Protein 8BV0 (pdb70)

Organism: Solanum lycopersicum (NCBI:txid4081)

InterPro domains:
  IPR002182 NB-ARC [PF00931] (162-331)
  IPR027417 P-loop containing nucleoside triphosphate hydrolase [G3DSA:3.40.50.300] (142-313)
  IPR027417 P-loop containing nucleoside triphosphate hydrolase [SSF52540] (149-414)
  IPR032675 Leucine-rich repeat domain superfamily [G3DSA:3.80.10.10] (553-867)
  IPR036388 Winged helix-like DNA-binding domain superfamily [G3DSA:1.10.10.10] (400-491)
  IPR038005 Virus X resistance protein-like, coiled-coil domain [cd14798] (6-122)
  IPR041118 Disease resistance, N-terminal [PF18052] (6-92)
  IPR042197 Apoptotic protease-activating factors, helical domain [G3DSA:1.10.8.430] (314-399)
  IPR044974 Disease resistance protein, plants [PTHR23155] (32-819)
  IPR055414 Disease resistance R13L4/SHOC-2-like, LRR domain [PF23598] (536-865)
  IPR058922 Disease resistance protein, winged helix domain [PF23559] (417-486)

Structure (mmCIF, N/CA/C/O backbone):
data_8BV0
#
_entry.id   8BV0
#
_cell.length_a   128.560
_cell.length_b   128.560
_cell.length_c   170.680
_cell.angle_alpha   90.000
_cell.angle_beta   90.000
_cell.angle_gamma   120.000
#
_symmetry.space_group_name_H-M   'P 61'
#
loop_
_entity.id
_entity.type
_entity.pdbx_description
1 polymer NRC1
2 polymer 'Truncated secreted SPRY domain-containing protein 15 (Fragment)'
3 non-polymer "ADENOSINE-5'-DIPHOSPHATE"
#
loop_
_atom_site.group_PDB
_atom_site.id
_atom_site.type_symbol
_atom_site.label_atom_id
_atom_site.label_alt_id
_atom_site.label_comp_id
_atom_site.label_asym_id
_atom_site.label_entity_id
_atom_site.label_seq_id
_atom_site.pdbx_PDB_ins_code
_atom_site.Cartn_x
_atom_site.Cartn_y
_atom_site.Cartn_z
_atom_site.occupancy
_atom_site.B_iso_or_equiv
_atom_site.auth_seq_id
_atom_site.auth_comp_id
_atom_site.auth_asym_id
_atom_site.auth_atom_id
_atom_site.pdbx_PDB_model_num
ATOM 1 N N . GLU A 1 6 ? -52.413 -20.244 -3.018 1.00 74.77 153 GLU A N 1
ATOM 2 C CA . GLU A 1 6 ? -52.043 -19.174 -3.988 1.00 75.30 153 GLU A CA 1
ATOM 3 C C . GLU A 1 6 ? -50.561 -18.836 -3.828 1.00 74.81 153 GLU A C 1
ATOM 4 O O . GLU A 1 6 ? -50.146 -18.355 -2.771 1.00 72.72 153 GLU A O 1
ATOM 10 N N . GLU A 1 7 ? -49.775 -19.097 -4.888 1.00 77.09 154 GLU A N 1
ATOM 11 C CA . GLU A 1 7 ? -48.363 -18.734 -4.940 1.00 77.28 154 GLU A CA 1
ATOM 12 C C . GLU A 1 7 ? -48.211 -17.213 -4.885 1.00 75.90 154 GLU A C 1
ATOM 13 O O . GLU A 1 7 ? -47.211 -16.702 -4.378 1.00 75.12 154 GLU A O 1
ATOM 19 N N . ASP A 1 8 ? -49.222 -16.505 -5.413 1.00 75.87 155 ASP A N 1
ATOM 20 C CA . ASP A 1 8 ? -49.256 -15.051 -5.425 1.00 74.80 155 ASP A CA 1
ATOM 21 C C . ASP A 1 8 ? -49.107 -14.495 -4.005 1.00 72.09 155 ASP A C 1
ATOM 22 O O . ASP A 1 8 ? -48.521 -13.426 -3.829 1.00 71.46 155 ASP A O 1
ATOM 27 N N . ASP A 1 9 ? -49.614 -15.227 -2.999 1.00 70.80 156 ASP A N 1
ATOM 28 C CA . ASP A 1 9 ? -49.691 -14.734 -1.628 1.00 68.51 156 ASP A CA 1
ATOM 29 C C . ASP A 1 9 ? -48.354 -14.870 -0.890 1.00 68.20 156 ASP A C 1
ATOM 30 O O . ASP A 1 9 ? -48.263 -14.431 0.258 1.00 66.66 156 ASP A O 1
ATOM 35 N N . VAL A 1 10 ? -47.326 -15.462 -1.528 1.00 69.94 157 VAL A N 1
ATOM 36 C CA . VAL A 1 10 ? -46.027 -15.669 -0.894 1.00 70.14 157 VAL A CA 1
ATOM 37 C C . VAL A 1 10 ? -45.232 -14.362 -0.939 1.00 70.14 157 VAL A C 1
ATOM 38 O O . VAL A 1 10 ? -45.027 -13.808 -2.018 1.00 71.42 157 VAL A O 1
ATOM 42 N N . VAL A 1 11 ? -44.757 -13.904 0.233 1.00 69.04 158 VAL A N 1
ATOM 43 C CA . VAL A 1 11 ? -44.217 -12.562 0.407 1.00 68.91 158 VAL A CA 1
ATOM 44 C C . VAL A 1 11 ? -42.779 -12.627 0.923 1.00 70.02 158 VAL A C 1
ATOM 45 O O . VAL A 1 11 ? -42.523 -13.201 1.979 1.00 69.57 158 VAL A O 1
ATOM 49 N N . GLY A 1 12 ? -41.854 -12.024 0.162 1.00 71.75 159 GLY A N 1
ATOM 50 C CA . GLY A 1 12 ? -40.583 -11.547 0.685 1.00 72.90 159 GLY A CA 1
ATOM 51 C C . GLY A 1 12 ? -39.550 -12.644 0.927 1.00 74.45 159 GLY A C 1
ATOM 52 O O . GLY A 1 12 ? -38.534 -12.387 1.564 1.00 75.50 159 GLY A O 1
ATOM 53 N N . PHE A 1 13 ? -39.791 -13.844 0.387 1.00 74.91 160 PHE A N 1
ATOM 54 C CA . PHE A 1 13 ? -38.954 -15.004 0.658 1.00 76.36 160 PHE A CA 1
ATOM 55 C C . PHE A 1 13 ? -38.134 -15.365 -0.582 1.00 79.11 160 PHE A C 1
ATOM 56 O O . PHE A 1 13 ? -37.752 -16.520 -0.761 1.00 80.51 160 PHE A O 1
ATOM 64 N N . ASP A 1 14 ? -37.829 -14.371 -1.421 1.00 80.16 161 ASP A N 1
ATOM 65 C CA . ASP A 1 14 ? -37.299 -14.644 -2.747 1.00 82.82 161 ASP A CA 1
ATOM 66 C C . ASP A 1 14 ? -35.790 -14.865 -2.672 1.00 85.54 161 ASP A C 1
ATOM 67 O O . ASP A 1 14 ? -35.283 -15.819 -3.259 1.00 87.73 161 ASP A O 1
ATOM 72 N N . ASP A 1 15 ? -35.083 -13.990 -1.945 1.00 85.69 162 ASP A N 1
ATOM 73 C CA . ASP A 1 15 ? -33.643 -14.122 -1.774 1.00 88.52 162 ASP A CA 1
ATOM 74 C C . ASP A 1 15 ? -33.343 -15.298 -0.845 1.00 88.56 162 ASP A C 1
ATOM 75 O O . ASP A 1 15 ? -32.285 -15.921 -0.939 1.00 91.27 162 ASP A O 1
ATOM 80 N N . GLU A 1 16 ? -34.281 -15.575 0.070 1.00 85.73 163 GLU A N 1
ATOM 81 C CA . GLU A 1 16 ? -34.223 -16.758 0.912 1.00 85.56 163 GLU A CA 1
ATOM 82 C C . GLU A 1 16 ? -34.207 -18.003 0.027 1.00 87.10 163 GLU A C 1
ATOM 83 O O . GLU 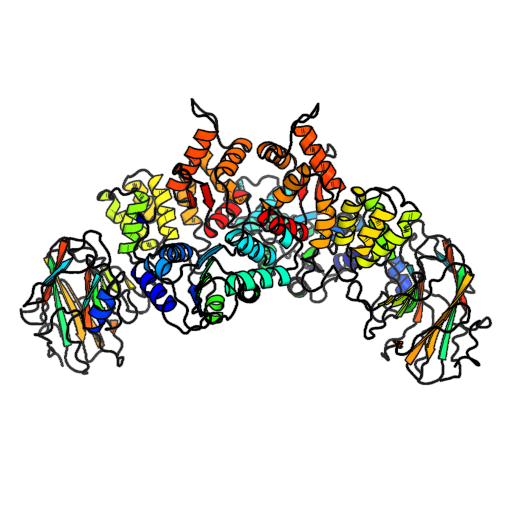A 1 16 ? -33.359 -18.875 0.199 1.00 89.23 163 GLU A O 1
ATOM 89 N N . ALA A 1 17 ? -35.142 -18.060 -0.930 1.00 86.31 164 ALA A N 1
ATOM 90 C CA . ALA A 1 17 ? -35.237 -19.171 -1.863 1.00 88.01 164 ALA A CA 1
ATOM 91 C C . ALA A 1 17 ? -33.956 -19.272 -2.688 1.00 91.71 164 ALA A C 1
ATOM 92 O O . ALA A 1 17 ? -33.443 -20.369 -2.893 1.00 93.89 164 ALA A O 1
ATOM 94 N N . GLN A 1 18 ? -33.454 -18.117 -3.149 1.00 92.58 165 GLN A N 1
ATOM 95 C CA . GLN A 1 18 ? -32.246 -18.034 -3.961 1.00 96.30 165 GLN A CA 1
ATOM 96 C C . GLN A 1 18 ? -31.067 -18.654 -3.211 1.00 98.34 165 GLN A C 1
ATOM 97 O O . GLN A 1 18 ? -30.388 -19.527 -3.746 1.00 101.32 165 GLN A O 1
ATOM 103 N N . THR A 1 19 ? -30.832 -18.195 -1.975 1.00 97.01 166 THR A N 1
ATOM 104 C CA . THR A 1 19 ? -29.654 -18.593 -1.221 1.00 99.28 166 THR A CA 1
ATOM 105 C C . THR A 1 19 ? -29.696 -20.093 -0.932 1.00 99.81 166 THR A C 1
ATOM 106 O O . THR A 1 19 ? -28.647 -20.732 -0.841 1.00 102.86 166 THR A O 1
ATOM 110 N N . VAL A 1 20 ? -30.914 -20.638 -0.794 1.00 97.05 167 VAL A N 1
ATOM 111 C CA . VAL A 1 20 ? -31.124 -22.058 -0.549 1.00 97.42 167 VAL A CA 1
ATOM 112 C C . VAL A 1 20 ? -30.859 -22.843 -1.834 1.00 100.32 167 VAL A C 1
ATOM 113 O O . VAL A 1 20 ? -30.274 -23.924 -1.790 1.00 102.71 167 VAL A O 1
ATOM 117 N N . ILE A 1 21 ? -31.316 -22.304 -2.970 1.00 100.32 168 ILE A N 1
ATOM 118 C CA . ILE A 1 21 ? -31.110 -22.938 -4.262 1.00 103.36 168 ILE A CA 1
ATOM 119 C C . ILE A 1 21 ? -29.611 -22.988 -4.569 1.00 107.44 168 ILE A C 1
ATOM 120 O O . ILE A 1 21 ? -29.137 -23.966 -5.143 1.00 110.56 168 ILE A O 1
ATOM 125 N N . ASP A 1 22 ? -28.873 -21.948 -4.155 1.00 107.65 169 ASP A N 1
ATOM 126 C CA . ASP A 1 22 ? -27.431 -21.878 -4.357 1.00 111.68 169 ASP A CA 1
ATOM 127 C C . ASP A 1 22 ? -26.734 -23.033 -3.636 1.00 113.56 169 ASP A C 1
ATOM 128 O O . ASP A 1 22 ? -25.844 -23.672 -4.200 1.00 117.53 169 ASP A O 1
ATOM 133 N N . ARG A 1 23 ? -27.160 -23.303 -2.396 1.00 110.90 170 ARG A N 1
ATOM 134 C CA . ARG A 1 23 ? -26.560 -24.346 -1.579 1.00 112.51 170 ARG A CA 1
ATOM 135 C C . ARG A 1 23 ? -26.952 -25.735 -2.097 1.00 113.56 170 ARG A C 1
ATOM 136 O O . ARG A 1 23 ? -26.222 -26.703 -1.871 1.00 116.38 170 ARG A O 1
ATOM 144 N N . LEU A 1 24 ? -28.107 -25.830 -2.779 1.00 111.54 171 LEU A N 1
ATOM 145 C CA . LEU A 1 24 ? -28.555 -27.065 -3.414 1.00 112.84 171 LEU A CA 1
ATOM 146 C C . LEU A 1 24 ? -27.697 -27.379 -4.638 1.00 117.42 171 LEU A C 1
ATOM 147 O O . LEU A 1 24 ? -27.382 -28.545 -4.890 1.00 120.24 171 LEU A O 1
ATOM 152 N N . LEU A 1 25 ? -27.357 -26.330 -5.401 1.00 118.29 172 LEU A N 1
ATOM 153 C CA . LEU A 1 25 ? -26.612 -26.469 -6.644 1.00 122.70 172 LEU A CA 1
ATOM 154 C C . LEU A 1 25 ? -25.117 -26.639 -6.353 1.00 126.54 172 LEU A C 1
ATOM 155 O O . LEU A 1 25 ? -24.413 -27.296 -7.119 1.00 130.86 172 LEU A O 1
ATOM 160 N N . GLU A 1 26 ? -24.636 -26.051 -5.247 1.00 125.29 173 GLU A N 1
ATOM 161 C CA . GLU A 1 26 ? -23.257 -26.227 -4.810 1.00 128.95 173 GLU A CA 1
ATOM 162 C C . GLU A 1 26 ? -23.094 -27.606 -4.172 1.00 130.09 173 GLU A C 1
ATOM 163 O O . GLU A 1 26 ? -24.079 -28.257 -3.829 1.00 127.37 173 GLU A O 1
ATOM 169 N N . GLY A 1 27 ? -21.835 -28.040 -4.027 1.00 134.41 174 GLY A N 1
ATOM 170 C CA . GLY A 1 27 ? -21.512 -29.294 -3.363 1.00 136.07 174 GLY A CA 1
ATOM 171 C C . GLY A 1 27 ? -20.996 -30.356 -4.333 1.00 140.76 174 GLY A C 1
ATOM 172 O O . GLY A 1 27 ? -21.033 -30.168 -5.549 1.00 142.43 174 GLY A O 1
ATOM 173 N N . SER A 1 28 ? -20.531 -31.478 -3.766 1.00 143.03 175 SER A N 1
ATOM 174 C CA . SER A 1 28 ? -19.920 -32.559 -4.524 1.00 148.00 175 SER A CA 1
ATOM 175 C C . SER A 1 28 ? -21.001 -33.473 -5.102 1.00 146.91 175 SER A C 1
ATOM 176 O O . SER A 1 28 ? -22.192 -33.175 -5.008 1.00 142.44 175 SER A O 1
ATOM 179 N N . GLY A 1 29 ? -20.567 -34.584 -5.711 1.00 151.36 176 GLY A N 1
ATOM 180 C CA . GLY A 1 29 ? -21.473 -35.590 -6.241 1.00 151.30 176 GLY A CA 1
ATOM 181 C C . GLY A 1 29 ? -22.175 -36.401 -5.150 1.00 148.56 176 GLY A C 1
ATOM 182 O O . GLY A 1 29 ? -23.214 -37.008 -5.408 1.00 147.11 176 GLY A O 1
ATOM 183 N N . ASP A 1 30 ? -21.599 -36.419 -3.938 1.00 148.20 177 ASP A N 1
ATOM 184 C CA . ASP A 1 30 ? -22.166 -37.167 -2.828 1.00 145.99 177 ASP A CA 1
ATOM 185 C C . ASP A 1 30 ? -23.517 -36.586 -2.432 1.00 140.14 177 ASP A C 1
ATOM 186 O O . ASP A 1 30 ? -23.851 -35.456 -2.782 1.00 137.62 177 ASP A O 1
ATOM 191 N N . LEU A 1 31 ? -24.277 -37.386 -1.682 1.00 138.29 178 LEU A N 1
ATOM 192 C CA . LEU A 1 31 ? -25.559 -36.964 -1.151 1.00 133.07 178 LEU A CA 1
ATOM 193 C C . LEU A 1 31 ? -25.332 -35.837 -0.143 1.00 130.17 178 LEU A C 1
ATOM 194 O O . LEU A 1 31 ? -24.590 -36.011 0.821 1.00 131.36 178 LEU A O 1
ATOM 199 N N . GLU A 1 32 ? -25.964 -34.682 -0.392 1.00 126.71 179 GLU A N 1
ATOM 200 C CA . GLU A 1 32 ? -25.823 -33.495 0.441 1.00 124.02 179 GLU A CA 1
ATOM 201 C C . GLU A 1 32 ? -27.193 -33.120 1.013 1.00 119.01 179 GLU A C 1
ATOM 202 O O . GLU A 1 32 ? -28.160 -33.033 0.260 1.00 117.29 179 GLU A O 1
ATOM 208 N N . VAL A 1 33 ? -27.276 -32.884 2.335 1.00 116.96 180 VAL A N 1
ATOM 209 C CA . VAL A 1 33 ? -28.549 -32.640 3.010 1.00 112.62 180 VAL A CA 1
ATOM 210 C C . VAL A 1 33 ? -28.594 -31.207 3.542 1.00 109.90 180 VAL A C 1
ATOM 211 O O . VAL A 1 33 ? -27.682 -30.767 4.242 1.00 111.09 180 VAL A O 1
ATOM 215 N N . ILE A 1 34 ? -29.699 -30.513 3.240 1.00 106.44 181 ILE A N 1
ATOM 216 C CA . ILE A 1 34 ? -29.818 -29.083 3.471 1.00 104.03 181 ILE A CA 1
ATOM 217 C C . ILE A 1 34 ? -30.959 -28.823 4.452 1.00 100.21 181 ILE A C 1
ATOM 218 O O . ILE A 1 34 ? -32.127 -28.864 4.069 1.00 97.92 181 ILE A O 1
ATOM 223 N N . PRO A 1 35 ? -30.645 -28.560 5.743 1.00 99.77 182 PRO A N 1
ATOM 224 C CA . PRO A 1 35 ? -31.660 -28.233 6.749 1.00 96.48 182 PRO A CA 1
ATOM 225 C C . PRO A 1 35 ? -32.034 -26.755 6.900 1.00 93.91 182 PRO A C 1
ATOM 226 O O . PRO A 1 35 ? -31.173 -25.912 7.155 1.00 94.96 182 PRO A O 1
ATOM 230 N N . VAL A 1 36 ? -33.339 -26.468 6.767 1.00 90.80 183 VAL A N 1
ATOM 231 C CA . VAL A 1 36 ? -33.913 -25.161 7.061 1.00 88.15 183 VAL A CA 1
ATOM 232 C C . VAL A 1 36 ? -34.579 -25.222 8.432 1.00 86.39 183 VAL A C 1
ATOM 233 O O . VAL A 1 36 ? -35.452 -26.056 8.655 1.00 85.43 183 VAL A O 1
ATOM 237 N N . VAL A 1 37 ? -34.191 -24.308 9.329 1.00 86.19 184 VAL A N 1
ATOM 238 C CA . VAL A 1 37 ? -34.664 -24.339 10.703 1.00 85.16 184 VAL A CA 1
ATOM 239 C C . VAL A 1 37 ? -35.308 -23.000 11.057 1.00 82.83 184 VAL A C 1
ATOM 240 O O . VAL A 1 37 ? -35.063 -21.984 10.407 1.00 82.59 184 VAL A O 1
ATOM 244 N N . GLY A 1 38 ? -36.142 -23.034 12.101 1.00 81.35 185 GLY A N 1
ATOM 245 C CA . GLY A 1 38 ? -36.881 -21.880 12.588 1.00 79.28 185 GLY A CA 1
ATOM 246 C C . GLY A 1 38 ? -38.047 -22.355 13.450 1.00 77.73 185 GLY A C 1
ATOM 247 O O . GLY A 1 38 ? -38.425 -23.523 13.367 1.00 77.88 185 GLY A O 1
ATOM 248 N N . MET A 1 39 ? -38.611 -21.460 14.271 1.00 76.51 186 MET A N 1
ATOM 249 C CA . MET A 1 39 ? -39.675 -21.857 15.181 1.00 75.43 186 MET A CA 1
ATOM 250 C C . MET A 1 39 ? -40.916 -22.200 14.361 1.00 73.40 186 MET A C 1
ATOM 251 O O . MET A 1 39 ? -41.017 -21.793 13.203 1.00 72.59 186 MET A O 1
ATOM 256 N N . PRO A 1 40 ? -41.890 -22.962 14.917 1.00 72.82 187 PRO A N 1
ATOM 257 C CA . PRO A 1 40 ? -43.141 -23.236 14.212 1.00 71.20 187 PRO A CA 1
ATOM 258 C C . PRO A 1 40 ? -43.797 -21.949 13.709 1.00 69.34 187 PRO A C 1
ATOM 259 O O . PRO A 1 40 ? -43.753 -20.925 14.388 1.00 68.94 187 PRO A O 1
ATOM 263 N N . GLY A 1 41 ? -44.362 -22.006 12.497 1.00 68.51 188 GLY A N 1
ATOM 264 C CA . GLY A 1 41 ? -45.136 -20.910 11.935 1.00 66.89 188 GLY A CA 1
ATOM 265 C C . GLY A 1 41 ? -44.295 -19.875 11.190 1.00 67.01 188 GLY A C 1
ATOM 266 O O . GLY A 1 41 ? -44.839 -18.920 10.642 1.00 65.88 188 GLY A O 1
ATOM 267 N N . LEU A 1 42 ? -42.973 -20.072 11.153 1.00 68.61 189 LEU A N 1
ATOM 268 C CA . LEU A 1 42 ? -42.082 -19.093 10.554 1.00 69.14 189 LEU A CA 1
ATOM 269 C C . LEU A 1 42 ? -42.102 -19.229 9.032 1.00 69.29 189 LEU A C 1
ATOM 270 O O . LEU A 1 42 ? -41.599 -18.356 8.325 1.00 69.59 189 LEU A O 1
ATOM 275 N N . GLY A 1 43 ? -42.700 -20.321 8.539 1.00 69.34 190 GLY A N 1
ATOM 276 C CA . GLY A 1 43 ? -42.983 -20.488 7.123 1.00 69.59 190 GLY A CA 1
ATOM 277 C C . GLY A 1 43 ? -42.023 -21.453 6.435 1.00 71.77 190 GLY A C 1
ATOM 278 O O . GLY A 1 43 ? -41.849 -21.379 5.221 1.00 72.60 190 GLY A O 1
ATOM 279 N N . LYS A 1 44 ? -41.428 -22.367 7.214 1.00 72.91 191 LYS A N 1
ATOM 280 C CA . LYS A 1 44 ? -40.462 -23.325 6.698 1.00 75.28 191 LYS A CA 1
ATOM 281 C C . LYS A 1 44 ? -41.085 -24.138 5.565 1.00 75.88 191 LYS A C 1
ATOM 282 O O . LYS A 1 44 ? -40.486 -24.274 4.501 1.00 77.54 191 LYS A O 1
ATOM 288 N N . THR A 1 45 ? -42.285 -24.682 5.811 1.00 74.84 192 THR A N 1
ATOM 289 C CA . THR A 1 45 ? -42.974 -25.519 4.840 1.00 75.72 192 THR A CA 1
ATOM 290 C C . THR A 1 45 ? -43.341 -24.688 3.609 1.00 75.43 192 THR A C 1
ATOM 291 O O . THR A 1 45 ? -43.364 -25.205 2.491 1.00 77.09 192 THR A O 1
ATOM 295 N N . THR A 1 46 ? -43.629 -23.400 3.833 1.00 73.55 193 THR A N 1
ATOM 296 C CA . THR A 1 46 ? -43.991 -22.486 2.762 1.00 73.24 193 THR A CA 1
ATOM 297 C C . THR A 1 46 ? -42.800 -22.283 1.829 1.00 75.16 193 THR A C 1
ATOM 298 O O . THR A 1 46 ? -42.938 -22.379 0.609 1.00 76.47 193 THR A O 1
ATOM 302 N N . LEU A 1 47 ? -41.630 -22.014 2.419 1.00 75.64 194 LEU A N 1
ATOM 303 C CA . LEU A 1 47 ? -40.411 -21.793 1.655 1.00 77.73 194 LEU A CA 1
ATOM 304 C C . LEU A 1 47 ? -40.024 -23.067 0.901 1.00 80.30 194 LEU A C 1
ATOM 305 O O . LEU A 1 47 ? -39.590 -22.994 -0.247 1.00 82.18 194 LEU A O 1
ATOM 310 N N . ALA A 1 48 ? -40.173 -24.226 1.556 1.00 80.61 195 ALA A N 1
ATOM 311 C CA . ALA A 1 48 ? -39.845 -25.509 0.949 1.00 83.21 195 ALA A CA 1
ATOM 312 C C . ALA A 1 48 ? -40.643 -25.710 -0.340 1.00 84.05 195 ALA A C 1
ATOM 313 O O . ALA A 1 48 ? -40.098 -26.208 -1.324 1.00 86.74 195 ALA A O 1
ATOM 315 N N . THR A 1 49 ? -41.923 -25.303 -0.328 1.00 82.05 196 THR A N 1
ATOM 316 C CA . THR A 1 49 ? -42.802 -25.432 -1.484 1.00 82.94 196 THR A CA 1
ATOM 317 C C . THR A 1 49 ? -42.371 -24.465 -2.589 1.00 83.83 196 THR A C 1
ATOM 318 O O . THR A 1 49 ? -42.434 -24.808 -3.766 1.00 86.15 196 THR A O 1
ATOM 322 N N . LYS A 1 50 ? -41.937 -23.260 -2.196 1.00 82.25 197 LYS A N 1
ATOM 323 C CA . LYS A 1 50 ? -41.486 -22.236 -3.128 1.00 83.06 197 LYS A CA 1
ATOM 324 C C . LYS A 1 50 ? -40.278 -22.742 -3.922 1.00 86.35 197 LYS A C 1
ATOM 325 O O . LYS A 1 50 ? -40.223 -22.564 -5.136 1.00 88.33 197 LYS A O 1
ATOM 331 N N . ILE A 1 51 ? -39.322 -23.375 -3.225 1.00 87.19 198 ILE A N 1
ATOM 332 C CA . ILE A 1 51 ? -38.099 -23.882 -3.836 1.00 90.51 198 ILE A CA 1
ATOM 333 C C . ILE A 1 51 ? -38.409 -25.127 -4.671 1.00 93.02 198 ILE A C 1
ATOM 334 O O . ILE A 1 51 ? -37.820 -25.314 -5.735 1.00 96.07 198 ILE A O 1
ATOM 339 N N . PHE A 1 52 ? -39.338 -25.966 -4.190 1.00 92.00 199 PHE A N 1
ATOM 340 C CA . PHE A 1 52 ? -39.703 -27.209 -4.857 1.00 94.49 199 PHE A CA 1
ATOM 341 C C . PHE A 1 52 ? -40.304 -26.939 -6.237 1.00 96.04 199 PHE A C 1
ATOM 342 O O . PHE A 1 52 ? -40.125 -27.741 -7.151 1.00 99.37 199 PHE A O 1
ATOM 350 N N . LYS A 1 53 ? -41.021 -25.814 -6.374 1.00 93.87 200 LYS A N 1
ATOM 351 C CA . LYS A 1 53 ? -41.729 -25.468 -7.599 1.00 95.19 200 LYS A CA 1
ATOM 352 C C . LYS A 1 53 ? -40.887 -24.542 -8.480 1.00 96.73 200 LYS A C 1
ATOM 353 O O . LYS A 1 53 ? -41.318 -24.175 -9.572 1.00 98.26 200 LYS A O 1
ATOM 359 N N . HIS A 1 54 ? -39.688 -24.173 -8.010 1.00 96.63 201 HIS A N 1
ATOM 360 C CA . HIS A 1 54 ? -38.845 -23.209 -8.701 1.00 98.00 201 HIS A CA 1
ATOM 361 C C . HIS A 1 54 ? -38.350 -23.797 -10.020 1.00 102.42 201 HIS A C 1
ATOM 362 O O . HIS A 1 54 ? -37.800 -24.897 -10.032 1.00 104.70 201 HIS A O 1
ATOM 369 N N . PRO A 1 55 ? -38.506 -23.079 -11.158 1.00 104.02 202 PRO A N 1
ATOM 370 C CA . PRO A 1 55 ? -38.065 -23.578 -12.464 1.00 108.60 202 PRO A CA 1
ATOM 371 C C . PRO A 1 55 ? -36.658 -24.180 -12.527 1.00 111.63 202 PRO A C 1
ATOM 372 O O . PRO A 1 55 ? -36.474 -25.231 -13.137 1.00 115.02 202 PRO A O 1
ATOM 376 N N . LYS A 1 56 ? -35.675 -23.517 -11.901 1.00 110.72 203 LYS A N 1
ATOM 377 C CA . LYS A 1 56 ? -34.276 -23.916 -12.009 1.00 113.93 203 LYS A CA 1
ATOM 378 C C . LYS A 1 56 ? -33.995 -25.181 -11.193 1.00 114.10 203 LYS A C 1
ATOM 379 O O . LYS A 1 56 ? -33.043 -25.903 -11.487 1.00 117.63 203 LYS A O 1
ATOM 385 N N . ILE A 1 57 ? -34.823 -25.451 -10.174 1.00 110.54 204 ILE A N 1
ATOM 386 C CA . ILE A 1 57 ? -34.710 -26.673 -9.388 1.00 110.64 204 ILE A CA 1
ATOM 387 C C . ILE A 1 57 ? -35.368 -27.833 -10.137 1.00 113.04 204 ILE A C 1
ATOM 388 O O . ILE A 1 57 ? -34.910 -28.970 -10.030 1.00 115.38 204 ILE A O 1
ATOM 393 N N . GLU A 1 58 ? -36.438 -27.544 -10.892 1.00 112.73 205 GLU A N 1
ATOM 394 C CA . GLU A 1 58 ? -37.080 -28.541 -11.741 1.00 115.59 205 GLU A CA 1
ATOM 395 C C . GLU A 1 58 ? -36.143 -28.910 -12.890 1.00 120.70 205 GLU A C 1
ATOM 396 O O . GLU A 1 58 ? -36.216 -30.013 -13.425 1.00 124.05 205 GLU A O 1
ATOM 402 N N . TYR A 1 59 ? -35.282 -27.953 -13.262 1.00 121.47 206 TYR A N 1
ATOM 403 C CA . TYR A 1 59 ? -34.308 -28.096 -14.333 1.00 126.36 206 TYR A CA 1
ATOM 404 C C . TYR A 1 59 ? -33.165 -29.012 -13.894 1.00 128.69 206 TYR A C 1
ATOM 405 O O . TYR A 1 59 ? -32.847 -29.968 -14.600 1.00 132.99 206 TYR A O 1
ATOM 414 N N . GLU A 1 60 ? -32.560 -28.721 -12.733 1.00 126.13 207 GLU A N 1
ATOM 415 C CA . GLU A 1 60 ? -31.396 -29.458 -12.254 1.00 128.40 207 GLU A CA 1
ATOM 416 C C . GLU A 1 60 ? -31.809 -30.840 -11.745 1.00 128.63 207 GLU A C 1
ATOM 417 O O . GLU A 1 60 ? -31.220 -31.850 -12.129 1.00 132.67 207 GLU A O 1
ATOM 423 N N . PHE A 1 61 ? -32.813 -30.869 -10.861 1.00 124.45 208 PHE A N 1
ATOM 424 C CA . PHE A 1 61 ? -33.299 -32.101 -10.260 1.00 124.28 208 PHE A CA 1
ATOM 425 C C . PHE A 1 61 ? -34.652 -32.457 -10.872 1.00 124.16 208 PHE A C 1
ATOM 426 O O . PHE A 1 61 ? -35.671 -31.890 -10.489 1.00 120.45 208 PHE A O 1
ATOM 434 N N . PHE A 1 62 ? -34.651 -33.382 -11.839 1.00 128.56 209 PHE A N 1
ATOM 435 C CA . PHE A 1 62 ? -35.887 -33.809 -12.474 1.00 129.27 209 PHE A CA 1
ATOM 436 C C . PHE A 1 62 ? -36.661 -34.728 -11.533 1.00 127.48 209 PHE A C 1
ATOM 437 O O . PHE A 1 62 ? -37.874 -34.593 -11.407 1.00 125.23 209 PHE A O 1
ATOM 445 N N . THR A 1 63 ? -35.950 -35.647 -10.869 1.00 128.69 210 THR A N 1
ATOM 446 C CA . THR A 1 63 ? -36.566 -36.553 -9.912 1.00 127.28 210 THR A CA 1
ATOM 447 C C . THR A 1 63 ? -36.832 -35.803 -8.607 1.00 121.97 210 THR A C 1
ATOM 448 O O . THR A 1 63 ? -35.908 -35.557 -7.835 1.00 120.95 210 THR A O 1
ATOM 452 N N . ARG A 1 64 ? -38.104 -35.451 -8.369 1.00 118.93 211 ARG A N 1
ATOM 453 C CA . ARG A 1 64 ? -38.495 -34.657 -7.212 1.00 114.04 211 ARG A CA 1
ATOM 454 C C . ARG A 1 64 ? -39.646 -35.344 -6.473 1.00 112.46 211 ARG A C 1
ATOM 455 O O . ARG A 1 64 ? -40.531 -35.923 -7.105 1.00 114.20 211 ARG A O 1
ATOM 463 N N . LEU A 1 65 ? -39.616 -35.269 -5.132 1.00 109.44 212 LEU A N 1
ATOM 464 C CA . LEU A 1 65 ? -40.617 -35.902 -4.282 1.00 107.96 212 LEU A CA 1
ATOM 465 C C . LEU A 1 65 ? -40.735 -35.161 -2.949 1.00 103.72 212 LEU A C 1
ATOM 466 O O . LEU A 1 65 ? -39.735 -34.716 -2.387 1.00 102.93 212 LEU A O 1
ATOM 471 N N . TRP A 1 66 ? -41.975 -35.079 -2.443 1.00 101.42 213 TRP A N 1
ATOM 472 C CA . TRP A 1 66 ? -42.303 -34.403 -1.198 1.00 97.62 213 TRP A CA 1
ATOM 473 C C . TRP A 1 66 ? -42.839 -35.415 -0.183 1.00 97.55 213 TRP A C 1
ATOM 474 O O . TRP A 1 66 ? -43.733 -36.192 -0.508 1.00 98.97 213 TRP A O 1
ATOM 485 N N . LEU A 1 67 ? -42.299 -35.381 1.046 1.00 96.12 214 LEU A N 1
ATOM 486 C CA . LEU A 1 67 ? -42.712 -36.277 2.119 1.00 96.09 214 LEU A CA 1
ATOM 487 C C . LEU A 1 67 ? -42.890 -35.494 3.420 1.00 92.76 214 LEU A C 1
ATOM 488 O O . LEU A 1 67 ? -41.971 -34.800 3.850 1.00 91.81 214 LEU A O 1
ATOM 493 N N . TYR A 1 68 ? -44.074 -35.625 4.043 1.00 91.34 215 TYR A N 1
ATOM 494 C CA . TYR A 1 68 ? -44.366 -34.987 5.320 1.00 88.57 215 TYR A CA 1
ATOM 495 C C . TYR A 1 68 ? -44.059 -35.967 6.451 1.00 89.67 215 TYR A C 1
ATOM 496 O O . TYR A 1 68 ? -44.827 -36.895 6.686 1.00 90.74 215 TYR A O 1
ATOM 505 N N . VAL A 1 69 ? -42.937 -35.749 7.147 1.00 89.65 216 VAL A N 1
ATOM 506 C CA . VAL A 1 69 ? -42.508 -36.642 8.213 1.00 91.02 216 VAL A CA 1
ATOM 507 C C . VAL A 1 69 ? -43.004 -36.089 9.552 1.00 88.74 216 VAL A C 1
ATOM 508 O O . VAL A 1 69 ? -42.269 -35.431 10.282 1.00 87.96 216 VAL A O 1
ATOM 512 N N . SER A 1 70 ? -44.279 -36.353 9.855 1.00 87.99 217 SER A N 1
ATOM 513 C CA . SER A 1 70 ? -44.887 -35.974 11.124 1.00 86.30 217 SER A CA 1
ATOM 514 C C . SER A 1 70 ? -44.068 -36.510 12.300 1.00 87.63 217 SER A C 1
ATOM 515 O O . SER A 1 70 ? -43.463 -37.575 12.192 1.00 90.20 217 SER A O 1
ATOM 518 N N . GLN A 1 71 ? -44.094 -35.788 13.434 1.00 86.16 218 GLN A N 1
ATOM 519 C CA . GLN A 1 71 ? -43.539 -36.281 14.691 1.00 87.55 218 GLN A CA 1
ATOM 520 C C . GLN A 1 71 ? -44.014 -37.707 14.989 1.00 89.75 218 GLN A C 1
ATOM 521 O O . GLN A 1 71 ? -43.365 -38.415 15.761 1.00 91.77 218 GLN A O 1
ATOM 527 N N . SER A 1 72 ? -45.143 -38.118 14.385 1.00 89.61 219 SER A N 1
ATOM 528 C CA . SER A 1 72 ? -45.767 -39.407 14.658 1.00 91.74 219 SER A CA 1
ATOM 529 C C . SER A 1 72 ? -45.671 -40.361 13.462 1.00 93.92 219 SER A C 1
ATOM 530 O O . SER A 1 72 ? -46.611 -41.114 13.206 1.00 95.07 219 SER A O 1
ATOM 533 N N . TYR A 1 73 ? -44.524 -40.363 12.761 1.00 94.86 220 TYR A N 1
ATOM 534 C CA . TYR A 1 73 ? -44.359 -41.145 11.539 1.00 97.08 220 TYR A CA 1
ATOM 535 C C . TYR A 1 73 ? -43.432 -42.341 11.795 1.00 100.42 220 TYR A C 1
ATOM 536 O O . TYR A 1 73 ? -42.505 -42.257 12.599 1.00 100.79 220 TYR A O 1
ATOM 545 N N . LYS A 1 74 ? -43.697 -43.454 11.089 1.00 103.12 221 LYS A N 1
ATOM 546 C CA . LYS A 1 74 ? -42.945 -44.698 11.205 1.00 106.72 221 LYS A CA 1
ATOM 547 C C . LYS A 1 74 ? -42.269 -45.009 9.867 1.00 108.85 221 LYS A C 1
ATOM 548 O O . LYS A 1 74 ? -42.822 -44.715 8.811 1.00 108.36 221 LYS A O 1
ATOM 554 N N . THR A 1 75 ? -41.106 -45.671 9.922 1.00 111.61 222 THR A N 1
ATOM 555 C CA . THR A 1 75 ? -40.205 -45.796 8.782 1.00 113.68 222 THR A CA 1
ATOM 556 C C . THR A 1 75 ? -40.769 -46.743 7.715 1.00 116.46 222 THR A C 1
ATOM 557 O O . THR A 1 75 ? -40.560 -46.517 6.522 1.00 117.22 222 THR A O 1
ATOM 561 N N . ARG A 1 76 ? -41.485 -47.797 8.139 1.00 118.27 223 ARG A N 1
ATOM 562 C CA . ARG A 1 76 ? -42.095 -48.741 7.211 1.00 121.28 223 ARG A CA 1
ATOM 563 C C . ARG A 1 76 ? -42.989 -47.996 6.219 1.00 119.51 223 ARG A C 1
ATOM 564 O O . ARG A 1 76 ? -42.957 -48.264 5.019 1.00 121.75 223 ARG A O 1
ATOM 572 N N . GLU A 1 77 ? -43.775 -47.052 6.750 1.00 115.73 224 GLU A N 1
ATOM 573 C CA . GLU A 1 77 ? -44.775 -46.303 6.002 1.00 113.88 224 GLU A CA 1
ATOM 574 C C . GLU A 1 77 ? -44.109 -45.416 4.955 1.00 113.09 224 GLU A C 1
ATOM 575 O O . GLU A 1 77 ? -44.638 -45.224 3.861 1.00 113.67 224 GLU A O 1
ATOM 581 N N . LEU A 1 78 ? -42.969 -44.841 5.345 1.00 111.89 225 LEU A N 1
ATOM 582 C CA . LEU A 1 78 ? -42.209 -43.933 4.504 1.00 111.14 225 LEU A CA 1
ATOM 583 C C . LEU A 1 78 ? -41.759 -44.658 3.238 1.00 115.06 225 LEU A C 1
ATOM 584 O O . LEU A 1 78 ? -41.963 -44.156 2.133 1.00 115.14 225 LEU A O 1
ATOM 589 N N . TYR A 1 79 ? -41.173 -45.850 3.407 1.00 118.56 226 TYR A N 1
ATOM 590 C CA . TYR A 1 79 ? -40.683 -46.631 2.281 1.00 122.80 226 TYR A CA 1
ATOM 591 C C . TYR A 1 79 ? -41.844 -46.998 1.355 1.00 124.27 226 TYR A C 1
ATOM 592 O O . TYR A 1 79 ? -41.715 -46.907 0.135 1.00 126.19 226 TYR A O 1
ATOM 601 N N . LEU A 1 80 ? -42.984 -47.387 1.944 1.00 123.58 227 LEU A N 1
ATOM 602 C CA . LEU A 1 80 ? -44.164 -47.771 1.181 1.00 125.25 227 LEU A CA 1
ATOM 603 C C . LEU A 1 80 ? -44.744 -46.567 0.433 1.00 122.73 227 LEU A C 1
ATOM 604 O O . LEU A 1 80 ? -45.237 -46.720 -0.685 1.00 125.02 227 LEU A O 1
ATOM 609 N N . ASN A 1 81 ? -44.673 -45.373 1.044 1.00 118.32 228 ASN A N 1
ATOM 610 C CA . ASN A 1 81 ? -45.105 -44.142 0.394 1.00 115.83 228 ASN A CA 1
ATOM 611 C C . ASN A 1 81 ? -44.253 -43.868 -0.845 1.00 117.73 228 ASN A C 1
ATOM 612 O O . ASN A 1 81 ? -44.791 -43.531 -1.896 1.00 118.54 228 ASN A O 1
ATOM 617 N N . ILE A 1 82 ? -42.928 -44.018 -0.713 1.00 118.73 229 ILE A N 1
ATOM 618 C CA . ILE A 1 82 ? -42.001 -43.782 -1.811 1.00 120.84 229 ILE A CA 1
ATOM 619 C C . ILE A 1 82 ? -42.298 -44.738 -2.967 1.00 125.55 229 ILE A C 1
ATOM 620 O O . ILE A 1 82 ? -42.422 -44.303 -4.111 1.00 126.69 229 ILE A O 1
ATOM 625 N N . ILE A 1 83 ? -42.392 -46.038 -2.658 1.00 128.54 230 ILE A N 1
ATOM 626 C CA . ILE A 1 83 ? -42.571 -47.074 -3.666 1.00 133.62 230 ILE A CA 1
ATOM 627 C C . ILE A 1 83 ? -43.850 -46.808 -4.459 1.00 133.87 230 ILE A C 1
ATOM 628 O O . ILE A 1 83 ? -43.852 -46.954 -5.679 1.00 137.22 230 ILE A O 1
ATOM 633 N N . SER A 1 84 ? -44.921 -46.403 -3.760 1.00 130.58 231 SER A N 1
ATOM 634 C CA . SER A 1 84 ? -46.206 -46.129 -4.386 1.00 130.76 231 SER A CA 1
ATOM 635 C C . SER A 1 84 ? -46.101 -44.970 -5.379 1.00 129.71 231 SER A C 1
ATOM 636 O O . SER A 1 84 ? -46.802 -44.960 -6.389 1.00 132.01 231 SER A O 1
ATOM 639 N N . LYS A 1 85 ? -45.226 -43.998 -5.081 1.00 126.50 232 LYS A N 1
ATOM 640 C CA . LYS A 1 85 ? -45.082 -42.794 -5.887 1.00 125.10 232 LYS A CA 1
ATOM 641 C C . LYS A 1 85 ? -44.408 -43.122 -7.221 1.00 129.61 232 LYS A C 1
ATOM 642 O O . LYS A 1 85 ? -44.778 -42.573 -8.256 1.00 130.60 232 LYS A O 1
ATOM 648 N N . PHE A 1 86 ? -43.413 -44.017 -7.180 1.00 132.54 233 PHE A N 1
ATOM 649 C CA . PHE A 1 86 ? -42.557 -44.297 -8.326 1.00 136.86 233 PHE A CA 1
ATOM 650 C C . PHE A 1 86 ? -43.156 -45.383 -9.218 1.00 142.14 233 PHE A C 1
ATOM 651 O O . PHE A 1 86 ? -43.124 -45.258 -10.441 1.00 145.30 233 PHE A O 1
ATOM 659 N N . THR A 1 87 ? -43.683 -46.448 -8.599 1.00 143.38 234 THR A N 1
ATOM 660 C CA . THR A 1 87 ? -44.098 -47.642 -9.323 1.00 148.98 234 THR A CA 1
ATOM 661 C C . THR A 1 87 ? -45.624 -47.749 -9.383 1.00 149.00 234 THR A C 1
ATOM 662 O O . THR A 1 87 ? -46.167 -48.204 -10.388 1.00 153.37 234 THR A O 1
ATOM 666 N N . GLY A 1 88 ? -46.307 -47.346 -8.301 1.00 144.49 235 GLY A N 1
ATOM 667 C CA . GLY A 1 88 ? -47.758 -47.424 -8.227 1.00 144.39 235 GLY A CA 1
ATOM 668 C C . GLY A 1 88 ? -48.248 -48.830 -7.890 1.00 148.03 235 GLY A C 1
ATOM 669 O O . GLY A 1 88 ? -49.439 -49.107 -7.996 1.00 149.39 235 GLY A O 1
ATOM 670 N N . ASN A 1 89 ? -47.322 -49.703 -7.470 1.00 149.76 236 ASN A N 1
ATOM 671 C CA . ASN A 1 89 ? -47.628 -51.092 -7.166 1.00 153.63 236 ASN A CA 1
ATOM 672 C C . ASN A 1 89 ? -46.926 -51.463 -5.862 1.00 151.43 236 ASN A C 1
ATOM 673 O O . ASN A 1 89 ? -45.748 -51.811 -5.870 1.00 152.82 236 ASN A O 1
ATOM 678 N N . THR A 1 90 ? -47.670 -51.370 -4.751 1.00 148.23 237 THR A N 1
ATOM 679 C CA . THR A 1 90 ? -47.159 -51.695 -3.428 1.00 146.16 237 THR A CA 1
ATOM 680 C C . THR A 1 90 ? -47.655 -53.072 -2.988 1.00 149.87 237 THR A C 1
ATOM 681 O O . THR A 1 90 ? -47.309 -53.514 -1.892 1.00 148.94 237 THR A O 1
ATOM 685 N N . LYS A 1 91 ? -48.404 -53.749 -3.873 1.00 154.42 238 LYS A N 1
ATOM 686 C CA . LYS A 1 91 ? -48.983 -55.059 -3.610 1.00 158.62 238 LYS A CA 1
ATOM 687 C C . LYS A 1 91 ? -47.968 -55.979 -2.938 1.00 160.28 238 LYS A C 1
ATOM 688 O O . LYS A 1 91 ? -48.203 -56.490 -1.841 1.00 159.64 238 LYS A O 1
ATOM 694 N N . HIS A 1 92 ? -46.837 -56.176 -3.623 1.00 162.68 239 HIS A N 1
ATOM 695 C CA . HIS A 1 92 ? -45.857 -57.177 -3.242 1.00 165.63 239 HIS A CA 1
ATOM 696 C C . HIS A 1 92 ? -45.082 -56.702 -2.013 1.00 161.11 239 HIS A C 1
ATOM 697 O O . HIS A 1 92 ? -44.484 -57.518 -1.315 1.00 162.78 239 HIS A O 1
ATOM 704 N N . CYS A 1 93 ? -45.116 -55.387 -1.750 1.00 155.68 240 CYS A N 1
ATOM 705 C CA . CYS A 1 93 ? -44.334 -54.769 -0.689 1.00 151.45 240 CYS A CA 1
ATOM 706 C C . CYS A 1 93 ? -45.129 -54.645 0.613 1.00 148.12 240 CYS A C 1
ATOM 707 O O . CYS A 1 93 ? -44.568 -54.265 1.638 1.00 145.08 240 CYS A O 1
ATOM 710 N N . ARG A 1 94 ? -46.423 -54.982 0.584 1.00 149.05 241 ARG A N 1
ATOM 711 C CA . ARG A 1 94 ? -47.258 -54.875 1.770 1.00 146.30 241 ARG A CA 1
ATOM 712 C C . ARG A 1 94 ? -46.810 -55.862 2.847 1.00 147.95 241 ARG A C 1
ATOM 713 O O . ARG A 1 94 ? -47.065 -55.621 4.023 1.00 145.09 241 ARG A O 1
ATOM 721 N N . ASP A 1 95 ? -46.153 -56.960 2.444 1.00 152.74 242 ASP A N 1
ATOM 722 C CA . ASP A 1 95 ? -45.627 -57.940 3.384 1.00 154.83 242 ASP A CA 1
ATOM 723 C C . ASP A 1 95 ? -44.098 -57.985 3.355 1.00 155.56 242 ASP A C 1
ATOM 724 O O . ASP A 1 95 ? -43.504 -58.826 4.028 1.00 157.84 242 ASP A O 1
ATOM 729 N N . MET A 1 96 ? -43.458 -57.095 2.583 1.00 153.93 243 MET A N 1
ATOM 730 C CA . MET A 1 96 ? -42.004 -57.028 2.552 1.00 154.58 243 MET A CA 1
ATOM 731 C C . MET A 1 96 ? -41.517 -56.435 3.874 1.00 150.64 243 MET A C 1
ATOM 732 O O . MET A 1 96 ? -42.181 -55.571 4.450 1.00 146.27 243 MET A O 1
ATOM 737 N N . SER A 1 97 ? -40.361 -56.920 4.348 1.00 152.56 244 SER A N 1
ATOM 738 C CA . SER A 1 97 ? -39.752 -56.416 5.568 1.00 149.61 244 SER A CA 1
ATOM 739 C C . SER A 1 97 ? -39.201 -55.013 5.320 1.00 145.72 244 SER A C 1
ATOM 740 O O . SER A 1 97 ? -39.083 -54.586 4.172 1.00 146.02 244 SER A O 1
ATOM 743 N N . GLU A 1 98 ? -38.849 -54.315 6.406 1.00 142.42 245 GLU A N 1
ATOM 744 C CA . GLU A 1 98 ? -38.449 -52.917 6.332 1.00 138.47 245 GLU A CA 1
ATOM 745 C C . GLU A 1 98 ? -37.165 -52.771 5.510 1.00 140.59 245 GLU A C 1
ATOM 746 O O . GLU A 1 98 ? -36.997 -51.766 4.819 1.00 138.55 245 GLU A O 1
ATOM 752 N N . LYS A 1 99 ? -36.272 -53.772 5.583 1.00 144.88 246 LYS A N 1
ATOM 753 C CA . LYS A 1 99 ? -35.031 -53.765 4.819 1.00 147.64 246 LYS A CA 1
ATOM 754 C C . LYS A 1 99 ? -35.321 -54.025 3.340 1.00 150.12 246 LYS A C 1
ATOM 755 O O . LYS A 1 99 ? -34.730 -53.375 2.479 1.00 150.21 246 LYS A O 1
ATOM 761 N N . ASP A 1 100 ? -36.223 -54.981 3.063 1.00 152.44 247 ASP A N 1
ATOM 762 C CA . ASP A 1 100 ? -36.593 -55.346 1.701 1.00 155.41 247 ASP A CA 1
ATOM 763 C C . ASP A 1 100 ? -37.248 -54.155 0.998 1.00 151.79 247 ASP A C 1
ATOM 764 O O . ASP A 1 100 ? -37.038 -53.951 -0.199 1.00 153.57 247 ASP A O 1
ATOM 769 N N . LEU A 1 101 ? -38.045 -53.387 1.761 1.00 146.97 248 LEU A N 1
ATOM 770 C CA . LEU A 1 101 ? -38.660 -52.151 1.295 1.00 143.06 248 LEU A CA 1
ATOM 771 C C . LEU A 1 101 ? -37.585 -51.104 0.999 1.00 141.49 248 LEU A C 1
ATOM 772 O O . LEU A 1 101 ? -37.630 -50.443 -0.037 1.00 141.21 248 LEU A O 1
ATOM 777 N N . ALA A 1 102 ? -36.641 -50.948 1.938 1.00 140.67 249 ALA A N 1
ATOM 778 C CA . ALA A 1 102 ? -35.580 -49.955 1.844 1.00 139.29 249 ALA A CA 1
ATOM 779 C C . ALA A 1 102 ? -34.678 -50.244 0.645 1.00 143.49 249 ALA A C 1
ATOM 780 O O . ALA A 1 102 ? -34.353 -49.338 -0.122 1.00 142.61 249 ALA A O 1
ATOM 782 N N . LEU A 1 103 ? -34.280 -51.514 0.499 1.00 148.27 250 LEU A N 1
ATOM 783 C CA . LEU A 1 103 ? -33.441 -51.935 -0.611 1.00 152.95 250 LEU A CA 1
ATOM 784 C C . LEU A 1 103 ? -34.186 -51.733 -1.931 1.00 153.66 250 LEU A C 1
ATOM 785 O O . LEU A 1 103 ? -33.580 -51.334 -2.922 1.00 155.40 250 LEU A O 1
ATOM 790 N N . LYS A 1 104 ? -35.506 -51.972 -1.918 1.00 152.45 251 LYS A N 1
ATOM 791 C CA . LYS A 1 104 ? -36.353 -51.777 -3.086 1.00 153.13 251 LYS A CA 1
ATOM 792 C C . LYS A 1 104 ? -36.370 -50.303 -3.500 1.00 149.29 251 LYS A C 1
ATOM 793 O O . LYS A 1 104 ? -36.350 -49.996 -4.691 1.00 151.03 251 LYS A O 1
ATOM 799 N N . VAL A 1 105 ? -36.421 -49.396 -2.514 1.00 144.32 252 VAL A N 1
ATOM 800 C CA . VAL A 1 105 ? -36.383 -47.962 -2.770 1.00 140.59 252 VAL A CA 1
ATOM 801 C C . VAL A 1 105 ? -34.995 -47.576 -3.277 1.00 142.49 252 VAL A C 1
ATOM 802 O O . VAL A 1 105 ? -34.876 -46.773 -4.199 1.00 142.30 252 VAL A O 1
ATOM 806 N N . GLN A 1 106 ? -33.955 -48.148 -2.655 1.00 144.52 253 GLN A N 1
ATOM 807 C CA . GLN A 1 106 ? -32.575 -47.855 -3.013 1.00 146.73 253 GLN A CA 1
ATOM 808 C C . GLN A 1 106 ? -32.334 -48.222 -4.478 1.00 151.33 253 GLN A C 1
ATOM 809 O O . GLN A 1 106 ? -31.628 -47.507 -5.186 1.00 152.10 253 GLN A O 1
ATOM 815 N N . GLU A 1 107 ? -32.942 -49.332 -4.920 1.00 154.60 254 GLU A N 1
ATOM 816 C CA . GLU A 1 107 ? -32.893 -49.767 -6.309 1.00 159.31 254 GLU A CA 1
ATOM 817 C C . GLU A 1 107 ? -33.507 -48.701 -7.217 1.00 157.26 254 GLU A C 1
ATOM 818 O O . GLU A 1 107 ? -32.894 -48.317 -8.211 1.00 159.65 254 GLU A O 1
ATOM 824 N N . ILE A 1 108 ? -34.701 -48.209 -6.849 1.00 152.99 255 ILE A N 1
ATOM 825 C CA . ILE A 1 108 ? -35.421 -47.212 -7.632 1.00 150.92 255 ILE A CA 1
ATOM 826 C C . ILE A 1 108 ? -34.587 -45.933 -7.742 1.00 148.67 255 ILE A C 1
ATOM 827 O O . ILE A 1 108 ? -34.606 -45.275 -8.781 1.00 149.44 255 ILE A O 1
ATOM 832 N N . LEU A 1 109 ? -33.857 -45.593 -6.668 1.00 146.19 256 LEU A N 1
ATOM 833 C CA . LEU A 1 109 ? -33.094 -44.354 -6.590 1.00 143.84 256 LEU A CA 1
ATOM 834 C C . LEU A 1 109 ? -31.753 -44.469 -7.318 1.00 148.30 256 LEU A C 1
ATOM 835 O O . LEU A 1 109 ? -31.231 -43.459 -7.789 1.00 147.72 256 LEU A O 1
ATOM 840 N N . GLU A 1 110 ? -31.184 -45.683 -7.376 1.00 152.87 257 GLU A N 1
ATOM 841 C CA . GLU A 1 110 ? -29.947 -45.931 -8.106 1.00 157.83 257 GLU A CA 1
ATOM 842 C C . GLU A 1 110 ? -30.218 -45.895 -9.609 1.00 161.10 257 GLU A C 1
ATOM 843 O O . GLU A 1 110 ? -29.366 -45.458 -10.383 1.00 163.70 257 GLU A O 1
ATOM 849 N N . GLU A 1 111 ? -31.407 -46.370 -10.001 1.00 161.27 258 GLU A N 1
ATOM 850 C CA . GLU A 1 111 ? -31.863 -46.327 -11.381 1.00 164.25 258 GLU A CA 1
ATOM 851 C C . GLU A 1 111 ? -32.394 -44.928 -11.694 1.00 160.16 258 GLU A C 1
ATOM 852 O O . GLU A 1 111 ? -32.200 -44.427 -12.800 1.00 162.38 258 GLU A O 1
ATOM 858 N N . GLY A 1 112 ? -33.051 -44.301 -10.709 1.00 154.43 259 GLY A N 1
ATOM 859 C CA . GLY A 1 112 ? -33.444 -42.904 -10.802 1.00 150.19 259 GLY A CA 1
ATOM 860 C C . GLY A 1 112 ? -32.226 -41.986 -10.862 1.00 150.01 259 GLY A C 1
ATOM 861 O O . GLY A 1 112 ? -31.178 -42.295 -10.298 1.00 151.22 259 GLY A O 1
ATOM 862 N N . GLY A 1 113 ? -32.380 -40.852 -11.553 1.00 148.74 260 GLY A N 1
ATOM 863 C CA . GLY A 1 113 ? -31.270 -39.953 -11.820 1.00 149.29 260 GLY A CA 1
ATOM 864 C C . GLY A 1 113 ? -30.987 -39.020 -10.645 1.00 144.36 260 GLY A C 1
ATOM 865 O O . GLY A 1 113 ? -31.250 -39.365 -9.495 1.00 141.66 260 GLY A O 1
ATOM 866 N N . LYS A 1 114 ? -30.429 -37.844 -10.960 1.00 143.59 261 LYS A N 1
ATOM 867 C CA . LYS A 1 114 ? -30.187 -36.802 -9.974 1.00 139.21 261 LYS A CA 1
ATOM 868 C C . LYS A 1 114 ? -31.529 -36.435 -9.348 1.00 134.11 261 LYS A C 1
ATOM 869 O O . LYS A 1 114 ? -32.455 -36.049 -10.059 1.00 133.28 261 LYS A O 1
ATOM 875 N N . TYR A 1 115 ? -31.623 -36.585 -8.021 1.00 131.06 262 TYR A N 1
ATOM 876 C CA . TYR A 1 115 ? -32.907 -36.553 -7.340 1.00 126.97 262 TYR A CA 1
ATOM 877 C C . TYR A 1 115 ? -32.868 -35.564 -6.173 1.00 122.43 262 TYR A C 1
ATOM 878 O O . TYR A 1 115 ? -31.802 -35.278 -5.628 1.00 122.79 262 TYR A O 1
ATOM 887 N N . LEU A 1 116 ? -34.054 -35.041 -5.823 1.00 118.48 263 LEU A N 1
ATOM 888 C CA . LEU A 1 116 ? -34.231 -34.101 -4.724 1.00 114.12 263 LEU A CA 1
ATOM 889 C C . LEU A 1 116 ? -35.428 -34.538 -3.880 1.00 111.33 263 LEU A C 1
ATOM 890 O O . LEU A 1 116 ? -36.534 -34.665 -4.399 1.00 110.83 263 LEU A O 1
ATOM 895 N N . ILE A 1 117 ? -35.198 -34.748 -2.576 1.00 109.78 264 ILE A N 1
ATOM 896 C CA . ILE A 1 117 ? -36.208 -35.284 -1.675 1.00 107.67 264 ILE A CA 1
ATOM 897 C C . ILE A 1 117 ? -36.532 -34.244 -0.613 1.00 103.50 264 ILE A C 1
ATOM 898 O O . ILE A 1 117 ? -35.637 -33.816 0.108 1.00 103.12 264 ILE A O 1
ATOM 903 N N . VAL A 1 118 ? -37.817 -33.895 -0.486 1.00 100.75 265 VAL A N 1
ATOM 904 C CA . VAL A 1 118 ? -38.258 -32.977 0.548 1.00 96.99 265 VAL A CA 1
ATOM 905 C C . VAL A 1 118 ? -38.824 -33.790 1.710 1.00 96.13 265 VAL A C 1
ATOM 906 O O . VAL A 1 118 ? -39.731 -34.603 1.531 1.00 96.70 265 VAL A O 1
ATOM 910 N N . LEU A 1 119 ? -38.247 -33.564 2.896 1.00 95.12 266 LEU A N 1
ATOM 911 C CA . LEU A 1 119 ? -38.712 -34.151 4.141 1.00 94.19 266 LEU A CA 1
ATOM 912 C C . LEU A 1 119 ? -39.229 -33.023 5.036 1.00 90.70 266 LEU A C 1
ATOM 913 O O . LEU A 1 119 ? -38.446 -32.190 5.497 1.00 90.05 266 LEU A O 1
ATOM 918 N N . ASP A 1 120 ? -40.551 -32.997 5.268 1.00 88.77 267 ASP A N 1
ATOM 919 C CA . ASP A 1 120 ? -41.212 -31.858 5.892 1.00 85.60 267 ASP A CA 1
ATOM 920 C C . ASP A 1 120 ? -41.515 -32.156 7.363 1.00 84.70 267 ASP A C 1
ATOM 921 O O . ASP A 1 120 ? -42.239 -33.105 7.664 1.00 85.27 267 ASP A O 1
ATOM 926 N N . ASP A 1 121 ? -40.949 -31.328 8.259 1.00 83.58 268 ASP A N 1
ATOM 927 C CA . ASP A 1 121 ? -41.157 -31.392 9.703 1.00 82.82 268 ASP A CA 1
ATOM 928 C C . ASP A 1 121 ? -40.385 -32.565 10.310 1.00 85.37 268 ASP A C 1
ATOM 929 O O . ASP A 1 121 ? -40.936 -33.339 11.089 1.00 85.69 268 ASP A O 1
ATOM 934 N N . VAL A 1 122 ? -39.093 -32.667 9.978 1.00 87.39 269 VAL A N 1
ATOM 935 C CA . VAL A 1 122 ? -38.238 -33.701 10.539 1.00 90.11 269 VAL A CA 1
ATOM 936 C C . VAL A 1 122 ? -38.135 -33.466 12.042 1.00 89.65 269 VAL A C 1
ATOM 937 O O . VAL A 1 122 ? -37.868 -32.349 12.477 1.00 88.38 269 VAL A O 1
ATOM 941 N N . TRP A 1 123 ? -38.355 -34.531 12.819 1.00 90.94 270 TRP A N 1
ATOM 942 C CA . TRP A 1 123 ? -38.539 -34.412 14.255 1.00 90.56 270 TRP A CA 1
ATOM 943 C C . TRP A 1 123 ? -37.299 -34.870 15.028 1.00 93.40 270 TRP A C 1
ATOM 944 O O . TRP A 1 123 ? -37.110 -34.427 16.161 1.00 93.38 270 TRP A O 1
ATOM 955 N N . SER A 1 124 ? -36.465 -35.744 14.436 1.00 96.11 271 SER A N 1
ATOM 956 C CA . SER A 1 124 ? -35.314 -36.297 15.142 1.00 99.24 271 SER A CA 1
ATOM 957 C C . SER A 1 124 ? -34.221 -36.755 14.175 1.00 101.92 271 SER A C 1
ATOM 958 O O . SER A 1 124 ? -34.484 -37.053 13.012 1.00 101.85 271 SER A O 1
ATOM 961 N N . THR A 1 125 ? -32.989 -36.822 14.698 1.00 104.65 272 THR A N 1
ATOM 962 C CA . THR A 1 125 ? -31.843 -37.356 13.979 1.00 107.92 272 THR A CA 1
ATOM 963 C C . THR A 1 125 ? -31.983 -38.868 13.831 1.00 110.26 272 THR A C 1
ATOM 964 O O . THR A 1 125 ? -31.541 -39.440 12.836 1.00 112.28 272 THR A O 1
ATOM 968 N N . ASP A 1 126 ? -32.569 -39.497 14.860 1.00 110.28 273 ASP A N 1
ATOM 969 C CA . ASP A 1 126 ? -32.924 -40.907 14.836 1.00 112.23 273 ASP A CA 1
ATOM 970 C C . ASP A 1 126 ? -33.739 -41.211 13.580 1.00 111.13 273 ASP A C 1
ATOM 971 O O . ASP A 1 126 ? -33.397 -42.119 12.820 1.00 113.75 273 ASP A O 1
ATOM 976 N N . ALA A 1 127 ? -34.817 -40.438 13.384 1.00 107.53 274 ALA A N 1
ATOM 977 C CA . ALA A 1 127 ? -35.687 -40.584 12.227 1.00 106.41 274 ALA A CA 1
ATOM 978 C C . ALA A 1 127 ? -34.885 -40.395 10.940 1.00 107.77 274 ALA A C 1
ATOM 979 O O . ALA A 1 127 ? -35.019 -41.186 10.014 1.00 109.53 274 ALA A O 1
ATOM 981 N N . TRP A 1 128 ? -34.056 -39.347 10.896 1.00 107.23 275 TRP A N 1
ATOM 982 C CA . TRP A 1 128 ? -33.197 -39.069 9.752 1.00 108.76 275 TRP A CA 1
ATOM 983 C C . TRP A 1 128 ? -32.286 -40.259 9.441 1.00 113.12 275 TRP A C 1
ATOM 984 O O . TRP A 1 128 ? -32.219 -40.695 8.293 1.00 114.76 275 TRP A O 1
ATOM 995 N N . ASP A 1 129 ? -31.581 -40.769 10.459 1.00 115.26 276 ASP A N 1
ATOM 996 C CA . ASP A 1 129 ? -30.610 -41.839 10.268 1.00 119.69 276 ASP A CA 1
ATOM 997 C C . ASP A 1 129 ? -31.317 -43.129 9.837 1.00 121.11 276 ASP A C 1
ATOM 998 O O . ASP A 1 129 ? -30.759 -43.923 9.078 1.00 124.51 276 ASP A O 1
ATOM 1003 N N . ARG A 1 130 ? -32.552 -43.334 10.317 1.00 118.78 277 ARG A N 1
ATOM 1004 C CA . ARG A 1 130 ? -33.362 -44.481 9.922 1.00 120.02 277 ARG A CA 1
ATOM 1005 C C . ARG A 1 130 ? -33.824 -44.343 8.468 1.00 119.69 277 ARG A C 1
ATOM 1006 O O . ARG A 1 130 ? -33.833 -45.323 7.724 1.00 122.60 277 ARG A O 1
ATOM 1014 N N . ILE A 1 131 ? -34.232 -43.123 8.086 1.00 116.34 278 ILE A N 1
ATOM 1015 C CA . ILE A 1 131 ? -34.760 -42.831 6.758 1.00 115.75 278 ILE A CA 1
ATOM 1016 C C . ILE A 1 131 ? -33.638 -42.937 5.724 1.00 118.93 278 ILE A C 1
ATOM 1017 O O . ILE A 1 131 ? -33.880 -43.363 4.594 1.00 120.65 278 ILE A O 1
ATOM 1022 N N . LYS A 1 132 ? -32.414 -42.568 6.129 1.00 120.05 279 LYS A N 1
ATOM 1023 C CA . LYS A 1 132 ? -31.287 -42.444 5.215 1.00 122.92 279 LYS A CA 1
ATOM 1024 C C . LYS A 1 132 ? -30.931 -43.794 4.584 1.00 127.46 279 LYS A C 1
ATOM 1025 O O . LYS A 1 132 ? -30.284 -43.825 3.541 1.00 130.09 279 LYS A O 1
ATOM 1031 N N . ILE A 1 133 ? -31.371 -44.900 5.204 1.00 128.59 280 ILE A N 1
ATOM 1032 C CA . ILE A 1 133 ? -31.057 -46.248 4.744 1.00 133.13 280 ILE A CA 1
ATOM 1033 C C . ILE A 1 133 ? -31.569 -46.461 3.315 1.00 134.34 280 ILE A C 1
ATOM 1034 O O . ILE A 1 133 ? -31.013 -47.280 2.582 1.00 138.61 280 ILE A O 1
ATOM 1039 N N . ALA A 1 134 ? -32.613 -45.717 2.919 1.00 130.88 281 ALA A N 1
ATOM 1040 C CA . ALA A 1 134 ? -33.252 -45.894 1.620 1.00 131.98 281 ALA A CA 1
ATOM 1041 C C . ALA A 1 134 ? -32.494 -45.180 0.497 1.00 133.19 281 ALA A C 1
ATOM 1042 O O . ALA A 1 134 ? -32.734 -45.468 -0.675 1.00 135.44 281 ALA A O 1
ATOM 1044 N N . PHE A 1 135 ? -31.589 -44.253 0.843 1.00 132.03 282 PHE A N 1
ATOM 1045 C CA . PHE A 1 135 ? -30.958 -43.394 -0.150 1.00 132.70 282 PHE A CA 1
ATOM 1046 C C . PHE A 1 135 ? -29.571 -43.925 -0.505 1.00 137.54 282 PHE A C 1
ATOM 1047 O O . PHE A 1 135 ? -28.704 -44.029 0.361 1.00 138.40 282 PHE A O 1
ATOM 1055 N N . PRO A 1 136 ? -29.306 -44.256 -1.790 1.00 141.14 283 PRO A N 1
ATOM 1056 C CA . PRO A 1 136 ? -27.970 -44.682 -2.210 1.00 146.03 283 PRO A CA 1
ATOM 1057 C C . PRO A 1 136 ? -27.003 -43.505 -2.326 1.00 145.60 283 PRO A C 1
ATOM 1058 O O . PRO A 1 136 ? -27.394 -42.418 -2.745 1.00 142.74 283 PRO A O 1
ATOM 1062 N N . LYS A 1 137 ? -25.741 -43.726 -1.939 1.00 148.68 284 LYS A N 1
ATOM 1063 C CA . LYS A 1 137 ? -24.682 -42.760 -2.194 1.00 149.62 284 LYS A CA 1
ATOM 1064 C C . LYS A 1 137 ? -24.089 -43.090 -3.558 1.00 154.50 284 LYS A C 1
ATOM 1065 O O . LYS A 1 137 ? -22.916 -43.442 -3.670 1.00 158.91 284 LYS A O 1
ATOM 1071 N N . ASN A 1 138 ? -24.939 -42.967 -4.585 1.00 153.86 285 ASN A N 1
ATOM 1072 C CA . ASN A 1 138 ? -24.590 -43.322 -5.949 1.00 158.51 285 ASN A CA 1
ATOM 1073 C C . ASN A 1 138 ? -23.906 -42.131 -6.615 1.00 158.90 285 ASN A C 1
ATOM 1074 O O . ASN A 1 138 ? -23.621 -42.170 -7.810 1.00 162.49 285 ASN A O 1
ATOM 1079 N N . ASP A 1 139 ? -23.679 -41.064 -5.836 1.00 155.35 286 ASP A N 1
ATOM 1080 C CA . ASP A 1 139 ? -22.676 -40.064 -6.160 1.00 156.65 286 ASP A CA 1
ATOM 1081 C C . ASP A 1 139 ? -23.123 -39.293 -7.402 1.00 156.29 286 ASP A C 1
ATOM 1082 O O . ASP A 1 139 ? -22.292 -38.846 -8.189 1.00 159.53 286 ASP A O 1
ATOM 1087 N N . LYS A 1 140 ? -24.445 -39.122 -7.553 1.00 152.51 287 LYS A N 1
ATOM 1088 C CA . LYS A 1 140 ? -25.026 -38.535 -8.751 1.00 152.39 287 LYS A CA 1
ATOM 1089 C C . LYS A 1 140 ? -25.342 -37.057 -8.526 1.00 147.84 287 LYS A C 1
ATOM 1090 O O . LYS A 1 140 ? -26.011 -36.440 -9.352 1.00 146.74 287 LYS A O 1
ATOM 1096 N N . GLY A 1 141 ? -24.853 -36.490 -7.416 1.00 145.51 288 GLY A N 1
ATOM 1097 C CA . GLY A 1 141 ? -25.117 -35.102 -7.073 1.00 141.33 288 GLY A CA 1
ATOM 1098 C C . GLY A 1 141 ? -26.493 -34.932 -6.436 1.00 136.00 288 GLY A C 1
ATOM 1099 O O . GLY A 1 141 ? -27.145 -33.906 -6.623 1.00 132.80 288 GLY A O 1
ATOM 1100 N N . ASN A 1 142 ? -26.903 -35.940 -5.655 1.00 135.33 289 ASN A N 1
ATOM 1101 C CA . ASN A 1 142 ? -28.237 -36.002 -5.079 1.00 131.01 289 ASN A CA 1
ATOM 1102 C C . ASN A 1 142 ? -28.311 -35.072 -3.866 1.00 126.79 289 ASN A C 1
ATOM 1103 O O . ASN A 1 142 ? -27.307 -34.864 -3.189 1.00 127.73 289 ASN A O 1
ATOM 1108 N N . ARG A 1 143 ? -29.510 -34.525 -3.603 1.00 122.47 290 ARG A N 1
ATOM 1109 C CA . ARG A 1 143 ? -29.736 -33.564 -2.529 1.00 118.40 290 ARG A CA 1
ATOM 1110 C C . ARG A 1 143 ? -31.018 -33.911 -1.767 1.00 114.94 290 ARG A C 1
ATOM 1111 O O . ARG A 1 143 ? -31.947 -34.476 -2.341 1.00 114.93 290 ARG A O 1
ATOM 1119 N N . VAL A 1 144 ? -31.064 -33.550 -0.474 1.00 112.29 291 VAL A N 1
ATOM 1120 C CA . VAL A 1 144 ? -32.235 -33.767 0.369 1.00 109.04 291 VAL A CA 1
ATOM 1121 C C . VAL A 1 144 ? -32.534 -32.480 1.138 1.00 105.27 291 VAL A C 1
ATOM 1122 O O . VAL A 1 144 ? -31.706 -32.015 1.917 1.00 105.37 291 VAL A O 1
ATOM 1126 N N . LEU A 1 145 ? -33.733 -31.924 0.917 1.00 102.25 292 LEU A N 1
ATOM 1127 C CA . LEU A 1 145 ? -34.168 -30.692 1.558 1.00 98.73 292 LEU A CA 1
ATOM 1128 C C . LEU A 1 145 ? -34.978 -31.034 2.807 1.00 96.38 292 LEU A C 1
ATOM 1129 O O . LEU A 1 145 ? -35.912 -31.830 2.740 1.00 96.04 292 LEU A O 1
ATOM 1134 N N . LEU A 1 146 ? -34.617 -30.411 3.936 1.00 95.06 293 LEU A N 1
ATOM 1135 C CA . LEU A 1 146 ? -35.138 -30.784 5.244 1.00 93.56 293 LEU A CA 1
ATOM 1136 C C . LEU A 1 146 ? -35.650 -29.538 5.970 1.00 90.38 293 LEU A C 1
ATOM 1137 O O . LEU A 1 146 ? -34.948 -28.533 6.050 1.00 90.33 293 LEU A O 1
ATOM 1142 N N . THR A 1 147 ? -36.888 -29.612 6.483 1.00 88.00 294 THR A N 1
ATOM 1143 C CA . THR A 1 147 ? -37.454 -28.577 7.336 1.00 85.23 294 THR A CA 1
ATOM 1144 C C . THR A 1 147 ? -37.624 -29.137 8.747 1.00 85.07 294 THR A C 1
ATOM 1145 O O . THR A 1 147 ? -38.104 -30.259 8.915 1.00 85.73 294 THR A O 1
ATOM 1149 N N . THR A 1 148 ? -37.224 -28.351 9.757 1.00 84.49 295 THR A N 1
ATOM 1150 C CA . THR A 1 148 ? -37.294 -28.795 11.141 1.00 84.70 295 THR A CA 1
ATOM 1151 C C . THR A 1 148 ? -37.410 -27.602 12.084 1.00 83.14 295 THR A C 1
ATOM 1152 O O . THR A 1 148 ? -37.079 -26.475 11.725 1.00 82.53 295 THR A O 1
ATOM 1156 N N . ARG A 1 149 ? -37.862 -27.893 13.309 1.00 82.84 296 ARG A N 1
ATOM 1157 C CA . ARG A 1 149 ? -38.064 -26.892 14.344 1.00 81.73 296 ARG A CA 1
ATOM 1158 C C . ARG A 1 149 ? -36.996 -27.032 15.425 1.00 84.16 296 ARG A C 1
ATOM 1159 O O . ARG A 1 149 ? -36.976 -26.260 16.381 1.00 83.99 296 ARG A O 1
ATOM 1167 N N . ASP A 1 150 ? -36.116 -28.026 15.265 1.00 86.72 297 ASP A N 1
ATOM 1168 C CA . ASP A 1 150 ? -35.075 -28.300 16.238 1.00 89.51 297 ASP A CA 1
ATOM 1169 C C . ASP A 1 150 ? -33.726 -27.963 15.612 1.00 91.68 297 ASP A C 1
ATOM 1170 O O . ASP A 1 150 ? -33.333 -28.551 14.604 1.00 92.69 297 ASP A O 1
ATOM 1175 N N . HIS A 1 151 ? -33.018 -27.022 16.247 1.00 92.73 298 HIS A N 1
ATOM 1176 C CA . HIS A 1 151 ? -31.749 -26.526 15.743 1.00 94.99 298 HIS A CA 1
ATOM 1177 C C . HIS A 1 151 ? -30.698 -27.628 15.826 1.00 98.59 298 HIS A C 1
ATOM 1178 O O . HIS A 1 151 ? -29.774 -27.652 15.016 1.00 100.56 298 HIS A O 1
ATOM 1185 N N . ARG A 1 152 ? -30.860 -28.539 16.798 1.00 99.63 299 ARG A N 1
ATOM 1186 C CA . ARG A 1 152 ? -29.970 -29.680 16.946 1.00 103.13 299 ARG A CA 1
ATOM 1187 C C . ARG A 1 152 ? -30.088 -30.613 15.743 1.00 103.13 299 ARG A C 1
ATOM 1188 O O . ARG A 1 152 ? -29.083 -31.150 15.276 1.00 106.13 299 ARG A O 1
ATOM 1196 N N . VAL A 1 153 ? -31.324 -30.824 15.269 1.00 100.09 300 VAL A N 1
ATOM 1197 C CA . VAL A 1 153 ? -31.566 -31.719 14.150 1.00 100.21 300 VAL A CA 1
ATOM 1198 C C . VAL A 1 153 ? -30.820 -31.183 12.932 1.00 101.05 300 VAL A C 1
ATOM 1199 O O . VAL A 1 153 ? -30.096 -31.925 12.268 1.00 103.69 300 VAL A O 1
ATOM 1203 N N . ALA A 1 154 ? -30.997 -29.880 12.679 1.00 99.02 301 ALA A N 1
ATOM 1204 C CA . ALA A 1 154 ? -30.360 -29.198 11.565 1.00 99.68 301 ALA A CA 1
ATOM 1205 C C . ALA A 1 154 ? -28.841 -29.360 11.634 1.00 103.76 301 ALA A C 1
ATOM 1206 O O . ALA A 1 154 ? -28.226 -29.863 10.694 1.00 105.95 301 ALA A O 1
ATOM 1208 N N . ARG A 1 155 ? -28.256 -28.960 12.771 1.00 105.09 302 ARG A N 1
ATOM 1209 C CA . ARG A 1 155 ? -26.809 -28.901 12.934 1.00 109.15 302 ARG A CA 1
ATOM 1210 C C . ARG A 1 155 ? -26.183 -30.295 12.839 1.00 112.44 302 ARG A C 1
ATOM 1211 O O . ARG A 1 155 ? -25.000 -30.406 12.518 1.00 116.06 302 ARG A O 1
ATOM 1219 N N . TYR A 1 156 ? -26.973 -31.350 13.098 1.00 111.42 303 TYR A N 1
ATOM 1220 C CA . TYR A 1 156 ? -26.513 -32.722 12.923 1.00 114.42 303 TYR A CA 1
ATOM 1221 C C . TYR A 1 156 ? -26.364 -33.050 11.440 1.00 115.13 303 TYR A C 1
ATOM 1222 O O . TYR A 1 156 ? -25.439 -33.763 11.056 1.00 118.82 303 TYR A O 1
ATOM 1231 N N . CYS A 1 157 ? -27.296 -32.548 10.620 1.00 111.86 304 CYS A N 1
ATOM 1232 C CA . CYS A 1 157 ? -27.259 -32.770 9.183 1.00 112.50 304 CYS A CA 1
ATOM 1233 C C . CYS A 1 157 ? -26.213 -31.869 8.529 1.00 114.39 304 CYS A C 1
ATOM 1234 O O . CYS A 1 157 ? -25.458 -32.329 7.676 1.00 117.48 304 CYS A O 1
ATOM 1237 N N . ASN A 1 158 ? -26.176 -30.592 8.931 1.00 112.76 305 ASN A N 1
ATOM 1238 C CA . ASN A 1 158 ? -25.232 -29.635 8.372 1.00 114.54 305 ASN A CA 1
ATOM 1239 C C . ASN A 1 158 ? -24.838 -28.622 9.445 1.00 114.46 305 ASN A C 1
ATOM 1240 O O . ASN A 1 158 ? -25.705 -28.050 10.100 1.00 111.20 305 ASN A O 1
ATOM 1245 N N . ARG A 1 159 ? -23.527 -28.378 9.585 1.00 118.34 306 ARG A N 1
ATOM 1246 C CA . ARG A 1 159 ? -23.006 -27.491 10.615 1.00 119.21 306 ARG A CA 1
ATOM 1247 C C . ARG A 1 159 ? -23.451 -26.051 10.364 1.00 116.50 306 ARG A C 1
ATOM 1248 O O . ARG A 1 159 ? -23.516 -25.264 11.302 1.00 115.82 306 ARG A O 1
ATOM 1256 N N . SER A 1 160 ? -23.745 -25.718 9.102 1.00 115.25 307 SER A N 1
ATOM 1257 C CA . SER A 1 160 ? -24.185 -24.383 8.732 1.00 112.82 307 SER A CA 1
ATOM 1258 C C . SER A 1 160 ? -25.616 -24.429 8.201 1.00 108.45 307 SER A C 1
ATOM 1259 O O . SER A 1 160 ? -25.837 -24.259 7.001 1.00 107.91 307 SER A O 1
ATOM 1262 N N . PRO A 1 161 ? -26.633 -24.640 9.070 1.00 105.48 308 PRO A N 1
ATOM 1263 C CA . PRO A 1 161 ? -28.027 -24.696 8.626 1.00 101.60 308 PRO A CA 1
ATOM 1264 C C . PRO A 1 161 ? -28.567 -23.312 8.281 1.00 99.11 308 PRO A C 1
ATOM 1265 O O . PRO A 1 161 ? -27.993 -22.304 8.686 1.00 99.98 308 PRO A O 1
ATOM 1269 N N . HIS A 1 162 ? -29.674 -23.279 7.531 1.00 96.30 309 HIS A N 1
ATOM 1270 C CA . HIS A 1 162 ? -30.282 -22.025 7.116 1.00 93.96 309 HIS A CA 1
ATOM 1271 C C . HIS A 1 162 ? -31.330 -21.599 8.139 1.00 90.85 309 HIS A C 1
ATOM 1272 O O . HIS A 1 162 ? -32.338 -22.280 8.318 1.00 88.88 309 HIS A O 1
ATOM 1279 N N . ASP A 1 163 ? -31.071 -20.462 8.795 1.00 90.76 310 ASP A N 1
ATOM 1280 C CA . ASP A 1 163 ? -32.032 -19.846 9.693 1.00 88.09 310 ASP A CA 1
ATOM 1281 C C . ASP A 1 163 ? -33.005 -18.997 8.879 1.00 85.43 310 ASP A C 1
ATOM 1282 O O . ASP A 1 163 ? -32.607 -18.003 8.275 1.00 85.99 310 ASP A O 1
ATOM 1287 N N . LEU A 1 164 ? -34.278 -19.407 8.878 1.00 82.79 311 LEU A N 1
ATOM 1288 C CA . LEU A 1 164 ? -35.331 -18.695 8.168 1.00 80.33 311 LEU A CA 1
ATOM 1289 C C . LEU A 1 164 ? -35.609 -17.356 8.852 1.00 79.16 311 LEU A C 1
ATOM 1290 O O . LEU A 1 164 ? -35.787 -17.301 10.065 1.00 78.80 311 LEU A O 1
ATOM 1295 N N . LYS A 1 165 ? -35.652 -16.282 8.054 1.00 78.79 312 LYS A N 1
ATOM 1296 C CA . LYS A 1 165 ? -35.787 -14.927 8.568 1.00 78.17 312 LYS A CA 1
ATOM 1297 C C . LYS A 1 165 ? -37.231 -14.639 8.968 1.00 75.28 312 LYS A C 1
ATOM 1298 O O . LYS A 1 165 ? -38.153 -15.368 8.610 1.00 73.76 312 LYS A O 1
ATOM 1304 N N . PHE A 1 166 ? -37.404 -13.539 9.703 1.00 74.88 313 PHE A N 1
ATOM 1305 C CA . PHE A 1 166 ? -38.715 -12.967 9.948 1.00 72.49 313 PHE A CA 1
ATOM 1306 C C . PHE A 1 166 ? -39.048 -12.020 8.803 1.00 71.81 313 PHE A C 1
ATOM 1307 O O . PHE A 1 166 ? -38.244 -11.851 7.893 1.00 73.24 313 PHE A O 1
ATOM 1315 N N . LEU A 1 167 ? -40.243 -11.427 8.847 1.00 69.84 314 LEU A N 1
ATOM 1316 C CA . LEU A 1 167 ? -40.632 -10.408 7.885 1.00 69.32 314 LEU A CA 1
ATOM 1317 C C . LEU A 1 167 ? -40.384 -9.019 8.463 1.00 69.91 314 LEU A C 1
ATOM 1318 O O . LEU A 1 167 ? -40.478 -8.813 9.667 1.00 69.93 314 LEU A O 1
ATOM 1323 N N . THR A 1 168 ? -40.075 -8.068 7.576 1.00 70.63 315 THR A N 1
ATOM 1324 C CA . THR A 1 168 ? -39.978 -6.667 7.944 1.00 71.25 315 THR A CA 1
ATOM 1325 C C . THR A 1 168 ? -41.381 -6.133 8.207 1.00 69.22 315 THR A C 1
ATOM 1326 O O . THR A 1 168 ? -42.357 -6.705 7.732 1.00 67.56 315 THR A O 1
ATOM 1330 N N . ASP A 1 169 ? -41.460 -5.020 8.941 1.00 69.69 316 ASP A N 1
ATOM 1331 C CA . ASP A 1 169 ? -42.719 -4.332 9.181 1.00 68.23 316 ASP A CA 1
ATOM 1332 C C . ASP A 1 169 ? -43.520 -4.263 7.883 1.00 67.03 316 ASP A C 1
ATOM 1333 O O . ASP A 1 169 ? -44.701 -4.606 7.847 1.00 65.39 316 ASP A O 1
ATOM 1338 N N . GLU A 1 170 ? -42.841 -3.820 6.818 1.00 68.19 317 GLU A N 1
ATOM 1339 C CA . GLU A 1 170 ? -43.466 -3.571 5.530 1.00 67.66 317 GLU A CA 1
ATOM 1340 C C . GLU A 1 170 ? -43.982 -4.883 4.944 1.00 66.57 317 GLU A C 1
ATOM 1341 O O . GLU A 1 170 ? -45.130 -4.956 4.512 1.00 65.38 317 GLU A O 1
ATOM 1347 N N . GLU A 1 171 ? -43.124 -5.911 4.943 1.00 67.28 318 GLU A N 1
ATOM 1348 C CA . GLU A 1 171 ? -43.484 -7.226 4.434 1.00 66.66 318 GLU A CA 1
ATOM 1349 C C . GLU A 1 171 ? -44.662 -7.787 5.228 1.00 64.87 318 GLU A C 1
ATOM 1350 O O . GLU A 1 171 ? -45.548 -8.427 4.661 1.00 64.09 318 GLU A O 1
ATOM 1356 N N . SER A 1 172 ? -44.644 -7.542 6.545 1.00 64.57 319 SER A N 1
ATOM 1357 C CA . SER A 1 172 ? -45.714 -7.960 7.436 1.00 63.19 319 SER A CA 1
ATOM 1358 C C . SER A 1 172 ? -47.043 -7.368 6.973 1.00 62.14 319 SER A C 1
ATOM 1359 O O . SER A 1 172 ? -48.040 -8.084 6.881 1.00 61.23 319 SER A O 1
ATOM 1362 N N . TRP A 1 173 ? -47.039 -6.064 6.668 1.00 62.53 320 TRP A N 1
ATOM 1363 C CA . TRP A 1 173 ? -48.248 -5.360 6.269 1.00 61.85 320 TRP A CA 1
ATOM 1364 C C . TRP A 1 173 ? -48.797 -5.920 4.958 1.00 61.71 320 TRP A C 1
ATOM 1365 O O . TRP A 1 173 ? -50.003 -6.121 4.823 1.00 61.01 320 TRP A O 1
ATOM 1376 N N . ILE A 1 174 ? -47.902 -6.161 3.996 1.00 62.72 321 ILE A N 1
ATOM 1377 C CA . ILE A 1 174 ? -48.295 -6.546 2.651 1.00 63.15 321 ILE A CA 1
ATOM 1378 C C . ILE A 1 174 ? -48.955 -7.922 2.672 1.00 62.59 321 ILE A C 1
ATOM 1379 O O . ILE A 1 174 ? -49.939 -8.147 1.967 1.00 62.60 321 ILE A O 1
ATOM 1384 N N . LEU A 1 175 ? -48.396 -8.836 3.472 1.00 62.38 322 LEU A N 1
ATOM 1385 C CA . LEU A 1 175 ? -48.983 -10.154 3.625 1.00 62.00 322 LEU A CA 1
ATOM 1386 C C . LEU A 1 175 ? -50.359 -10.039 4.279 1.00 60.91 322 LEU A C 1
ATOM 1387 O O . LEU A 1 175 ? -51.294 -10.711 3.851 1.00 60.94 322 LEU A O 1
ATOM 1392 N N . LEU A 1 176 ? -50.466 -9.201 5.321 1.00 60.27 323 LEU A N 1
ATOM 1393 C CA . LEU A 1 176 ? -51.711 -9.036 6.060 1.00 59.50 323 LEU A CA 1
ATOM 1394 C C . LEU A 1 176 ? -52.791 -8.469 5.143 1.00 59.63 323 LEU A C 1
ATOM 1395 O O . LEU A 1 176 ? -53.918 -8.958 5.144 1.00 59.52 323 LEU A O 1
ATOM 1400 N N . GLU A 1 177 ? -52.437 -7.434 4.374 1.00 60.14 324 GLU A N 1
ATOM 1401 C CA . GLU A 1 177 ? -53.369 -6.798 3.458 1.00 60.57 324 GLU A CA 1
ATOM 1402 C C . GLU A 1 177 ? -53.853 -7.809 2.420 1.00 61.26 324 GLU A C 1
ATOM 1403 O O . GLU A 1 177 ? -55.049 -7.900 2.150 1.00 61.52 324 GLU A O 1
ATOM 1409 N N . LYS A 1 178 ? -52.917 -8.577 1.852 1.00 61.84 325 LYS A N 1
ATOM 1410 C CA . LYS A 1 178 ? -53.234 -9.490 0.767 1.00 62.95 325 LYS A CA 1
ATOM 1411 C C . LYS A 1 178 ? -54.132 -10.628 1.254 1.00 62.72 325 LYS A C 1
ATOM 1412 O O . LYS A 1 178 ? -54.982 -11.098 0.504 1.00 63.73 325 LYS A O 1
ATOM 1418 N N . ARG A 1 179 ? -53.947 -11.066 2.506 1.00 61.67 326 ARG A N 1
ATOM 1419 C CA . ARG A 1 179 ? -54.722 -12.162 3.073 1.00 61.59 326 ARG A CA 1
ATOM 1420 C C . ARG A 1 179 ? -56.058 -11.666 3.622 1.00 61.23 326 ARG A C 1
ATOM 1421 O O . ARG A 1 179 ? -57.068 -12.358 3.502 1.00 61.89 326 ARG A O 1
ATOM 1429 N N . ALA A 1 180 ? -56.049 -10.479 4.241 1.00 60.45 327 ALA A N 1
ATOM 1430 C CA . ALA A 1 180 ? -57.229 -9.939 4.902 1.00 60.26 327 ALA A CA 1
ATOM 1431 C C . ALA A 1 180 ? -58.242 -9.416 3.884 1.00 61.24 327 ALA A C 1
ATOM 1432 O O . ALA A 1 180 ? -59.433 -9.375 4.184 1.00 61.65 327 ALA A O 1
ATOM 1434 N N . PHE A 1 181 ? -57.768 -9.012 2.693 1.00 61.90 328 PHE A N 1
ATOM 1435 C CA . PHE A 1 181 ? -58.626 -8.393 1.691 1.00 63.09 328 PHE A CA 1
ATOM 1436 C C . PHE A 1 181 ? -58.660 -9.192 0.383 1.00 64.62 328 PHE A C 1
ATOM 1437 O O . PHE A 1 181 ? -59.228 -8.720 -0.601 1.00 65.99 328 PHE A O 1
ATOM 1445 N N . HIS A 1 182 ? -58.073 -10.401 0.377 1.00 64.67 329 HIS A N 1
ATOM 1446 C CA . HIS A 1 182 ? -58.145 -11.326 -0.749 1.00 66.42 329 HIS A CA 1
ATOM 1447 C C . HIS A 1 182 ? -57.902 -10.596 -2.073 1.00 67.78 329 HIS A C 1
ATOM 1448 O O . HIS A 1 182 ? -58.802 -10.493 -2.906 1.00 69.47 329 HIS A O 1
ATOM 1455 N N . LYS A 1 183 ? -56.673 -10.080 -2.232 1.00 67.26 330 LYS A N 1
ATOM 1456 C CA . LYS A 1 183 ? -56.181 -9.478 -3.464 1.00 68.69 330 LYS A CA 1
ATOM 1457 C C . LYS A 1 183 ? -56.672 -8.040 -3.620 1.00 68.71 330 LYS A C 1
ATOM 1458 O O . LYS A 1 183 ? -56.125 -7.298 -4.434 1.00 69.65 330 LYS A O 1
ATOM 1464 N N . ALA A 1 184 ? -57.698 -7.652 -2.854 1.00 67.93 331 ALA A N 1
ATOM 1465 C CA . ALA A 1 184 ? -58.151 -6.272 -2.819 1.00 67.90 331 ALA A CA 1
ATOM 1466 C C . ALA A 1 184 ? -57.237 -5.468 -1.897 1.00 66.25 331 ALA A C 1
ATOM 1467 O O . ALA A 1 184 ? -56.489 -6.042 -1.108 1.00 65.04 331 ALA A O 1
ATOM 1469 N N . LYS A 1 185 ? -57.300 -4.136 -2.019 1.00 66.50 332 LYS A N 1
ATOM 1470 C CA . LYS A 1 185 ? -56.438 -3.245 -1.258 1.00 65.47 332 LYS A CA 1
ATOM 1471 C C . LYS A 1 185 ? -57.158 -2.804 0.017 1.00 64.41 332 LYS A C 1
ATOM 1472 O O . LYS A 1 185 ? -58.386 -2.776 0.059 1.00 64.82 332 LYS A O 1
ATOM 1478 N N . CYS A 1 186 ? -56.379 -2.463 1.053 1.00 63.35 333 CYS A N 1
ATOM 1479 C CA . CYS A 1 186 ? -56.922 -2.055 2.342 1.00 62.59 333 CYS A CA 1
ATOM 1480 C C . CYS A 1 186 ? -57.479 -0.634 2.249 1.00 63.39 333 CYS A C 1
ATOM 1481 O O . CYS A 1 186 ? -56.917 0.215 1.559 1.00 64.17 333 CYS A O 1
ATOM 1484 N N . LEU A 1 187 ? -58.587 -0.390 2.957 1.00 63.40 334 LEU A N 1
ATOM 1485 C CA . LEU A 1 187 ? -59.180 0.935 3.021 1.00 64.30 334 LEU A CA 1
ATOM 1486 C C . LEU A 1 187 ? -58.315 1.828 3.911 1.00 64.07 334 LEU A C 1
ATOM 1487 O O . LEU A 1 187 ? -57.885 1.410 4.986 1.00 63.23 334 LEU A O 1
ATOM 1492 N N . PRO A 1 188 ? -58.020 3.077 3.475 1.00 65.10 335 PRO A N 1
ATOM 1493 C CA . PRO A 1 188 ? -57.126 3.987 4.200 1.00 65.35 335 PRO A CA 1
ATOM 1494 C C . PRO A 1 188 ? -57.374 4.192 5.695 1.00 65.14 335 PRO A C 1
ATOM 1495 O O . PRO A 1 188 ? -56.436 4.441 6.446 1.00 65.18 335 PRO A O 1
ATOM 1499 N N . GLU A 1 189 ? -58.635 4.085 6.125 1.00 65.24 336 GLU A N 1
ATOM 1500 C CA . GLU A 1 189 ? -59.021 4.411 7.489 1.00 65.53 336 GLU A CA 1
ATOM 1501 C C . GLU A 1 189 ? -58.532 3.321 8.443 1.00 64.42 336 GLU A C 1
ATOM 1502 O O . GLU A 1 189 ? -58.390 3.563 9.639 1.00 64.78 336 GLU A O 1
ATOM 1508 N N . LEU A 1 190 ? -58.292 2.120 7.898 1.00 63.33 337 LEU A N 1
ATOM 1509 C CA . LEU A 1 190 ? -57.843 0.975 8.672 1.00 62.37 337 LEU A CA 1
ATOM 1510 C C . LEU A 1 190 ? -56.328 0.810 8.551 1.00 62.06 337 LEU A C 1
ATOM 1511 O O . LEU A 1 190 ? -55.755 -0.065 9.200 1.00 61.49 337 LEU A O 1
ATOM 1516 N N . GLU A 1 191 ? -55.692 1.656 7.729 1.00 62.68 338 GLU A N 1
ATOM 1517 C CA . GLU A 1 191 ? -54.293 1.502 7.357 1.00 62.72 338 GLU A CA 1
ATOM 1518 C C . GLU A 1 191 ? -53.397 1.630 8.589 1.00 63.09 338 GLU A C 1
ATOM 1519 O O . GLU A 1 191 ? -52.464 0.846 8.756 1.00 62.80 338 GLU A O 1
ATOM 1525 N N . THR A 1 192 ? -53.684 2.621 9.446 1.00 64.03 339 THR A N 1
ATOM 1526 C CA . THR A 1 192 ? -52.830 2.917 10.586 1.00 64.97 339 THR A CA 1
ATOM 1527 C C . THR A 1 192 ? -52.953 1.810 11.629 1.00 64.30 339 THR A C 1
ATOM 1528 O O . THR A 1 192 ? -51.943 1.338 12.141 1.00 64.58 339 THR A O 1
ATOM 1532 N N . ASN A 1 193 ? -54.190 1.408 11.938 1.00 63.69 340 ASN A N 1
ATOM 1533 C CA . ASN A 1 193 ? -54.441 0.331 12.883 1.00 63.20 340 ASN A CA 1
ATOM 1534 C C . ASN A 1 193 ? -53.881 -0.976 12.329 1.00 62.04 340 ASN A C 1
ATOM 1535 O O . ASN A 1 193 ? -53.275 -1.750 13.061 1.00 62.05 340 ASN A O 1
ATOM 1540 N N . GLY A 1 194 ? -54.097 -1.206 11.030 1.00 61.31 341 GLY A N 1
ATOM 1541 C CA . GLY A 1 194 ? -53.652 -2.416 10.358 1.00 60.48 341 GLY A CA 1
ATOM 1542 C C . GLY A 1 194 ? -52.134 -2.568 10.383 1.00 60.89 341 GLY A C 1
ATOM 1543 O O . GLY A 1 194 ? -51.627 -3.661 10.630 1.00 60.58 341 GLY A O 1
ATOM 1544 N N . LYS A 1 195 ? -51.426 -1.463 10.120 1.00 61.83 342 LYS A N 1
ATOM 1545 C CA . LYS A 1 195 ? -49.971 -1.449 10.146 1.00 62.69 342 LYS A CA 1
ATOM 1546 C C . LYS A 1 195 ? -49.466 -1.663 11.571 1.00 63.39 342 LYS A C 1
ATOM 1547 O O . LYS A 1 195 ? -48.454 -2.331 11.770 1.00 63.81 342 LYS A O 1
ATOM 1553 N N . SER A 1 196 ? -50.159 -1.070 12.551 1.00 63.82 343 SER A N 1
ATOM 1554 C CA . SER A 1 196 ? -49.835 -1.275 13.953 1.00 64.77 343 SER A CA 1
ATOM 1555 C C . SER A 1 196 ? -49.986 -2.754 14.292 1.00 63.81 343 SER A C 1
ATOM 1556 O O . SER A 1 196 ? -49.107 -3.344 14.916 1.00 64.53 343 SER A O 1
ATOM 1559 N N . ILE A 1 197 ? -51.104 -3.335 13.845 1.00 62.44 344 ILE A N 1
ATOM 1560 C CA . ILE A 1 197 ? -51.408 -4.744 14.044 1.00 61.62 344 ILE A CA 1
ATOM 1561 C C . ILE A 1 197 ? -50.307 -5.607 13.425 1.00 61.46 344 ILE A C 1
ATOM 1562 O O . ILE A 1 197 ? -49.777 -6.499 14.087 1.00 61.81 344 ILE A O 1
ATOM 1567 N N . ALA A 1 198 ? -49.963 -5.328 12.160 1.00 61.20 345 ALA A N 1
ATOM 1568 C CA . ALA A 1 198 ? -48.965 -6.099 11.430 1.00 61.29 345 ALA A CA 1
ATOM 1569 C C . ALA A 1 198 ? -47.629 -6.097 12.172 1.00 62.65 345 ALA A C 1
ATOM 1570 O O . ALA A 1 198 ? -46.952 -7.121 12.251 1.00 62.91 345 ALA A O 1
ATOM 1572 N N . ARG A 1 199 ? -47.270 -4.927 12.709 1.00 63.77 346 ARG A N 1
ATOM 1573 C CA . ARG A 1 199 ? -46.010 -4.714 13.401 1.00 65.57 346 ARG A CA 1
ATOM 1574 C C . ARG A 1 199 ? -45.910 -5.616 14.628 1.00 66.01 346 ARG A C 1
ATOM 1575 O O . ARG A 1 199 ? -44.874 -6.232 14.861 1.00 67.08 346 ARG A O 1
ATOM 1583 N N . LYS A 1 200 ? -47.003 -5.696 15.396 1.00 65.40 347 LYS A N 1
ATOM 1584 C CA . LYS A 1 200 ? -47.021 -6.435 16.649 1.00 66.09 347 LYS A CA 1
ATOM 1585 C C . LYS A 1 200 ? -46.914 -7.941 16.392 1.00 65.31 347 LYS A C 1
ATOM 1586 O O . LYS A 1 200 ? -46.710 -8.704 17.334 1.00 66.10 347 LYS A O 1
ATOM 1592 N N . CYS A 1 201 ? -47.035 -8.364 15.124 1.00 64.04 348 CYS A N 1
ATOM 1593 C CA . CYS A 1 201 ? -46.767 -9.741 14.734 1.00 63.68 348 CYS A CA 1
ATOM 1594 C C . CYS A 1 201 ? -45.268 -10.023 14.716 1.00 65.18 348 CYS A C 1
ATOM 1595 O O . CYS A 1 201 ? -44.864 -11.181 14.773 1.00 65.48 348 CYS A O 1
ATOM 1598 N N . LYS A 1 202 ? -44.463 -8.965 14.550 1.00 66.28 349 LYS A N 1
ATOM 1599 C CA . LYS A 1 202 ? -43.013 -9.032 14.662 1.00 68.23 349 LYS A CA 1
ATOM 1600 C C . LYS A 1 202 ? -42.404 -9.765 13.468 1.00 68.14 349 LYS A C 1
ATOM 1601 O O . LYS A 1 202 ? -41.217 -10.090 13.491 1.00 69.86 349 LYS A O 1
ATOM 1607 N N . GLY A 1 203 ? -43.219 -10.021 12.436 1.00 66.46 350 GLY A N 1
ATOM 1608 C CA . GLY A 1 203 ? -42.753 -10.661 11.218 1.00 66.56 350 GLY A CA 1
ATOM 1609 C C . GLY A 1 203 ? -42.843 -12.185 11.267 1.00 66.37 350 GLY A C 1
ATOM 1610 O O . GLY A 1 203 ? -42.005 -12.867 10.678 1.00 67.41 350 GLY A O 1
ATOM 1611 N N . LEU A 1 204 ? -43.871 -12.704 11.953 1.00 65.27 351 LEU A N 1
ATOM 1612 C CA . LEU A 1 204 ? -44.152 -14.132 11.990 1.00 65.09 351 LEU A CA 1
ATOM 1613 C C . LEU A 1 204 ? -45.293 -14.439 11.024 1.00 63.72 351 LEU A C 1
ATOM 1614 O O . LEU A 1 204 ? -46.442 -14.097 11.302 1.00 62.59 351 LEU A O 1
ATOM 1619 N N . PRO A 1 205 ? -45.017 -15.103 9.875 1.00 64.09 352 PRO A N 1
ATOM 1620 C CA . PRO A 1 205 ? -46.044 -15.366 8.864 1.00 63.26 352 PRO A CA 1
ATOM 1621 C C . PRO A 1 205 ? -47.361 -15.910 9.412 1.00 62.33 352 PRO A C 1
ATOM 1622 O O . PRO A 1 205 ? -48.434 -15.439 9.041 1.00 61.46 352 PRO A O 1
ATOM 1626 N N . LEU A 1 206 ? -47.265 -16.903 10.301 1.00 62.76 353 LEU A N 1
ATOM 1627 C CA . LEU A 1 206 ? -48.435 -17.617 10.779 1.00 62.30 353 LEU A CA 1
ATOM 1628 C C . LEU A 1 206 ? -49.312 -16.686 11.611 1.00 61.40 353 LEU A C 1
ATOM 1629 O O . LEU A 1 206 ? -50.525 -16.665 11.430 1.00 60.81 353 LEU A O 1
ATOM 1634 N N . ALA A 1 207 ? -48.693 -15.909 12.506 1.00 61.61 354 ALA A N 1
ATOM 1635 C CA . ALA A 1 207 ? -49.424 -14.961 13.331 1.00 61.11 354 ALA A CA 1
ATOM 1636 C C . ALA A 1 207 ? -50.190 -13.984 12.444 1.00 60.22 354 ALA A C 1
ATOM 1637 O O . ALA A 1 207 ? -51.351 -13.679 12.705 1.00 59.72 354 ALA A O 1
ATOM 1639 N N . ILE A 1 208 ? -49.525 -13.516 11.384 1.00 60.26 355 ILE A N 1
ATOM 1640 C CA . ILE A 1 208 ? -50.095 -12.536 10.474 1.00 59.70 355 ILE A CA 1
ATOM 1641 C C . ILE A 1 208 ? -51.283 -13.147 9.735 1.00 59.32 355 ILE A C 1
ATOM 1642 O O . ILE A 1 208 ? -52.305 -12.491 9.559 1.00 58.90 355 ILE A O 1
ATOM 1647 N N . VAL A 1 209 ? -51.141 -14.402 9.298 1.00 59.76 356 VAL A N 1
ATOM 1648 C CA . VAL A 1 209 ? -52.165 -15.045 8.492 1.00 59.89 356 VAL A CA 1
ATOM 1649 C C . VAL A 1 209 ? -53.379 -15.370 9.363 1.00 59.68 356 VAL A C 1
ATOM 1650 O O . VAL A 1 209 ? -54.506 -15.289 8.882 1.00 59.73 356 VAL A O 1
ATOM 1654 N N . VAL A 1 210 ? -53.149 -15.723 10.637 1.00 59.72 357 VAL A N 1
ATOM 1655 C CA . VAL A 1 210 ? -54.224 -16.067 11.561 1.00 59.82 357 VAL A CA 1
ATOM 1656 C C . VAL A 1 210 ? -55.103 -14.845 11.800 1.00 59.37 357 VAL A C 1
ATOM 1657 O O . VAL A 1 210 ? -56.329 -14.947 11.801 1.00 59.59 357 VAL A O 1
ATOM 1661 N N . ILE A 1 211 ? -54.452 -13.704 12.035 1.00 59.01 358 ILE A N 1
ATOM 1662 C CA . ILE A 1 211 ? -55.150 -12.494 12.426 1.00 58.82 358 ILE A CA 1
ATOM 1663 C C . ILE A 1 211 ? -55.897 -11.929 11.218 1.00 58.62 358 ILE A C 1
ATOM 1664 O O . ILE A 1 211 ? -56.910 -11.257 11.386 1.00 58.73 358 ILE A O 1
ATOM 1669 N N . ALA A 1 212 ? -55.404 -12.218 10.005 1.00 58.61 359 ALA A N 1
ATOM 1670 C CA . ALA A 1 212 ? -56.121 -11.885 8.782 1.00 58.80 359 ALA A CA 1
ATOM 1671 C C . ALA A 1 212 ? -57.489 -12.563 8.792 1.00 59.35 359 ALA A C 1
ATOM 1672 O O . ALA A 1 212 ? -58.486 -11.946 8.435 1.00 59.67 359 ALA A O 1
ATOM 1674 N N . GLY A 1 213 ? -57.517 -13.833 9.219 1.00 59.70 360 GLY A N 1
ATOM 1675 C CA . GLY A 1 213 ? -58.744 -14.606 9.324 1.00 60.55 360 GLY A CA 1
ATOM 1676 C C . GLY A 1 213 ? -59.736 -14.002 10.317 1.00 60.67 360 GLY A C 1
ATOM 1677 O O . GLY A 1 213 ? -60.943 -14.046 10.091 1.00 61.54 360 GLY A O 1
ATOM 1678 N N . ALA A 1 214 ? -59.216 -13.447 11.418 1.00 60.12 361 ALA A N 1
ATOM 1679 C CA . ALA A 1 214 ? -60.040 -12.783 12.415 1.00 60.47 361 ALA A CA 1
ATOM 1680 C C . ALA A 1 214 ? -60.639 -11.497 11.848 1.00 60.48 361 ALA A C 1
ATOM 1681 O O . ALA A 1 214 ? -61.804 -11.203 12.096 1.00 61.29 361 ALA A O 1
ATOM 1683 N N . LEU A 1 215 ? -59.832 -10.738 11.094 1.00 59.81 362 LEU A N 1
ATOM 1684 C CA . LEU A 1 215 ? -60.224 -9.427 10.596 1.00 59.90 362 LEU A CA 1
ATOM 1685 C C . LEU A 1 215 ? -61.230 -9.565 9.456 1.00 60.65 362 LEU A C 1
ATOM 1686 O O . LEU A 1 215 ? -62.140 -8.748 9.342 1.00 61.30 362 LEU A O 1
ATOM 1691 N N . ILE A 1 216 ? -61.046 -10.587 8.610 1.00 60.83 363 ILE A N 1
ATOM 1692 C CA . ILE A 1 216 ? -62.020 -10.938 7.586 1.00 62.02 363 ILE A CA 1
ATOM 1693 C C . ILE A 1 216 ? -63.398 -11.035 8.237 1.00 63.09 363 ILE A C 1
ATOM 1694 O O . ILE A 1 216 ? -64.360 -10.452 7.742 1.00 64.13 363 ILE A O 1
ATOM 1699 N N . GLY A 1 217 ? -63.467 -11.766 9.357 1.00 63.06 364 GLY A N 1
ATOM 1700 C CA . GLY A 1 217 ? -64.712 -12.020 10.064 1.00 64.34 364 GLY A CA 1
ATOM 1701 C C . GLY A 1 217 ? -65.238 -10.795 10.809 1.00 64.52 364 GLY A C 1
ATOM 1702 O O . GLY A 1 217 ? -66.436 -10.710 11.076 1.00 65.97 364 GLY A O 1
ATOM 1703 N N . LYS A 1 218 ? -64.334 -9.872 11.166 1.00 63.34 365 LYS A N 1
ATOM 1704 C CA . LYS A 1 218 ? -64.718 -8.631 11.820 1.00 63.68 365 LYS A CA 1
ATOM 1705 C C . LYS A 1 218 ? -65.118 -7.608 10.762 1.00 64.05 365 LYS A C 1
ATOM 1706 O O . LYS A 1 218 ? -64.596 -7.611 9.649 1.00 63.54 365 LYS A O 1
ATOM 1712 N N . SER A 1 219 ? -66.066 -6.741 11.132 1.00 65.20 366 SER A N 1
ATOM 1713 C CA . SER A 1 219 ? -66.517 -5.678 10.252 1.00 65.86 366 SER A CA 1
ATOM 1714 C C . SER A 1 219 ? -65.340 -4.761 9.947 1.00 64.63 366 SER A C 1
ATOM 1715 O O . SER A 1 219 ? -64.497 -4.513 10.808 1.00 63.83 366 SER A O 1
ATOM 1718 N N . LYS A 1 220 ? -65.315 -4.247 8.717 1.00 64.83 367 LYS A N 1
ATOM 1719 C CA . LYS A 1 220 ? -64.250 -3.362 8.286 1.00 64.01 367 LYS A CA 1
ATOM 1720 C C . LYS A 1 220 ? -64.555 -1.959 8.805 1.00 64.74 367 LYS A C 1
ATOM 1721 O O . LYS A 1 220 ? -64.780 -1.039 8.021 1.00 65.46 367 LYS A O 1
ATOM 1727 N N . THR A 1 221 ? -64.570 -1.819 10.139 1.00 64.81 368 THR A N 1
ATOM 1728 C CA . THR A 1 221 ? -64.817 -0.547 10.797 1.00 65.77 368 THR A CA 1
ATOM 1729 C C . THR A 1 221 ? -63.616 -0.197 11.669 1.00 65.10 368 THR A C 1
ATOM 1730 O O . THR A 1 221 ? -62.962 -1.083 12.213 1.00 64.21 368 THR A O 1
ATOM 1734 N N . ILE A 1 222 ? -63.366 1.108 11.813 1.00 65.82 369 ILE A N 1
ATOM 1735 C CA . ILE A 1 222 ? -62.183 1.610 12.491 1.00 65.63 369 ILE A CA 1
ATOM 1736 C C . ILE A 1 222 ? -62.185 1.124 13.935 1.00 66.00 369 ILE A C 1
ATOM 1737 O O . ILE A 1 222 ? -61.147 0.728 14.457 1.00 65.43 369 ILE A O 1
ATOM 1742 N N . LYS A 1 223 ? -63.368 1.137 14.558 1.00 67.21 370 LYS A N 1
ATOM 1743 C CA . LYS A 1 223 ? -63.493 0.840 15.975 1.00 68.09 370 LYS A CA 1
ATOM 1744 C C . LYS A 1 223 ? -63.156 -0.624 16.249 1.00 66.96 370 LYS A C 1
ATOM 1745 O O . LYS A 1 223 ? -62.523 -0.923 17.258 1.00 67.19 370 LYS A O 1
ATOM 1751 N N . GLU A 1 224 ? -63.582 -1.534 15.362 1.00 66.04 371 GLU A N 1
ATOM 1752 C CA . GLU A 1 224 ? -63.361 -2.959 15.575 1.00 65.22 371 GLU A CA 1
ATOM 1753 C C . GLU A 1 224 ? -61.886 -3.307 15.391 1.00 63.87 371 GLU A C 1
ATOM 1754 O O . GLU A 1 224 ? -61.367 -4.185 16.078 1.00 63.62 371 GLU A O 1
ATOM 1760 N N . TRP A 1 225 ? -61.226 -2.619 14.457 1.00 63.25 372 TRP A N 1
ATOM 1761 C CA . TRP A 1 225 ? -59.833 -2.890 14.156 1.00 62.25 372 TRP A CA 1
ATOM 1762 C C . TRP A 1 225 ? -58.920 -2.368 15.264 1.00 62.93 372 TRP A C 1
ATOM 1763 O O . TRP A 1 225 ? -57.911 -2.997 15.572 1.00 62.55 372 TRP A O 1
ATOM 1774 N N . GLU A 1 226 ? -59.278 -1.232 15.872 1.00 64.24 373 GLU A N 1
ATOM 1775 C CA . GLU A 1 226 ? -58.471 -0.662 16.941 1.00 65.39 373 GLU A CA 1
ATOM 1776 C C . GLU A 1 226 ? -58.666 -1.466 18.229 1.00 66.11 373 GLU A C 1
ATOM 1777 O O . GLU A 1 226 ? -57.714 -1.659 18.981 1.00 66.66 373 GLU A O 1
ATOM 1783 N N . GLN A 1 227 ? -59.896 -1.944 18.472 1.00 66.37 374 GLN A N 1
ATOM 1784 C CA . GLN A 1 227 ? -60.158 -2.896 19.543 1.00 67.02 374 GLN A CA 1
ATOM 1785 C C . GLN A 1 227 ? -59.138 -4.027 19.474 1.00 65.92 374 GLN A C 1
ATOM 1786 O O . GLN A 1 227 ? -58.531 -4.399 20.476 1.00 66.76 374 GLN A O 1
ATOM 1792 N N . VAL A 1 228 ? -58.982 -4.566 18.263 1.00 64.29 375 VAL A N 1
ATOM 1793 C CA . VAL A 1 228 ? -58.051 -5.646 17.988 1.00 63.29 375 VAL A CA 1
ATOM 1794 C C . VAL A 1 228 ? -56.629 -5.167 18.268 1.00 63.62 375 VAL A C 1
ATOM 1795 O O . VAL A 1 228 ? -55.903 -5.799 19.030 1.00 64.12 375 VAL A O 1
ATOM 1799 N N . ASP A 1 229 ? -56.252 -4.044 17.646 1.00 63.59 376 ASP A N 1
ATOM 1800 C CA . ASP A 1 229 ? -54.905 -3.505 17.744 1.00 64.14 376 ASP A CA 1
ATOM 1801 C C . ASP A 1 229 ? -54.542 -3.294 19.212 1.00 65.98 376 ASP A C 1
ATOM 1802 O O . ASP A 1 229 ? -53.415 -3.569 19.619 1.00 66.62 376 ASP A O 1
ATOM 1807 N N . GLN A 1 230 ? -55.514 -2.815 19.996 1.00 67.09 377 GLN A N 1
ATOM 1808 C CA . GLN A 1 230 ? -55.315 -2.541 21.410 1.00 69.25 377 GLN A CA 1
ATOM 1809 C C . GLN A 1 230 ? -55.172 -3.846 22.193 1.00 69.47 377 GLN A C 1
ATOM 1810 O O . GLN A 1 230 ? -54.333 -3.933 23.088 1.00 71.01 377 GLN A O 1
ATOM 1816 N N . SER A 1 231 ? -55.996 -4.849 21.855 1.00 68.20 378 SER A N 1
ATOM 1817 C CA . SER A 1 231 ? -56.026 -6.110 22.584 1.00 68.54 378 SER A CA 1
ATOM 1818 C C . SER A 1 231 ? -54.781 -6.944 22.278 1.00 67.85 378 SER A C 1
ATOM 1819 O O . SER A 1 231 ? -54.295 -7.671 23.143 1.00 68.92 378 SER A O 1
ATOM 1822 N N . VAL A 1 232 ? -54.268 -6.830 21.047 1.00 66.32 379 VAL A N 1
ATOM 1823 C CA . VAL A 1 232 ? -52.980 -7.409 20.706 1.00 66.01 379 VAL A CA 1
ATOM 1824 C C . VAL A 1 232 ? -51.892 -6.580 21.380 1.00 67.80 379 VAL A C 1
ATOM 1825 O O . VAL A 1 232 ? -51.418 -5.601 20.815 1.00 67.83 379 VAL A O 1
ATOM 1829 N N . GLY A 1 233 ? -51.529 -6.962 22.608 1.00 69.59 380 GLY A N 1
ATOM 1830 C CA . GLY A 1 233 ? -50.369 -6.395 23.276 1.00 71.71 380 GLY A CA 1
ATOM 1831 C C . GLY A 1 233 ? -49.088 -6.673 22.491 1.00 71.30 380 GLY A C 1
ATOM 1832 O O . GLY A 1 233 ? -49.025 -7.632 21.724 1.00 69.69 380 GLY A O 1
ATOM 1833 N N . GLU A 1 234 ? -48.070 -5.833 22.715 1.00 73.10 381 GLU A N 1
ATOM 1834 C CA . GLU A 1 234 ? -46.864 -5.814 21.899 1.00 73.08 381 GLU A CA 1
ATOM 1835 C C . GLU A 1 234 ? -46.127 -7.154 21.953 1.00 73.17 381 GLU A C 1
ATOM 1836 O O . GLU A 1 234 ? -45.510 -7.554 20.966 1.00 72.24 381 GLU A O 1
ATOM 1842 N N . HIS A 1 235 ? -46.183 -7.840 23.103 1.00 74.53 382 HIS A N 1
ATOM 1843 C CA . HIS A 1 235 ? -45.357 -9.018 23.319 1.00 75.28 382 HIS A CA 1
ATOM 1844 C C . HIS A 1 235 ? -46.226 -10.258 23.554 1.00 74.11 382 HIS A C 1
ATOM 1845 O O . HIS A 1 235 ? -45.907 -11.088 24.404 1.00 75.60 382 HIS A O 1
ATOM 1852 N N . PHE A 1 236 ? -47.285 -10.411 22.744 1.00 71.65 383 PHE A N 1
ATOM 1853 C CA . PHE A 1 236 ? -48.223 -11.524 22.865 1.00 70.65 383 PHE A CA 1
ATOM 1854 C C . PHE A 1 236 ? -47.588 -12.832 22.388 1.00 70.29 383 PHE A C 1
ATOM 1855 O O . PHE A 1 236 ? -47.942 -13.905 22.876 1.00 70.57 383 PHE A O 1
ATOM 1863 N N . ILE A 1 237 ? -46.666 -12.739 21.422 1.00 69.87 384 ILE A N 1
ATOM 1864 C CA . ILE A 1 237 ? -45.924 -13.894 20.945 1.00 69.93 384 ILE A CA 1
ATOM 1865 C C . ILE A 1 237 ? -44.694 -14.064 21.833 1.00 72.50 384 ILE A C 1
ATOM 1866 O O . ILE A 1 237 ? -43.620 -13.543 21.532 1.00 73.52 384 ILE A O 1
ATOM 1871 N N . ASN A 1 238 ? -44.872 -14.804 22.932 1.00 73.81 385 ASN A N 1
ATOM 1872 C CA . ASN A 1 238 ? -43.853 -14.917 23.962 1.00 76.69 385 ASN A CA 1
ATOM 1873 C C . ASN A 1 238 ? -42.875 -16.017 23.553 1.00 77.37 385 ASN A C 1
ATOM 1874 O O . ASN A 1 238 ? -43.281 -17.066 23.056 1.00 76.13 385 ASN A O 1
ATOM 1879 N N . ARG A 1 239 ? -41.577 -15.774 23.768 1.00 79.66 386 ARG A N 1
ATOM 1880 C CA . ARG A 1 239 ? -40.539 -16.688 23.310 1.00 80.63 386 ARG A CA 1
ATOM 1881 C C . ARG A 1 239 ? -40.602 -18.007 24.090 1.00 81.86 386 ARG A C 1
ATOM 1882 O O . ARG A 1 239 ? -40.123 -19.023 23.588 1.00 82.05 386 ARG A O 1
ATOM 1890 N N . ASP A 1 240 ? -41.197 -17.986 25.300 1.00 82.89 387 ASP A N 1
ATOM 1891 C CA . ASP A 1 240 ? -41.366 -19.165 26.146 1.00 84.27 387 ASP A CA 1
ATOM 1892 C C . ASP A 1 240 ? -42.388 -20.127 25.540 1.00 81.89 387 ASP A C 1
ATOM 1893 O O . ASP A 1 240 ? -42.114 -21.318 25.396 1.00 82.44 387 ASP A O 1
ATOM 1898 N N . GLN A 1 241 ? -43.589 -19.608 25.258 1.00 79.63 388 GLN A N 1
ATOM 1899 C CA . GLN A 1 241 ? -44.567 -20.312 24.446 1.00 77.33 388 GLN A CA 1
ATOM 1900 C C . GLN A 1 241 ? -45.003 -19.385 23.314 1.00 74.86 388 GLN A C 1
ATOM 1901 O O . GLN A 1 241 ? -45.896 -18.555 23.501 1.00 73.92 388 GLN A O 1
ATOM 1907 N N . PRO A 1 242 ? -44.348 -19.455 22.128 1.00 74.04 389 PRO A N 1
ATOM 1908 C CA . PRO A 1 242 ? -44.983 -19.054 20.871 1.00 71.65 389 PRO A CA 1
ATOM 1909 C C . PRO A 1 242 ? -46.161 -19.988 20.582 1.00 70.47 389 PRO A C 1
ATOM 1910 O O . PRO A 1 242 ? -47.115 -19.596 19.909 1.00 68.74 389 PRO A O 1
ATOM 1914 N N . ASN A 1 243 ? -46.074 -21.219 21.125 1.00 71.74 390 ASN A N 1
ATOM 1915 C CA . ASN A 1 243 ? -47.170 -22.180 21.168 1.00 71.35 390 ASN A CA 1
ATOM 1916 C C . ASN A 1 243 ? -48.351 -21.622 21.970 1.00 71.02 390 ASN A C 1
ATOM 1917 O O . ASN A 1 243 ? -49.449 -22.171 21.909 1.00 70.57 390 ASN A O 1
ATOM 1922 N N . SER A 1 244 ? -48.104 -20.550 22.739 1.00 71.59 391 SER A N 1
ATOM 1923 C CA . SER A 1 244 ? -49.148 -19.765 23.381 1.00 71.36 391 SER A CA 1
ATOM 1924 C C . SER A 1 244 ? -49.411 -18.485 22.579 1.00 69.66 391 SER A C 1
ATOM 1925 O O . SER A 1 244 ? -49.403 -17.381 23.128 1.00 70.10 391 SER A O 1
ATOM 1928 N N . CYS A 1 245 ? -49.638 -18.654 21.266 1.00 67.99 392 CYS A N 1
ATOM 1929 C CA . CYS A 1 245 ? -50.320 -17.661 20.449 1.00 66.36 392 CYS A CA 1
ATOM 1930 C C . CYS A 1 245 ? -51.823 -17.922 20.514 1.00 65.86 392 CYS A C 1
ATOM 1931 O O . CYS A 1 245 ? -52.579 -17.464 19.657 1.00 64.61 392 CYS A O 1
ATOM 1934 N N . ASP A 1 246 ? -52.236 -18.647 21.563 1.00 67.14 393 ASP A N 1
ATOM 1935 C CA . ASP A 1 246 ? -53.608 -19.086 21.743 1.00 67.21 393 ASP A CA 1
ATOM 1936 C C . ASP A 1 246 ? -54.533 -17.875 21.770 1.00 66.65 393 ASP A C 1
ATOM 1937 O O . ASP A 1 246 ? -55.673 -17.967 21.323 1.00 66.19 393 ASP A O 1
ATOM 1942 N N . LYS A 1 247 ? -54.031 -16.755 22.305 1.00 66.99 394 LYS A N 1
ATOM 1943 C CA . LYS A 1 247 ? -54.812 -15.539 22.442 1.00 66.80 394 LYS A CA 1
ATOM 1944 C C . LYS A 1 247 ? -55.045 -14.916 21.065 1.00 65.03 394 LYS A C 1
ATOM 1945 O O . LYS A 1 247 ? -56.096 -14.324 20.829 1.00 64.69 394 LYS A O 1
ATOM 1951 N N . LEU A 1 248 ? -54.069 -15.065 20.160 1.00 64.16 395 LEU A N 1
ATOM 1952 C CA . LEU A 1 248 ? -54.208 -14.594 18.790 1.00 62.74 395 LEU A CA 1
ATOM 1953 C C . LEU A 1 248 ? -55.234 -15.454 18.058 1.00 62.28 395 LEU A C 1
ATOM 1954 O O . LEU A 1 248 ? -56.048 -14.949 17.286 1.00 61.63 395 LEU A O 1
ATOM 1959 N N . VAL A 1 249 ? -55.168 -16.763 18.314 1.00 62.90 396 VAL A N 1
ATOM 1960 C CA . VAL A 1 249 ? -56.103 -17.721 17.749 1.00 62.98 396 VAL A CA 1
ATOM 1961 C C . VAL A 1 249 ? -57.499 -17.460 18.315 1.00 63.58 396 VAL A C 1
ATOM 1962 O O . VAL A 1 249 ? -58.469 -17.433 17.562 1.00 63.41 396 VAL A O 1
ATOM 1966 N N . ARG A 1 250 ? -57.582 -17.273 19.641 1.00 64.60 397 ARG A N 1
ATOM 1967 C CA . ARG A 1 250 ? -58.842 -17.093 20.354 1.00 65.63 397 ARG A CA 1
ATOM 1968 C C . ARG A 1 250 ? -59.611 -15.913 19.762 1.00 65.00 397 ARG A C 1
ATOM 1969 O O . ARG A 1 250 ? -60.834 -15.953 19.662 1.00 65.62 397 ARG A O 1
ATOM 1977 N N . MET A 1 251 ? -58.870 -14.870 19.375 1.00 64.01 398 MET A N 1
ATOM 1978 C CA . MET A 1 251 ? -59.447 -13.664 18.809 1.00 63.50 398 MET A CA 1
ATOM 1979 C C . MET A 1 251 ? -60.133 -13.981 17.479 1.00 62.91 398 MET A C 1
ATOM 1980 O O . MET A 1 251 ? -61.220 -13.476 17.208 1.00 63.28 398 MET A O 1
ATOM 1985 N N . SER A 1 252 ? -59.499 -14.830 16.660 1.00 62.29 399 SER A N 1
ATOM 1986 C CA . SER A 1 252 ? -60.083 -15.287 15.408 1.00 62.16 399 SER A CA 1
ATOM 1987 C C . SER A 1 252 ? -61.236 -16.251 15.685 1.00 63.46 399 SER A C 1
ATOM 1988 O O . SER A 1 252 ? -62.250 -16.231 14.991 1.00 64.01 399 SER A O 1
ATOM 1991 N N . TYR A 1 253 ? -61.050 -17.089 16.712 1.00 64.22 400 TYR A N 1
ATOM 1992 C CA . TYR A 1 253 ? -61.979 -18.146 17.086 1.00 65.72 400 TYR A CA 1
ATOM 1993 C C . TYR A 1 253 ? -63.309 -17.565 17.560 1.00 66.84 400 TYR A C 1
ATOM 1994 O O . TYR A 1 253 ? -64.372 -18.024 17.148 1.00 67.99 400 TYR A O 1
ATOM 2003 N N . ASP A 1 254 ? -63.238 -16.550 18.427 1.00 66.79 401 ASP A N 1
ATOM 2004 C CA . ASP A 1 254 ? -64.421 -15.980 19.049 1.00 68.16 401 ASP A CA 1
ATOM 2005 C C . ASP A 1 254 ? -65.321 -15.325 18.001 1.00 68.15 401 ASP A C 1
ATOM 2006 O O . ASP A 1 254 ? -66.505 -15.122 18.261 1.00 69.67 401 ASP A O 1
ATOM 2011 N N . VAL A 1 255 ? -64.764 -15.016 16.819 1.00 66.70 402 VAL A N 1
ATOM 2012 C CA . VAL A 1 255 ? -65.509 -14.377 15.743 1.00 66.80 402 VAL A CA 1
ATOM 2013 C C . VAL A 1 255 ? -66.314 -15.415 14.959 1.00 68.00 402 VAL A C 1
ATOM 2014 O O . VAL A 1 255 ? -67.268 -15.062 14.270 1.00 68.95 402 VAL A O 1
ATOM 2018 N N . LEU A 1 256 ? -65.929 -16.692 15.063 1.00 68.23 403 LEU A N 1
ATOM 2019 C CA . LEU A 1 256 ? -66.586 -17.760 14.322 1.00 69.63 403 LEU A CA 1
ATOM 2020 C C . LEU A 1 256 ? -67.971 -18.030 14.908 1.00 71.94 403 LEU A C 1
ATOM 2021 O O . LEU A 1 256 ? -68.126 -18.099 16.124 1.00 72.55 403 LEU A O 1
ATOM 2026 N N . PRO A 1 257 ? -69.022 -18.178 14.065 1.00 73.61 404 PRO A N 1
ATOM 2027 C CA . PRO A 1 257 ? -70.284 -18.793 14.479 1.00 76.33 404 PRO A CA 1
ATOM 2028 C C . PRO A 1 257 ? -70.101 -20.099 15.250 1.00 77.23 404 PRO A C 1
ATOM 2029 O O . PRO A 1 257 ? -69.108 -20.799 15.067 1.00 76.12 404 PRO A O 1
ATOM 2033 N N . TYR A 1 258 ? -71.091 -20.432 16.082 1.00 79.53 405 TYR A N 1
ATOM 2034 C CA . TYR A 1 258 ? -71.000 -21.576 16.976 1.00 80.70 405 TYR A CA 1
ATOM 2035 C C . TYR A 1 258 ? -70.876 -22.871 16.174 1.00 81.62 405 TYR A C 1
ATOM 2036 O O . TYR A 1 258 ? -70.168 -23.788 16.585 1.00 81.42 405 TYR A O 1
ATOM 2045 N N . ASP A 1 259 ? -71.542 -22.917 15.012 1.00 82.83 406 ASP A N 1
ATOM 2046 C CA . ASP A 1 259 ? -71.521 -24.069 14.118 1.00 84.18 406 ASP A CA 1
ATOM 2047 C C . ASP A 1 259 ? -70.090 -24.381 13.671 1.00 81.82 406 ASP A C 1
ATOM 2048 O O . ASP A 1 259 ? -69.713 -25.551 13.597 1.00 82.66 406 ASP A O 1
ATOM 2053 N N . TRP A 1 260 ? -69.301 -23.337 13.371 1.00 79.13 407 TRP A N 1
ATOM 2054 C CA . TRP A 1 260 ? -67.952 -23.504 12.843 1.00 77.10 407 TRP A CA 1
ATOM 2055 C C . TRP A 1 260 ? -66.959 -23.781 13.972 1.00 75.77 407 TRP A C 1
ATOM 2056 O O . TRP A 1 260 ? -65.935 -24.421 13.743 1.00 75.04 407 TRP A O 1
ATOM 2067 N N . LYS A 1 261 ? -67.240 -23.260 15.175 1.00 75.66 408 LYS A N 1
ATOM 2068 C CA . LYS A 1 261 ? -66.406 -23.512 16.342 1.00 74.94 408 LYS A CA 1
ATOM 2069 C C . LYS A 1 261 ? -66.273 -25.020 16.551 1.00 76.52 408 LYS A C 1
ATOM 2070 O O . LYS A 1 261 ? -65.162 -25.537 16.655 1.00 75.66 408 LYS A O 1
ATOM 2076 N N . ALA A 1 262 ? -67.418 -25.713 16.587 1.00 79.09 409 ALA A N 1
ATOM 2077 C CA . ALA A 1 262 ? -67.464 -27.154 16.784 1.00 81.10 409 ALA A CA 1
ATOM 2078 C C . ALA A 1 262 ? -66.646 -27.875 15.713 1.00 80.69 409 ALA A C 1
ATOM 2079 O O . ALA A 1 262 ? -65.803 -28.711 16.035 1.00 80.71 409 ALA A O 1
ATOM 2081 N N . CYS A 1 263 ? -66.910 -27.542 14.441 1.00 80.59 410 CYS A N 1
ATOM 2082 C CA . CYS A 1 263 ? -66.219 -28.137 13.304 1.00 80.55 410 CYS A CA 1
ATOM 2083 C C . CYS A 1 263 ? -64.708 -27.944 13.426 1.00 78.11 410 CYS A C 1
ATOM 2084 O O . CYS A 1 263 ? -63.936 -28.851 13.120 1.00 78.53 410 CYS A O 1
ATOM 2087 N N . PHE A 1 264 ? -64.301 -26.746 13.862 1.00 75.85 411 PHE A N 1
ATOM 2088 C CA . PHE A 1 264 ? -62.894 -26.397 13.977 1.00 73.72 411 PHE A CA 1
ATOM 2089 C C . PHE A 1 264 ? -62.246 -27.185 15.113 1.00 74.12 411 PHE A C 1
ATOM 2090 O O . PHE A 1 264 ? -61.155 -27.722 14.948 1.00 73.78 411 PHE A O 1
ATOM 2098 N N . LEU A 1 265 ? -62.917 -27.249 16.270 1.00 75.08 412 LEU A N 1
ATOM 2099 C CA . LEU A 1 265 ? -62.373 -27.966 17.414 1.00 75.78 412 LEU A CA 1
ATOM 2100 C C . LEU A 1 265 ? -62.347 -29.467 17.129 1.00 77.78 412 LEU A C 1
ATOM 2101 O O . LEU A 1 265 ? -61.542 -30.187 17.717 1.00 78.22 412 LEU A O 1
ATOM 2106 N N . TYR A 1 266 ? -63.204 -29.924 16.205 1.00 79.21 413 TYR A N 1
ATOM 2107 C CA . TYR A 1 266 ? -63.251 -31.325 15.811 1.00 81.46 413 TYR A CA 1
ATOM 2108 C C . TYR A 1 266 ? -61.880 -31.796 15.326 1.00 80.71 413 TYR A C 1
ATOM 2109 O O . TYR A 1 266 ? -61.579 -32.985 15.394 1.00 82.44 413 TYR A O 1
ATOM 2118 N N . PHE A 1 267 ? -61.056 -30.863 14.832 1.00 78.36 414 PHE A N 1
ATOM 2119 C CA . PHE A 1 267 ? -59.705 -31.178 14.393 1.00 77.70 414 PHE A CA 1
ATOM 2120 C C . PHE A 1 267 ? -58.863 -31.702 15.559 1.00 77.94 414 PHE A C 1
ATOM 2121 O O . PHE A 1 267 ? -57.908 -32.440 15.335 1.00 78.53 414 PHE A O 1
ATOM 2129 N N . GLY A 1 268 ? -59.232 -31.342 16.796 1.00 77.82 415 GLY A N 1
ATOM 2130 C CA . GLY A 1 268 ? -58.591 -31.880 17.987 1.00 78.58 415 GLY A CA 1
ATOM 2131 C C . GLY A 1 268 ? -58.765 -33.393 18.147 1.00 81.23 415 GLY A C 1
ATOM 2132 O O . GLY A 1 268 ? -57.973 -34.024 18.844 1.00 82.06 415 GLY A O 1
ATOM 2133 N N . THR A 1 269 ? -59.786 -33.970 17.492 1.00 82.79 416 THR A N 1
ATOM 2134 C CA . THR A 1 269 ? -60.124 -35.380 17.644 1.00 85.68 416 THR A CA 1
ATOM 2135 C C . THR A 1 269 ? -59.230 -36.275 16.784 1.00 86.50 416 THR A C 1
ATOM 2136 O O . THR A 1 269 ? -59.286 -37.495 16.913 1.00 89.00 416 THR A O 1
ATOM 2140 N N . PHE A 1 270 ? -58.454 -35.669 15.877 1.00 84.69 417 PHE A N 1
ATOM 2141 C CA . PHE A 1 270 ? -57.504 -36.399 15.053 1.00 85.49 417 PHE A CA 1
ATOM 2142 C C . PHE A 1 270 ? -56.109 -36.281 15.659 1.00 84.51 417 PHE A C 1
ATOM 2143 O O . PHE A 1 270 ? -55.895 -35.493 16.577 1.00 83.01 417 PHE A O 1
ATOM 2151 N N . PRO A 1 271 ? -55.114 -37.051 15.163 1.00 85.61 418 PRO A N 1
ATOM 2152 C CA . PRO A 1 271 ? -53.733 -36.905 15.613 1.00 84.95 418 PRO A CA 1
ATOM 2153 C C . PRO A 1 271 ? -53.127 -35.609 15.085 1.00 82.38 418 PRO A C 1
ATOM 2154 O O . PRO A 1 271 ? -53.567 -35.078 14.068 1.00 81.50 418 PRO A O 1
ATOM 2158 N N . ARG A 1 272 ? -52.105 -35.125 15.794 1.00 81.50 419 ARG A N 1
ATOM 2159 C CA . ARG A 1 272 ? -51.409 -33.898 15.452 1.00 79.37 419 ARG A CA 1
ATOM 2160 C C . ARG A 1 272 ? -50.781 -34.010 14.062 1.00 79.58 419 ARG A C 1
ATOM 2161 O O . ARG A 1 272 ? -50.105 -34.991 13.761 1.00 81.45 419 ARG A O 1
ATOM 2169 N N . GLY A 1 273 ? -51.016 -32.987 13.228 1.00 77.88 420 GLY A N 1
ATOM 2170 C CA . GLY A 1 273 ? -50.386 -32.866 11.921 1.00 78.01 420 GLY A CA 1
ATOM 2171 C C . GLY A 1 273 ? -50.915 -33.878 10.904 1.00 80.00 420 GLY A C 1
ATOM 2172 O O . GLY A 1 273 ? -50.254 -34.142 9.901 1.00 81.00 420 GLY A O 1
ATOM 2173 N N . TYR A 1 274 ? -52.117 -34.417 11.144 1.00 80.84 421 TYR A N 1
ATOM 2174 C CA . TYR A 1 274 ? -52.618 -35.517 10.336 1.00 83.31 421 TYR A CA 1
ATOM 2175 C C . TYR A 1 274 ? -53.204 -35.004 9.025 1.00 83.17 421 TYR A C 1
ATOM 2176 O O . TYR A 1 274 ? -53.932 -34.017 9.010 1.00 81.46 421 TYR A O 1
ATOM 2185 N N . LEU A 1 275 ? -52.885 -35.707 7.931 1.00 85.29 422 LEU A N 1
ATOM 2186 C CA . LEU A 1 275 ? -53.333 -35.333 6.597 1.00 85.78 422 LEU A CA 1
ATOM 2187 C C . LEU A 1 275 ? -54.756 -35.850 6.400 1.00 87.50 422 LEU A C 1
ATOM 2188 O O . LEU A 1 275 ? -54.966 -37.059 6.298 1.00 90.27 422 LEU A O 1
ATOM 2193 N N . ILE A 1 276 ? -55.726 -34.930 6.354 1.00 86.10 423 ILE A N 1
ATOM 2194 C CA . ILE A 1 276 ? -57.134 -35.296 6.361 1.00 87.67 423 ILE A CA 1
ATOM 2195 C C . ILE A 1 276 ? -57.703 -35.145 4.950 1.00 89.30 423 ILE A C 1
ATOM 2196 O O . ILE A 1 276 ? -57.658 -34.053 4.395 1.00 87.67 423 ILE A O 1
ATOM 2201 N N . PRO A 1 277 ? -58.232 -36.222 4.314 1.00 92.83 424 PRO A N 1
ATOM 2202 C CA . PRO A 1 277 ? -59.048 -36.089 3.102 1.00 94.89 424 PRO A CA 1
ATOM 2203 C C . PRO A 1 277 ? -60.373 -35.369 3.355 1.00 94.27 424 PRO A C 1
ATOM 2204 O O . PRO A 1 277 ? -61.170 -35.797 4.185 1.00 94.99 424 PRO A O 1
ATOM 2208 N N . ALA A 1 278 ? -60.607 -34.290 2.597 1.00 93.27 425 ALA A N 1
ATOM 2209 C CA . ALA A 1 278 ? -61.667 -33.333 2.880 1.00 92.06 425 ALA A CA 1
ATOM 2210 C C . ALA A 1 278 ? -63.043 -33.985 2.772 1.00 95.36 425 ALA A C 1
ATOM 2211 O O . ALA A 1 278 ? -63.917 -33.711 3.591 1.00 94.84 425 ALA A O 1
ATOM 2213 N N . ARG A 1 279 ? -63.225 -34.840 1.757 1.00 99.03 426 ARG A N 1
ATOM 2214 C CA . ARG A 1 279 ? -64.508 -35.472 1.495 1.00 102.80 426 ARG A CA 1
ATOM 2215 C C . ARG A 1 279 ? -64.857 -36.420 2.641 1.00 103.72 426 ARG A C 1
ATOM 2216 O O . ARG A 1 279 ? -66.031 -36.643 2.931 1.00 105.76 426 ARG A O 1
ATOM 2224 N N . LYS A 1 280 ? -63.821 -36.986 3.272 1.00 102.51 427 LYS A N 1
ATOM 2225 C CA . LYS A 1 280 ? -63.990 -37.857 4.421 1.00 103.20 427 LYS A CA 1
ATOM 2226 C C . LYS A 1 280 ? -64.472 -37.022 5.605 1.00 100.41 427 LYS A C 1
ATOM 2227 O O . LYS A 1 280 ? -65.385 -37.426 6.321 1.00 101.94 427 LYS A O 1
ATOM 2233 N N . LEU A 1 281 ? -63.864 -35.840 5.775 1.00 96.61 428 LEU A N 1
ATOM 2234 C CA . LEU A 1 281 ? -64.176 -34.940 6.873 1.00 93.88 428 LEU A CA 1
ATOM 2235 C C . LEU A 1 281 ? -65.613 -34.437 6.755 1.00 95.12 428 LEU A C 1
ATOM 2236 O O . LEU A 1 281 ? -66.323 -34.369 7.757 1.00 95.14 428 LEU A O 1
ATOM 2241 N N . ILE A 1 282 ? -66.022 -34.080 5.530 1.00 96.41 429 ILE A N 1
ATOM 2242 C CA . ILE A 1 282 ? -67.380 -33.637 5.251 1.00 98.16 429 ILE A CA 1
ATOM 2243 C C . ILE A 1 282 ? -68.373 -34.629 5.859 1.00 101.43 429 ILE A C 1
ATOM 2244 O O . ILE A 1 282 ? -69.259 -34.234 6.616 1.00 101.44 429 ILE A O 1
ATOM 2249 N N . ARG A 1 283 ? -68.203 -35.916 5.527 1.00 104.40 430 ARG A N 1
ATOM 2250 C CA . ARG A 1 283 ? -69.146 -36.959 5.904 1.00 108.25 430 ARG A CA 1
ATOM 2251 C C . ARG A 1 283 ? -69.177 -37.123 7.423 1.00 106.93 430 ARG A C 1
ATOM 2252 O O . ARG A 1 283 ? -70.224 -37.426 7.991 1.00 109.23 430 ARG A O 1
ATOM 2260 N N . LEU A 1 284 ? -68.025 -36.918 8.074 1.00 103.50 431 LEU A N 1
ATOM 2261 C CA . LEU A 1 284 ? -67.912 -37.098 9.512 1.00 102.39 431 LEU A CA 1
ATOM 2262 C C . LEU A 1 284 ? -68.538 -35.918 10.251 1.00 100.34 431 LEU A C 1
ATOM 2263 O O . LEU A 1 284 ? -69.214 -36.117 11.256 1.00 101.40 431 LEU A O 1
ATOM 2268 N N . TRP A 1 285 ? -68.308 -34.697 9.752 1.00 97.64 432 TRP A N 1
ATOM 2269 C CA . TRP A 1 285 ? -68.931 -33.505 10.312 1.00 95.95 432 TRP A CA 1
ATOM 2270 C C . TRP A 1 285 ? -70.451 -33.632 10.292 1.00 99.27 432 TRP A C 1
ATOM 2271 O O . TRP A 1 285 ? -71.122 -33.186 11.224 1.00 99.18 432 TRP A O 1
ATOM 2282 N N . ILE A 1 286 ? -70.969 -34.216 9.204 1.00 102.44 433 ILE A N 1
ATOM 2283 C CA . ILE A 1 286 ? -72.391 -34.476 9.053 1.00 106.33 433 ILE A CA 1
ATOM 2284 C C . ILE A 1 286 ? -72.833 -35.452 10.142 1.00 108.61 433 ILE A C 1
ATOM 2285 O O . ILE A 1 286 ? -73.890 -35.273 10.743 1.00 110.33 433 ILE A O 1
ATOM 2290 N N . ALA A 1 287 ? -72.007 -36.474 10.389 1.00 108.79 434 ALA A N 1
ATOM 2291 C CA . ALA A 1 287 ? -72.313 -37.510 11.363 1.00 111.19 434 ALA A CA 1
ATOM 2292 C C . ALA A 1 287 ? -72.400 -36.928 12.774 1.00 109.19 434 ALA A C 1
ATOM 2293 O O . ALA A 1 287 ? -73.285 -37.300 13.541 1.00 111.76 434 ALA A O 1
ATOM 2295 N N . GLU A 1 288 ? -71.482 -36.015 13.109 1.00 104.91 435 GLU A N 1
ATOM 2296 C CA . GLU A 1 288 ? -71.391 -35.475 14.457 1.00 103.05 435 GLU A CA 1
ATOM 2297 C C . GLU A 1 288 ? -72.496 -34.450 14.700 1.00 103.30 435 GLU A C 1
ATOM 2298 O O . GLU A 1 288 ? -72.765 -34.091 15.844 1.00 102.98 435 GLU A O 1
ATOM 2304 N N . GLY A 1 289 ? -73.119 -33.979 13.613 1.00 104.12 436 GLY A N 1
ATOM 2305 C CA . GLY A 1 289 ? -74.306 -33.147 13.702 1.00 105.27 436 GLY A CA 1
ATOM 2306 C C . GLY A 1 289 ? -73.964 -31.670 13.868 1.00 101.53 436 GLY A C 1
ATOM 2307 O O . GLY A 1 289 ? -74.764 -30.904 14.398 1.00 101.93 436 GLY A O 1
ATOM 2308 N N . PHE A 1 290 ? -72.774 -31.275 13.403 1.00 98.15 437 PHE A N 1
ATOM 2309 C CA . PHE A 1 290 ? -72.383 -29.875 13.412 1.00 94.78 437 PHE A CA 1
ATOM 2310 C C . PHE A 1 290 ? -73.067 -29.144 12.260 1.00 95.47 437 PHE A C 1
ATOM 2311 O O . PHE A 1 290 ? -73.385 -27.963 12.386 1.00 94.19 437 PHE A O 1
ATOM 2319 N N . ILE A 1 291 ? -73.276 -29.859 11.145 1.00 97.75 438 ILE A N 1
ATOM 2320 C CA . ILE A 1 291 ? -73.902 -29.294 9.959 1.00 98.97 438 ILE A CA 1
ATOM 2321 C C . ILE A 1 291 ? -75.419 -29.367 10.126 1.00 102.79 438 ILE A C 1
ATOM 2322 O O . ILE A 1 291 ? -76.040 -30.393 9.854 1.00 106.51 438 ILE A O 1
ATOM 2327 N N . GLN A 1 292 ? -76.004 -28.258 10.583 1.00 102.06 439 GLN A N 1
ATOM 2328 C CA . GLN A 1 292 ? -77.440 -28.159 10.775 1.00 105.66 439 GLN A CA 1
ATOM 2329 C C . GLN A 1 292 ? -78.099 -27.912 9.418 1.00 108.05 439 GLN A C 1
ATOM 2330 O O . GLN A 1 292 ? -77.839 -26.889 8.781 1.00 106.06 439 GLN A O 1
ATOM 2336 N N . TYR A 1 293 ? -78.926 -28.871 8.972 1.00 112.56 440 TYR A N 1
ATOM 2337 C CA . TYR A 1 293 ? -79.750 -28.693 7.783 1.00 115.83 440 TYR A CA 1
ATOM 2338 C C . TYR A 1 293 ? -80.759 -27.579 8.053 1.00 116.71 440 TYR A C 1
ATOM 2339 O O . TYR A 1 293 ? -81.872 -27.847 8.500 1.00 120.38 440 TYR A O 1
ATOM 2348 N N . ARG A 1 294 ? -80.349 -26.330 7.801 1.00 113.47 441 ARG A N 1
ATOM 2349 C CA . ARG A 1 294 ? -81.239 -25.193 7.967 1.00 114.25 441 ARG A CA 1
ATOM 2350 C C . ARG A 1 294 ? -81.432 -24.529 6.610 1.00 115.15 441 ARG A C 1
ATOM 2351 O O . ARG A 1 294 ? -80.467 -24.062 6.005 1.00 111.99 441 ARG A O 1
ATOM 2359 N N . GLY A 1 295 ? -82.692 -24.519 6.157 1.00 119.80 442 GLY A N 1
ATOM 2360 C CA . GLY A 1 295 ? -83.069 -23.910 4.896 1.00 121.60 442 GLY A CA 1
ATOM 2361 C C . GLY A 1 295 ? -82.873 -24.864 3.723 1.00 124.07 442 GLY A C 1
ATOM 2362 O O . GLY A 1 295 ? -83.056 -26.071 3.865 1.00 126.62 442 GLY A O 1
ATOM 2363 N N . ASP A 1 296 ? -82.462 -24.289 2.588 1.00 123.35 443 ASP A N 1
ATOM 2364 C CA . ASP A 1 296 ? -82.366 -24.983 1.315 1.00 126.25 443 ASP A CA 1
ATOM 2365 C C . ASP A 1 296 ? -81.148 -25.907 1.329 1.00 123.79 443 ASP A C 1
ATOM 2366 O O . ASP A 1 296 ? -81.138 -26.952 0.675 1.00 126.84 443 ASP A O 1
ATOM 2371 N N . LEU A 1 297 ? -80.117 -25.492 2.074 1.00 118.51 444 LEU A N 1
ATOM 2372 C CA . LEU A 1 297 ? -78.804 -26.101 1.971 1.00 115.68 444 LEU A CA 1
ATOM 2373 C C . LEU A 1 297 ? -78.888 -27.575 2.358 1.00 118.04 444 LEU A C 1
ATOM 2374 O O . LEU A 1 297 ? -79.358 -27.928 3.442 1.00 118.51 444 LEU A O 1
ATOM 2379 N N . SER A 1 298 ? -78.463 -28.429 1.420 1.00 119.92 445 SER A N 1
ATOM 2380 C CA . SER A 1 298 ? -78.186 -29.824 1.714 1.00 121.41 445 SER A CA 1
ATOM 2381 C C . SER A 1 298 ? -76.965 -29.890 2.628 1.00 116.47 445 SER A C 1
ATOM 2382 O O . SER A 1 298 ? -76.121 -28.997 2.597 1.00 112.36 445 SER A O 1
ATOM 2385 N N . PRO A 1 299 ? -76.824 -30.947 3.460 1.00 116.97 446 PRO A N 1
ATOM 2386 C CA . PRO A 1 299 ? -75.753 -30.992 4.458 1.00 112.65 446 PRO A CA 1
ATOM 2387 C C . PRO A 1 299 ? -74.349 -31.049 3.854 1.00 109.89 446 PRO A C 1
ATOM 2388 O O . PRO A 1 299 ? -73.401 -30.562 4.465 1.00 105.68 446 PRO A O 1
ATOM 2392 N N . GLU A 1 300 ? -74.229 -31.615 2.645 1.00 112.57 447 GLU A N 1
ATOM 2393 C CA . GLU A 1 300 ? -72.942 -31.763 1.980 1.00 110.71 447 GLU A CA 1
ATOM 2394 C C . GLU A 1 300 ? -72.449 -30.405 1.491 1.00 107.49 447 GLU A C 1
ATOM 2395 O O . GLU A 1 300 ? -71.271 -30.080 1.638 1.00 103.87 447 GLU A O 1
ATOM 2401 N N . CYS A 1 301 ? -73.363 -29.631 0.893 1.00 109.15 448 CYS A N 1
ATOM 2402 C CA . CYS A 1 301 ? -73.051 -28.291 0.426 1.00 106.57 448 CYS A CA 1
ATOM 2403 C C . CYS A 1 301 ? -72.729 -27.389 1.614 1.00 102.17 448 CYS A C 1
ATOM 2404 O O . CYS A 1 301 ? -71.788 -26.606 1.552 1.00 98.70 448 CYS A O 1
ATOM 2407 N N . LYS A 1 302 ? -73.508 -27.525 2.694 1.00 102.65 449 LYS A N 1
ATOM 2408 C CA . LYS A 1 302 ? -73.328 -26.718 3.890 1.00 99.14 449 LYS A CA 1
ATOM 2409 C C . LYS A 1 302 ? -71.995 -27.063 4.556 1.00 95.79 449 LYS A C 1
ATOM 2410 O O . LYS A 1 302 ? -71.325 -26.178 5.086 1.00 92.23 449 LYS A O 1
ATOM 2416 N N . ALA A 1 303 ? -71.604 -28.344 4.501 1.00 97.23 450 ALA A N 1
ATOM 2417 C CA . ALA A 1 303 ? -70.346 -28.800 5.076 1.00 94.65 450 ALA A CA 1
ATOM 2418 C C . ALA A 1 303 ? -69.158 -28.243 4.294 1.00 92.21 450 ALA A C 1
ATOM 2419 O O . ALA A 1 303 ? -68.153 -27.857 4.894 1.00 88.94 450 ALA A O 1
ATOM 2421 N N . GLU A 1 304 ? -69.276 -28.216 2.959 1.00 94.15 451 GLU A N 1
ATOM 2422 C CA . GLU A 1 304 ? -68.200 -27.738 2.103 1.00 92.47 451 GLU A CA 1
ATOM 2423 C C . GLU A 1 304 ? -68.079 -26.219 2.225 1.00 89.49 451 GLU A C 1
ATOM 2424 O O . GLU A 1 304 ? -66.974 -25.689 2.140 1.00 86.81 451 GLU A O 1
ATOM 2430 N N . GLU A 1 305 ? -69.214 -25.530 2.426 1.00 90.23 452 GLU A N 1
ATOM 2431 C CA . GLU A 1 305 ? -69.233 -24.091 2.649 1.00 87.75 452 GLU A CA 1
ATOM 2432 C C . GLU A 1 305 ? -68.479 -23.755 3.934 1.00 84.25 452 GLU A C 1
ATOM 2433 O O . GLU A 1 305 ? -67.651 -22.846 3.942 1.00 81.53 452 GLU A O 1
ATOM 2439 N N . TYR A 1 306 ? -68.788 -24.488 5.014 1.00 84.65 453 TYR A N 1
ATOM 2440 C CA . TYR A 1 306 ? -68.102 -24.330 6.287 1.00 81.94 453 TYR A CA 1
ATOM 2441 C C . TYR A 1 306 ? -66.602 -24.549 6.099 1.00 79.92 453 TYR A C 1
ATOM 2442 O O . TYR A 1 306 ? -65.798 -23.802 6.655 1.00 77.18 453 TYR A O 1
ATOM 2451 N N . LEU A 1 307 ? -66.248 -25.580 5.314 1.00 81.61 454 LEU A N 1
ATOM 2452 C CA . LEU A 1 307 ? -64.860 -25.924 5.037 1.00 80.34 454 LEU A CA 1
ATOM 2453 C C . LEU A 1 307 ? -64.184 -24.781 4.283 1.00 78.54 454 LEU A C 1
ATOM 2454 O O . LEU A 1 307 ? -63.109 -24.328 4.682 1.00 76.12 454 LEU A O 1
ATOM 2459 N N . ASN A 1 308 ? -64.825 -24.334 3.193 1.00 80.05 455 ASN A N 1
ATOM 2460 C CA . ASN A 1 308 ? -64.306 -23.247 2.378 1.00 78.84 455 ASN A CA 1
ATOM 2461 C C . ASN A 1 308 ? -64.151 -21.993 3.237 1.00 75.97 455 ASN A C 1
ATOM 2462 O O . ASN A 1 308 ? -63.193 -21.244 3.061 1.00 74.07 455 ASN A O 1
ATOM 2467 N N . GLU A 1 309 ? -65.089 -21.780 4.171 1.00 75.95 456 GLU A N 1
ATOM 2468 C CA . GLU A 1 309 ? -65.074 -20.601 5.023 1.00 73.72 456 GLU A CA 1
ATOM 2469 C C . GLU A 1 309 ? -63.946 -20.696 6.050 1.00 71.46 456 GLU A C 1
ATOM 2470 O O . GLU A 1 309 ? -63.283 -19.697 6.334 1.00 69.43 456 GLU A O 1
ATOM 2476 N N . LEU A 1 310 ? -63.726 -21.890 6.613 1.00 72.07 457 LEU A N 1
ATOM 2477 C CA . LEU A 1 310 ? -62.643 -22.065 7.567 1.00 70.35 457 LEU A CA 1
ATOM 2478 C C . LEU A 1 310 ? -61.297 -21.915 6.858 1.00 69.29 457 LEU A C 1
ATOM 2479 O O . LEU A 1 310 ? -60.318 -21.521 7.487 1.00 67.59 457 LEU A O 1
ATOM 2484 N N . VAL A 1 311 ? -61.268 -22.194 5.547 1.00 70.61 458 VAL A N 1
ATOM 2485 C CA . VAL A 1 311 ? -60.098 -21.941 4.718 1.00 70.01 458 VAL A CA 1
ATOM 2486 C C . VAL A 1 311 ? -59.973 -20.441 4.433 1.00 68.55 458 VAL A C 1
ATOM 2487 O O . VAL A 1 311 ? -58.858 -19.926 4.381 1.00 67.25 458 VAL A O 1
ATOM 2491 N N . ASN A 1 312 ? -61.108 -19.747 4.250 1.00 69.00 459 ASN A N 1
ATOM 2492 C CA . ASN A 1 312 ? -61.127 -18.297 4.084 1.00 67.80 459 ASN A CA 1
ATOM 2493 C C . ASN A 1 312 ? -60.570 -17.606 5.330 1.00 65.67 459 ASN A C 1
ATOM 2494 O O . ASN A 1 312 ? -59.867 -16.596 5.220 1.00 64.44 459 ASN A O 1
ATOM 2499 N N . ARG A 1 313 ? -60.903 -18.160 6.506 1.00 65.56 460 ARG A N 1
ATOM 2500 C CA . ARG A 1 313 ? -60.403 -17.653 7.775 1.00 64.02 460 ARG A CA 1
ATOM 2501 C C . ARG A 1 313 ? -58.969 -18.131 8.005 1.00 63.28 460 ARG A C 1
ATOM 2502 O O . ARG A 1 313 ? -58.369 -17.796 9.024 1.00 62.29 460 ARG A O 1
ATOM 2510 N N . ASN A 1 314 ? -58.457 -18.961 7.083 1.00 64.12 461 ASN A N 1
ATOM 2511 C CA . ASN A 1 314 ? -57.054 -19.353 7.016 1.00 63.78 461 ASN A CA 1
ATOM 2512 C C . ASN A 1 314 ? -56.742 -20.404 8.088 1.00 64.00 461 ASN A C 1
ATOM 2513 O O . ASN A 1 314 ? -55.726 -21.096 7.995 1.00 64.34 461 ASN A O 1
ATOM 2518 N N . LEU A 1 315 ? -57.676 -20.632 9.027 1.00 64.22 462 LEU A N 1
ATOM 2519 C CA . LEU A 1 315 ? -57.443 -21.442 10.216 1.00 64.47 462 LEU A CA 1
ATOM 2520 C C . LEU A 1 315 ? -57.176 -22.896 9.828 1.00 65.92 462 LEU A C 1
ATOM 2521 O O . LEU A 1 315 ? -56.525 -23.636 10.561 1.00 66.21 462 LEU A O 1
ATOM 2526 N N . VAL A 1 316 ? -57.702 -23.288 8.665 1.00 67.09 463 VAL A N 1
ATOM 2527 C CA . VAL A 1 316 ? -57.384 -24.563 8.054 1.00 68.74 463 VAL A CA 1
ATOM 2528 C C . VAL A 1 316 ? -56.541 -24.292 6.812 1.00 68.80 463 VAL A C 1
ATOM 2529 O O . VAL A 1 316 ? -56.823 -23.371 6.049 1.00 68.39 463 VAL A O 1
ATOM 2533 N N . MET A 1 317 ? -55.506 -25.115 6.628 1.00 69.55 464 MET A N 1
ATOM 2534 C CA . MET A 1 317 ? -54.562 -24.957 5.535 1.00 69.93 464 MET A CA 1
ATOM 2535 C C . MET A 1 317 ? -54.905 -25.969 4.444 1.00 72.36 464 MET A C 1
ATOM 2536 O O . MET A 1 317 ? -55.140 -27.140 4.742 1.00 73.81 464 MET A O 1
ATOM 2541 N N . VAL A 1 318 ? -54.933 -25.506 3.186 1.00 73.06 465 VAL A N 1
ATOM 2542 C CA . VAL A 1 318 ? -55.198 -26.366 2.041 1.00 75.74 465 VAL A CA 1
ATOM 2543 C C . VAL A 1 318 ? -53.903 -27.081 1.659 1.00 76.88 465 VAL A C 1
ATOM 2544 O O . VAL A 1 318 ? -52.906 -26.424 1.360 1.00 76.11 465 VAL A O 1
ATOM 2548 N N . MET A 1 319 ? -53.937 -28.424 1.660 1.00 78.99 466 MET A N 1
ATOM 2549 C CA . MET A 1 319 ? -52.754 -29.231 1.396 1.00 80.42 466 MET A CA 1
ATOM 2550 C C . MET A 1 319 ? -52.724 -29.658 -0.073 1.00 83.28 466 MET A C 1
ATOM 2551 O O . MET A 1 319 ? -51.662 -29.639 -0.697 1.00 84.10 466 MET A O 1
ATOM 2556 N N . GLN A 1 320 ? -53.887 -30.063 -0.604 1.00 85.14 467 GLN A N 1
ATOM 2557 C CA . GLN A 1 320 ? -54.031 -30.415 -2.010 1.00 88.24 467 GLN A CA 1
ATOM 2558 C C . GLN A 1 320 ? -55.397 -29.960 -2.521 1.00 88.94 467 GLN A C 1
ATOM 2559 O O . GLN A 1 320 ? -56.363 -29.911 -1.761 1.00 88.01 467 GLN A O 1
ATOM 2565 N N . ARG A 1 321 ? -55.455 -29.647 -3.823 1.00 90.91 468 ARG A N 1
ATOM 2566 C CA . ARG A 1 321 ? -56.709 -29.385 -4.509 1.00 92.60 468 ARG A CA 1
ATOM 2567 C C . ARG A 1 321 ? -56.950 -30.475 -5.550 1.00 97.12 468 ARG A C 1
ATOM 2568 O O . ARG A 1 321 ? -56.006 -31.037 -6.104 1.00 98.84 468 ARG A O 1
ATOM 2576 N N . THR A 1 322 ? -58.233 -30.762 -5.802 1.00 99.31 469 THR A N 1
ATOM 2577 C CA . THR A 1 322 ? -58.627 -31.685 -6.852 1.00 104.07 469 THR A CA 1
ATOM 2578 C C . THR A 1 322 ? -58.520 -30.985 -8.201 1.00 105.86 469 THR A C 1
ATOM 2579 O O . THR A 1 322 ? -58.235 -29.791 -8.272 1.00 103.33 469 THR A O 1
ATOM 2583 N N . VAL A 1 323 ? -58.777 -31.749 -9.266 1.00 110.56 470 VAL A N 1
ATOM 2584 C CA . VAL A 1 323 ? -58.928 -31.195 -10.600 1.00 113.22 470 VAL A CA 1
ATOM 2585 C C . VAL A 1 323 ? -60.163 -30.291 -10.650 1.00 112.77 470 VAL A C 1
ATOM 2586 O O . VAL A 1 323 ? -60.255 -29.428 -11.521 1.00 113.59 470 VAL A O 1
ATOM 2590 N N . ASP A 1 324 ? -61.099 -30.483 -9.704 1.00 111.66 471 ASP A N 1
ATOM 2591 C CA . ASP A 1 324 ? -62.285 -29.645 -9.582 1.00 111.12 471 ASP A CA 1
ATOM 2592 C C . ASP A 1 324 ? -61.925 -28.261 -9.041 1.00 106.39 471 ASP A C 1
ATOM 2593 O O . ASP A 1 324 ? -62.739 -27.342 -9.112 1.00 105.90 471 ASP A O 1
ATOM 2598 N N . GLY A 1 325 ? -60.725 -28.125 -8.464 1.00 103.14 472 GLY A N 1
ATOM 2599 C CA . GLY A 1 325 ? -60.348 -26.914 -7.756 1.00 98.68 472 GLY A CA 1
ATOM 2600 C C . GLY A 1 325 ? -60.917 -26.893 -6.338 1.00 95.91 472 GLY A C 1
ATOM 2601 O O . GLY A 1 325 ? -60.762 -25.900 -5.634 1.00 92.44 472 GLY A O 1
ATOM 2602 N N . GLN A 1 326 ? -61.572 -27.992 -5.938 1.00 97.77 473 GLN A N 1
ATOM 2603 C CA . GLN A 1 326 ? -62.048 -28.178 -4.576 1.00 95.69 473 GLN A CA 1
ATOM 2604 C C . GLN A 1 326 ? -60.898 -28.691 -3.711 1.00 93.45 473 GLN A C 1
ATOM 2605 O O . GLN A 1 326 ? -59.861 -29.096 -4.231 1.00 94.17 473 GLN A O 1
ATOM 2611 N N . ILE A 1 327 ? -61.110 -28.684 -2.390 1.00 91.08 474 ILE A N 1
ATOM 2612 C CA . ILE A 1 327 ? -60.097 -29.080 -1.424 1.00 88.93 474 ILE A CA 1
ATOM 2613 C C . ILE A 1 327 ? -60.013 -30.606 -1.390 1.00 91.65 474 ILE A C 1
ATOM 2614 O O . ILE A 1 327 ? -61.005 -31.261 -1.085 1.00 93.47 474 ILE A O 1
ATOM 2619 N N . LYS A 1 328 ? -58.828 -31.158 -1.701 1.00 92.15 475 LYS A N 1
ATOM 2620 C CA . LYS A 1 328 ? -58.619 -32.601 -1.740 1.00 94.95 475 LYS A CA 1
ATOM 2621 C C . LYS A 1 328 ? -58.233 -33.105 -0.351 1.00 93.15 475 LYS A C 1
ATOM 2622 O O . LYS A 1 328 ? -58.835 -34.048 0.161 1.00 94.80 475 LYS A O 1
ATOM 2628 N N . THR A 1 329 ? -57.200 -32.486 0.231 1.00 90.10 476 THR A N 1
ATOM 2629 C CA . THR A 1 329 ? -56.729 -32.834 1.562 1.00 88.39 476 THR A CA 1
ATOM 2630 C C . THR A 1 329 ? -56.391 -31.548 2.312 1.00 84.62 476 THR A C 1
ATOM 2631 O O . THR A 1 329 ? -56.028 -30.547 1.696 1.00 83.43 476 THR A O 1
ATOM 2635 N N . CYS A 1 330 ? -56.511 -31.590 3.644 1.00 83.04 477 CYS A N 1
ATOM 2636 C CA . CYS A 1 330 ? -56.336 -30.404 4.465 1.00 79.86 477 CYS A CA 1
ATOM 2637 C C . CYS A 1 330 ? -55.545 -30.734 5.727 1.00 78.74 477 CYS A C 1
ATOM 2638 O O . CYS A 1 330 ? -55.373 -31.902 6.086 1.00 80.39 477 CYS A O 1
ATOM 2641 N N . ARG A 1 331 ? -55.075 -29.664 6.380 1.00 76.18 478 ARG A N 1
ATOM 2642 C CA . ARG A 1 331 ? -54.276 -29.755 7.588 1.00 75.13 478 ARG A CA 1
ATOM 2643 C C . ARG A 1 331 ? -54.442 -28.466 8.387 1.00 72.68 478 ARG A C 1
ATOM 2644 O O . ARG A 1 331 ? -54.592 -27.382 7.825 1.00 71.50 478 ARG A O 1
ATOM 2652 N N . VAL A 1 332 ? -54.434 -28.612 9.713 1.00 72.20 479 VAL A N 1
ATOM 2653 C CA . VAL A 1 332 ? -54.376 -27.489 10.631 1.00 70.26 479 VAL A CA 1
ATOM 2654 C C . VAL A 1 332 ? -52.965 -27.468 11.209 1.00 69.91 479 VAL A C 1
ATOM 2655 O O . VAL A 1 332 ? -52.426 -28.521 11.543 1.00 71.25 479 VAL A O 1
ATOM 2659 N N . HIS A 1 333 ? -52.364 -26.277 11.307 1.00 68.39 480 HIS A N 1
ATOM 2660 C CA . HIS A 1 333 ? -50.977 -26.184 11.727 1.00 68.40 480 HIS A CA 1
ATOM 2661 C C . HIS A 1 333 ? -50.832 -26.689 13.158 1.00 68.97 480 HIS A C 1
ATOM 2662 O O . HIS A 1 333 ? -51.763 -26.601 13.954 1.00 68.74 480 HIS A O 1
ATOM 2669 N N . ASP A 1 334 ? -49.638 -27.204 13.473 1.00 69.96 481 ASP A N 1
ATOM 2670 C CA . ASP A 1 334 ? -49.389 -27.864 14.745 1.00 71.03 481 ASP A CA 1
ATOM 2671 C C . ASP A 1 334 ? -49.595 -26.898 15.910 1.00 70.14 481 ASP A C 1
ATOM 2672 O O . ASP A 1 334 ? -49.914 -27.329 17.013 1.00 70.95 481 ASP A O 1
ATOM 2677 N N . MET A 1 335 ? -49.404 -25.598 15.673 1.00 68.75 482 MET A N 1
ATOM 2678 C CA . MET A 1 335 ? -49.634 -24.591 16.698 1.00 68.10 482 MET A CA 1
ATOM 2679 C C . MET A 1 335 ? -51.133 -24.360 16.878 1.00 67.42 482 MET A C 1
ATOM 2680 O O . MET A 1 335 ? -51.585 -24.049 17.977 1.00 67.63 482 MET A O 1
ATOM 2685 N N . LEU A 1 336 ? -51.890 -24.495 15.785 1.00 66.89 483 LEU A N 1
ATOM 2686 C CA . LEU A 1 336 ? -53.340 -24.404 15.831 1.00 66.66 483 LEU A CA 1
ATOM 2687 C C . LEU A 1 336 ? -53.920 -25.637 16.526 1.00 68.19 483 LEU A C 1
ATOM 2688 O O . LEU A 1 336 ? -54.965 -25.550 17.166 1.00 68.47 483 LEU A O 1
ATOM 2693 N N . TYR A 1 337 ? -53.238 -26.782 16.398 1.00 69.40 484 TYR A N 1
ATOM 2694 C CA . TYR A 1 337 ? -53.661 -28.010 17.056 1.00 71.12 484 TYR A CA 1
ATOM 2695 C C . TYR A 1 337 ? -53.579 -27.860 18.575 1.00 71.68 484 TYR A C 1
ATOM 2696 O O . TYR A 1 337 ? -54.436 -28.379 19.286 1.00 72.78 484 TYR A O 1
ATOM 2705 N N . GLU A 1 338 ? -52.538 -27.169 19.063 1.00 71.25 485 GLU A N 1
ATOM 2706 C CA . GLU A 1 338 ? -52.393 -26.863 20.482 1.00 72.00 485 GLU A CA 1
ATOM 2707 C C . GLU A 1 338 ? -53.673 -26.216 21.000 1.00 71.65 485 GLU A C 1
ATOM 2708 O O . GLU A 1 338 ? -54.210 -26.641 22.016 1.00 73.03 485 GLU A O 1
ATOM 2714 N N . PHE A 1 339 ? -54.148 -25.191 20.284 1.00 70.03 486 PHE A N 1
ATOM 2715 C CA . PHE A 1 339 ? -55.362 -24.477 20.648 1.00 69.76 486 PHE A CA 1
ATOM 2716 C C . PHE A 1 339 ? -56.570 -25.407 20.578 1.00 70.84 486 PHE A C 1
ATOM 2717 O O . PHE A 1 339 ? -57.354 -25.461 21.516 1.00 71.96 486 PHE A O 1
ATOM 2725 N N . CYS A 1 340 ? -56.727 -26.126 19.464 1.00 70.80 487 CYS A N 1
ATOM 2726 C CA . CYS A 1 340 ? -57.853 -27.033 19.291 1.00 72.16 487 CYS A CA 1
ATOM 2727 C C . CYS A 1 340 ? -57.875 -28.092 20.393 1.00 74.17 487 CYS A C 1
ATOM 2728 O O . CYS A 1 340 ? -58.941 -28.448 20.883 1.00 75.54 487 CYS A O 1
ATOM 2731 N N . TRP A 1 341 ? -56.692 -28.584 20.781 1.00 74.59 488 TRP A N 1
ATOM 2732 C CA . TRP A 1 341 ? -56.584 -29.598 21.819 1.00 76.68 488 TRP A CA 1
ATOM 2733 C C . TRP A 1 341 ? -56.913 -29.003 23.190 1.00 77.34 488 TRP A C 1
ATOM 2734 O O . TRP A 1 341 ? -57.680 -29.594 23.941 1.00 79.16 488 TRP A O 1
ATOM 2745 N N . GLN A 1 342 ? -56.345 -27.830 23.507 1.00 76.14 489 GLN A N 1
ATOM 2746 C CA . GLN A 1 342 ? -56.510 -27.207 24.814 1.00 77.05 489 GLN A CA 1
ATOM 2747 C C . GLN A 1 342 ? -57.953 -26.760 25.041 1.00 77.35 489 GLN A C 1
ATOM 2748 O O . GLN A 1 342 ? -58.514 -27.016 26.100 1.00 79.25 489 GLN A O 1
ATOM 2754 N N . GLU A 1 343 ? -58.523 -26.075 24.043 1.00 75.68 490 GLU A N 1
ATOM 2755 C CA . GLU A 1 343 ? -59.845 -25.464 24.112 1.00 75.87 490 GLU A CA 1
ATOM 2756 C C . GLU A 1 343 ? -60.931 -26.541 24.084 1.00 77.67 490 GLU A C 1
ATOM 2757 O O . GLU A 1 343 ? -61.974 -26.399 24.723 1.00 79.09 490 GLU A O 1
ATOM 2763 N N . ALA A 1 344 ? -60.686 -27.616 23.322 1.00 77.87 491 ALA A N 1
ATOM 2764 C CA . ALA A 1 344 ? -61.668 -28.675 23.145 1.00 79.76 491 ALA A CA 1
ATOM 2765 C C . ALA A 1 344 ? -61.723 -29.597 24.369 1.00 82.25 491 ALA A C 1
ATOM 2766 O O . ALA A 1 344 ? -62.643 -30.405 24.471 1.00 84.30 491 ALA A O 1
ATOM 2768 N N . THR A 1 345 ? -60.742 -29.494 25.283 1.00 82.37 492 THR A N 1
ATOM 2769 C CA . THR A 1 345 ? -60.779 -30.196 26.564 1.00 84.92 492 THR A CA 1
ATOM 2770 C C . THR A 1 345 ? -61.520 -29.354 27.609 1.00 85.90 492 THR A C 1
ATOM 2771 O O . THR A 1 345 ? -61.926 -29.877 28.649 1.00 88.44 492 THR A O 1
ATOM 2775 N N . THR A 1 346 ? -61.676 -28.049 27.327 1.00 84.09 493 THR A N 1
ATOM 2776 C CA . THR A 1 346 ? -62.383 -27.111 28.192 1.00 84.97 493 THR A CA 1
ATOM 2777 C C . THR A 1 346 ? -63.870 -27.051 27.825 1.00 85.75 493 THR A C 1
ATOM 2778 O O . THR A 1 346 ? -64.706 -26.893 28.717 1.00 87.86 493 THR A O 1
ATOM 2782 N N . GLU A 1 347 ? -64.185 -27.168 26.519 1.00 84.35 494 GLU A N 1
ATOM 2783 C CA . GLU A 1 347 ? -65.553 -27.112 26.013 1.00 85.22 494 GLU A CA 1
ATOM 2784 C C . GLU A 1 347 ? -66.193 -28.514 25.984 1.00 87.68 494 GLU A C 1
ATOM 2785 O O . GLU A 1 347 ? -67.423 -28.586 26.213 1.00 89.78 494 GLU A O 1
ATOM 2792 N N . GLU B 2 19 ? -13.107 15.101 17.987 1.00 173.13 18 GLU B N 1
ATOM 2793 C CA . GLU B 2 19 ? -14.439 14.477 17.760 1.00 166.18 18 GLU B CA 1
ATOM 2794 C C . GLU B 2 19 ? -15.372 15.454 17.045 1.00 164.73 18 GLU B C 1
ATOM 2795 O O . GLU B 2 19 ? -16.348 15.013 16.441 1.00 159.65 18 GLU B O 1
ATOM 2801 N N . SER B 2 20 ? -15.063 16.758 17.106 1.00 169.51 19 SER B N 1
ATOM 2802 C CA . SER B 2 20 ? -15.958 17.780 16.596 1.00 168.87 19 SER B CA 1
ATOM 2803 C C . SER B 2 20 ? -15.607 18.157 15.159 1.00 170.17 19 SER B C 1
ATOM 2804 O O . SER B 2 20 ? -16.373 18.878 14.525 1.00 169.22 19 SER B O 1
ATOM 2807 N N . THR B 2 21 ? -14.470 17.664 14.643 1.00 172.47 20 THR B N 1
ATOM 2808 C CA . THR B 2 21 ? -14.047 17.990 13.289 1.00 174.04 20 THR B CA 1
ATOM 2809 C C . THR B 2 21 ? -14.582 16.925 12.335 1.00 168.37 20 THR B C 1
ATOM 2810 O O . THR B 2 21 ? -14.323 15.744 12.533 1.00 166.27 20 THR B O 1
ATOM 2814 N N . PRO B 2 22 ? -15.340 17.290 11.274 1.00 166.00 21 PRO B N 1
ATOM 2815 C CA . PRO B 2 22 ? -15.887 16.295 10.344 1.00 160.86 21 PRO B CA 1
ATOM 2816 C C . PRO B 2 22 ? -14.841 15.612 9.456 1.00 162.29 21 PRO B C 1
ATOM 2817 O O . PRO B 2 22 ? -13.962 16.274 8.909 1.00 166.87 21 PRO B O 1
ATOM 2821 N N . VAL B 2 23 ? -14.955 14.278 9.332 1.00 158.58 22 VAL B N 1
ATOM 2822 C CA . VAL B 2 23 ? -14.084 13.454 8.502 1.00 159.47 22 VAL B CA 1
ATOM 2823 C C . VAL B 2 23 ? -14.848 13.070 7.232 1.00 155.37 22 VAL B C 1
ATOM 2824 O O . VAL B 2 23 ? -15.478 12.013 7.178 1.00 151.01 22 VAL B O 1
ATOM 2828 N N . LEU B 2 24 ? -14.759 13.928 6.203 1.00 157.13 23 LEU B N 1
ATOM 2829 C CA . LEU B 2 24 ? -15.596 13.834 5.011 1.00 153.62 23 LEU B CA 1
ATOM 2830 C C . LEU B 2 24 ? -15.058 12.779 4.037 1.00 152.96 23 LEU B C 1
ATOM 2831 O O . LEU B 2 24 ? -13.856 12.731 3.778 1.00 157.01 23 LEU B O 1
ATOM 2836 N N . THR B 2 25 ? -15.967 11.951 3.490 1.00 148.16 24 THR B N 1
ATOM 2837 C CA . THR B 2 25 ? -15.686 11.108 2.332 1.00 147.34 24 THR B CA 1
ATOM 2838 C C . THR B 2 25 ? -16.392 11.693 1.103 1.00 145.86 24 THR B C 1
ATOM 2839 O O . THR B 2 25 ? -17.371 11.132 0.608 1.00 141.77 24 THR B O 1
ATOM 2843 N N . LEU B 2 26 ? -15.851 12.821 0.613 1.00 149.62 25 LEU B N 1
ATOM 2844 C CA . LEU B 2 26 ? -16.442 13.649 -0.433 1.00 149.20 25 LEU B CA 1
ATOM 2845 C C . LEU B 2 26 ? -16.633 12.881 -1.742 1.00 146.96 25 LEU B C 1
ATOM 2846 O O . LEU B 2 26 ? -17.621 13.107 -2.442 1.00 144.34 25 LEU B O 1
ATOM 2851 N N . GLN B 2 27 ? -15.679 11.998 -2.071 1.00 148.36 26 GLN B N 1
ATOM 2852 C CA . GLN B 2 27 ? -15.677 11.284 -3.338 1.00 147.12 26 GLN B CA 1
ATOM 2853 C C . GLN B 2 27 ? -16.405 9.944 -3.200 1.00 142.78 26 GLN B C 1
ATOM 2854 O O . GLN B 2 27 ? -16.288 9.093 -4.077 1.00 142.04 26 GLN B O 1
ATOM 2860 N N . ASN B 2 28 ? -17.157 9.769 -2.103 1.00 140.19 27 ASN B N 1
ATOM 2861 C CA . ASN B 2 28 ? -17.930 8.559 -1.883 1.00 136.25 27 ASN B CA 1
ATOM 2862 C C . ASN B 2 28 ? -19.202 8.636 -2.727 1.00 132.78 27 ASN B C 1
ATOM 2863 O O . ASN B 2 28 ? -19.803 9.704 -2.845 1.00 132.56 27 ASN B O 1
ATOM 2868 N N . ARG B 2 29 ? -19.602 7.498 -3.308 1.00 130.43 28 ARG B N 1
ATOM 2869 C CA . ARG B 2 29 ? -20.776 7.430 -4.166 1.00 127.44 28 ARG B CA 1
ATOM 2870 C C . ARG B 2 29 ? -21.442 6.068 -3.984 1.00 124.45 28 ARG B C 1
ATOM 2871 O O . ARG B 2 29 ? -20.789 5.110 -3.566 1.00 125.23 28 ARG B O 1
ATOM 2879 N N . TRP B 2 30 ? -22.736 5.989 -4.328 1.00 121.41 29 TRP B N 1
ATOM 2880 C CA . TRP B 2 30 ? -23.450 4.721 -4.355 1.00 118.89 29 TRP B CA 1
ATOM 2881 C C . TRP B 2 30 ? -22.820 3.824 -5.417 1.00 120.13 29 TRP B C 1
ATOM 2882 O O . TRP B 2 30 ? -22.503 4.275 -6.513 1.00 121.48 29 TRP B O 1
ATOM 2893 N N . ALA B 2 31 ? -22.639 2.546 -5.073 1.00 119.89 30 ALA B N 1
ATOM 2894 C CA . ALA B 2 31 ? -21.916 1.621 -5.926 1.00 121.67 30 ALA B CA 1
ATOM 2895 C C . ALA B 2 31 ? -22.127 0.195 -5.429 1.00 120.87 30 ALA B C 1
ATOM 2896 O O . ALA B 2 31 ? -21.968 -0.083 -4.242 1.00 120.76 30 ALA B O 1
ATOM 2898 N N . TYR B 2 32 ? -22.474 -0.699 -6.361 1.00 120.58 31 TYR B N 1
ATOM 2899 C CA . TYR B 2 32 ? -22.395 -2.132 -6.130 1.00 121.04 31 TYR B CA 1
ATOM 2900 C C . TYR B 2 32 ? -20.951 -2.567 -6.357 1.00 124.76 31 TYR B C 1
ATOM 2901 O O . TYR B 2 32 ? -20.323 -2.133 -7.322 1.00 126.63 31 TYR B O 1
ATOM 2910 N N . SER B 2 33 ? -20.424 -3.403 -5.455 1.00 126.06 32 SER B N 1
ATOM 2911 C CA . SER B 2 33 ? -19.064 -3.902 -5.581 1.00 130.01 32 SER B CA 1
ATOM 2912 C C . SER B 2 33 ? -19.008 -4.996 -6.645 1.00 131.46 32 SER B C 1
ATOM 2913 O O . SER B 2 33 ? -20.042 -5.528 -7.059 1.00 129.39 32 SER B O 1
ATOM 2916 N N . ALA B 2 34 ? -17.778 -5.319 -7.067 1.00 135.38 33 ALA B N 1
ATOM 2917 C CA . ALA B 2 34 ? -17.529 -6.359 -8.052 1.00 137.60 33 ALA B CA 1
ATOM 2918 C C . ALA B 2 34 ? -18.183 -7.667 -7.611 1.00 136.95 33 ALA B C 1
ATOM 2919 O O . ALA B 2 34 ? -18.767 -8.369 -8.435 1.00 136.73 33 ALA B O 1
ATOM 2921 N N . ARG B 2 35 ? -18.083 -7.976 -6.309 1.00 136.86 34 ARG B N 1
ATOM 2922 C CA . ARG B 2 35 ? -18.662 -9.191 -5.755 1.00 136.50 34 ARG B CA 1
ATOM 2923 C C . ARG B 2 35 ? -20.185 -9.077 -5.690 1.00 132.22 34 ARG B C 1
ATOM 2924 O O . ARG B 2 35 ? -20.876 -10.069 -5.912 1.00 132.04 34 ARG B O 1
ATOM 2932 N N . ASP B 2 36 ? -20.702 -7.881 -5.360 1.00 129.18 35 ASP B N 1
ATOM 2933 C CA . ASP B 2 36 ? -22.140 -7.647 -5.313 1.00 125.39 35 ASP B CA 1
ATOM 2934 C C . ASP B 2 36 ? -22.741 -7.835 -6.704 1.00 125.11 35 ASP B C 1
ATOM 2935 O O . ASP B 2 36 ? -23.805 -8.436 -6.847 1.00 123.66 35 ASP B O 1
ATOM 2940 N N . GLU B 2 37 ? -22.044 -7.317 -7.720 1.00 126.74 36 GLU B N 1
ATOM 2941 C CA . GLU B 2 37 ? -22.487 -7.440 -9.097 1.00 126.83 36 GLU B CA 1
ATOM 2942 C C . GLU B 2 37 ? -22.366 -8.886 -9.568 1.00 129.35 36 GLU B C 1
ATOM 2943 O O . GLU B 2 37 ? -23.212 -9.348 -10.329 1.00 128.80 36 GLU B O 1
ATOM 2949 N N . LYS B 2 38 ? -21.325 -9.594 -9.104 1.00 132.44 37 LYS B N 1
ATOM 2950 C CA . LYS B 2 38 ? -21.111 -10.996 -9.442 1.00 135.47 37 LYS B CA 1
ATOM 2951 C C . LYS B 2 38 ? -22.340 -11.821 -9.059 1.00 133.79 37 LYS B C 1
ATOM 2952 O O . LYS B 2 38 ? -22.858 -12.559 -9.893 1.00 134.75 37 LYS B O 1
ATOM 2958 N N . LEU B 2 39 ? -22.802 -11.676 -7.806 1.00 131.51 38 LEU B N 1
ATOM 2959 C CA . LEU B 2 39 ? -23.924 -12.443 -7.276 1.00 130.11 38 LEU B CA 1
ATOM 2960 C C . LEU B 2 39 ? -25.256 -11.870 -7.773 1.00 126.82 38 LEU B C 1
ATOM 2961 O O . LEU B 2 39 ? -26.255 -12.597 -7.854 1.00 126.42 38 LEU B O 1
ATOM 2966 N N . ALA B 2 40 ? -25.271 -10.565 -8.100 1.00 124.81 39 ALA B N 1
ATOM 2967 C CA . ALA B 2 40 ? -26.461 -9.892 -8.605 1.00 122.01 39 ALA B CA 1
ATOM 2968 C C . ALA B 2 40 ? -26.766 -10.335 -10.036 1.00 123.44 39 ALA B C 1
ATOM 2969 O O . ALA B 2 40 ? -27.932 -10.359 -10.439 1.00 122.02 39 ALA B O 1
ATOM 2971 N N . TRP B 2 41 ? -25.711 -10.647 -10.807 1.00 126.46 40 TRP B N 1
ATOM 2972 C CA . TRP B 2 41 ? -25.868 -11.149 -12.164 1.00 128.33 40 TRP B CA 1
ATOM 2973 C C . TRP B 2 41 ? -25.800 -12.682 -12.190 1.00 131.41 40 TRP B C 1
ATOM 2974 O O . TRP B 2 41 ? -26.122 -13.286 -13.213 1.00 133.16 40 TRP B O 1
ATOM 2985 N N . ASP B 2 42 ? -25.433 -13.310 -11.059 1.00 132.24 41 ASP B N 1
ATOM 2986 C CA . ASP B 2 42 ? -25.595 -14.749 -10.871 1.00 134.93 41 ASP B CA 1
ATOM 2987 C C . ASP B 2 42 ? -27.083 -15.101 -10.831 1.00 133.19 41 ASP B C 1
ATOM 2988 O O . ASP B 2 42 ? -27.467 -16.196 -11.237 1.00 135.68 41 ASP B O 1
ATOM 2993 N N . SER B 2 43 ? -27.908 -14.175 -10.321 1.00 129.30 42 SER B N 1
ATOM 2994 C CA . SER B 2 43 ? -29.355 -14.262 -10.445 1.00 127.59 42 SER B CA 1
ATOM 2995 C C . SER B 2 43 ? -29.796 -13.582 -11.743 1.00 126.93 42 SER B C 1
ATOM 2996 O O . SER B 2 43 ? -29.580 -12.386 -11.929 1.00 124.92 42 SER B O 1
ATOM 2999 N N . ALA B 2 44 ? -30.452 -14.350 -12.626 1.00 128.83 43 ALA B N 1
ATOM 3000 C CA . ALA B 2 44 ? -30.746 -13.914 -13.985 1.00 129.09 43 ALA B CA 1
ATOM 3001 C C . ALA B 2 44 ? -31.856 -12.860 -14.026 1.00 125.76 43 ALA B C 1
ATOM 3002 O O . ALA B 2 44 ? -32.192 -12.379 -15.105 1.00 125.75 43 ALA B O 1
ATOM 3004 N N . ALA B 2 45 ? -32.410 -12.496 -12.859 1.00 123.18 44 ALA B N 1
ATOM 3005 C CA . ALA B 2 45 ? -33.439 -11.474 -12.735 1.00 120.24 44 ALA B CA 1
ATOM 3006 C C . ALA B 2 45 ? -32.842 -10.070 -12.863 1.00 118.36 44 ALA B C 1
ATOM 3007 O O . ALA B 2 45 ? -32.028 -9.643 -12.043 1.00 117.50 44 ALA B O 1
ATOM 3009 N N . ARG B 2 46 ? -33.297 -9.346 -13.896 1.00 117.98 45 ARG B N 1
ATOM 3010 C CA . ARG B 2 46 ? -32.966 -7.943 -14.097 1.00 116.36 45 ARG B CA 1
ATOM 3011 C C . ARG B 2 46 ? -33.946 -7.051 -13.331 1.00 113.67 45 ARG B C 1
ATOM 3012 O O . ARG B 2 46 ? -33.557 -5.989 -12.852 1.00 112.21 45 ARG B O 1
ATOM 3020 N N . ASP B 2 47 ? -35.197 -7.516 -13.177 1.00 113.38 46 ASP B N 1
ATOM 3021 C CA . ASP B 2 47 ? -36.306 -6.740 -12.637 1.00 111.36 46 ASP B CA 1
ATOM 3022 C C . ASP B 2 47 ? -36.119 -6.346 -11.169 1.00 109.44 46 ASP B C 1
ATOM 3023 O O . ASP B 2 47 ? -37.024 -5.753 -10.591 1.00 107.91 46 ASP B O 1
ATOM 3028 N N . GLU B 2 48 ? -34.966 -6.661 -10.569 1.00 109.76 47 GLU B N 1
ATOM 3029 C CA . GLU B 2 48 ? -34.808 -6.507 -9.132 1.00 108.30 47 GLU B CA 1
ATOM 3030 C C . GLU B 2 48 ? -33.747 -5.454 -8.831 1.00 107.72 47 GLU B C 1
ATOM 3031 O O . GLU B 2 48 ? -33.247 -5.388 -7.711 1.00 107.11 47 GLU B O 1
ATOM 3037 N N . LYS B 2 49 ? -33.453 -4.594 -9.808 1.00 108.08 48 LYS B N 1
ATOM 3038 C CA . LYS B 2 49 ? -32.325 -3.685 -9.692 1.00 108.27 48 LYS B CA 1
ATOM 3039 C C . LYS B 2 49 ? -32.825 -2.254 -9.524 1.00 106.86 48 LYS B C 1
ATOM 3040 O O . LYS B 2 49 ? -33.950 -1.930 -9.899 1.00 106.13 48 LYS B O 1
ATOM 3046 N N . LEU B 2 50 ? -31.961 -1.426 -8.926 1.00 106.86 49 LEU B N 1
ATOM 3047 C CA . LEU B 2 50 ? -32.151 0.012 -8.821 1.00 106.27 49 LEU B CA 1
ATOM 3048 C C . LEU B 2 50 ? -31.343 0.678 -9.931 1.00 107.84 49 LEU B C 1
ATOM 3049 O O . LEU B 2 50 ? -30.313 0.144 -10.341 1.00 109.34 49 LEU B O 1
ATOM 3054 N N . GLU B 2 51 ? -31.796 1.847 -10.401 1.00 107.75 50 GLU B N 1
ATOM 3055 C CA . GLU B 2 51 ? -31.066 2.580 -11.425 1.00 109.35 50 GLU B CA 1
ATOM 3056 C C . GLU B 2 51 ? -30.241 3.679 -10.755 1.00 110.11 50 GLU B C 1
ATOM 3057 O O . GLU B 2 51 ? -30.736 4.374 -9.869 1.00 109.24 50 GLU B O 1
ATOM 3063 N N . LEU B 2 52 ? -28.981 3.816 -11.197 1.00 112.03 51 LEU B N 1
ATOM 3064 C CA . LEU B 2 52 ? -28.038 4.793 -10.667 1.00 113.45 51 LEU B CA 1
ATOM 3065 C C . LEU B 2 52 ? -27.830 5.908 -11.692 1.00 115.03 51 LEU B C 1
ATOM 3066 O O . LEU B 2 52 ? -27.577 5.628 -12.863 1.00 115.96 51 LEU B O 1
ATOM 3071 N N . THR B 2 53 ? -27.926 7.166 -11.234 1.00 115.58 52 THR B N 1
ATOM 3072 C CA . THR B 2 53 ? -27.701 8.329 -12.082 1.00 117.46 52 THR B CA 1
ATOM 3073 C C . THR B 2 53 ? -26.205 8.641 -12.131 1.00 120.16 52 THR B C 1
ATOM 3074 O O . THR B 2 53 ? -25.724 9.470 -11.362 1.00 121.52 52 THR B O 1
ATOM 3078 N N . GLU B 2 54 ? -25.484 7.973 -13.042 1.00 121.23 53 GLU B N 1
ATOM 3079 C CA . GLU B 2 54 ? -24.044 8.137 -13.195 1.00 124.12 53 GLU B CA 1
ATOM 3080 C C . GLU B 2 54 ? -23.777 9.266 -14.193 1.00 126.31 53 GLU B C 1
ATOM 3081 O O . GLU B 2 54 ? -24.622 9.545 -15.042 1.00 125.48 53 GLU B O 1
ATOM 3087 N N . PRO B 2 55 ? -22.607 9.953 -14.156 1.00 129.44 54 PRO B N 1
ATOM 3088 C CA . PRO B 2 55 ? -21.474 9.575 -13.308 1.00 131.07 54 PRO B CA 1
ATOM 3089 C C . PRO B 2 55 ? -21.497 10.110 -11.877 1.00 131.06 54 PRO B C 1
ATOM 3090 O O . PRO B 2 55 ? -20.564 9.858 -11.118 1.00 132.67 54 PRO B O 1
ATOM 3094 N N . ALA B 2 56 ? -22.557 10.849 -11.519 1.00 129.54 55 ALA B N 1
ATOM 3095 C CA . ALA B 2 56 ? -22.726 11.356 -10.166 1.00 129.41 55 ALA B CA 1
ATOM 3096 C C . ALA B 2 56 ? -22.847 10.190 -9.185 1.00 127.18 55 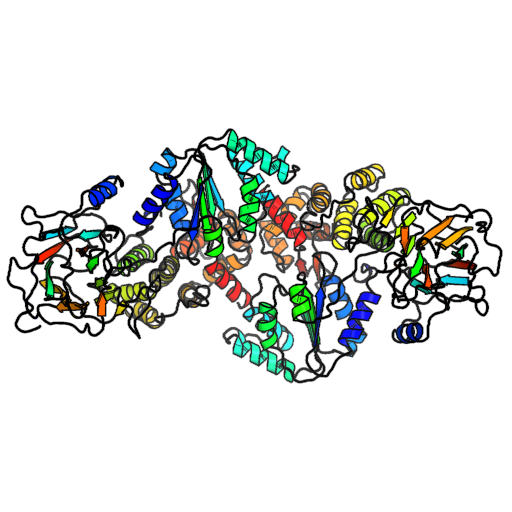ALA B C 1
ATOM 3097 O O . ALA B 2 56 ? -22.116 10.123 -8.199 1.00 128.41 55 ALA B O 1
ATOM 3099 N N . GLY B 2 57 ? -23.781 9.276 -9.472 1.00 124.17 56 GLY B N 1
ATOM 3100 C CA . GLY B 2 57 ? -24.012 8.102 -8.647 1.00 122.07 56 GLY B CA 1
ATOM 3101 C C . GLY B 2 57 ? -24.461 8.472 -7.236 1.00 121.06 56 GLY B C 1
ATOM 3102 O O . GLY B 2 57 ? -24.237 7.709 -6.303 1.00 120.37 56 GLY B O 1
ATOM 3103 N N . LEU B 2 58 ? -25.080 9.653 -7.093 1.00 121.23 57 LEU B N 1
ATOM 3104 C CA . LEU B 2 58 ? -25.611 10.111 -5.818 1.00 120.45 57 LEU B CA 1
ATOM 3105 C C . LEU B 2 58 ? -27.134 9.970 -5.809 1.00 117.55 57 LEU B C 1
ATOM 3106 O O . LEU B 2 58 ? -27.734 9.906 -4.740 1.00 116.14 57 LEU B O 1
ATOM 3111 N N . ILE B 2 59 ? -27.742 9.909 -7.004 1.00 116.88 58 ILE B N 1
ATOM 3112 C CA . ILE B 2 59 ? -29.173 9.685 -7.152 1.00 114.53 58 ILE B CA 1
ATOM 3113 C C . ILE B 2 59 ? -29.413 8.198 -7.417 1.00 112.54 58 ILE B C 1
ATOM 3114 O O . ILE B 2 59 ? -28.755 7.604 -8.273 1.00 113.23 58 ILE B O 1
ATOM 3119 N N . VAL B 2 60 ? -30.366 7.612 -6.678 1.00 110.35 59 VAL B N 1
ATOM 3120 C CA . VAL B 2 60 ? -30.788 6.235 -6.893 1.00 108.68 59 VAL B CA 1
ATOM 3121 C C . VAL B 2 60 ? -32.308 6.208 -7.026 1.00 107.08 59 VAL B C 1
ATOM 3122 O O . VAL B 2 60 ? -33.009 6.927 -6.313 1.00 106.67 59 VAL B O 1
ATOM 3126 N N . GLN B 2 61 ? -32.792 5.354 -7.937 1.00 106.52 60 GLN B N 1
ATOM 3127 C CA . GLN B 2 61 ? -34.209 5.232 -8.232 1.00 105.47 60 GLN B CA 1
ATOM 3128 C C . GLN B 2 61 ? -34.593 3.754 -8.225 1.00 104.42 60 GLN B C 1
ATOM 3129 O O . GLN B 2 61 ? -33.889 2.931 -8.808 1.00 105.01 60 GLN B O 1
ATOM 3135 N N . PHE B 2 62 ? -35.709 3.435 -7.556 1.00 103.16 61 PHE B N 1
ATOM 3136 C CA . PHE B 2 62 ? -36.277 2.096 -7.582 1.00 102.49 61 PHE B CA 1
ATOM 3137 C C . PHE B 2 62 ? -37.155 1.952 -8.825 1.00 103.06 61 PHE B C 1
ATOM 3138 O O . PHE B 2 62 ? -38.223 2.564 -8.904 1.00 102.98 61 PHE B O 1
ATOM 3146 N N . ILE B 2 63 ? -36.708 1.109 -9.770 1.00 103.90 62 ILE B N 1
ATOM 3147 C CA . ILE B 2 63 ? -37.337 0.987 -11.080 1.00 104.83 62 ILE B CA 1
ATOM 3148 C C . ILE B 2 63 ? -38.033 -0.370 -11.234 1.00 105.00 62 ILE B C 1
ATOM 3149 O O . ILE B 2 63 ? -38.560 -0.669 -12.304 1.00 106.04 62 ILE B O 1
ATOM 3154 N N . GLY B 2 64 ? -38.059 -1.178 -10.166 1.00 104.24 63 GLY B N 1
ATOM 3155 C CA . GLY B 2 64 ? -38.748 -2.459 -10.181 1.00 104.69 63 GLY B CA 1
ATOM 3156 C C . GLY B 2 64 ? -40.268 -2.301 -10.237 1.00 104.68 63 GLY B C 1
ATOM 3157 O O . GLY B 2 64 ? -40.807 -1.307 -9.750 1.00 103.88 63 GLY B O 1
ATOM 3158 N N . GLU B 2 65 ? -40.937 -3.307 -10.821 1.00 105.95 64 GLU B N 1
ATOM 3159 C CA . GLU B 2 65 ? -42.387 -3.317 -10.974 1.00 106.55 64 GLU B CA 1
ATOM 3160 C C . GLU B 2 65 ? -43.055 -3.628 -9.633 1.00 105.62 64 GLU B C 1
ATOM 3161 O O . GLU B 2 65 ? -43.989 -2.933 -9.229 1.00 105.25 64 GLU B O 1
ATOM 3167 N N . ASN B 2 66 ? -42.584 -4.698 -8.974 1.00 105.52 65 ASN B N 1
ATOM 3168 C CA . ASN B 2 66 ? -43.119 -5.147 -7.697 1.00 104.79 65 ASN B CA 1
ATOM 3169 C C . ASN B 2 66 ? -42.221 -4.652 -6.565 1.00 102.95 65 ASN B C 1
ATOM 3170 O O . ASN B 2 66 ? -40.997 -4.682 -6.677 1.00 102.82 65 ASN B O 1
ATOM 3175 N N . SER B 2 67 ? -42.853 -4.225 -5.467 1.00 101.82 66 SER B N 1
ATOM 3176 C CA . SER B 2 67 ? -42.165 -3.545 -4.383 1.00 100.23 66 SER B CA 1
ATOM 3177 C C . SER B 2 67 ? -41.565 -4.565 -3.420 1.00 99.91 66 SER B C 1
ATOM 3178 O O . SER B 2 67 ? -42.288 -5.394 -2.874 1.00 100.16 66 SER B O 1
ATOM 3181 N N . LYS B 2 68 ? -40.241 -4.498 -3.230 1.00 99.63 67 LYS B N 1
ATOM 3182 C CA . LYS B 2 68 ? -39.554 -5.310 -2.237 1.00 99.46 67 LYS B CA 1
ATOM 3183 C C . LYS B 2 68 ? -38.305 -4.579 -1.750 1.00 98.87 67 LYS B C 1
ATOM 3184 O O . LYS B 2 68 ? -37.790 -3.706 -2.444 1.00 99.05 67 LYS B O 1
ATOM 3190 N N . HIS B 2 69 ? -37.821 -4.967 -0.562 1.00 98.45 68 HIS B N 1
ATOM 3191 C CA . HIS B 2 69 ? -36.640 -4.365 0.042 1.00 98.25 68 HIS B CA 1
ATOM 3192 C C . HIS B 2 69 ? -35.424 -4.562 -0.863 1.00 99.71 68 HIS B C 1
ATOM 3193 O O . HIS B 2 69 ? -35.047 -5.693 -1.158 1.00 100.96 68 HIS B O 1
ATOM 3200 N N . ARG B 2 70 ? -34.824 -3.442 -1.290 1.00 99.83 69 ARG B N 1
ATOM 3201 C CA . ARG B 2 70 ? -33.622 -3.446 -2.110 1.00 101.36 69 ARG B CA 1
ATOM 3202 C C . ARG B 2 70 ? -32.646 -2.405 -1.576 1.00 101.59 69 ARG B C 1
ATOM 3203 O O . ARG B 2 70 ? -33.009 -1.248 -1.392 1.00 100.85 69 ARG B O 1
ATOM 3211 N N . SER B 2 71 ? -31.400 -2.833 -1.352 1.00 103.02 70 SER B N 1
ATOM 3212 C CA . SER B 2 71 ? -30.402 -1.993 -0.715 1.00 103.72 70 SER B CA 1
ATOM 3213 C C . SER B 2 71 ? -29.290 -1.658 -1.703 1.00 105.71 70 SER B C 1
ATOM 3214 O O . SER B 2 71 ? -29.037 -2.416 -2.637 1.00 106.77 70 SER B O 1
ATOM 3217 N N . VAL B 2 72 ? -28.654 -0.500 -1.484 1.00 106.43 71 VAL B N 1
ATOM 3218 C CA . VAL B 2 72 ? -27.450 -0.107 -2.199 1.00 108.71 71 VAL B CA 1
ATOM 3219 C C . VAL B 2 72 ? -26.487 0.523 -1.193 1.00 110.06 71 VAL B C 1
ATOM 3220 O O . VAL B 2 72 ? -26.921 1.187 -0.251 1.00 109.04 71 VAL B O 1
ATOM 3224 N N . ARG B 2 73 ? -25.181 0.296 -1.402 1.00 112.64 72 ARG B N 1
ATOM 3225 C CA . ARG B 2 73 ? -24.140 0.759 -0.493 1.00 114.58 72 ARG B CA 1
ATOM 3226 C C . ARG B 2 73 ? -23.214 1.742 -1.201 1.00 117.07 72 ARG B C 1
ATOM 3227 O O . ARG B 2 73 ? -23.192 1.808 -2.428 1.00 117.50 72 ARG B O 1
ATOM 3235 N N . ALA B 2 74 ? -22.435 2.481 -0.402 1.00 118.94 73 ALA B N 1
ATOM 3236 C CA . ALA B 2 74 ? -21.463 3.427 -0.920 1.00 121.89 73 ALA B CA 1
ATOM 3237 C C . ALA B 2 74 ? -20.150 2.710 -1.222 1.00 125.00 73 ALA B C 1
ATOM 3238 O O . ALA B 2 74 ? -19.887 1.624 -0.707 1.00 125.22 73 ALA B O 1
ATOM 3240 N N . LYS B 2 75 ? -19.324 3.354 -2.050 1.00 127.71 74 LYS B N 1
ATOM 3241 C CA . LYS B 2 75 ? -18.079 2.774 -2.522 1.00 131.08 74 LYS B CA 1
ATOM 3242 C C . LYS B 2 75 ? -17.058 2.685 -1.387 1.00 133.90 74 LYS B C 1
ATOM 3243 O O . LYS B 2 75 ? -16.404 1.656 -1.236 1.00 135.55 74 LYS B O 1
ATOM 3249 N N . LEU B 2 76 ? -16.932 3.763 -0.597 1.00 134.74 75 LEU B N 1
ATOM 3250 C CA . LEU B 2 76 ? -15.951 3.840 0.480 1.00 137.82 75 LEU B CA 1
ATOM 3251 C C . LEU B 2 76 ? -16.613 3.580 1.832 1.00 135.49 75 LEU B C 1
ATOM 3252 O O . LEU B 2 76 ? -17.745 4.002 2.062 1.00 132.23 75 LEU B O 1
ATOM 3257 N N . PRO B 2 77 ? -15.919 2.897 2.774 1.00 137.34 76 PRO B N 1
ATOM 3258 C CA . PRO B 2 77 ? -16.426 2.724 4.135 1.00 135.61 76 PRO B CA 1
ATOM 3259 C C . PRO B 2 77 ? -16.189 3.954 5.008 1.00 137.25 76 PRO B C 1
ATOM 3260 O O . PRO B 2 77 ? -15.605 4.941 4.561 1.00 139.95 76 PRO B O 1
ATOM 3264 N N . ILE B 2 78 ? -16.656 3.872 6.260 1.00 135.78 77 ILE B N 1
ATOM 3265 C CA . ILE B 2 78 ? -16.463 4.934 7.234 1.00 137.47 77 ILE B CA 1
ATOM 3266 C C . ILE B 2 78 ? -14.991 4.958 7.639 1.00 142.60 77 ILE B C 1
ATOM 3267 O O . ILE B 2 78 ? -14.327 3.924 7.612 1.00 144.05 77 ILE B O 1
ATOM 3272 N N . PRO B 2 79 ? -14.430 6.139 7.991 1.00 145.90 78 PRO B N 1
ATOM 3273 C CA . PRO B 2 79 ? -13.123 6.217 8.646 1.00 151.00 78 PRO B CA 1
ATOM 3274 C C . PRO B 2 79 ? -13.097 5.473 9.980 1.00 150.71 78 PRO B C 1
ATOM 3275 O O . PRO B 2 79 ? -14.073 5.498 10.729 1.00 147.34 78 PRO B O 1
ATOM 3279 N N . LYS B 2 80 ? -11.958 4.828 10.267 1.00 154.57 79 LYS B N 1
ATOM 3280 C CA . LYS B 2 80 ? -11.820 3.954 11.422 1.00 154.72 79 LYS B CA 1
ATOM 3281 C C . LYS B 2 80 ? -11.031 4.648 12.536 1.00 159.04 79 LYS B C 1
ATOM 3282 O O . LYS B 2 80 ? -10.517 3.980 13.431 1.00 160.94 79 LYS B O 1
ATOM 3288 N N . GLY B 2 81 ? -10.940 5.984 12.491 1.00 160.88 80 GLY B N 1
ATOM 3289 C CA . GLY B 2 81 ? -10.197 6.732 13.494 1.00 165.44 80 GLY B CA 1
ATOM 3290 C C . GLY B 2 81 ? -10.982 6.885 14.796 1.00 163.06 80 GLY B C 1
ATOM 3291 O O . GLY B 2 81 ? -12.161 6.532 14.860 1.00 157.79 80 GLY B O 1
ATOM 3292 N N . ASN B 2 82 ? -10.307 7.422 15.823 1.00 167.30 81 ASN B N 1
ATOM 3293 C CA . ASN B 2 82 ? -10.935 7.825 17.076 1.00 166.04 81 ASN B CA 1
ATOM 3294 C C . ASN B 2 82 ? -11.082 9.346 17.110 1.00 168.00 81 ASN B C 1
ATOM 3295 O O . ASN B 2 82 ? -11.084 9.944 18.186 1.00 169.86 81 ASN B O 1
ATOM 3300 N N . SER B 2 83 ? -11.222 9.963 15.930 1.00 167.74 82 SER B N 1
ATOM 3301 C CA . SER B 2 83 ? -11.167 11.409 15.811 1.00 170.71 82 SER B CA 1
ATOM 3302 C C . SER B 2 83 ? -12.125 11.883 14.722 1.00 167.05 82 SER B C 1
ATOM 3303 O O . SER B 2 83 ? -12.149 11.337 13.621 1.00 165.14 82 SER B O 1
ATOM 3306 N N . GLY B 2 84 ? -12.905 12.913 15.060 1.00 166.41 83 GLY B N 1
ATOM 3307 C CA . GLY B 2 84 ? -13.824 13.543 14.130 1.00 163.71 83 GLY B CA 1
ATOM 3308 C C . GLY B 2 84 ? -15.131 12.771 13.969 1.00 157.02 83 GLY B C 1
ATOM 3309 O O . GLY B 2 84 ? -15.413 11.855 14.736 1.00 154.48 83 GLY B O 1
ATOM 3310 N N . ILE B 2 85 ? -15.909 13.161 12.949 1.00 154.54 84 ILE B N 1
ATOM 3311 C CA . ILE B 2 85 ? -17.268 12.679 12.731 1.00 148.73 84 ILE B CA 1
ATOM 3312 C C . ILE B 2 85 ? -17.379 12.165 11.294 1.00 146.59 84 ILE B C 1
ATOM 3313 O O . ILE B 2 85 ? -16.988 12.871 10.370 1.00 148.95 84 ILE B O 1
ATOM 3318 N N . PHE B 2 86 ? -17.921 10.954 11.097 1.00 142.36 85 PHE B N 1
ATOM 3319 C CA . PHE B 2 86 ? -18.417 10.550 9.786 1.00 139.55 85 PHE B CA 1
ATOM 3320 C C . PHE B 2 86 ? -19.899 10.912 9.692 1.00 135.72 85 PHE B C 1
ATOM 3321 O O . PHE B 2 86 ? -20.647 10.684 10.639 1.00 133.46 85 PHE B O 1
ATOM 3329 N N . TYR B 2 87 ? -20.310 11.469 8.543 1.00 135.23 86 TYR B N 1
ATOM 3330 C CA . TYR B 2 87 ? -21.654 12.005 8.375 1.00 132.53 86 TYR B CA 1
ATOM 3331 C C . TYR B 2 87 ? -21.996 12.107 6.887 1.00 131.46 86 TYR B C 1
ATOM 3332 O O . TYR B 2 87 ? -21.161 12.515 6.082 1.00 134.29 86 TYR B O 1
ATOM 3341 N N . TYR B 2 88 ? -23.232 11.723 6.539 1.00 127.56 87 TYR B N 1
ATOM 3342 C CA . TYR B 2 88 ? -23.779 11.930 5.206 1.00 126.44 87 TYR B CA 1
ATOM 3343 C C . TYR B 2 88 ? -25.265 12.266 5.337 1.00 123.79 87 TYR B C 1
ATOM 3344 O O . TYR B 2 88 ? -25.877 11.963 6.361 1.00 122.04 87 TYR B O 1
ATOM 3353 N N . GLU B 2 89 ? -25.834 12.904 4.305 1.00 123.77 88 GLU B N 1
ATOM 3354 C CA . GLU B 2 89 ? -27.246 13.258 4.301 1.00 121.73 88 GLU B CA 1
ATOM 3355 C C . GLU B 2 89 ? -27.912 12.704 3.043 1.00 119.37 88 GLU B C 1
ATOM 3356 O O . GLU B 2 89 ? -27.254 12.501 2.024 1.00 120.16 88 GLU B O 1
ATOM 3362 N N . VAL B 2 90 ? -29.223 12.443 3.141 1.00 116.68 89 VAL B N 1
ATOM 3363 C CA . VAL B 2 90 ? -29.999 11.889 2.040 1.00 114.53 89 VAL B CA 1
ATOM 3364 C C . VAL B 2 90 ? -31.278 12.709 1.884 1.00 114.33 89 VAL B C 1
ATOM 3365 O O . VAL B 2 90 ? -32.046 12.847 2.835 1.00 113.55 89 VAL B O 1
ATOM 3369 N N . THR B 2 91 ? -31.493 13.248 0.677 1.00 115.25 90 THR B N 1
ATOM 3370 C CA . THR B 2 91 ? -32.731 13.935 0.346 1.00 115.27 90 THR B CA 1
ATOM 3371 C C . THR B 2 91 ? -33.673 12.950 -0.335 1.00 112.47 90 THR B C 1
ATOM 3372 O O . THR B 2 91 ? -33.255 12.201 -1.216 1.00 111.68 90 THR B O 1
ATOM 3376 N N . ILE B 2 92 ? -34.944 12.979 0.077 1.00 111.35 91 ILE B N 1
ATOM 3377 C CA . ILE B 2 92 ? -35.910 11.984 -0.350 1.00 108.91 91 ILE B CA 1
ATOM 3378 C C . ILE B 2 92 ? -36.864 12.618 -1.357 1.00 109.81 91 ILE B C 1
ATOM 3379 O O . ILE B 2 92 ? -37.423 13.683 -1.105 1.00 111.53 91 ILE B O 1
ATOM 3384 N N . SER B 2 93 ? -37.019 11.931 -2.493 1.00 108.89 92 SER B N 1
ATOM 3385 C CA . SER B 2 93 ? -37.953 12.274 -3.550 1.00 109.53 92 SER B CA 1
ATOM 3386 C C . SER B 2 93 ? -38.871 11.076 -3.787 1.00 107.40 92 SER B C 1
ATOM 3387 O O . SER B 2 93 ? -38.577 9.971 -3.329 1.00 105.59 92 SER B O 1
ATOM 3390 N N . GLY B 2 94 ? -39.940 11.279 -4.560 1.00 107.96 93 GLY B N 1
ATOM 3391 C CA . GLY B 2 94 ? -40.838 10.185 -4.883 1.00 106.50 93 GLY B CA 1
ATOM 3392 C C . GLY B 2 94 ? -41.903 9.998 -3.812 1.00 105.79 93 GLY B C 1
ATOM 3393 O O . GLY B 2 94 ? -42.393 10.971 -3.248 1.00 107.06 93 GLY B O 1
ATOM 3394 N N . ASP B 2 95 ? -42.249 8.738 -3.545 1.00 104.03 94 ASP B N 1
ATOM 3395 C CA . ASP B 2 95 ? -43.267 8.407 -2.560 1.00 103.36 94 ASP B CA 1
ATOM 3396 C C . ASP B 2 95 ? -42.696 8.641 -1.164 1.00 102.73 94 ASP B C 1
ATOM 3397 O O . ASP B 2 95 ? -43.382 9.168 -0.289 1.00 103.20 94 ASP B O 1
ATOM 3402 N N . GLY B 2 96 ? -41.433 8.231 -0.982 1.00 101.92 95 GLY B N 1
ATOM 3403 C CA . GLY B 2 96 ? -40.672 8.531 0.219 1.00 101.74 95 GLY B CA 1
ATOM 3404 C C . GLY B 2 96 ? -40.999 7.585 1.373 1.00 100.06 95 GLY B C 1
ATOM 3405 O O . GLY B 2 96 ? -40.626 7.847 2.514 1.00 99.95 95 GLY B O 1
ATOM 3406 N N . ASP B 2 97 ? -41.670 6.470 1.061 1.00 98.98 96 ASP B N 1
ATOM 3407 C CA . ASP B 2 97 ? -42.238 5.596 2.072 1.00 97.71 96 ASP B CA 1
ATOM 3408 C C . ASP B 2 97 ? -41.546 4.236 1.979 1.00 96.58 96 ASP B C 1
ATOM 3409 O O . ASP B 2 97 ? -41.115 3.837 0.896 1.00 96.84 96 ASP B O 1
ATOM 3414 N N . ALA B 2 98 ? -41.442 3.551 3.127 1.00 95.56 97 ALA B N 1
ATOM 3415 C CA . ALA B 2 98 ? -40.778 2.258 3.228 1.00 94.82 97 ALA B CA 1
ATOM 3416 C C . ALA B 2 98 ? -39.306 2.381 2.830 1.00 95.33 97 ALA B C 1
ATOM 3417 O O . ALA B 2 98 ? -38.825 1.660 1.959 1.00 95.58 97 ALA B O 1
ATOM 3419 N N . ILE B 2 99 ? -38.597 3.297 3.501 1.00 95.77 98 ILE B N 1
ATOM 3420 C CA . ILE B 2 99 ? -37.190 3.561 3.240 1.00 96.70 98 ILE B CA 1
ATOM 3421 C C . ILE B 2 99 ? -36.418 3.390 4.546 1.00 96.60 98 ILE B C 1
ATOM 3422 O O . ILE B 2 99 ? -36.936 3.714 5.612 1.00 96.16 98 ILE B O 1
ATOM 3427 N N . TYR B 2 100 ? -35.180 2.883 4.447 1.00 97.26 99 TYR B N 1
ATOM 3428 C CA . TYR B 2 100 ? -34.327 2.683 5.609 1.00 97.57 99 TYR B CA 1
ATOM 3429 C C . TYR B 2 100 ? -32.906 3.155 5.299 1.00 99.44 99 TYR B C 1
ATOM 3430 O O . TYR B 2 100 ? -32.307 2.708 4.324 1.00 100.13 99 TYR B O 1
ATOM 3439 N N . ILE B 2 101 ? -32.379 4.051 6.150 1.00 100.53 100 ILE B N 1
ATOM 3440 C CA . ILE B 2 101 ? -31.082 4.684 5.953 1.00 102.79 100 ILE B CA 1
ATOM 3441 C C . ILE B 2 101 ? -30.181 4.324 7.132 1.00 103.66 100 ILE B C 1
ATOM 3442 O O . ILE B 2 101 ? -30.634 4.337 8.275 1.00 102.88 100 ILE B O 1
ATOM 3447 N N . GLY B 2 102 ? -28.903 4.023 6.857 1.00 105.50 101 GLY B N 1
ATOM 3448 C CA . GLY B 2 102 ? -27.966 3.697 7.923 1.00 106.82 101 GLY B CA 1
ATOM 3449 C C . GLY B 2 102 ? -26.606 3.198 7.431 1.00 109.09 101 GLY B C 1
ATOM 3450 O O . GLY B 2 102 ? -26.119 3.625 6.384 1.00 110.44 101 GLY B O 1
ATOM 3451 N N . LEU B 2 103 ? -26.003 2.295 8.224 1.00 109.72 102 LEU B N 1
ATOM 3452 C CA . LEU B 2 103 ? -24.651 1.795 8.008 1.00 112.41 102 LEU B CA 1
ATOM 3453 C C . LEU B 2 103 ? -24.675 0.265 7.961 1.00 111.76 102 LEU B C 1
ATOM 3454 O O . LEU B 2 103 ? -25.107 -0.370 8.921 1.00 110.57 102 LEU B O 1
ATOM 3459 N N . ALA B 2 104 ? -24.176 -0.314 6.858 1.00 112.85 103 ALA B N 1
ATOM 3460 C CA . ALA B 2 104 ? -24.254 -1.749 6.617 1.00 112.60 103 ALA B CA 1
ATOM 3461 C C . ALA B 2 104 ? -22.864 -2.342 6.401 1.00 115.99 103 ALA B C 1
ATOM 3462 O O . ALA B 2 104 ? -21.962 -1.664 5.913 1.00 118.27 103 ALA B O 1
ATOM 3464 N N . THR B 2 105 ? -22.711 -3.627 6.749 1.00 116.60 104 THR B N 1
ATOM 3465 C CA . THR B 2 105 ? -21.511 -4.382 6.422 1.00 120.01 104 THR B CA 1
ATOM 3466 C C . THR B 2 105 ? -21.525 -4.693 4.926 1.00 120.38 104 THR B C 1
ATOM 3467 O O . THR B 2 105 ? -22.567 -4.593 4.279 1.00 117.83 104 THR B O 1
ATOM 3471 N N . GLU B 2 106 ? -20.365 -5.080 4.384 1.00 123.81 105 GLU B N 1
ATOM 3472 C CA . GLU B 2 106 ? -20.250 -5.378 2.964 1.00 124.64 105 GLU B CA 1
ATOM 3473 C C . GLU B 2 106 ? -20.937 -6.709 2.653 1.00 123.86 105 GLU B C 1
ATOM 3474 O O . GLU B 2 106 ? -21.309 -6.960 1.508 1.00 123.48 105 GLU B O 1
ATOM 3480 N N . GLN B 2 107 ? -21.122 -7.549 3.681 1.00 123.80 106 GLN B N 1
ATOM 3481 C CA . GLN B 2 107 ? -21.741 -8.856 3.515 1.00 123.60 106 GLN B CA 1
ATOM 3482 C C . GLN B 2 107 ? -23.264 -8.737 3.439 1.00 119.74 106 GLN B C 1
ATOM 3483 O O . GLN B 2 107 ? -23.928 -9.707 3.075 1.00 119.50 106 GLN B O 1
ATOM 3489 N N . MET B 2 108 ? -23.815 -7.560 3.784 1.00 117.13 107 MET B N 1
ATOM 3490 C CA . MET B 2 108 ? -25.258 -7.382 3.885 1.00 113.74 107 MET B CA 1
ATOM 3491 C C . MET B 2 108 ? -25.914 -7.697 2.541 1.00 113.23 107 MET B C 1
ATOM 3492 O O . MET B 2 108 ? -25.511 -7.156 1.512 1.00 113.97 107 MET B O 1
ATOM 3497 N N . PRO B 2 109 ? -26.940 -8.583 2.511 1.00 112.18 108 PRO B N 1
ATOM 3498 C CA . PRO B 2 109 ? -27.732 -8.812 1.302 1.00 111.62 108 PRO B CA 1
ATOM 3499 C C . PRO B 2 109 ? -28.448 -7.548 0.833 1.00 109.28 108 PRO B C 1
ATOM 3500 O O . PRO B 2 109 ? -28.929 -6.758 1.645 1.00 107.35 108 PRO B O 1
ATOM 3504 N N . LEU B 2 110 ? -28.530 -7.388 -0.490 1.00 109.71 109 LEU B N 1
ATOM 3505 C CA . LEU B 2 110 ? -29.102 -6.198 -1.093 1.00 108.06 109 LEU B CA 1
ATOM 3506 C C . LEU B 2 110 ? -30.567 -6.441 -1.448 1.00 106.40 109 LEU B C 1
ATOM 3507 O O . LEU B 2 110 ? -31.187 -5.575 -2.056 1.00 105.27 109 LEU B O 1
ATOM 3512 N N . ARG B 2 111 ? -31.107 -7.606 -1.049 1.00 106.59 110 ARG B N 1
ATOM 3513 C CA . ARG B 2 111 ? -32.476 -7.997 -1.356 1.00 105.61 110 ARG B CA 1
ATOM 3514 C C . ARG B 2 111 ? -33.171 -8.526 -0.099 1.00 104.64 110 ARG B C 1
ATOM 3515 O O . ARG B 2 111 ? -32.531 -9.144 0.747 1.00 105.50 110 ARG B O 1
ATOM 3523 N N . ASP B 2 112 ? -34.482 -8.259 0.011 1.00 103.05 111 ASP B N 1
ATOM 3524 C CA . ASP B 2 112 ? -35.353 -8.833 1.030 1.00 102.31 111 ASP B CA 1
ATOM 3525 C C . ASP B 2 112 ? -34.836 -8.543 2.441 1.00 101.47 111 ASP B C 1
ATOM 3526 O O . ASP B 2 112 ? -35.085 -9.317 3.363 1.00 101.58 111 ASP B O 1
ATOM 3531 N N . THR B 2 113 ? -34.138 -7.414 2.608 1.00 100.84 112 THR B N 1
ATOM 3532 C CA . THR B 2 113 ? -33.706 -6.956 3.920 1.00 100.13 112 THR B CA 1
ATOM 3533 C C . THR B 2 113 ? -33.407 -5.463 3.837 1.00 99.38 112 THR B C 1
ATOM 3534 O O . THR B 2 113 ? -33.130 -4.942 2.757 1.00 99.89 112 THR B O 1
ATOM 3538 N N . HIS B 2 114 ? -33.479 -4.786 4.987 1.00 98.39 113 HIS B N 1
ATOM 3539 C CA . HIS B 2 114 ? -33.163 -3.370 5.061 1.00 98.13 113 HIS B CA 1
ATOM 3540 C C . HIS B 2 114 ? -32.060 -3.165 6.095 1.00 99.00 113 HIS B C 1
ATOM 3541 O O . HIS B 2 114 ? -31.843 -4.010 6.961 1.00 99.25 113 HIS B O 1
ATOM 3548 N N . VAL B 2 115 ? -31.348 -2.043 5.960 1.00 99.79 114 VAL B N 1
ATOM 3549 C CA . VAL B 2 115 ? -30.270 -1.691 6.868 1.00 101.08 114 VAL B CA 1
ATOM 3550 C C . VAL B 2 115 ? -30.861 -1.484 8.262 1.00 99.88 114 VAL B C 1
ATOM 3551 O O . VAL B 2 115 ? -31.954 -0.935 8.400 1.00 98.36 114 VAL B O 1
ATOM 3555 N N . GLY B 2 116 ? -30.129 -1.941 9.287 1.00 100.79 115 GLY B N 1
ATOM 3556 C CA . GLY B 2 116 ? -30.619 -1.941 10.657 1.00 99.81 115 GLY B CA 1
ATOM 3557 C C . GLY B 2 116 ? -31.297 -3.262 11.018 1.00 98.81 115 GLY B C 1
ATOM 3558 O O . GLY B 2 116 ? -31.045 -3.810 12.092 1.00 99.12 115 GLY B O 1
ATOM 3559 N N . TYR B 2 117 ? -32.176 -3.739 10.121 1.00 97.86 116 TYR B N 1
ATOM 3560 C CA . TYR B 2 117 ? -32.789 -5.055 10.229 1.00 97.48 116 TYR B CA 1
ATOM 3561 C C . TYR B 2 117 ? -31.703 -6.124 10.142 1.00 99.49 116 TYR B C 1
ATOM 3562 O O . TYR B 2 117 ? -31.689 -7.065 10.935 1.00 99.90 116 TYR B O 1
ATOM 3571 N N . ASN B 2 118 ? -30.801 -5.957 9.165 1.00 100.97 117 ASN B N 1
ATOM 3572 C CA . ASN B 2 118 ? -29.711 -6.891 8.942 1.00 103.35 117 ASN B CA 1
ATOM 3573 C C . ASN B 2 118 ? -28.741 -6.823 10.123 1.00 104.65 117 ASN B C 1
ATOM 3574 O O . ASN B 2 118 ? -28.508 -5.753 10.680 1.00 104.31 117 ASN B O 1
ATOM 3579 N N . GLU B 2 119 ? -28.174 -7.977 10.494 1.00 106.48 118 GLU B N 1
ATOM 3580 C CA . GLU B 2 119 ? -27.395 -8.099 11.717 1.00 107.83 118 GLU B CA 1
ATOM 3581 C C . GLU B 2 119 ? -26.046 -7.406 11.540 1.00 110.11 118 GLU B C 1
ATOM 3582 O O . GLU B 2 119 ? -25.439 -7.471 10.470 1.00 111.66 118 GLU B O 1
ATOM 3588 N N . GLY B 2 120 ? -25.591 -6.734 12.605 1.00 110.53 119 GLY B N 1
ATOM 3589 C CA . GLY B 2 120 ? -24.337 -5.999 12.578 1.00 113.02 119 GLY B CA 1
ATOM 3590 C C . GLY B 2 120 ? -24.477 -4.635 11.903 1.00 112.14 119 GLY B C 1
ATOM 3591 O O . GLY B 2 120 ? -23.492 -3.912 11.765 1.00 114.33 119 GLY B O 1
ATOM 3592 N N . THR B 2 121 ? -25.708 -4.294 11.494 1.00 109.24 120 THR B N 1
ATOM 3593 C CA . THR B 2 121 ? -25.993 -3.037 10.822 1.00 108.40 120 THR B CA 1
ATOM 3594 C C . THR B 2 121 ? -26.909 -2.198 11.712 1.00 106.38 120 THR B C 1
ATOM 3595 O O . THR B 2 121 ? -27.580 -2.731 12.595 1.00 105.00 120 THR B O 1
ATOM 3599 N N . TYR B 2 122 ? -26.916 -0.881 11.471 1.00 106.51 121 TYR B N 1
ATOM 3600 C CA . TYR B 2 122 ? -27.750 0.056 12.210 1.00 105.10 121 TYR B CA 1
ATOM 3601 C C . TYR B 2 122 ? -28.484 0.941 11.206 1.00 104.07 121 TYR B C 1
ATOM 3602 O O . TYR B 2 122 ? -27.900 1.325 10.193 1.00 105.36 121 TYR B O 1
ATOM 3611 N N . GLY B 2 123 ? -29.754 1.266 11.486 1.00 101.98 122 GLY B N 1
ATOM 3612 C CA . GLY B 2 123 ? -30.581 1.933 10.493 1.00 101.06 122 GLY B CA 1
ATOM 3613 C C . GLY B 2 123 ? -31.704 2.773 11.092 1.00 99.90 122 GLY B C 1
ATOM 3614 O O . GLY B 2 123 ? -32.142 2.534 12.217 1.00 99.08 122 GLY B O 1
ATOM 3615 N N . TYR B 2 124 ? -32.144 3.751 10.288 1.00 100.09 123 TYR B N 1
ATOM 3616 C CA . TYR B 2 124 ? -33.267 4.628 10.581 1.00 99.44 123 TYR B CA 1
ATOM 3617 C C . TYR B 2 124 ? -34.329 4.418 9.503 1.00 98.13 123 TYR B C 1
ATOM 3618 O O . TYR B 2 124 ? -34.074 4.690 8.330 1.00 98.80 123 TYR B O 1
ATOM 3627 N N . GLY B 2 125 ? -35.515 3.937 9.907 1.00 96.51 124 GLY B N 1
ATOM 3628 C CA . GLY B 2 125 ? -36.590 3.616 8.978 1.00 95.51 124 GLY B CA 1
ATOM 3629 C C . GLY B 2 125 ? -37.614 4.745 8.835 1.00 95.83 124 GLY B C 1
ATOM 3630 O O . GLY B 2 125 ? -37.898 5.455 9.797 1.00 96.21 124 GLY B O 1
ATOM 3631 N N . SER B 2 126 ? -38.195 4.871 7.633 1.00 95.87 125 SER B N 1
ATOM 3632 C CA . SER B 2 126 ? -39.242 5.846 7.361 1.00 96.46 125 SER B CA 1
ATOM 3633 C C . SER B 2 126 ? -40.444 5.609 8.274 1.00 95.63 125 SER B C 1
ATOM 3634 O O . SER B 2 126 ? -41.236 6.521 8.505 1.00 96.47 125 SER B O 1
ATOM 3637 N N . SER B 2 127 ? -40.574 4.367 8.764 1.00 94.27 126 SER B N 1
ATOM 3638 C CA . SER B 2 127 ? -41.617 3.980 9.700 1.00 93.52 126 SER B CA 1
ATOM 3639 C C . SER B 2 127 ? -41.406 4.627 11.069 1.00 93.84 126 SER B C 1
ATOM 3640 O O . SER B 2 127 ? -42.333 4.666 11.873 1.00 93.62 126 SER B O 1
ATOM 3643 N N . GLY B 2 128 ? -40.181 5.097 11.345 1.00 94.56 127 GLY B N 1
ATOM 3644 C CA . GLY B 2 128 ? -39.878 5.845 12.556 1.00 95.36 127 GLY B CA 1
ATOM 3645 C C . GLY B 2 128 ? -39.225 4.971 13.624 1.00 94.57 127 GLY B C 1
ATOM 3646 O O . GLY B 2 128 ? -39.621 5.010 14.788 1.00 94.37 127 GLY B O 1
ATOM 3647 N N . LYS B 2 129 ? -38.205 4.207 13.217 1.00 94.38 128 LYS B N 1
ATOM 3648 C CA . LYS B 2 129 ? -37.565 3.239 14.093 1.00 93.87 128 LYS B CA 1
ATOM 3649 C C . LYS B 2 129 ? -36.053 3.281 13.905 1.00 95.14 128 LYS B C 1
ATOM 3650 O O . LYS B 2 129 ? -35.574 3.362 12.776 1.00 95.70 128 LYS B O 1
ATOM 3656 N N . PHE B 2 130 ? -35.322 3.216 15.026 1.00 95.78 129 PHE B N 1
ATOM 3657 C CA . PHE B 2 130 ? -33.885 2.995 15.004 1.00 97.20 129 PHE B CA 1
ATOM 3658 C C . PHE B 2 130 ? -33.620 1.520 15.287 1.00 96.45 129 PHE B C 1
ATOM 3659 O O . PHE B 2 130 ? -34.156 0.962 16.245 1.00 95.49 129 PHE B O 1
ATOM 3667 N N . TRP B 2 131 ? -32.786 0.907 14.438 1.00 97.18 130 TRP B N 1
ATOM 3668 C CA . TRP B 2 131 ? -32.587 -0.532 14.436 1.00 96.85 130 TRP B CA 1
ATOM 3669 C C . TRP B 2 131 ? -31.133 -0.858 14.763 1.00 98.88 130 TRP B C 1
ATOM 3670 O O . TRP B 2 131 ? -30.234 -0.087 14.429 1.00 100.58 130 TRP B O 1
ATOM 3681 N N . GLY B 2 132 ? -30.927 -2.014 15.410 1.00 98.97 131 GLY B N 1
ATOM 3682 C CA . GLY B 2 132 ? -29.598 -2.537 15.686 1.00 101.18 131 GLY B CA 1
ATOM 3683 C C . GLY B 2 132 ? -29.005 -1.997 16.990 1.00 102.39 131 GLY B C 1
ATOM 3684 O O . GLY B 2 132 ? -27.838 -2.250 17.282 1.00 104.66 131 GLY B O 1
ATOM 3685 N N . HIS B 2 133 ? -29.819 -1.273 17.774 1.00 101.13 132 HIS B N 1
ATOM 3686 C CA . HIS B 2 133 ? -29.362 -0.623 18.993 1.00 102.35 132 HIS B CA 1
ATOM 3687 C C . HIS B 2 133 ? -29.981 -1.306 20.213 1.00 101.17 132 HIS B C 1
ATOM 3688 O O . HIS B 2 133 ? -31.087 -0.958 20.627 1.00 99.44 132 HIS B O 1
ATOM 3695 N N . GLU B 2 134 ? -29.249 -2.272 20.785 1.00 102.39 133 GLU B N 1
ATOM 3696 C CA . GLU B 2 134 ? -29.689 -3.003 21.967 1.00 101.66 133 GLU B CA 1
ATOM 3697 C C . GLU B 2 134 ? -29.472 -2.128 23.203 1.00 102.54 133 GLU B C 1
ATOM 3698 O O . GLU B 2 134 ? -28.383 -2.116 23.774 1.00 104.91 133 GLU B O 1
ATOM 3704 N N . VAL B 2 135 ? -30.521 -1.394 23.597 1.00 100.93 134 VAL B N 1
ATOM 3705 C CA . VAL B 2 135 ? -30.487 -0.554 24.786 1.00 101.73 134 VAL B CA 1
ATOM 3706 C C . VAL B 2 135 ? -31.649 -0.953 25.696 1.00 99.76 134 VAL B C 1
ATOM 3707 O O . VAL B 2 135 ? -32.677 -1.434 25.224 1.00 97.71 134 VAL B O 1
ATOM 3711 N N . GLY B 2 136 ? -31.462 -0.753 27.007 1.00 100.65 135 GLY B N 1
ATOM 3712 C CA . GLY B 2 136 ? -32.434 -1.164 28.008 1.00 99.14 135 GLY B CA 1
ATOM 3713 C C . GLY B 2 136 ? -33.805 -0.535 27.770 1.00 97.27 135 GLY B C 1
ATOM 3714 O O . GLY B 2 136 ? -33.940 0.687 27.769 1.00 97.93 135 GLY B O 1
ATOM 3715 N N . GLY B 2 137 ? -34.814 -1.389 27.559 1.00 95.32 136 GLY B N 1
ATOM 3716 C CA . GLY B 2 137 ? -36.181 -0.943 27.341 1.00 93.78 136 GLY B CA 1
ATOM 3717 C C . GLY B 2 137 ? -36.581 -0.946 25.866 1.00 92.95 136 GLY B C 1
ATOM 3718 O O . GLY B 2 137 ? -37.702 -0.568 25.531 1.00 91.96 136 GLY B O 1
ATOM 3719 N N . CYS B 2 138 ? -35.667 -1.383 24.989 1.00 93.58 137 CYS B N 1
ATOM 3720 C CA . CYS B 2 138 ? -35.947 -1.475 23.565 1.00 92.95 137 CYS B CA 1
ATOM 3721 C C . CYS B 2 138 ? -36.951 -2.594 23.304 1.00 91.54 137 CYS B C 1
ATOM 3722 O O . CYS B 2 138 ? -37.137 -3.478 24.140 1.00 91.31 137 CYS B O 1
ATOM 3725 N N . SER B 2 139 ? -37.582 -2.547 22.125 1.00 90.86 138 SER B N 1
ATOM 3726 C CA . SER B 2 139 ? -38.454 -3.620 21.683 1.00 90.02 138 SER B CA 1
ATOM 3727 C C . SER B 2 139 ? -37.654 -4.625 20.856 1.00 90.71 138 SER B C 1
ATOM 3728 O O . SER B 2 139 ? -36.746 -4.243 20.115 1.00 91.49 138 SER B O 1
ATOM 3731 N N . HIS B 2 140 ? -38.002 -5.911 21.012 1.00 90.71 139 HIS B N 1
ATOM 3732 C CA . HIS B 2 140 ? -37.357 -6.998 20.291 1.00 91.73 139 HIS B CA 1
ATOM 3733 C C . HIS B 2 140 ? -38.319 -7.485 19.209 1.00 91.36 139 HIS B C 1
ATOM 3734 O O . HIS B 2 140 ? -39.501 -7.696 19.482 1.00 90.67 139 HIS B O 1
ATOM 3741 N N . TRP B 2 141 ? -37.798 -7.652 17.982 1.00 92.05 140 TRP B N 1
ATOM 3742 C CA . TRP B 2 141 ? -38.618 -7.876 16.802 1.00 91.87 140 TRP B CA 1
ATOM 3743 C C . TRP B 2 141 ? -38.636 -9.371 16.486 1.00 93.14 140 TRP B C 1
ATOM 3744 O O . TRP B 2 141 ? -39.254 -10.156 17.201 1.00 93.32 140 TRP B O 1
ATOM 3755 N N . GLY B 2 142 ? -37.879 -9.780 15.465 1.00 94.33 141 GLY B N 1
ATOM 3756 C CA . GLY B 2 142 ? -38.068 -11.070 14.830 1.00 95.83 141 GLY B CA 1
ATOM 3757 C C . GLY B 2 142 ? -37.093 -12.076 15.421 1.00 97.60 141 GLY B C 1
ATOM 3758 O O . GLY B 2 142 ? -37.489 -12.971 16.161 1.00 98.27 141 GLY B O 1
ATOM 3759 N N . ASN B 2 143 ? -35.808 -11.850 15.136 1.00 98.54 142 ASN B N 1
ATOM 3760 C CA . ASN B 2 143 ? -34.727 -12.516 15.839 1.00 100.34 142 ASN B CA 1
ATOM 3761 C C . ASN B 2 143 ? -34.498 -11.792 17.164 1.00 99.30 142 ASN B C 1
ATOM 3762 O O . ASN B 2 143 ? -33.362 -11.668 17.617 1.00 100.47 142 ASN B O 1
ATOM 3767 N N . GLU B 2 144 ? -35.600 -11.333 17.780 1.00 97.38 143 GLU B N 1
ATOM 3768 C CA . GLU B 2 144 ? -35.558 -10.413 18.907 1.00 96.20 143 GLU B CA 1
ATOM 3769 C C . GLU B 2 144 ? -34.645 -9.236 18.568 1.00 96.19 143 GLU B C 1
ATOM 3770 O O . GLU B 2 144 ? -33.948 -8.711 19.438 1.00 96.54 143 GLU B O 1
ATOM 3776 N N . ARG B 2 145 ? -34.642 -8.846 17.288 1.00 96.07 144 ARG B N 1
ATOM 3777 C CA . ARG B 2 145 ? -33.760 -7.797 16.812 1.00 96.42 144 ARG B CA 1
ATOM 3778 C C . ARG B 2 145 ? -34.153 -6.505 17.523 1.00 95.10 144 ARG B C 1
ATOM 3779 O O . ARG B 2 145 ? -35.324 -6.119 17.517 1.00 93.58 144 ARG B O 1
ATOM 3787 N N . PRO B 2 146 ? -33.199 -5.821 18.194 1.00 96.00 145 PRO B N 1
ATOM 3788 C CA . PRO B 2 146 ? -33.525 -4.637 18.988 1.00 95.22 145 PRO B CA 1
ATOM 3789 C C . PRO B 2 146 ? -33.885 -3.438 18.117 1.00 94.64 145 PRO B C 1
ATOM 3790 O O . PRO B 2 146 ? -33.123 -3.061 17.225 1.00 95.64 145 PRO B O 1
ATOM 3794 N N . TYR B 2 147 ? -35.064 -2.861 18.377 1.00 93.23 146 TYR B N 1
ATOM 3795 C CA . TYR B 2 147 ? -35.434 -1.606 17.754 1.00 93.02 146 TYR B CA 1
ATOM 3796 C C . TYR B 2 147 ? -35.980 -0.656 18.808 1.00 92.77 146 TYR B C 1
ATOM 3797 O O . TYR B 2 147 ? -36.459 -1.070 19.863 1.00 92.18 146 TYR B O 1
ATOM 3806 N N . ILE B 2 148 ? -35.888 0.630 18.479 1.00 93.47 147 ILE B N 1
ATOM 3807 C CA . ILE B 2 148 ? -36.426 1.682 19.315 1.00 93.68 147 ILE B CA 1
ATOM 3808 C C . ILE B 2 148 ? -37.456 2.429 18.479 1.00 93.29 147 ILE B C 1
ATOM 3809 O O . ILE B 2 148 ? -37.115 3.031 17.465 1.00 94.03 147 ILE B O 1
ATOM 3814 N N . ASP B 2 149 ? -38.718 2.336 18.905 1.00 92.30 148 ASP B N 1
ATOM 3815 C CA . ASP B 2 149 ? -39.844 2.816 18.126 1.00 92.04 148 ASP B CA 1
ATOM 3816 C C . ASP B 2 149 ? -40.204 4.223 18.592 1.00 93.26 148 ASP B C 1
ATOM 3817 O O . ASP B 2 149 ? -39.742 4.672 19.639 1.00 94.09 148 ASP B O 1
ATOM 3822 N N . GLY B 2 150 ? -41.028 4.906 17.791 1.00 93.67 149 GLY B N 1
ATOM 3823 C CA . GLY B 2 150 ? -41.569 6.206 18.149 1.00 95.17 149 GLY B CA 1
ATOM 3824 C C . GLY B 2 150 ? -40.707 7.356 17.636 1.00 97.08 149 GLY B C 1
ATOM 3825 O O . GLY B 2 150 ? -40.956 8.509 17.980 1.00 98.87 149 GLY B O 1
ATOM 3826 N N . GLN B 2 151 ? -39.709 7.034 16.803 1.00 96.97 150 GLN B N 1
ATOM 3827 C CA . GLN B 2 151 ? -38.815 8.038 16.249 1.00 98.93 150 GLN B CA 1
ATOM 3828 C C . GLN B 2 151 ? -39.538 8.780 15.128 1.00 99.67 150 GLN B C 1
ATOM 3829 O O . GLN B 2 151 ? -40.538 8.288 14.610 1.00 98.44 150 GLN B O 1
ATOM 3835 N N . PRO B 2 152 ? -39.067 9.982 14.721 1.00 101.98 151 PRO B N 1
ATOM 3836 C CA . PRO B 2 152 ? -39.727 10.737 13.656 1.00 103.01 151 PRO B CA 1
ATOM 3837 C C . PRO B 2 152 ? -39.775 9.934 12.360 1.00 101.47 151 PRO B C 1
ATOM 3838 O O . PRO B 2 152 ? -38.765 9.383 11.929 1.00 100.98 151 PRO B O 1
ATOM 3842 N N . LYS B 2 153 ? -40.967 9.849 11.763 1.00 100.97 152 LYS B N 1
ATOM 3843 C CA . LYS B 2 153 ? -41.107 9.298 10.427 1.00 100.11 152 LYS B CA 1
ATOM 3844 C C . LYS B 2 153 ? -40.531 10.302 9.440 1.00 102.04 152 LYS B C 1
ATOM 3845 O O . LYS B 2 153 ? -40.375 11.477 9.762 1.00 104.23 152 LYS B O 1
ATOM 3851 N N . PHE B 2 154 ? -40.225 9.825 8.234 1.00 101.44 153 PHE B N 1
ATOM 3852 C CA . PHE B 2 154 ? -39.820 10.724 7.170 1.00 103.25 153 PHE B CA 1
ATOM 3853 C C . PHE B 2 154 ? -40.513 10.299 5.880 1.00 102.59 153 PHE B C 1
ATOM 3854 O O . PHE B 2 154 ? -40.824 9.123 5.692 1.00 100.71 153 PHE B O 1
ATOM 3862 N N . ASP B 2 155 ? -40.780 11.296 5.029 1.00 104.47 154 ASP B N 1
ATOM 3863 C CA . ASP B 2 155 ? -41.418 11.090 3.740 1.00 104.38 154 ASP B CA 1
ATOM 3864 C C . ASP B 2 155 ? -40.724 11.995 2.721 1.00 106.33 154 ASP B C 1
ATOM 3865 O O . ASP B 2 155 ? -39.587 12.420 2.934 1.00 107.26 154 ASP B O 1
ATOM 3870 N N . ARG B 2 156 ? -41.422 12.289 1.619 1.00 107.18 155 ARG B N 1
ATOM 3871 C CA . ARG B 2 156 ? -40.863 13.044 0.512 1.00 108.98 155 ARG B CA 1
ATOM 3872 C C . ARG B 2 156 ? -40.405 14.422 0.990 1.00 111.71 155 ARG B C 1
ATOM 3873 O O . ARG B 2 156 ? -41.043 15.027 1.849 1.00 112.80 155 ARG B O 1
ATOM 3881 N N . ASN B 2 157 ? -39.277 14.884 0.431 1.00 113.05 156 ASN B N 1
ATOM 3882 C CA . ASN B 2 157 ? -38.791 16.251 0.568 1.00 116.31 156 ASN B CA 1
ATOM 3883 C C . ASN B 2 157 ? -37.952 16.417 1.837 1.00 116.79 156 ASN B C 1
ATOM 3884 O O . ASN B 2 157 ? -37.384 17.484 2.059 1.00 119.75 156 ASN B O 1
ATOM 3889 N N . ASN B 2 158 ? -37.857 15.371 2.664 1.00 114.19 157 ASN B N 1
ATOM 3890 C CA . ASN B 2 158 ? -37.128 15.473 3.916 1.00 114.66 157 ASN B CA 1
ATOM 3891 C C . ASN B 2 158 ? -35.645 15.228 3.655 1.00 115.09 157 ASN B C 1
ATOM 3892 O O . ASN B 2 158 ? -35.283 14.535 2.706 1.00 113.88 157 ASN B O 1
ATOM 3897 N N . ILE B 2 159 ? -34.806 15.819 4.515 1.00 117.15 158 ILE B N 1
ATOM 3898 C CA . ILE B 2 159 ? -33.358 15.720 4.429 1.00 118.33 158 ILE B CA 1
ATOM 3899 C C . ILE B 2 159 ? -32.851 15.021 5.688 1.00 117.25 158 ILE B C 1
ATOM 3900 O O . ILE B 2 159 ? -32.824 15.623 6.758 1.00 118.80 158 ILE B O 1
ATOM 3905 N N . ILE B 2 160 ? -32.434 13.758 5.541 1.00 114.88 159 ILE B N 1
ATOM 3906 C CA . ILE B 2 160 ? -32.104 12.911 6.676 1.00 113.52 159 ILE B CA 1
ATOM 3907 C C . ILE B 2 160 ? -30.593 12.707 6.729 1.00 115.18 159 ILE B C 1
ATOM 3908 O O . ILE B 2 160 ? -29.985 12.335 5.731 1.00 115.30 159 ILE B O 1
ATOM 3913 N N . GLY B 2 161 ? -30.008 12.931 7.912 1.00 116.64 160 GLY B N 1
ATOM 3914 C CA . GLY B 2 161 ? -28.600 12.659 8.146 1.00 118.45 160 GLY B CA 1
ATOM 3915 C C . GLY B 2 161 ? -28.391 11.358 8.920 1.00 116.35 160 GLY B C 1
ATOM 3916 O O . GLY B 2 161 ? -29.200 11.005 9.777 1.00 114.38 160 GLY B O 1
ATOM 3917 N N . CYS B 2 162 ? -27.305 10.649 8.585 1.00 117.02 161 CYS B N 1
ATOM 3918 C CA . CYS B 2 162 ? -26.821 9.519 9.362 1.00 116.15 161 CYS B CA 1
ATOM 3919 C C . CYS B 2 162 ? -25.302 9.610 9.489 1.00 119.53 161 CYS B C 1
ATOM 3920 O O . CYS B 2 162 ? -24.617 9.934 8.520 1.00 121.44 161 CYS B O 1
ATOM 3923 N N . GLY B 2 163 ? -24.783 9.302 10.684 1.00 120.43 162 GLY B N 1
ATOM 3924 C CA . GLY B 2 163 ? -23.359 9.433 10.946 1.00 124.13 162 GLY B CA 1
ATOM 3925 C C . GLY B 2 163 ? -22.938 8.770 12.256 1.00 124.47 162 GLY B C 1
ATOM 3926 O O . GLY B 2 163 ? -23.769 8.204 12.964 1.00 121.69 162 GLY B O 1
ATOM 3927 N N . VAL B 2 164 ? -21.632 8.853 12.552 1.00 128.17 163 VAL B N 1
ATOM 3928 C CA . VAL B 2 164 ? -21.049 8.292 13.763 1.00 129.33 163 VAL B CA 1
ATOM 3929 C C . VAL B 2 164 ? -19.974 9.247 14.282 1.00 134.25 163 VAL B C 1
ATOM 3930 O O . VAL B 2 164 ? -19.056 9.599 13.543 1.00 137.34 163 VAL B O 1
ATOM 3934 N N . ASN B 2 165 ? -20.091 9.650 15.555 1.00 135.17 164 ASN B N 1
ATOM 3935 C CA . ASN B 2 165 ? -19.003 10.317 16.252 1.00 140.12 164 ASN B CA 1
ATOM 3936 C C . ASN B 2 165 ? -17.923 9.272 16.527 1.00 141.83 164 ASN B C 1
ATOM 3937 O O . ASN B 2 165 ? -18.108 8.399 17.368 1.00 140.17 164 ASN B O 1
ATOM 3942 N N . LEU B 2 166 ? -16.795 9.371 15.811 1.00 145.42 165 LEU B N 1
ATOM 3943 C CA . LEU B 2 166 ? -15.806 8.302 15.765 1.00 147.06 165 LEU B CA 1
ATOM 3944 C C . LEU B 2 166 ? -15.098 8.136 17.113 1.00 150.11 165 LEU B C 1
ATOM 3945 O O . LEU B 2 166 ? -14.538 7.074 17.375 1.00 150.70 165 LEU B O 1
ATOM 3950 N N . LYS B 2 167 ? -15.132 9.172 17.967 1.00 152.26 166 LYS B N 1
ATOM 3951 C CA . LYS B 2 167 ? -14.432 9.155 19.244 1.00 155.70 166 LYS B CA 1
ATOM 3952 C C . LYS B 2 167 ? -15.284 8.499 20.333 1.00 152.07 166 LYS B C 1
ATOM 3953 O O . LYS B 2 167 ? -14.775 7.666 21.080 1.00 153.10 166 LYS B O 1
ATOM 3959 N N . THR B 2 168 ? -16.561 8.898 20.442 1.00 148.20 167 THR B N 1
ATOM 3960 C CA . THR B 2 168 ? -17.466 8.358 21.453 1.00 144.75 167 THR B CA 1
ATOM 3961 C C . THR B 2 168 ? -18.180 7.107 20.932 1.00 139.92 167 THR B C 1
ATOM 3962 O O . THR B 2 168 ? -18.768 6.361 21.718 1.00 137.32 167 THR B O 1
ATOM 3966 N N . ARG B 2 169 ? -18.141 6.913 19.603 1.00 138.96 168 ARG B N 1
ATOM 3967 C CA . ARG B 2 169 ? -18.727 5.772 18.908 1.00 135.05 168 ARG B CA 1
ATOM 3968 C C . ARG B 2 169 ? -20.254 5.868 18.891 1.00 130.36 168 ARG B C 1
ATOM 3969 O O . ARG B 2 169 ? -20.922 4.906 18.519 1.00 126.97 168 ARG B O 1
ATOM 3977 N N . GLN B 2 170 ? -20.795 7.047 19.232 1.00 130.57 169 GLN B N 1
ATOM 3978 C CA . GLN B 2 170 ? -22.232 7.254 19.300 1.00 126.76 169 GLN B CA 1
ATOM 3979 C C . GLN B 2 170 ? -22.758 7.590 17.908 1.00 125.18 169 GLN B C 1
ATOM 3980 O O . GLN B 2 170 ? -22.191 8.428 17.214 1.00 127.77 169 GLN B O 1
ATOM 3986 N N . ILE B 2 171 ? -23.854 6.930 17.515 1.00 121.14 170 ILE B N 1
ATOM 3987 C CA . ILE B 2 171 ? -24.449 7.130 16.204 1.00 119.45 170 ILE B CA 1
ATOM 3988 C C . ILE B 2 171 ? -25.201 8.461 16.211 1.00 119.70 170 ILE B C 1
ATOM 3989 O O . ILE B 2 171 ? -25.657 8.909 17.260 1.00 119.79 170 ILE B O 1
ATOM 3994 N N . ILE B 2 172 ? -25.307 9.088 15.031 1.00 120.09 171 ILE B N 1
ATOM 3995 C CA . ILE B 2 172 ? -25.900 10.411 14.884 1.00 121.07 171 ILE B CA 1
ATOM 3996 C C . ILE B 2 172 ? -26.944 10.359 13.769 1.00 118.35 171 ILE B C 1
ATOM 3997 O O . ILE B 2 172 ? -26.639 9.937 12.655 1.00 117.91 171 ILE B O 1
ATOM 4002 N N . TYR B 2 173 ? -28.174 10.789 14.084 1.00 116.79 172 TYR B N 1
ATOM 4003 C CA . TYR B 2 173 ? -29.229 10.947 13.095 1.00 114.88 172 TYR B CA 1
ATOM 4004 C C . TYR B 2 173 ? -29.764 12.377 13.161 1.00 116.87 172 TYR B C 1
ATOM 4005 O O . TYR B 2 173 ? -29.903 12.932 14.248 1.00 118.17 172 TYR B O 1
ATOM 4014 N N . THR B 2 174 ? -30.053 12.963 11.990 1.00 117.36 173 THR B N 1
ATOM 4015 C CA . THR B 2 174 ? -30.633 14.295 11.903 1.00 119.47 173 THR B CA 1
ATOM 4016 C C . THR B 2 174 ? -31.812 14.276 10.931 1.00 117.45 173 THR B C 1
ATOM 4017 O O . THR B 2 174 ? -31.767 13.580 9.920 1.00 115.73 173 THR B O 1
ATOM 4021 N N . HIS B 2 175 ? -32.854 15.056 11.245 1.00 118.02 174 HIS B N 1
ATOM 4022 C CA . HIS B 2 175 ? -34.046 15.158 10.416 1.00 116.71 174 HIS B CA 1
ATOM 4023 C C . HIS B 2 175 ? -34.200 16.609 9.964 1.00 120.21 174 HIS B C 1
ATOM 4024 O O . HIS B 2 175 ? -34.425 17.491 10.788 1.00 122.56 174 HIS B O 1
ATOM 4031 N N . ASN B 2 176 ? -34.043 16.843 8.653 1.00 120.79 175 ASN B N 1
ATOM 4032 C CA . ASN B 2 176 ? -34.122 18.173 8.064 1.00 124.31 175 ASN B CA 1
ATOM 4033 C C . ASN B 2 176 ? -33.220 19.145 8.828 1.00 128.31 175 ASN B C 1
ATOM 4034 O O . ASN B 2 176 ? -33.569 20.312 9.000 1.00 131.57 175 ASN B O 1
ATOM 4039 N N . GLY B 2 177 ? -32.059 18.653 9.286 1.00 128.39 176 GLY B N 1
ATOM 4040 C CA . GLY B 2 177 ? -31.058 19.484 9.939 1.00 132.49 176 GLY B CA 1
ATOM 4041 C C . GLY B 2 177 ? -31.181 19.536 11.464 1.00 132.97 176 GLY B C 1
ATOM 4042 O O . GLY B 2 177 ? -30.388 20.218 12.113 1.00 136.62 176 GLY B O 1
ATOM 4043 N N . ARG B 2 178 ? -32.168 18.827 12.035 1.00 129.56 177 ARG B N 1
ATOM 4044 C CA . ARG B 2 178 ? -32.361 18.790 13.478 1.00 129.69 177 ARG B CA 1
ATOM 4045 C C . ARG B 2 178 ? -31.823 17.475 14.038 1.00 126.74 177 ARG B C 1
ATOM 4046 O O . ARG B 2 178 ? -32.295 16.408 13.650 1.00 122.93 177 ARG B O 1
ATOM 4054 N N . PRO B 2 179 ? -30.840 17.505 14.973 1.00 128.70 178 PRO B N 1
ATOM 4055 C CA . PRO B 2 179 ? -30.285 16.279 15.549 1.00 126.37 178 PRO B CA 1
ATOM 4056 C C . PRO B 2 179 ? -31.281 15.568 16.464 1.00 123.20 178 PRO B C 1
ATOM 4057 O O . PRO B 2 179 ? -32.049 16.213 17.177 1.00 124.09 178 PRO B O 1
ATOM 4061 N N . LEU B 2 180 ? -31.250 14.231 16.427 1.00 119.79 179 LEU B N 1
ATOM 4062 C CA . LEU B 2 180 ? -32.219 13.410 17.133 1.00 116.58 179 LEU B CA 1
ATOM 4063 C C . LEU B 2 180 ? -31.551 12.740 18.331 1.00 116.49 179 LEU B C 1
ATOM 4064 O O . LEU B 2 180 ? -30.325 12.663 18.406 1.00 118.38 179 LEU B O 1
ATOM 4069 N N . GLU B 2 181 ? -32.391 12.263 19.259 1.00 114.49 180 GLU B N 1
ATOM 4070 C CA . GLU B 2 181 ? -31.957 11.595 20.477 1.00 114.18 180 GLU B CA 1
ATOM 4071 C C . GLU B 2 181 ? -31.242 10.291 20.123 1.00 112.45 180 GLU B C 1
ATOM 4072 O O . GLU B 2 181 ? -31.876 9.357 19.634 1.00 109.45 180 GLU B O 1
ATOM 4078 N N . THR B 2 182 ? -29.924 10.239 20.373 1.00 114.74 181 THR B N 1
ATOM 4079 C CA . THR B 2 182 ? -29.126 9.051 20.099 1.00 113.86 181 THR B CA 1
ATOM 4080 C C . THR B 2 182 ? -28.155 8.753 21.244 1.00 115.77 181 THR B C 1
ATOM 4081 O O . THR B 2 182 ? -27.152 8.068 21.036 1.00 116.62 181 THR B O 1
ATOM 4085 N N . THR B 2 183 ? -28.449 9.252 22.456 1.00 116.68 182 THR B N 1
ATOM 4086 C CA . THR B 2 183 ? -27.607 9.014 23.621 1.00 118.64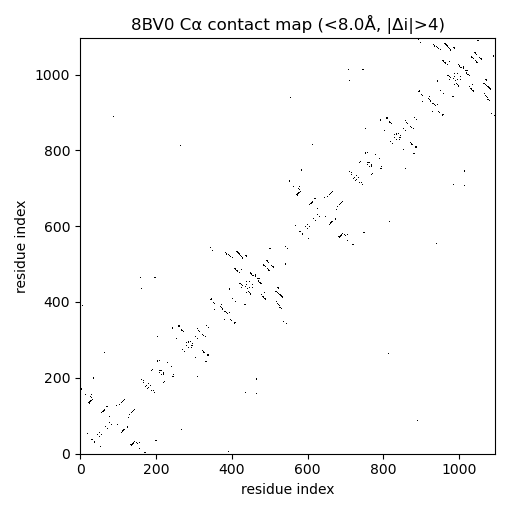 182 THR B CA 1
ATOM 4087 C C . THR B 2 183 ? -27.582 7.516 23.933 1.00 116.19 182 THR B C 1
ATOM 4088 O O . THR B 2 183 ? -28.626 6.909 24.167 1.00 113.09 182 THR B O 1
ATOM 4092 N N . GLY B 2 184 ? -26.381 6.922 23.911 1.00 117.94 183 GLY B N 1
ATOM 4093 C CA . GLY B 2 184 ? -26.197 5.519 24.255 1.00 116.46 183 GLY B CA 1
ATOM 4094 C C . GLY B 2 184 ? -26.330 4.580 23.055 1.00 114.31 183 GLY B C 1
ATOM 4095 O O . GLY B 2 184 ? -26.211 3.365 23.211 1.00 113.26 183 GLY B O 1
ATOM 4096 N N . LEU B 2 185 ? -26.573 5.144 21.864 1.00 113.92 184 LEU B N 1
ATOM 4097 C CA . LEU B 2 185 ? -26.670 4.367 20.637 1.00 112.24 184 LEU B CA 1
ATOM 4098 C C . LEU B 2 185 ? -25.285 4.260 20.000 1.00 115.11 184 LEU B C 1
ATOM 4099 O O . LEU B 2 185 ? -24.911 5.105 19.189 1.00 116.70 184 LEU B O 1
ATOM 4104 N N . LEU B 2 186 ? -24.531 3.212 20.367 1.00 116.02 185 LEU B N 1
ATOM 4105 C CA . LEU B 2 186 ? -23.149 3.058 19.931 1.00 119.30 185 LEU B CA 1
ATOM 4106 C C . LEU B 2 186 ? -23.046 2.078 18.763 1.00 118.29 185 LEU B C 1
ATOM 4107 O O . LEU B 2 186 ? -23.779 1.096 18.689 1.00 115.64 185 LEU B O 1
ATOM 4112 N N . VAL B 2 187 ? -22.109 2.371 17.855 1.00 120.78 186 VAL B N 1
ATOM 4113 C CA . VAL B 2 187 ? -21.694 1.446 16.813 1.00 120.94 186 VAL B CA 1
ATOM 4114 C C . VAL B 2 187 ? -20.545 0.597 17.357 1.00 123.94 186 VAL B C 1
ATOM 4115 O O . VAL B 2 187 ? -19.6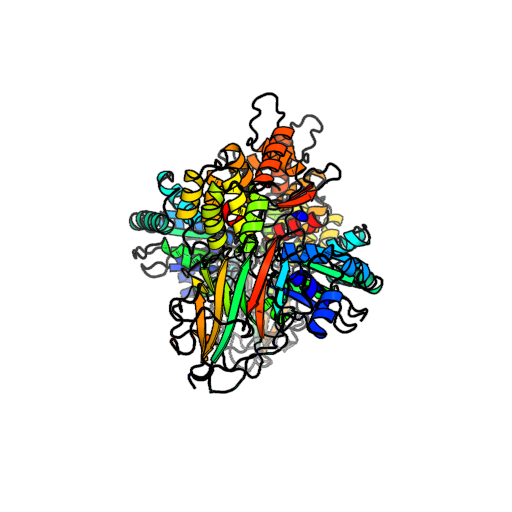64 1.124 18.034 1.00 127.17 186 VAL B O 1
ATOM 4119 N N . ALA B 2 188 ? -20.554 -0.713 17.066 1.00 123.25 187 ALA B N 1
ATOM 4120 C CA . ALA B 2 188 ? -19.528 -1.613 17.583 1.00 126.27 187 ALA B CA 1
ATOM 4121 C C . ALA B 2 188 ? -18.198 -1.347 16.878 1.00 130.38 187 ALA B C 1
ATOM 4122 O O . ALA B 2 188 ? -18.184 -1.089 15.678 1.00 130.14 187 ALA B O 1
ATOM 4124 N N . GLU B 2 189 ? -17.092 -1.417 17.632 1.00 134.32 188 GLU B N 1
ATOM 4125 C CA . GLU B 2 189 ? -15.762 -1.170 17.097 1.00 138.87 188 GLU B CA 1
ATOM 4126 C C . GLU B 2 189 ? -15.158 -2.487 16.609 1.00 140.66 188 GLU B C 1
ATOM 4127 O O . GLU B 2 189 ? -14.227 -3.007 17.225 1.00 144.33 188 GLU B O 1
ATOM 4133 N N . SER B 2 190 ? -15.694 -3.023 15.502 1.00 138.37 189 SER B N 1
ATOM 4134 C CA . SER B 2 190 ? -15.202 -4.271 14.935 1.00 140.15 189 SER B CA 1
ATOM 4135 C C . SER B 2 190 ? -14.174 -3.981 13.845 1.00 143.62 189 SER B C 1
ATOM 4136 O O . SER B 2 190 ? -14.116 -2.873 13.314 1.00 143.57 189 SER B O 1
ATOM 4139 N N . ALA B 2 191 ? -13.391 -5.009 13.499 1.00 146.80 190 ALA B N 1
ATOM 4140 C CA . ALA B 2 191 ? -12.394 -4.905 12.446 1.00 150.42 190 ALA B CA 1
ATOM 4141 C C . ALA B 2 191 ? -13.073 -4.722 11.089 1.00 147.47 190 ALA B C 1
ATOM 4142 O O . ALA B 2 191 ? -12.466 -4.181 10.168 1.00 149.50 190 ALA B O 1
ATOM 4144 N N . ALA B 2 192 ? -14.331 -5.173 10.974 1.00 142.93 191 ALA B N 1
ATOM 4145 C CA . ALA B 2 192 ? -15.081 -5.082 9.731 1.00 140.07 191 ALA B CA 1
ATOM 4146 C C . ALA B 2 192 ? -15.408 -3.625 9.405 1.00 138.39 191 ALA B C 1
ATOM 4147 O O . ALA B 2 192 ? -15.682 -2.829 10.302 1.00 137.38 191 ALA B O 1
ATOM 4149 N N . GLU B 2 193 ? -15.386 -3.296 8.107 1.00 138.31 192 GLU B N 1
ATOM 4150 C CA . GLU B 2 193 ? -15.689 -1.954 7.639 1.00 137.06 192 GLU B CA 1
ATOM 4151 C C . GLU B 2 193 ? -17.195 -1.814 7.441 1.00 132.04 192 GLU B C 1
ATOM 4152 O O . GLU B 2 193 ? -17.824 -2.689 6.850 1.00 130.13 192 GLU B O 1
ATOM 4158 N N . LEU B 2 194 ? -17.754 -0.703 7.941 1.00 130.34 193 LEU B N 1
ATOM 4159 C CA . LEU B 2 194 ? -19.143 -0.338 7.699 1.00 126.12 193 LEU B CA 1
ATOM 4160 C C . LEU B 2 194 ? -19.201 0.668 6.549 1.00 126.18 193 LEU B C 1
ATOM 4161 O O . LEU B 2 194 ? -18.354 1.556 6.465 1.00 129.05 193 LEU B O 1
ATOM 4166 N N . TYR B 2 195 ? -20.218 0.524 5.684 1.00 123.23 194 TYR B N 1
ATOM 4167 C CA . TYR B 2 195 ? -20.408 1.385 4.523 1.00 123.03 194 TYR B CA 1
ATOM 4168 C C . TYR B 2 195 ? -21.772 2.072 4.607 1.00 119.68 194 TYR B C 1
ATOM 4169 O O . TYR B 2 195 ? -22.750 1.455 5.030 1.00 116.92 194 TYR B O 1
ATOM 4178 N N . PRO B 2 196 ? -21.895 3.364 4.214 1.00 120.10 195 PRO B N 1
ATOM 4179 C CA . PRO B 2 196 ? -23.206 4.005 4.082 1.00 117.32 195 PRO B CA 1
ATOM 4180 C C . PRO B 2 196 ? -24.138 3.177 3.198 1.00 114.71 195 PRO B C 1
ATOM 4181 O O . PRO B 2 196 ? -23.714 2.664 2.162 1.00 115.54 195 PRO B O 1
ATOM 4185 N N . CYS B 2 197 ? -25.401 3.047 3.625 1.00 111.84 196 CYS B N 1
ATOM 4186 C CA . CYS B 2 197 ? -26.342 2.149 2.975 1.00 109.59 196 CYS B CA 1
ATOM 4187 C C . CYS B 2 197 ? -27.762 2.698 3.097 1.00 107.18 196 CYS B C 1
ATOM 4188 O O . CYS B 2 197 ? -28.123 3.261 4.131 1.00 106.67 196 CYS B O 1
ATOM 4191 N N . VAL B 2 198 ? -28.551 2.537 2.025 1.00 106.01 197 VAL B N 1
ATOM 4192 C CA . VAL B 2 198 ? -29.961 2.895 2.031 1.00 104.00 197 VAL B CA 1
ATOM 4193 C C . VAL B 2 198 ? -30.756 1.749 1.404 1.00 102.57 197 VAL B C 1
ATOM 4194 O O . VAL B 2 198 ? -30.297 1.117 0.452 1.00 103.36 197 VAL B O 1
ATOM 4198 N N . SER B 2 199 ? -31.949 1.496 1.962 1.00 100.76 198 SER B N 1
ATOM 4199 C CA . SER B 2 199 ? -32.823 0.422 1.516 1.00 99.67 198 SER B CA 1
ATOM 4200 C C . SER B 2 199 ? -34.173 1.000 1.099 1.00 98.62 198 SER B C 1
ATOM 4201 O O . SER B 2 199 ? -34.876 1.583 1.922 1.00 97.83 198 SER B O 1
ATOM 4204 N N . LEU B 2 200 ? -34.513 0.829 -0.187 1.00 98.89 199 LEU B N 1
ATOM 4205 C CA . LEU B 2 200 ? -35.780 1.278 -0.746 1.00 98.33 199 LEU B CA 1
ATOM 4206 C C . LEU B 2 200 ? -36.709 0.080 -0.915 1.00 97.69 199 LEU B C 1
ATOM 4207 O O . LEU B 2 200 ? -36.251 -1.060 -0.950 1.00 97.99 199 LEU B O 1
ATOM 4212 N N . PHE B 2 201 ? -38.012 0.352 -1.051 1.00 97.20 200 PHE B N 1
ATOM 4213 C CA . PHE B 2 201 ? -39.006 -0.706 -1.138 1.00 96.94 200 PHE B CA 1
ATOM 4214 C C . PHE B 2 201 ? -39.990 -0.445 -2.277 1.00 97.53 200 PHE B C 1
ATOM 4215 O O . PHE B 2 201 ? -40.167 -1.297 -3.144 1.00 98.23 200 PHE B O 1
ATOM 4223 N N . THR B 2 202 ? -40.654 0.715 -2.246 1.00 97.52 201 THR B N 1
ATOM 4224 C CA . THR B 2 202 ? -41.739 1.010 -3.168 1.00 98.30 201 THR B CA 1
ATOM 4225 C C . THR B 2 202 ? -41.182 1.520 -4.496 1.00 99.27 201 THR B C 1
ATOM 4226 O O . THR B 2 202 ? -40.179 2.229 -4.521 1.00 99.41 201 THR B O 1
ATOM 4230 N N . SER B 2 203 ? -41.855 1.148 -5.593 1.00 100.17 202 SER B N 1
ATOM 4231 C CA . SER B 2 203 ? -41.530 1.650 -6.918 1.00 101.24 202 SER B CA 1
ATOM 4232 C C . SER B 2 203 ? -41.783 3.154 -6.962 1.00 101.72 202 SER B C 1
ATOM 4233 O O . SER B 2 203 ? -42.771 3.628 -6.409 1.00 101.78 202 SER B O 1
ATOM 4236 N N . GLY B 2 204 ? -40.870 3.893 -7.598 1.00 102.36 203 GLY B N 1
ATOM 4237 C CA . GLY B 2 204 ? -40.998 5.335 -7.725 1.00 103.29 203 GLY B CA 1
ATOM 4238 C C . GLY B 2 204 ? -40.230 6.099 -6.648 1.00 103.00 203 GLY B C 1
ATOM 4239 O O . GLY B 2 204 ? -40.111 7.317 -6.740 1.00 104.14 203 GLY B O 1
ATOM 4240 N N . ASN B 2 205 ? -39.715 5.386 -5.635 1.00 101.78 204 ASN B N 1
ATOM 4241 C CA . ASN B 2 205 ? -38.882 5.992 -4.608 1.00 101.70 204 ASN B CA 1
ATOM 4242 C C . ASN B 2 205 ? -37.565 6.466 -5.219 1.00 102.81 204 ASN B C 1
ATOM 4243 O O . ASN B 2 205 ? -36.896 5.718 -5.931 1.00 102.87 204 ASN B O 1
ATOM 4248 N N . GLU B 2 206 ? -37.209 7.720 -4.910 1.00 104.00 205 GLU B N 1
ATOM 4249 C CA . GLU B 2 206 ? -35.987 8.355 -5.378 1.00 105.52 205 GLU B CA 1
ATOM 4250 C C . GLU B 2 206 ? -35.254 8.956 -4.177 1.00 106.10 205 GLU B C 1
ATOM 4251 O O . GLU B 2 206 ? -35.888 9.452 -3.245 1.00 105.95 205 GLU B O 1
ATOM 4257 N N . ILE B 2 207 ? -33.915 8.907 -4.208 1.00 107.05 206 ILE B N 1
ATOM 4258 C CA . ILE B 2 207 ? -33.091 9.534 -3.186 1.00 108.21 206 ILE B CA 1
ATOM 4259 C C . ILE B 2 207 ? -31.896 10.213 -3.849 1.00 110.63 206 ILE B C 1
ATOM 4260 O O . ILE B 2 207 ? -31.457 9.790 -4.918 1.00 110.91 206 ILE B O 1
ATOM 4265 N N . GLU B 2 208 ? -31.374 11.253 -3.185 1.00 112.61 207 GLU B N 1
ATOM 4266 C CA . GLU B 2 208 ? -30.104 11.848 -3.561 1.00 115.30 207 GLU B CA 1
ATOM 4267 C C . GLU B 2 208 ? -29.219 11.952 -2.319 1.00 116.43 207 GLU B C 1
ATOM 4268 O O . GLU B 2 208 ? -29.641 12.492 -1.301 1.00 116.58 207 GLU B O 1
ATOM 4274 N N . ALA B 2 209 ? -27.983 11.444 -2.433 1.00 117.51 208 ALA B N 1
ATOM 4275 C CA . ALA B 2 209 ? -27.054 11.378 -1.317 1.00 118.79 208 ALA B CA 1
ATOM 4276 C C . ALA B 2 209 ? -26.119 12.585 -1.317 1.00 122.63 208 ALA B C 1
ATOM 4277 O O . ALA B 2 209 ? -25.669 13.031 -2.372 1.00 124.44 208 ALA B O 1
ATOM 4279 N N . ASN B 2 210 ? -25.829 13.086 -0.108 1.00 124.05 209 ASN B N 1
ATOM 4280 C CA . ASN B 2 210 ? -24.878 14.166 0.099 1.00 128.16 209 ASN B CA 1
ATOM 4281 C C . ASN B 2 210 ? -23.750 13.658 0.995 1.00 129.56 209 ASN B C 1
ATOM 4282 O O . ASN B 2 210 ? -23.971 13.375 2.171 1.00 128.55 209 ASN B O 1
ATOM 4287 N N . PHE B 2 211 ? -22.545 13.558 0.420 1.00 132.13 210 PHE B N 1
ATOM 4288 C CA . PHE B 2 211 ? -21.363 13.129 1.152 1.00 134.24 210 PHE B CA 1
ATOM 4289 C C . PHE B 2 211 ? -20.450 14.328 1.419 1.00 139.15 210 PHE B C 1
ATOM 4290 O O . PHE B 2 211 ? -19.272 14.156 1.737 1.00 142.08 210 PHE B O 1
ATOM 4298 N N . GLY B 2 212 ? -21.000 15.544 1.283 1.00 140.41 211 GLY B N 1
ATOM 4299 C CA . GLY B 2 212 ? -20.250 16.773 1.498 1.00 145.41 211 GLY B CA 1
ATOM 4300 C C . GLY B 2 212 ? -20.085 17.603 0.224 1.00 147.75 211 GLY B C 1
ATOM 4301 O O . GLY B 2 212 ? -19.555 18.711 0.277 1.00 152.18 211 GLY B O 1
ATOM 4302 N N . THR B 2 213 ? -20.528 17.056 -0.917 1.00 145.00 212 THR B N 1
ATOM 4303 C CA . THR B 2 213 ? -20.423 17.736 -2.199 1.00 146.86 212 THR B CA 1
ATOM 4304 C C . THR B 2 213 ? -21.345 18.955 -2.218 1.00 147.74 212 THR B C 1
ATOM 4305 O O . THR B 2 213 ? -21.050 19.935 -2.899 1.00 151.16 212 THR B O 1
ATOM 4309 N N . LYS B 2 214 ? -22.465 18.879 -1.480 1.00 144.89 213 LYS B N 1
ATOM 4310 C CA . LYS B 2 214 ? -23.326 20.026 -1.208 1.00 146.18 213 LYS B CA 1
ATOM 4311 C C . LYS B 2 214 ? -23.334 20.297 0.298 1.00 147.19 213 LYS B C 1
ATOM 4312 O O . LYS B 2 214 ? -22.967 19.423 1.081 1.00 145.61 213 LYS B O 1
ATOM 4318 N N . PRO B 2 215 ? -23.746 21.500 0.767 1.00 150.06 214 PRO B N 1
ATOM 4319 C CA . PRO B 2 215 ? -23.736 21.810 2.200 1.00 151.41 214 PRO B CA 1
ATOM 4320 C C . PRO B 2 215 ? -24.733 20.957 2.982 1.00 146.67 214 PRO B C 1
ATOM 4321 O O . PRO B 2 215 ? -25.851 20.741 2.518 1.00 143.56 214 PRO B O 1
ATOM 4325 N N . PHE B 2 216 ? -24.316 20.469 4.160 1.00 146.37 215 PHE B N 1
ATOM 4326 C CA . PHE B 2 216 ? -25.205 19.724 5.040 1.00 142.38 215 PHE B CA 1
ATOM 4327 C C . PHE B 2 216 ? -26.207 20.682 5.681 1.00 143.45 215 PHE B C 1
ATOM 4328 O O . PHE B 2 216 ? -25.867 21.829 5.967 1.00 147.97 215 PHE B O 1
ATOM 4336 N N . LYS B 2 217 ? -27.439 20.198 5.898 1.00 139.60 216 LYS B N 1
ATOM 4337 C CA . LYS B 2 217 ? -28.484 20.985 6.536 1.00 140.38 216 LYS B CA 1
ATOM 4338 C C . LYS B 2 217 ? -28.256 20.995 8.049 1.00 141.28 216 LYS B C 1
ATOM 4339 O O . LYS B 2 217 ? -28.520 22.005 8.702 1.00 144.42 216 LYS B O 1
ATOM 4345 N N . PHE B 2 218 ? -27.771 19.870 8.597 1.00 138.76 217 PHE B N 1
ATOM 4346 C CA . PHE B 2 218 ? -27.277 19.821 9.967 1.00 140.05 217 PHE B CA 1
ATOM 4347 C C . PHE B 2 218 ? -25.918 20.512 10.031 1.00 145.07 217 PHE B C 1
ATOM 4348 O O . PHE B 2 218 ? -24.996 20.121 9.316 1.00 145.54 217 PHE B O 1
ATOM 4356 N N . ASN B 2 219 ? -25.802 21.538 10.882 1.00 149.12 218 ASN B N 1
ATOM 4357 C CA . ASN B 2 219 ? -24.554 22.270 11.010 1.00 154.53 218 ASN B CA 1
ATOM 4358 C C . ASN B 2 219 ? -23.660 21.510 11.987 1.00 154.57 218 ASN B C 1
ATOM 4359 O O . ASN B 2 219 ? -23.862 21.582 13.196 1.00 155.01 218 ASN B O 1
ATOM 4364 N N . ILE B 2 220 ? -22.682 20.777 11.435 1.00 154.27 219 ILE B N 1
ATOM 4365 C CA . ILE B 2 220 ? -21.785 19.932 12.211 1.00 154.33 219 ILE B CA 1
ATOM 4366 C C . ILE B 2 220 ? -20.929 20.807 13.128 1.00 160.13 219 ILE B C 1
ATOM 4367 O O . ILE B 2 220 ? -20.620 20.408 14.251 1.00 160.41 219 ILE B O 1
ATOM 4372 N N . ALA B 2 221 ? -20.547 21.992 12.630 1.00 164.97 220 ALA B N 1
ATOM 4373 C CA . ALA B 2 221 ? -19.706 22.927 13.364 1.00 171.30 220 ALA B CA 1
ATOM 4374 C C . ALA B 2 221 ? -20.461 23.510 14.557 1.00 172.09 220 ALA B C 1
ATOM 4375 O O . ALA B 2 221 ? -19.847 23.862 15.565 1.00 176.03 220 ALA B O 1
ATOM 4377 N N . GLU B 2 222 ? -21.790 23.616 14.421 1.00 168.61 221 GLU B N 1
ATOM 4378 C CA . GLU B 2 222 ? -22.646 24.204 15.440 1.00 169.28 221 GLU B CA 1
ATOM 4379 C C . GLU B 2 222 ? -23.565 23.128 16.021 1.00 163.19 221 GLU B C 1
ATOM 4380 O O . GLU B 2 222 ? -24.656 23.429 16.504 1.00 161.95 221 GLU B O 1
ATOM 4386 N N . GLY B 2 223 ? -23.098 21.873 15.980 1.00 159.77 222 GLY B N 1
ATOM 4387 C CA . GLY B 2 223 ? -23.827 20.741 16.533 1.00 154.32 222 GLY B CA 1
ATOM 4388 C C . GLY B 2 223 ? -22.930 19.817 17.353 1.00 154.11 222 GLY B C 1
ATOM 4389 O O . GLY B 2 223 ? -23.350 19.324 18.398 1.00 152.12 222 GLY B O 1
ATOM 4390 N N . ILE B 2 224 ? -21.705 19.579 16.859 1.00 156.35 223 ILE B N 1
ATOM 4391 C CA . ILE B 2 224 ? -20.715 18.756 17.537 1.00 157.06 223 ILE B CA 1
ATOM 4392 C C . ILE B 2 224 ? -19.422 19.574 17.681 1.00 163.73 223 ILE B C 1
ATOM 4393 O O . ILE B 2 224 ? -18.916 20.028 16.633 1.00 166.02 223 ILE B O 1
ATOM 4399 N N . GLU C 1 6 ? -63.971 -55.489 34.527 1.00 85.38 153 GLU C N 1
ATOM 4400 C CA . GLU C 1 6 ? -64.192 -56.365 35.710 1.00 86.72 153 GLU C CA 1
ATOM 4401 C C . GLU C 1 6 ? -62.997 -56.262 36.661 1.00 85.34 153 GLU C C 1
ATOM 4402 O O . GLU C 1 6 ? -61.885 -56.660 36.315 1.00 83.08 153 GLU C O 1
ATOM 4408 N N . GLU C 1 7 ? -63.256 -55.738 37.870 1.00 87.09 154 GLU C N 1
ATOM 4409 C CA . GLU C 1 7 ? -62.277 -55.706 38.948 1.00 86.55 154 GLU C CA 1
ATOM 4410 C C . GLU C 1 7 ? -61.916 -57.133 39.370 1.00 86.38 154 GLU C C 1
ATOM 4411 O O . GLU C 1 7 ? -60.801 -57.372 39.832 1.00 85.08 154 GLU C O 1
ATOM 4417 N N . ASP C 1 8 ? -62.865 -58.068 39.205 1.00 87.94 155 ASP C N 1
ATOM 4418 C CA . ASP C 1 8 ? -62.659 -59.479 39.505 1.00 88.17 155 ASP C CA 1
ATOM 4419 C C . ASP C 1 8 ? -61.437 -60.028 38.765 1.00 85.38 155 ASP C C 1
ATOM 4420 O O . ASP C 1 8 ? -60.756 -60.911 39.280 1.00 85.18 155 ASP C O 1
ATOM 4425 N N . ASP C 1 9 ? -61.164 -59.500 37.562 1.00 83.56 156 ASP C N 1
ATOM 4426 C CA . ASP C 1 9 ? -60.144 -60.050 36.679 1.00 81.45 156 ASP C CA 1
ATOM 4427 C C . ASP C 1 9 ? -58.738 -59.577 37.067 1.00 79.63 156 ASP C C 1
ATOM 4428 O O . ASP C 1 9 ? -57.773 -60.018 36.450 1.00 78.13 156 ASP C O 1
ATOM 4433 N N . VAL C 1 10 ? -58.610 -58.704 38.082 1.00 80.07 157 VAL C N 1
ATOM 4434 C CA . VAL C 1 10 ? -57.316 -58.190 38.524 1.00 78.71 157 VAL C CA 1
ATOM 4435 C C . VAL C 1 10 ? -56.631 -59.240 39.405 1.00 79.10 157 VAL C C 1
ATOM 4436 O O . VAL C 1 10 ? -57.204 -59.676 40.401 1.00 81.05 157 VAL C O 1
ATOM 4440 N N . VAL C 1 11 ? -55.385 -59.605 39.055 1.00 77.52 158 VAL C N 1
ATOM 4441 C CA . VAL C 1 11 ? -54.711 -60.781 39.599 1.00 77.93 158 VAL C CA 1
ATOM 4442 C C . VAL C 1 11 ? -53.396 -60.389 40.275 1.00 77.30 158 VAL C C 1
ATOM 4443 O O . VAL C 1 11 ? -52.534 -59.774 39.653 1.00 75.71 158 VAL C O 1
ATOM 4447 N N . GLY C 1 12 ? -53.262 -60.766 41.554 1.00 78.83 159 GLY C N 1
ATOM 4448 C CA . GLY C 1 12 ? -51.970 -60.926 42.205 1.00 78.74 159 GLY C CA 1
ATOM 4449 C C . GLY C 1 12 ? -51.303 -59.609 42.602 1.00 78.24 159 GLY C C 1
ATOM 4450 O O . GLY C 1 12 ? -50.125 -59.612 42.951 1.00 78.00 159 GLY C O 1
ATOM 4451 N N . PHE C 1 13 ? -52.057 -58.501 42.579 1.00 78.40 160 PHE C N 1
ATOM 4452 C CA . PHE C 1 13 ? -51.497 -57.174 42.805 1.00 78.05 160 PHE C CA 1
ATOM 4453 C C . PHE C 1 13 ? -51.926 -56.634 44.169 1.00 80.43 160 PHE C C 1
ATOM 4454 O O . PHE C 1 13 ? -51.957 -55.424 44.382 1.00 80.84 160 PHE C O 1
ATOM 4462 N N . ASP C 1 14 ? -52.217 -57.537 45.109 1.00 82.30 161 ASP C N 1
ATOM 4463 C CA . ASP C 1 14 ? -52.887 -57.158 46.341 1.00 85.13 161 ASP C CA 1
ATOM 4464 C C . ASP C 1 14 ? -51.860 -56.631 47.342 1.00 86.17 161 ASP C C 1
ATOM 4465 O O . ASP C 1 14 ? -52.081 -55.588 47.952 1.00 87.76 161 ASP C O 1
ATOM 4470 N N . ASP C 1 15 ? -50.739 -57.352 47.491 1.00 85.55 162 ASP C N 1
ATOM 4471 C CA . ASP C 1 15 ? -49.658 -56.957 48.384 1.00 86.62 162 ASP C CA 1
ATOM 4472 C C . ASP C 1 15 ? -48.953 -55.726 47.810 1.00 85.05 162 ASP C C 1
ATOM 4473 O O . ASP C 1 15 ? -48.417 -54.900 48.550 1.00 86.40 162 ASP C O 1
ATOM 4478 N N . GLU C 1 16 ? -48.926 -55.645 46.473 1.00 82.42 163 GLU C N 1
ATOM 4479 C CA . GLU C 1 16 ? -48.422 -54.477 45.772 1.00 80.98 163 GLU C CA 1
ATOM 4480 C C . GLU C 1 16 ? -49.233 -53.252 46.188 1.00 82.50 163 GLU C C 1
ATOM 4481 O O . GLU C 1 16 ? -48.661 -52.228 46.549 1.00 83.20 163 GLU C O 1
ATOM 4487 N N . ALA C 1 17 ? -50.564 -53.379 46.143 1.00 83.31 164 ALA C N 1
ATOM 4488 C CA . ALA C 1 17 ? -51.461 -52.300 46.526 1.00 85.22 164 ALA C CA 1
ATOM 4489 C C . ALA C 1 17 ? -51.245 -51.932 47.994 1.00 88.32 164 ALA C C 1
ATOM 4490 O O . ALA C 1 17 ? -51.198 -50.751 48.336 1.00 89.72 164 ALA C O 1
ATOM 4492 N N . GLN C 1 18 ? -51.103 -52.960 48.842 1.00 89.63 165 GLN C N 1
ATOM 4493 C CA . GLN C 1 18 ? -50.904 -52.786 50.274 1.00 92.94 165 GLN C CA 1
ATOM 4494 C C . GLN C 1 18 ? -49.652 -51.948 50.532 1.00 92.94 165 GLN C C 1
ATOM 4495 O O . GLN C 1 18 ? -49.711 -50.945 51.242 1.00 95.42 165 GLN C O 1
ATOM 4501 N N . THR C 1 19 ? -48.524 -52.369 49.949 1.00 90.48 166 THR C N 1
ATOM 4502 C CA . THR C 1 19 ? -47.239 -51.748 50.231 1.00 90.69 166 THR C CA 1
ATOM 4503 C C . THR C 1 19 ? -47.239 -50.293 49.763 1.00 90.40 166 THR C C 1
ATOM 4504 O O . THR C 1 19 ? -46.554 -49.459 50.352 1.00 92.03 166 THR C O 1
ATOM 4508 N N . VAL C 1 20 ? -48.010 -50.005 48.703 1.00 88.55 167 VAL C N 1
ATOM 4509 C CA . VAL C 1 20 ? -48.139 -48.658 48.164 1.00 88.36 167 VAL C CA 1
ATOM 4510 C C . VAL C 1 20 ? -49.015 -47.816 49.090 1.00 91.85 167 VAL C C 1
ATOM 4511 O O . VAL C 1 20 ? -48.723 -46.640 49.309 1.00 93.27 167 VAL C O 1
ATOM 4515 N N . ILE C 1 21 ? -50.093 -48.417 49.611 1.00 93.50 168 ILE C N 1
ATOM 4516 C CA . ILE C 1 21 ? -50.985 -47.735 50.538 1.00 97.36 168 ILE C CA 1
ATOM 4517 C C . ILE C 1 21 ? -50.216 -47.375 51.811 1.00 100.42 168 ILE C C 1
ATOM 4518 O O . ILE C 1 21 ? -50.439 -46.313 52.386 1.00 103.44 168 ILE C O 1
ATOM 4523 N N . ASP C 1 22 ? -49.295 -48.253 52.230 1.00 99.89 169 ASP C N 1
ATOM 4524 C CA . ASP C 1 22 ? -48.484 -48.031 53.419 1.00 102.84 169 ASP C CA 1
ATOM 4525 C C . ASP C 1 22 ? -47.613 -46.785 53.245 1.00 102.93 169 ASP C C 1
ATOM 4526 O O . ASP C 1 22 ? -47.489 -45.977 54.161 1.00 106.49 169 ASP C O 1
ATOM 4531 N N . ARG C 1 23 ? -47.023 -46.624 52.054 1.00 99.28 170 ARG C N 1
ATOM 4532 C CA . ARG C 1 23 ? -46.147 -45.498 51.764 1.00 99.16 170 ARG C CA 1
ATOM 4533 C C . ARG C 1 23 ? -46.953 -44.204 51.606 1.00 100.78 170 ARG C C 1
ATOM 4534 O O . ARG C 1 23 ? -46.419 -43.114 51.813 1.00 102.44 170 ARG C O 1
ATOM 4542 N N . LEU C 1 24 ? -48.234 -44.329 51.232 1.00 100.54 171 LEU C N 1
ATOM 4543 C CA . LEU C 1 24 ? -49.145 -43.194 51.151 1.00 102.60 171 LEU C CA 1
ATOM 4544 C C . LEU C 1 24 ? -49.515 -42.711 52.553 1.00 107.72 171 LEU C C 1
ATOM 4545 O O . LEU C 1 24 ? -49.646 -41.509 52.773 1.00 110.37 171 LEU C O 1
ATOM 4550 N N . LEU C 1 25 ? -49.713 -43.659 53.480 1.00 109.38 172 LEU C N 1
ATOM 4551 C CA . LEU C 1 25 ? -50.132 -43.359 54.842 1.00 114.61 172 LEU C CA 1
ATOM 4552 C C . LEU C 1 25 ? -48.934 -42.898 55.679 1.00 116.83 172 LEU C C 1
ATOM 4553 O O . LEU C 1 25 ? -49.102 -42.105 56.604 1.00 121.45 172 LEU C O 1
ATOM 4558 N N . GLU C 1 26 ? -47.728 -43.393 55.357 1.00 113.89 173 GLU C N 1
ATOM 4559 C CA . GLU C 1 26 ? -46.501 -42.953 56.009 1.00 115.72 173 GLU C CA 1
ATOM 4560 C C . GLU C 1 26 ? -46.105 -41.576 55.478 1.00 115.78 173 GLU C C 1
ATOM 4561 O O . GLU C 1 26 ? -46.605 -41.140 54.443 1.00 113.47 173 GLU C O 1
ATOM 4567 N N . GLY C 1 27 ? -45.211 -40.898 56.211 1.00 118.74 174 GLY C N 1
ATOM 4568 C CA . GLY C 1 27 ? -44.681 -39.607 55.801 1.00 119.23 174 GLY C CA 1
ATOM 4569 C C . GLY C 1 27 ? -45.195 -38.459 56.667 1.00 124.68 174 GLY C C 1
ATOM 4570 O O . GLY C 1 27 ? -46.078 -38.644 57.502 1.00 128.01 174 GLY C O 1
ATOM 4571 N N . SER C 1 28 ? -44.630 -37.268 56.432 1.00 125.80 175 SER C N 1
ATOM 4572 C CA . SER C 1 28 ? -44.921 -36.082 57.222 1.00 131.31 175 SER C CA 1
ATOM 4573 C C . SER C 1 28 ? -46.192 -35.403 56.712 1.00 131.96 175 SER C C 1
ATOM 4574 O O . SER C 1 28 ? -46.885 -35.938 55.849 1.00 128.31 175 SER C O 1
ATOM 4577 N N . GLY C 1 29 ? -46.492 -34.220 57.265 1.00 136.99 176 GLY C N 1
ATOM 4578 C CA . GLY C 1 29 ? -47.619 -33.409 56.830 1.00 138.43 176 GLY C CA 1
ATOM 4579 C C . GLY C 1 29 ? -47.399 -32.767 55.460 1.00 134.75 176 GLY C C 1
ATOM 4580 O O . GLY C 1 29 ? -48.361 -32.382 54.799 1.00 134.38 176 GLY C O 1
ATOM 4581 N N . ASP C 1 30 ? -46.133 -32.646 55.040 1.00 132.35 177 ASP C N 1
ATOM 4582 C CA . ASP C 1 30 ? -45.800 -32.044 53.759 1.00 129.13 177 ASP C CA 1
ATOM 4583 C C . ASP C 1 30 ? -46.332 -32.899 52.612 1.00 123.76 177 ASP C C 1
ATOM 4584 O O . ASP C 1 30 ? -46.660 -34.071 52.792 1.00 121.91 177 ASP C O 1
ATOM 4589 N N . LEU C 1 31 ? -46.399 -32.280 51.429 1.00 121.56 178 LEU C N 1
ATOM 4590 C CA . LEU C 1 31 ? -46.809 -32.957 50.211 1.00 116.68 178 LEU C CA 1
ATOM 4591 C C . LEU C 1 31 ? -45.772 -34.025 49.868 1.00 112.51 178 LEU C C 1
ATOM 4592 O O . LEU C 1 31 ? -44.592 -33.714 49.710 1.00 111.98 178 LEU C O 1
ATOM 4597 N N . GLU C 1 32 ? -46.229 -35.281 49.771 1.00 109.92 179 GLU C N 1
ATOM 4598 C CA . GLU C 1 32 ? -45.371 -36.420 49.479 1.00 106.29 179 GLU C CA 1
ATOM 4599 C C . GLU C 1 32 ? -45.827 -37.057 48.165 1.00 101.95 179 GLU C C 1
ATOM 4600 O O . GLU C 1 32 ? -47.013 -37.335 48.003 1.00 101.83 179 GLU C O 1
ATOM 4606 N N . VAL C 1 33 ? -44.885 -37.295 47.236 1.00 98.72 180 VAL C N 1
ATOM 4607 C CA . VAL C 1 33 ? -45.208 -37.803 45.906 1.00 94.95 180 VAL C CA 1
ATOM 4608 C C . VAL C 1 33 ? -44.649 -39.215 45.742 1.00 92.07 180 VAL C C 1
ATOM 4609 O O . VAL C 1 33 ? -43.467 -39.455 45.988 1.00 91.83 180 VAL C O 1
ATOM 4613 N N . ILE C 1 34 ? -45.511 -40.121 45.263 1.00 90.08 181 ILE C N 1
ATOM 4614 C CA . ILE C 1 34 ? -45.207 -41.540 45.209 1.00 87.88 181 ILE C CA 1
ATOM 4615 C C . ILE C 1 34 ? -45.213 -41.993 43.751 1.00 84.50 181 ILE C C 1
ATOM 4616 O O . ILE C 1 34 ? -46.276 -42.184 43.168 1.00 83.65 181 ILE C O 1
ATOM 4621 N N . PRO C 1 35 ? -44.027 -42.158 43.119 1.00 82.83 182 PRO C N 1
ATOM 4622 C CA . PRO C 1 35 ? -43.930 -42.688 41.756 1.00 80.00 182 PRO C CA 1
ATOM 4623 C C . PRO C 1 35 ? -43.851 -44.214 41.618 1.00 78.25 182 PRO C C 1
ATOM 4624 O O . PRO C 1 35 ? -42.967 -44.857 42.189 1.00 78.44 182 PRO C O 1
ATOM 4628 N N . VAL C 1 36 ? -44.792 -44.775 40.840 1.00 76.79 183 VAL C N 1
ATOM 4629 C CA . VAL C 1 36 ? -44.801 -46.183 40.468 1.00 75.16 183 VAL C CA 1
ATOM 4630 C C . VAL C 1 36 ? -44.277 -46.304 39.038 1.00 73.30 183 VAL C C 1
ATOM 4631 O O . VAL C 1 36 ? -44.815 -45.673 38.126 1.00 72.83 183 VAL C O 1
ATOM 4635 N N . VAL C 1 37 ? -43.244 -47.133 38.847 1.00 72.57 184 VAL C N 1
ATOM 4636 C CA . VAL C 1 37 ? -42.564 -47.206 37.564 1.00 71.39 184 VAL C CA 1
ATOM 4637 C C . VAL C 1 37 ? -42.546 -48.650 37.071 1.00 70.36 184 VAL C C 1
ATOM 4638 O O . VAL C 1 37 ? -42.685 -49.588 37.852 1.00 70.64 184 VAL C O 1
ATOM 4642 N N . GLY C 1 38 ? -42.361 -48.789 35.754 1.00 69.48 185 GLY C N 1
ATOM 4643 C CA . GLY C 1 38 ? -42.329 -50.066 35.067 1.00 68.82 185 GLY C CA 1
ATOM 4644 C C . GLY C 1 38 ? -42.583 -49.852 33.579 1.00 68.24 185 GLY C C 1
ATOM 4645 O O . GLY C 1 38 ? -43.064 -48.794 33.187 1.00 68.22 185 GLY C O 1
ATOM 4646 N N . MET C 1 39 ? -42.258 -50.851 32.755 1.00 68.07 186 MET C N 1
ATOM 4647 C CA . MET C 1 39 ? -42.395 -50.706 31.315 1.00 67.94 186 MET C CA 1
ATOM 4648 C C . MET C 1 39 ? -43.879 -50.620 30.961 1.00 67.51 186 MET C C 1
ATOM 4649 O O . MET C 1 39 ? -44.729 -51.013 31.759 1.00 67.37 186 MET C O 1
ATOM 4654 N N . PRO C 1 40 ? -44.249 -50.087 29.772 1.00 67.58 187 PRO C N 1
ATOM 4655 C CA . PRO C 1 40 ? -45.650 -50.077 29.348 1.00 67.47 187 PRO C CA 1
ATOM 4656 C C . PRO C 1 40 ? -46.260 -51.478 29.399 1.00 67.42 187 PRO C C 1
ATOM 4657 O O . PRO C 1 40 ? -45.582 -52.457 29.095 1.00 67.64 187 PRO C O 1
ATOM 4661 N N . GLY C 1 41 ? -47.530 -51.559 29.827 1.00 67.42 188 GLY C N 1
ATOM 4662 C CA . GLY C 1 41 ? -48.286 -52.808 29.841 1.00 67.62 188 GLY C CA 1
ATOM 4663 C C . GLY C 1 41 ? -48.075 -53.646 31.107 1.00 67.62 188 GLY C C 1
ATOM 4664 O O . GLY C 1 41 ? -48.680 -54.712 31.257 1.00 67.97 188 GLY C O 1
ATOM 4665 N N . LEU C 1 42 ? -47.233 -53.159 32.027 1.00 67.47 189 LEU C N 1
ATOM 4666 C CA . LEU C 1 42 ? -46.918 -53.905 33.234 1.00 67.74 189 LEU C CA 1
ATOM 4667 C C . LEU C 1 42 ? -48.056 -53.762 34.244 1.00 68.22 189 LEU C C 1
ATOM 4668 O O . LEU C 1 42 ? -48.097 -54.493 35.229 1.00 68.74 189 LEU C O 1
ATOM 4673 N N . GLY C 1 43 ? -48.967 -52.814 33.987 1.00 68.34 190 GLY C N 1
ATOM 4674 C CA . GLY C 1 43 ? -50.207 -52.693 34.736 1.00 69.20 190 GLY C CA 1
ATOM 4675 C C . GLY C 1 43 ? -50.199 -51.531 35.728 1.00 69.94 190 GLY C C 1
ATOM 4676 O O . GLY C 1 43 ? -50.954 -51.548 36.698 1.00 71.10 190 GLY C O 1
ATOM 4677 N N . LYS C 1 44 ? -49.365 -50.518 35.466 1.00 69.58 191 LYS C N 1
ATOM 4678 C CA . LYS C 1 44 ? -49.234 -49.368 36.349 1.00 70.53 191 LYS C CA 1
ATOM 4679 C C . LYS C 1 44 ? -50.589 -48.692 36.553 1.00 71.77 191 LYS C C 1
ATOM 4680 O O . LYS C 1 44 ? -50.981 -48.414 37.685 1.00 73.26 191 LYS C O 1
ATOM 4686 N N . THR C 1 45 ? -51.293 -48.426 35.445 1.00 71.49 192 THR C N 1
ATOM 4687 C CA . THR C 1 45 ? -52.585 -47.756 35.485 1.00 72.89 192 THR C CA 1
ATOM 4688 C C . THR C 1 45 ? -53.602 -48.632 36.210 1.00 73.93 192 THR C C 1
ATOM 4689 O O . THR C 1 45 ? -54.501 -48.119 36.875 1.00 75.78 192 THR C O 1
ATOM 4693 N N . THR C 1 46 ? -53.449 -49.954 36.060 1.00 73.02 193 THR C N 1
ATOM 4694 C CA . THR C 1 46 ? -54.339 -50.917 36.685 1.00 74.05 193 THR C CA 1
ATOM 4695 C C . THR C 1 46 ? -54.189 -50.840 38.202 1.00 75.44 193 THR C C 1
ATOM 4696 O O . THR C 1 46 ? -55.182 -50.769 38.922 1.00 77.38 193 THR C O 1
ATOM 4700 N N . LEU C 1 47 ? -52.936 -50.844 38.671 1.00 74.75 194 LEU C N 1
ATOM 4701 C CA . LEU C 1 47 ? -52.643 -50.786 40.093 1.00 76.23 194 LEU C CA 1
ATOM 4702 C C . LEU C 1 47 ? -53.120 -49.460 40.680 1.00 78.15 194 LEU C C 1
ATOM 4703 O O . LEU C 1 47 ? -53.666 -49.436 41.783 1.00 80.37 194 LEU C O 1
ATOM 4708 N N . ALA C 1 48 ? -52.906 -48.365 39.939 1.00 77.59 195 ALA C N 1
ATOM 4709 C CA . ALA C 1 48 ? -53.318 -47.040 40.377 1.00 79.59 195 ALA C CA 1
ATOM 4710 C C . ALA C 1 48 ? -54.823 -47.015 40.659 1.00 81.73 195 ALA C C 1
ATOM 4711 O O . ALA C 1 48 ? -55.253 -46.405 41.638 1.00 84.37 195 ALA C O 1
ATOM 4713 N N . THR C 1 49 ? -55.608 -47.691 39.804 1.00 80.92 196 THR C N 1
ATOM 4714 C CA . THR C 1 49 ? -57.060 -47.747 39.939 1.00 83.02 196 THR C CA 1
ATOM 4715 C C . THR C 1 49 ? -57.450 -48.586 41.156 1.00 84.80 196 THR C C 1
ATOM 4716 O O . THR C 1 49 ? -58.411 -48.259 41.852 1.00 87.69 196 THR C O 1
ATOM 4720 N N . LYS C 1 50 ? -56.699 -49.668 41.395 1.00 83.35 197 LYS C N 1
ATOM 4721 C CA . LYS C 1 50 ? -56.943 -50.569 42.511 1.00 84.96 197 LYS C CA 1
ATOM 4722 C C . LYS C 1 50 ? -56.798 -49.816 43.834 1.00 87.61 197 LYS C C 1
ATOM 4723 O O . LYS C 1 50 ? -57.633 -49.967 44.727 1.00 90.49 197 LYS C O 1
ATOM 4729 N N . ILE C 1 51 ? -55.742 -48.995 43.940 1.00 86.93 198 ILE C N 1
ATOM 4730 C CA . ILE C 1 51 ? -55.449 -48.233 45.147 1.00 89.53 198 ILE C CA 1
ATOM 4731 C C . ILE C 1 51 ? -56.448 -47.080 45.292 1.00 92.33 198 ILE C C 1
ATOM 4732 O O . ILE C 1 51 ? -56.866 -46.769 46.407 1.00 95.75 198 ILE C O 1
ATOM 4737 N N . PHE C 1 52 ? -56.831 -46.459 44.166 1.00 91.20 199 PHE C N 1
ATOM 4738 C CA . PHE C 1 52 ? -57.743 -45.321 44.157 1.00 93.85 199 PHE C CA 1
ATOM 4739 C C . PHE C 1 52 ? -59.117 -45.705 44.710 1.00 96.93 199 PHE C C 1
ATOM 4740 O O . PHE C 1 52 ? -59.776 -44.875 45.334 1.00 100.52 199 PHE C O 1
ATOM 4748 N N . LYS C 1 53 ? -59.536 -46.957 44.472 1.00 95.80 200 LYS C N 1
ATOM 4749 C CA . LYS C 1 53 ? -60.856 -47.436 44.859 1.00 98.60 200 LYS C CA 1
ATOM 4750 C C . LYS C 1 53 ? -60.817 -48.142 46.216 1.00 100.86 200 LYS C C 1
ATOM 4751 O O . LYS C 1 53 ? -61.858 -48.568 46.714 1.00 103.70 200 LYS C O 1
ATOM 4757 N N . HIS C 1 54 ? -59.623 -48.252 46.814 1.00 99.88 201 HIS C N 1
ATOM 4758 C CA . HIS C 1 54 ? -59.440 -49.007 48.043 1.00 101.80 201 HIS C CA 1
ATOM 4759 C C . HIS C 1 54 ? -60.154 -48.313 49.202 1.00 106.83 201 HIS C C 1
ATOM 4760 O O . HIS C 1 54 ? -59.942 -47.124 49.429 1.00 108.34 201 HIS C O 1
ATOM 4767 N N . PRO C 1 55 ? -60.999 -49.031 49.980 1.00 109.89 202 PRO C N 1
ATOM 4768 C CA . PRO C 1 55 ? -61.731 -48.432 51.100 1.00 115.26 202 PRO C CA 1
ATOM 4769 C C . PRO C 1 55 ? -60.918 -47.557 52.059 1.00 117.42 202 PRO C C 1
ATOM 4770 O O . PRO C 1 55 ? -61.378 -46.483 52.443 1.00 120.97 202 PRO C O 1
ATOM 4774 N N . LYS C 1 56 ? -59.716 -48.017 52.444 1.00 115.61 203 LYS C N 1
ATOM 4775 C CA . LYS C 1 56 ? -58.914 -47.340 53.458 1.00 118.03 203 LYS C CA 1
ATOM 4776 C C . LYS C 1 56 ? -58.291 -46.054 52.901 1.00 116.72 203 LYS C C 1
ATOM 4777 O O . LYS C 1 56 ? -57.963 -45.149 53.668 1.00 119.81 203 LYS C O 1
ATOM 4783 N N . ILE C 1 57 ? -58.132 -45.972 51.571 1.00 112.46 204 ILE C N 1
ATOM 4784 C CA . ILE C 1 57 ? -57.641 -44.766 50.918 1.00 111.25 204 ILE C CA 1
ATOM 4785 C C . ILE C 1 57 ? -58.778 -43.752 50.779 1.00 114.42 204 ILE C C 1
ATOM 4786 O O . ILE C 1 57 ? -58.538 -42.549 50.856 1.00 116.05 204 ILE C O 1
ATOM 4791 N N . GLU C 1 58 ? -60.010 -44.242 50.574 1.00 115.52 205 GLU C N 1
ATOM 4792 C CA . GLU C 1 58 ? -61.189 -43.387 50.536 1.00 119.19 205 GLU C CA 1
ATOM 4793 C C . GLU C 1 58 ? -61.448 -42.815 51.930 1.00 125.00 205 GLU C C 1
ATOM 4794 O O . GLU C 1 58 ? -62.030 -41.741 52.068 1.00 128.63 205 GLU C O 1
ATOM 4800 N N . TYR C 1 59 ? -61.020 -43.569 52.951 1.00 126.11 206 TYR C N 1
ATOM 4801 C CA . TYR C 1 59 ? -61.167 -43.209 54.353 1.00 131.78 206 TYR C CA 1
ATOM 4802 C C . TYR C 1 59 ? -60.198 -42.085 54.723 1.00 132.87 206 TYR C C 1
ATOM 4803 O O . TYR C 1 59 ? -60.621 -41.073 55.279 1.00 137.68 206 TYR C O 1
ATOM 4812 N N . GLU C 1 60 ? -58.906 -42.268 54.412 1.00 128.73 207 GLU C N 1
ATOM 4813 C CA . GLU C 1 60 ? -57.865 -41.327 54.808 1.00 129.70 207 GLU C CA 1
ATOM 4814 C C . GLU C 1 60 ? -57.943 -40.064 53.948 1.00 129.23 207 GLU C C 1
ATOM 4815 O O . GLU C 1 60 ? -57.958 -38.951 54.473 1.00 133.30 207 GLU C O 1
ATOM 4821 N N . PHE C 1 61 ? -57.972 -40.256 52.624 1.00 124.49 208 PHE C N 1
ATOM 4822 C CA . PHE C 1 61 ? -58.014 -39.161 51.670 1.00 123.58 208 PHE C CA 1
ATOM 4823 C C . PHE C 1 61 ? -59.411 -39.079 51.063 1.00 124.63 208 PHE C C 1
ATOM 4824 O O . PHE C 1 61 ? -59.744 -39.845 50.162 1.00 121.09 208 PHE C O 1
ATOM 4832 N N . PHE C 1 62 ? -60.228 -38.156 51.577 1.00 129.88 209 PHE C N 1
ATOM 4833 C CA . PHE C 1 62 ? -61.584 -37.975 51.088 1.00 131.75 209 PHE C CA 1
ATOM 4834 C C . PHE C 1 62 ? -61.543 -37.256 49.741 1.00 128.95 209 PHE C C 1
ATOM 4835 O O . PHE C 1 62 ? -62.248 -37.647 48.815 1.00 126.98 209 PHE C O 1
ATOM 4843 N N . THR C 1 63 ? -60.700 -36.221 49.638 1.00 128.97 210 THR C N 1
ATOM 4844 C CA . THR C 1 63 ? -60.538 -35.476 48.399 1.00 126.57 210 THR C CA 1
ATOM 4845 C C . THR C 1 63 ? -59.670 -36.289 47.441 1.00 120.20 210 THR C C 1
ATOM 4846 O O . THR C 1 63 ? -58.454 -36.355 47.612 1.00 118.08 210 THR C O 1
ATOM 4850 N N . ARG C 1 64 ? -60.306 -36.899 46.431 1.00 117.52 211 ARG C N 1
ATOM 4851 C CA . ARG C 1 64 ? -59.619 -37.768 45.484 1.00 111.95 211 ARG C CA 1
ATOM 4852 C C . ARG C 1 64 ? -59.948 -37.345 44.052 1.00 110.00 211 ARG C C 1
ATOM 4853 O O . ARG C 1 64 ? -61.082 -36.960 43.765 1.00 112.44 211 ARG C O 1
ATOM 4861 N N . LEU C 1 65 ? -58.943 -37.425 43.164 1.00 105.89 212 LEU C N 1
ATOM 4862 C CA . LEU C 1 65 ? -59.086 -37.021 41.771 1.00 103.99 212 LEU C CA 1
ATOM 4863 C C . LEU C 1 65 ? -58.094 -37.789 40.894 1.00 99.08 212 LEU C C 1
ATOM 4864 O O . LEU C 1 65 ? -56.951 -38.030 41.290 1.00 97.48 212 LEU C O 1
ATOM 4869 N N . TRP C 1 66 ? -58.559 -38.143 39.687 1.00 97.10 213 TRP C N 1
ATOM 4870 C CA . TRP C 1 66 ? -57.787 -38.897 38.713 1.00 92.93 213 TRP C CA 1
ATOM 4871 C C . TRP C 1 66 ? -57.540 -38.031 37.476 1.00 92.11 213 TRP C C 1
ATOM 4872 O O . TRP C 1 66 ? -58.481 -37.448 36.937 1.00 93.88 213 TRP C O 1
ATOM 4883 N N . LEU C 1 67 ? -56.276 -37.967 37.029 1.00 89.66 214 LEU C N 1
ATOM 4884 C CA . LEU C 1 67 ? -55.894 -37.202 35.849 1.00 88.87 214 LEU C CA 1
ATOM 4885 C C . LEU C 1 67 ? -54.977 -38.040 34.958 1.00 85.29 214 LEU C C 1
ATOM 4886 O O . LEU C 1 67 ? -53.948 -38.524 35.422 1.00 83.80 214 LEU C O 1
ATOM 4891 N N . TYR C 1 68 ? -55.356 -38.190 33.678 1.00 84.30 215 TYR C N 1
ATOM 4892 C CA . TYR C 1 68 ? -54.537 -38.872 32.686 1.00 81.50 215 TYR C CA 1
ATOM 4893 C C . TYR C 1 68 ? -53.667 -37.843 31.966 1.00 81.50 215 TYR C C 1
ATOM 4894 O O . TYR C 1 68 ? -54.160 -37.090 31.125 1.00 82.64 215 TYR C O 1
ATOM 4903 N N . VAL C 1 69 ? -52.372 -37.821 32.304 1.00 80.45 216 VAL C N 1
ATOM 4904 C CA . VAL C 1 69 ? -51.444 -36.864 31.724 1.00 80.67 216 VAL C CA 1
ATOM 4905 C C . VAL C 1 69 ? -50.759 -37.522 30.527 1.00 78.56 216 VAL C C 1
ATOM 4906 O O . VAL C 1 69 ? -49.648 -38.038 30.626 1.00 77.15 216 VAL C O 1
ATOM 4910 N N . SER C 1 70 ? -51.463 -37.503 29.388 1.00 78.72 217 SER C N 1
ATOM 4911 C CA . SER C 1 70 ? -50.951 -38.027 28.134 1.00 77.39 217 SER C CA 1
ATOM 4912 C C . SER C 1 70 ? -49.620 -37.361 27.794 1.00 77.39 217 SER C C 1
ATOM 4913 O O . SER C 1 70 ? -49.412 -36.197 28.124 1.00 78.90 217 SER C O 1
ATOM 4916 N N . GLN C 1 71 ? -48.745 -38.096 27.094 1.00 76.03 218 GLN C N 1
ATOM 4917 C CA . GLN C 1 71 ? -47.515 -37.536 26.547 1.00 76.32 218 GLN C CA 1
ATOM 4918 C C . GLN C 1 71 ? -47.806 -36.250 25.769 1.00 78.20 218 GLN C C 1
ATOM 4919 O O . GLN C 1 71 ? -46.896 -35.446 25.573 1.00 79.06 218 GLN C O 1
ATOM 4925 N N . SER C 1 72 ? -49.067 -36.059 25.338 1.00 79.06 219 SER C N 1
ATOM 4926 C CA . SER C 1 72 ? -49.465 -34.930 24.505 1.00 81.06 219 SER C CA 1
ATOM 4927 C C . SER C 1 72 ? -50.376 -33.953 25.255 1.00 82.91 219 SER C C 1
ATOM 4928 O O . SER C 1 72 ? -51.303 -33.401 24.661 1.00 84.54 219 SER C O 1
ATOM 4931 N N . TYR C 1 73 ? -50.090 -33.706 26.542 1.00 83.03 220 TYR C N 1
ATOM 4932 C CA . TYR C 1 73 ? -50.952 -32.884 27.382 1.00 85.10 220 TYR C CA 1
ATOM 4933 C C . TYR C 1 73 ? -50.281 -31.537 27.663 1.00 87.10 220 TYR C C 1
ATOM 4934 O O . TYR C 1 73 ? -49.058 -31.455 27.777 1.00 86.45 220 TYR C O 1
ATOM 4943 N N . LYS C 1 74 ? -51.105 -30.480 27.757 1.00 89.81 221 LYS C N 1
ATOM 4944 C CA . LYS C 1 74 ? -50.639 -29.126 28.033 1.00 92.30 221 LYS C CA 1
ATOM 4945 C C . LYS C 1 74 ? -51.274 -28.629 29.332 1.00 94.49 221 LYS C C 1
ATOM 4946 O O . LYS C 1 74 ? -52.400 -28.995 29.671 1.00 94.97 221 LYS C O 1
ATOM 4952 N N . THR C 1 75 ? -50.541 -27.758 30.036 1.00 96.20 222 THR C N 1
ATOM 4953 C CA . THR C 1 75 ? -50.784 -27.468 31.443 1.00 98.10 222 THR C CA 1
ATOM 4954 C C . THR C 1 75 ? -52.046 -26.621 31.636 1.00 101.61 222 THR C C 1
ATOM 4955 O O . THR C 1 75 ? -52.735 -26.777 32.644 1.00 102.96 222 THR C O 1
ATOM 4959 N N . ARG C 1 76 ? -52.357 -25.734 30.680 1.00 103.39 223 ARG C N 1
ATOM 4960 C CA . ARG C 1 76 ? -53.554 -24.907 30.765 1.00 107.04 223 ARG C CA 1
ATOM 4961 C C . ARG C 1 76 ? -54.790 -25.796 30.918 1.00 106.48 223 ARG C C 1
ATOM 4962 O O . ARG C 1 76 ? -55.664 -25.510 31.740 1.00 109.27 223 ARG C O 1
ATOM 4970 N N . GLU C 1 77 ? -54.833 -26.875 30.123 1.00 103.16 224 GLU C N 1
ATOM 4971 C CA . GLU C 1 77 ? -55.959 -27.798 30.077 1.00 102.46 224 GLU C CA 1
ATOM 4972 C C . GLU C 1 77 ? -56.138 -28.527 31.405 1.00 102.06 224 GLU C C 1
ATOM 4973 O O . GLU C 1 77 ? -57.265 -28.796 31.822 1.00 103.56 224 GLU C O 1
ATOM 4979 N N . LEU C 1 78 ? -55.004 -28.879 32.022 1.00 100.17 225 LEU C N 1
ATOM 4980 C CA . LEU C 1 78 ? -54.975 -29.604 33.281 1.00 99.72 225 LEU C CA 1
ATOM 4981 C C . LEU C 1 78 ? -55.677 -28.785 34.364 1.00 103.92 225 LEU C C 1
ATOM 4982 O O . LEU C 1 78 ? -56.550 -29.303 35.057 1.00 104.92 225 LEU C O 1
ATOM 4987 N N . TYR C 1 79 ? -55.306 -27.502 34.482 1.00 106.70 226 TYR C N 1
ATOM 4988 C CA . TYR C 1 79 ? -55.881 -26.624 35.491 1.00 111.24 226 TYR C CA 1
ATOM 4989 C C . TYR C 1 79 ? -57.386 -26.478 35.260 1.00 113.80 226 TYR C C 1
ATOM 4990 O O . TYR C 1 79 ? -58.164 -26.527 36.211 1.00 116.52 226 TYR C O 1
ATOM 4999 N N . LEU C 1 80 ? -57.788 -26.329 33.991 1.00 113.15 227 LEU C N 1
ATOM 5000 C CA . LEU C 1 80 ? -59.191 -26.163 33.636 1.00 115.71 227 LEU C CA 1
ATOM 5001 C C . LEU C 1 80 ? -59.976 -27.450 33.911 1.00 114.16 227 LEU C C 1
ATOM 5002 O O . LEU C 1 80 ? -61.136 -27.380 34.319 1.00 117.26 227 LEU C O 1
ATOM 5007 N N . ASN C 1 81 ? -59.338 -28.615 33.710 1.00 109.71 228 ASN C N 1
ATOM 5008 C CA . ASN C 1 81 ? -59.943 -29.900 34.040 1.00 108.14 228 ASN C CA 1
ATOM 5009 C C . ASN C 1 81 ? -60.215 -29.987 35.541 1.00 110.51 228 ASN C C 1
ATOM 5010 O O . ASN C 1 81 ? -61.294 -30.412 35.938 1.00 112.28 228 ASN C O 1
ATOM 5015 N N . ILE C 1 82 ? -59.237 -29.587 36.365 1.00 110.83 229 ILE C N 1
ATOM 5016 C CA . ILE C 1 82 ? -59.362 -29.627 37.818 1.00 113.36 229 ILE C CA 1
ATOM 5017 C C . ILE C 1 82 ? -60.520 -28.740 38.271 1.00 118.79 229 ILE C C 1
ATOM 5018 O O . ILE C 1 82 ? -61.371 -29.181 39.042 1.00 120.93 229 ILE C O 1
ATOM 5023 N N . ILE C 1 83 ? -60.529 -27.488 37.795 1.00 121.29 230 ILE C N 1
ATOM 5024 C CA . ILE C 1 83 ? -61.506 -26.496 38.221 1.00 126.97 230 ILE C CA 1
ATOM 5025 C C . ILE C 1 83 ? -62.917 -26.999 37.905 1.00 128.21 230 ILE C C 1
ATOM 5026 O O . ILE C 1 83 ? -63.820 -26.851 38.726 1.00 132.44 230 ILE C O 1
ATOM 5031 N N . SER C 1 84 ? -63.090 -27.607 36.723 1.00 124.78 231 SER C N 1
ATOM 5032 C CA . SER C 1 84 ? -64.381 -28.123 36.288 1.00 125.75 231 SER C CA 1
ATOM 5033 C C . SER C 1 84 ? -64.875 -29.236 37.216 1.00 125.65 231 SER C C 1
ATOM 5034 O O . SER C 1 84 ? -66.080 -29.378 37.418 1.00 128.77 231 SER C O 1
ATOM 5037 N N . LYS C 1 85 ? -63.938 -30.022 37.766 1.00 122.29 232 LYS C N 1
ATOM 5038 C CA . LYS C 1 85 ? -64.260 -31.175 38.596 1.00 121.73 232 LYS C CA 1
ATOM 5039 C C . LYS C 1 85 ? -64.808 -30.716 39.948 1.00 126.96 232 LYS C C 1
ATOM 5040 O O . LYS C 1 85 ? -65.742 -31.323 40.471 1.00 128.97 232 LYS C O 1
ATOM 5046 N N . PHE C 1 86 ? -64.211 -29.650 40.505 1.00 129.42 233 PHE C N 1
ATOM 5047 C CA . PHE C 1 86 ? -64.508 -29.189 41.855 1.00 134.49 233 PHE C CA 1
ATOM 5048 C C . PHE C 1 86 ? -65.723 -28.259 41.875 1.00 140.39 233 PHE C C 1
ATOM 5049 O O . PHE C 1 86 ? -66.576 -28.375 42.755 1.00 144.62 233 PHE C O 1
ATOM 5057 N N . THR C 1 87 ? -65.773 -27.318 40.921 1.00 140.98 234 THR C N 1
ATOM 5058 C CA . THR C 1 87 ? -66.730 -26.222 40.958 1.00 147.02 234 THR C CA 1
ATOM 5059 C C . THR C 1 87 ? -67.812 -26.398 39.890 1.00 147.14 234 THR C C 1
ATOM 5060 O O . THR C 1 87 ? -68.969 -26.062 40.132 1.00 152.22 234 THR C O 1
ATOM 5064 N N . GLY C 1 88 ? -67.431 -26.900 38.707 1.00 141.95 235 GLY C N 1
ATOM 5065 C CA . GLY C 1 88 ? -68.353 -27.067 37.593 1.00 141.87 235 GLY C CA 1
ATOM 5066 C C . GLY C 1 88 ? -68.632 -25.756 36.855 1.00 145.14 235 GLY C C 1
ATOM 5067 O O . GLY C 1 88 ? -69.557 -25.685 36.049 1.00 146.63 235 GLY C O 1
ATOM 5068 N N . ASN C 1 89 ? -67.813 -24.731 37.128 1.00 146.39 236 ASN C N 1
ATOM 5069 C CA . ASN C 1 89 ? -67.956 -23.415 36.524 1.00 149.79 236 ASN C CA 1
ATOM 5070 C C . ASN C 1 89 ? -66.571 -22.927 36.103 1.00 146.58 236 ASN C C 1
ATOM 5071 O O . ASN C 1 89 ? -65.827 -22.390 36.922 1.00 147.83 236 ASN C O 1
ATOM 5076 N N . THR C 1 90 ? -66.238 -23.133 34.821 1.00 142.72 237 THR C N 1
ATOM 5077 C CA . THR C 1 90 ? -64.953 -22.736 34.261 1.00 139.64 237 THR C CA 1
ATOM 5078 C C . THR C 1 90 ? -65.102 -21.446 33.450 1.00 142.89 237 THR C C 1
ATOM 5079 O O . THR C 1 90 ? -64.131 -20.962 32.864 1.00 141.12 237 THR C O 1
ATOM 5083 N N . LYS C 1 91 ? -66.331 -20.908 33.418 1.00 147.92 238 LYS C N 1
ATOM 5084 C CA . LYS C 1 91 ? -66.683 -19.702 32.684 1.00 151.84 238 LYS C CA 1
ATOM 5085 C C . LYS C 1 91 ? -65.615 -18.625 32.821 1.00 152.87 238 LYS C C 1
ATOM 5086 O O . LYS C 1 91 ? -65.080 -18.150 31.825 1.00 151.63 238 LYS C O 1
ATOM 5092 N N . HIS C 1 92 ? -65.330 -18.249 34.069 1.00 155.47 239 HIS C N 1
ATOM 5093 C CA . HIS C 1 92 ? -64.497 -17.095 34.367 1.00 157.96 239 HIS C CA 1
ATOM 5094 C C . HIS C 1 92 ? -63.034 -17.422 34.064 1.00 152.49 239 HIS C C 1
ATOM 5095 O O . HIS C 1 92 ? -62.226 -16.516 33.861 1.00 153.49 239 HIS C O 1
ATOM 5102 N N . CYS C 1 93 ? -62.716 -18.724 34.012 1.00 146.99 240 CYS C N 1
ATOM 5103 C CA . CYS C 1 93 ? -61.352 -19.208 33.871 1.00 141.89 240 CYS C CA 1
ATOM 5104 C C . CYS C 1 93 ? -60.988 -19.490 32.413 1.00 137.98 240 CYS C C 1
ATOM 5105 O O . CYS C 1 93 ? -59.830 -19.787 32.119 1.00 134.14 240 CYS C O 1
ATOM 5108 N N . ARG C 1 94 ? -61.960 -19.366 31.500 1.00 139.35 241 ARG C N 1
ATOM 5109 C CA . ARG C 1 94 ? -61.727 -19.623 30.087 1.00 136.29 241 ARG C CA 1
ATOM 5110 C C . ARG C 1 94 ? -60.729 -18.614 29.512 1.00 136.87 241 ARG C C 1
ATOM 5111 O O . ARG C 1 94 ? -60.047 -18.914 28.532 1.00 133.53 241 ARG C O 1
ATOM 5119 N N . ASP C 1 95 ? -60.662 -17.413 30.109 1.00 141.47 242 ASP C N 1
ATOM 5120 C CA . ASP C 1 95 ? -59.751 -16.368 29.663 1.00 142.74 242 ASP C CA 1
ATOM 5121 C C . ASP C 1 95 ? -58.698 -16.060 30.728 1.00 142.94 242 ASP C C 1
ATOM 5122 O O . ASP C 1 95 ? -57.896 -15.146 30.542 1.00 144.47 242 ASP C O 1
ATOM 5127 N N . MET C 1 96 ? -58.699 -16.809 31.840 1.00 141.67 243 MET C N 1
ATOM 5128 C CA . MET C 1 96 ? -57.692 -16.625 32.875 1.00 141.80 243 MET C CA 1
ATOM 5129 C C . MET C 1 96 ? -56.354 -17.152 32.358 1.00 136.79 243 MET C C 1
ATOM 5130 O O . MET C 1 96 ? -56.321 -18.132 31.618 1.00 132.43 243 MET C O 1
ATOM 5135 N N . SER C 1 97 ? -55.259 -16.486 32.748 1.00 137.80 244 SER C N 1
ATOM 5136 C CA . SER C 1 97 ? -53.916 -16.917 32.389 1.00 133.70 244 SER C CA 1
ATOM 5137 C C . SER C 1 97 ? -53.567 -18.195 33.151 1.00 129.83 244 SER C C 1
ATOM 5138 O O . SER C 1 97 ? -54.258 -18.565 34.096 1.00 130.94 244 SER C O 1
ATOM 5141 N N . GLU C 1 98 ? -52.477 -18.851 32.743 1.00 125.63 245 GLU C N 1
ATOM 5142 C CA . GLU C 1 98 ? -52.111 -20.150 33.287 1.00 121.68 245 GLU C CA 1
ATOM 5143 C C . GLU C 1 98 ? -51.779 -20.038 34.777 1.00 123.64 245 GLU C C 1
ATOM 5144 O O . GLU C 1 98 ? -52.047 -20.971 35.531 1.00 122.16 245 GLU C O 1
ATOM 5150 N N . LYS C 1 99 ? -51.214 -18.895 35.198 1.00 127.28 246 LYS C N 1
ATOM 5151 C CA . LYS C 1 99 ? -50.910 -18.646 36.603 1.00 129.99 246 LYS C CA 1
ATOM 5152 C C . LYS C 1 99 ? -52.200 -18.420 37.392 1.00 133.84 246 LYS C C 1
ATOM 5153 O O . LYS C 1 99 ? -52.346 -18.929 38.502 1.00 134.40 246 LYS C O 1
ATOM 5159 N N . ASP C 1 100 ? -53.124 -17.644 36.811 1.00 136.80 247 ASP C N 1
ATOM 5160 C CA . ASP C 1 100 ? -54.391 -17.316 37.450 1.00 141.13 247 ASP C CA 1
ATOM 5161 C C . ASP C 1 100 ? -55.225 -18.584 37.640 1.00 138.43 247 ASP C C 1
ATOM 5162 O O . ASP C 1 100 ? -55.929 -18.717 38.638 1.00 141.19 247 ASP C O 1
ATOM 5167 N N . LEU C 1 101 ? -55.134 -19.506 36.671 1.00 133.34 248 LEU C N 1
ATOM 5168 C CA . LEU C 1 101 ? -55.759 -20.820 36.745 1.00 130.19 248 LEU C CA 1
ATOM 5169 C C . LEU C 1 101 ? -55.128 -21.648 37.862 1.00 128.49 248 LEU C C 1
ATOM 5170 O O . LEU C 1 101 ? -55.839 -22.281 38.642 1.00 129.18 248 LEU C O 1
ATOM 5175 N N . ALA C 1 102 ? -53.789 -21.650 37.905 1.00 126.45 249 ALA C N 1
ATOM 5176 C CA . ALA C 1 102 ? -53.028 -22.418 38.878 1.00 124.75 249 ALA C CA 1
ATOM 5177 C C . ALA C 1 102 ? -53.315 -21.928 40.297 1.00 129.59 249 ALA C C 1
ATOM 5178 O O . ALA C 1 102 ? -53.549 -22.727 41.201 1.00 129.37 249 ALA C O 1
ATOM 5180 N N . LEU C 1 103 ? -53.286 -20.605 40.480 1.00 134.24 250 LEU C N 1
ATOM 5181 C CA . LEU C 1 103 ? -53.566 -19.999 41.771 1.00 139.66 250 LEU C CA 1
ATOM 5182 C C . LEU C 1 103 ? -55.010 -20.298 42.187 1.00 142.06 250 LEU C C 1
ATOM 5183 O O . LEU C 1 103 ? -55.278 -20.537 43.364 1.00 144.68 250 LEU C O 1
ATOM 5188 N N . LYS C 1 104 ? -55.923 -20.324 41.205 1.00 141.27 251 LYS C N 1
ATOM 5189 C CA . LYS C 1 104 ? -57.324 -20.642 41.443 1.00 143.42 251 LYS C CA 1
ATOM 5190 C C . LYS C 1 104 ? -57.472 -22.080 41.951 1.00 140.10 251 LYS C C 1
ATOM 5191 O O . LYS C 1 104 ? -58.290 -22.347 42.834 1.00 143.07 251 LYS C O 1
ATOM 5197 N N . VAL C 1 105 ? -56.687 -23.005 41.378 1.00 134.25 252 VAL C N 1
ATOM 5198 C CA . VAL C 1 105 ? -56.683 -24.396 41.810 1.00 130.90 252 VAL C CA 1
ATOM 5199 C C . VAL C 1 105 ? -56.065 -24.490 43.207 1.00 132.82 252 VAL C C 1
ATOM 5200 O O . VAL C 1 105 ? -56.566 -25.229 44.056 1.00 133.63 252 VAL C O 1
ATOM 5204 N N . GLN C 1 106 ? -54.974 -23.741 43.427 1.00 133.77 253 GLN C N 1
ATOM 5205 C CA . GLN C 1 106 ? -54.267 -23.741 44.700 1.00 135.84 253 GLN C CA 1
ATOM 5206 C C . GLN C 1 106 ? -55.211 -23.299 45.820 1.00 141.95 253 GLN C C 1
ATOM 5207 O O . GLN C 1 106 ? -55.162 -23.841 46.924 1.00 143.29 253 GLN C O 1
ATOM 5213 N N . GLU C 1 107 ? -56.075 -22.322 45.513 1.00 145.92 254 GLU C N 1
ATOM 5214 C CA . GLU C 1 107 ? -57.099 -21.851 46.435 1.00 152.21 254 GLU C CA 1
ATOM 5215 C C . GLU C 1 107 ? -58.049 -22.995 46.801 1.00 151.41 254 GLU C C 1
ATOM 5216 O O . GLU C 1 107 ? -58.310 -23.229 47.982 1.00 154.83 254 GLU C O 1
ATOM 5222 N N . ILE C 1 108 ? -58.534 -23.721 45.783 1.00 147.05 255 ILE C N 1
ATOM 5223 C CA . ILE C 1 108 ? -59.476 -24.816 45.975 1.00 146.14 255 ILE C CA 1
ATOM 5224 C C . ILE C 1 108 ? -58.837 -25.913 46.831 1.00 143.80 255 ILE C C 1
ATOM 5225 O O . ILE C 1 108 ? -59.524 -26.542 47.634 1.00 145.78 255 ILE C O 1
ATOM 5230 N N . LEU C 1 109 ? -57.524 -26.127 46.662 1.00 139.90 256 LEU C N 1
ATOM 5231 C CA . LEU C 1 109 ? -56.799 -27.190 47.349 1.00 137.28 256 LEU C CA 1
ATOM 5232 C C . LEU C 1 109 ? -56.432 -26.797 48.781 1.00 142.08 256 LEU C C 1
ATOM 5233 O O . LEU C 1 109 ? -56.294 -27.674 49.632 1.00 141.89 256 LEU C O 1
ATOM 5238 N N . GLU C 1 110 ? -56.236 -25.494 49.032 1.00 146.50 257 GLU C N 1
ATOM 5239 C CA . GLU C 1 110 ? -55.961 -24.991 50.374 1.00 151.95 257 GLU C CA 1
ATOM 5240 C C . GLU C 1 110 ? -57.233 -25.054 51.220 1.00 157.23 257 GLU C C 1
ATOM 5241 O O . GLU C 1 110 ? -57.169 -25.296 52.424 1.00 160.59 257 GLU C O 1
ATOM 5247 N N . GLU C 1 111 ? -58.380 -24.820 50.571 1.00 158.23 258 GLU C N 1
ATOM 5248 C CA . GLU C 1 111 ? -59.685 -24.928 51.204 1.00 163.08 258 GLU C CA 1
ATOM 5249 C C . GLU C 1 111 ? -60.102 -26.398 51.258 1.00 159.48 258 GLU C C 1
ATOM 5250 O O . GLU C 1 111 ? -60.718 -26.830 52.229 1.00 163.08 258 GLU C O 1
ATOM 5256 N N . GLY C 1 112 ? -59.753 -27.161 50.213 1.00 152.67 259 GLY C N 1
ATOM 5257 C CA . GLY C 1 112 ? -59.911 -28.607 50.215 1.00 148.69 259 GLY C CA 1
ATOM 5258 C C . GLY C 1 112 ? -59.015 -29.263 51.263 1.00 148.28 259 GLY C C 1
ATOM 5259 O O . GLY C 1 112 ? -57.936 -28.759 51.570 1.00 148.46 259 GLY C O 1
ATOM 5260 N N . GLY C 1 113 ? -59.474 -30.392 51.810 1.00 147.97 260 GLY C N 1
ATOM 5261 C CA . GLY C 1 113 ? -58.807 -31.030 52.933 1.00 148.65 260 GLY C CA 1
ATOM 5262 C C . GLY C 1 113 ? -57.649 -31.918 52.486 1.00 142.21 260 GLY C C 1
ATOM 5263 O O . GLY C 1 113 ? -57.027 -31.655 51.459 1.00 138.16 260 GLY C O 1
ATOM 5264 N N . LYS C 1 114 ? -57.361 -32.952 53.289 1.00 141.73 261 LYS C N 1
ATOM 5265 C CA . LYS C 1 114 ? -56.344 -33.939 52.958 1.00 136.12 261 LYS C CA 1
ATOM 5266 C C . LYS C 1 114 ? -56.737 -34.582 51.633 1.00 130.86 261 LYS C C 1
ATOM 5267 O O . LYS C 1 114 ? -57.831 -35.130 51.519 1.00 131.33 261 LYS C O 1
ATOM 5273 N N . TYR C 1 115 ? -55.848 -34.478 50.637 1.00 126.29 262 TYR C N 1
ATOM 5274 C CA . TYR C 1 115 ? -56.206 -34.782 49.261 1.00 122.04 262 TYR C CA 1
ATOM 5275 C C . TYR C 1 115 ? -55.201 -35.764 48.651 1.00 116.40 262 TYR C C 1
ATOM 5276 O O . TYR C 1 115 ? -54.050 -35.834 49.082 1.00 115.65 262 TYR C O 1
ATOM 5285 N N . LEU C 1 116 ? -55.673 -36.527 47.650 1.00 112.82 263 LEU C N 1
ATOM 5286 C CA . LEU C 1 116 ? -54.868 -37.499 46.922 1.00 107.69 263 LEU C CA 1
ATOM 5287 C C . LEU C 1 116 ? -55.113 -37.335 45.422 1.00 104.67 263 LEU C C 1
ATOM 5288 O O . LEU C 1 116 ? -56.252 -37.433 44.967 1.00 105.22 263 LEU C O 1
ATOM 5293 N N . ILE C 1 117 ? -54.033 -37.107 44.660 1.00 101.74 264 ILE C N 1
ATOM 5294 C CA . ILE C 1 117 ? -54.124 -36.799 43.240 1.00 99.34 264 ILE C CA 1
ATOM 5295 C C . ILE C 1 117 ? -53.438 -37.899 42.441 1.00 94.82 264 ILE C C 1
ATOM 5296 O O . ILE C 1 117 ? -52.259 -38.163 42.664 1.00 93.38 264 ILE C O 1
ATOM 5301 N N . VAL C 1 118 ? -54.165 -38.487 41.482 1.00 92.95 265 VAL C N 1
ATOM 5302 C CA . VAL C 1 118 ? -53.586 -39.482 40.594 1.00 89.06 265 VAL C CA 1
ATOM 5303 C C . VAL C 1 118 ? -53.224 -38.805 39.273 1.00 87.55 265 VAL C C 1
ATOM 5304 O O . VAL C 1 118 ? -54.078 -38.195 38.626 1.00 88.57 265 VAL C O 1
ATOM 5308 N N . LEU C 1 119 ? -51.942 -38.913 38.902 1.00 85.42 266 LEU C N 1
ATOM 5309 C CA . LEU C 1 119 ? -51.437 -38.443 37.622 1.00 83.88 266 LEU C CA 1
ATOM 5310 C C . LEU C 1 119 ? -50.976 -39.657 36.816 1.00 80.72 266 LEU C C 1
ATOM 5311 O O . LEU C 1 119 ? -49.990 -40.299 37.178 1.00 79.49 266 LEU C O 1
ATOM 5316 N N . ASP C 1 120 ? -51.699 -39.968 35.730 1.00 79.77 267 ASP C N 1
ATOM 5317 C CA . ASP C 1 120 ? -51.539 -41.230 35.022 1.00 77.37 267 ASP C CA 1
ATOM 5318 C C . ASP C 1 120 ? -50.729 -41.019 33.740 1.00 75.93 267 ASP C C 1
ATOM 5319 O O . ASP C 1 120 ? -51.139 -40.257 32.867 1.00 76.54 267 ASP C O 1
ATOM 5324 N N . ASP C 1 121 ? -49.580 -41.714 33.654 1.00 74.33 268 ASP C N 1
ATOM 5325 C CA . ASP C 1 121 ? -48.690 -41.723 32.498 1.00 73.16 268 ASP C CA 1
ATOM 5326 C C . ASP C 1 121 ? -47.910 -40.413 32.416 1.00 74.15 268 ASP C C 1
ATOM 5327 O O . ASP C 1 121 ? -47.841 -39.791 31.356 1.00 74.35 268 ASP C O 1
ATOM 5332 N N . VAL C 1 122 ? -47.285 -40.030 33.534 1.00 74.99 269 VAL C N 1
ATOM 5333 C CA . VAL C 1 122 ? -46.437 -38.851 33.570 1.00 76.15 269 VAL C CA 1
ATOM 5334 C C . VAL C 1 122 ? -45.256 -39.099 32.634 1.00 75.00 269 VAL C C 1
ATOM 5335 O O . VAL C 1 122 ? -44.612 -40.145 32.697 1.00 73.74 269 VAL C O 1
ATOM 5339 N N . TRP C 1 123 ? -44.997 -38.122 31.757 1.00 75.74 270 TRP C N 1
ATOM 5340 C CA . TRP C 1 123 ? -44.090 -38.314 30.638 1.00 75.05 270 TRP C CA 1
ATOM 5341 C C . TRP C 1 123 ? -42.746 -37.623 30.879 1.00 76.01 270 TRP C C 1
ATOM 5342 O O . TRP C 1 123 ? -41.745 -38.035 30.296 1.00 75.55 270 TRP C O 1
ATOM 5353 N N . SER C 1 124 ? -42.712 -36.590 31.739 1.00 77.67 271 SER C N 1
ATOM 5354 C CA . SER C 1 124 ? -41.491 -35.828 31.979 1.00 78.99 271 SER C CA 1
ATOM 5355 C C . SER C 1 124 ? -41.509 -35.143 33.347 1.00 80.73 271 SER C C 1
ATOM 5356 O O . SER C 1 124 ? -42.571 -34.899 33.920 1.00 81.42 271 SER C O 1
ATOM 5359 N N . THR C 1 125 ? -40.306 -34.815 33.842 1.00 81.78 272 THR C N 1
ATOM 5360 C CA . THR C 1 125 ? -40.131 -34.042 35.063 1.00 83.99 272 THR C CA 1
ATOM 5361 C C . THR C 1 125 ? -40.570 -32.598 34.833 1.00 86.20 272 THR C C 1
ATOM 5362 O O . THR C 1 125 ? -41.085 -31.950 35.746 1.00 88.19 272 THR C O 1
ATOM 5366 N N . ASP C 1 126 ? -40.317 -32.110 33.611 1.00 86.16 273 ASP C N 1
ATOM 5367 C CA . ASP C 1 126 ? -40.788 -30.815 33.153 1.00 88.16 273 ASP C CA 1
ATOM 5368 C C . ASP C 1 126 ? -42.290 -30.695 33.403 1.00 88.50 273 ASP C C 1
ATOM 5369 O O . ASP C 1 126 ? -42.742 -29.735 34.024 1.00 90.99 273 ASP C O 1
ATOM 5374 N N . ALA C 1 127 ? -43.048 -31.681 32.905 1.00 86.28 274 ALA C N 1
ATOM 5375 C CA . ALA C 1 127 ? -44.493 -31.718 33.067 1.00 86.56 274 ALA C CA 1
ATOM 5376 C C . ALA C 1 127 ? -44.860 -31.728 34.549 1.00 87.90 274 ALA C C 1
ATOM 5377 O O . ALA C 1 127 ? -45.737 -30.979 34.974 1.00 90.14 274 ALA C O 1
ATOM 5379 N N . TRP C 1 128 ? -44.175 -32.579 35.323 1.00 86.85 275 TRP C N 1
ATOM 5380 C CA . TRP C 1 128 ? -44.383 -32.666 36.760 1.00 88.31 275 TRP C CA 1
ATOM 5381 C C . TRP C 1 128 ? -44.176 -31.307 37.433 1.00 91.78 275 TRP C C 1
ATOM 5382 O O . TRP C 1 128 ? -45.026 -30.856 38.200 1.00 94.09 275 TRP C O 1
ATOM 5393 N N . ASP C 1 129 ? -43.030 -30.670 37.157 1.00 92.46 276 ASP C N 1
ATOM 5394 C CA . ASP C 1 129 ? -42.666 -29.418 37.805 1.00 95.93 276 ASP C CA 1
ATOM 5395 C C . ASP C 1 129 ? -43.626 -28.300 37.393 1.00 98.15 276 ASP C C 1
ATOM 5396 O O . ASP C 1 129 ? -43.895 -27.403 38.192 1.00 101.52 276 ASP C O 1
ATOM 5401 N N . ARG C 1 130 ? -44.149 -28.360 36.157 1.00 96.57 277 ARG C N 1
ATOM 5402 C CA . ARG C 1 130 ? -45.142 -27.405 35.679 1.00 98.61 277 ARG C CA 1
ATOM 5403 C C . ARG C 1 130 ? -46.477 -27.618 36.398 1.00 99.71 277 ARG C C 1
ATOM 5404 O O . ARG C 1 130 ? -47.142 -26.650 36.768 1.00 103.04 277 ARG C O 1
ATOM 5412 N N . ILE C 1 131 ? -46.866 -28.891 36.571 1.00 97.17 278 ILE C N 1
ATOM 5413 C CA . ILE C 1 131 ? -48.134 -29.265 37.185 1.00 98.01 278 ILE C CA 1
ATOM 5414 C C . ILE C 1 131 ? -48.115 -28.911 38.674 1.00 101.09 278 ILE C C 1
ATOM 5415 O O . ILE C 1 131 ? -49.140 -28.521 39.232 1.00 103.84 278 ILE C O 1
ATOM 5420 N N . LYS C 1 132 ? -46.938 -29.034 39.303 1.00 100.95 279 LYS C N 1
ATOM 5421 C CA . LYS C 1 132 ? -46.806 -28.924 40.748 1.00 103.66 279 LYS C CA 1
ATOM 5422 C C . LYS C 1 132 ? -47.171 -27.521 41.240 1.00 108.36 279 LYS C C 1
ATOM 5423 O O . LYS C 1 132 ? -47.475 -27.346 42.423 1.00 111.46 279 LYS C O 1
ATOM 5429 N N . ILE C 1 133 ? -47.168 -26.534 40.329 1.00 109.19 280 ILE C N 1
ATOM 5430 C CA . ILE C 1 133 ? -47.448 -25.143 40.664 1.00 113.83 280 ILE C CA 1
ATOM 5431 C C . ILE C 1 133 ? -48.845 -25.013 41.283 1.00 116.73 280 ILE C C 1
ATOM 5432 O O . ILE C 1 133 ? -49.091 -24.092 42.062 1.00 121.31 280 ILE C O 1
ATOM 5437 N N . ALA C 1 134 ? -49.750 -25.943 40.942 1.00 114.37 281 ALA C N 1
ATOM 5438 C CA . ALA C 1 134 ? -51.141 -25.878 41.366 1.00 117.02 281 ALA C CA 1
ATOM 5439 C C . ALA C 1 134 ? -51.337 -26.408 42.789 1.00 118.89 281 ALA C C 1
ATOM 5440 O O . ALA C 1 134 ? -52.386 -26.161 43.378 1.00 122.36 281 ALA C O 1
ATOM 5442 N N . PHE C 1 135 ? -50.349 -27.133 43.337 1.00 116.93 282 PHE C N 1
ATOM 5443 C CA . PHE C 1 135 ? -50.528 -27.834 44.603 1.00 118.24 282 PHE C CA 1
ATOM 5444 C C . PHE C 1 135 ? -49.918 -27.033 45.753 1.00 122.60 282 PHE C C 1
ATOM 5445 O O . PHE C 1 135 ? -48.716 -26.777 45.764 1.00 122.00 282 PHE C O 1
ATOM 5453 N N . PRO C 1 136 ? -50.722 -26.627 46.765 1.00 127.44 283 PRO C N 1
ATOM 5454 C CA . PRO C 1 136 ? -50.199 -25.902 47.922 1.00 132.15 283 PRO C CA 1
ATOM 5455 C C . PRO C 1 136 ? -49.472 -26.808 48.911 1.00 131.50 283 PRO C C 1
ATOM 5456 O O . PRO C 1 136 ? -49.866 -27.955 49.117 1.00 129.33 283 PRO C O 1
ATOM 5460 N N . LYS C 1 137 ? -48.416 -26.257 49.518 1.00 133.71 284 LYS C N 1
ATOM 5461 C CA . LYS C 1 137 ? -47.706 -26.884 50.620 1.00 134.52 284 LYS C CA 1
ATOM 5462 C C . LYS C 1 137 ? -48.407 -26.519 51.928 1.00 140.62 284 LYS C C 1
ATOM 5463 O O . LYS C 1 137 ? -47.795 -25.926 52.815 1.00 144.72 284 LYS C O 1
ATOM 5469 N N . ASN C 1 138 ? -49.696 -26.868 52.032 1.00 141.52 285 ASN C N 1
ATOM 5470 C CA . ASN C 1 138 ? -50.517 -26.460 53.162 1.00 147.77 285 ASN C CA 1
ATOM 5471 C C . ASN C 1 138 ? -50.377 -27.481 54.290 1.00 148.55 285 ASN C C 1
ATOM 5472 O O . ASN C 1 138 ? -51.064 -27.373 55.302 1.00 153.64 285 ASN C O 1
ATOM 5477 N N . ASP C 1 139 ? -49.505 -28.480 54.090 1.00 143.72 286 ASP C N 1
ATOM 5478 C CA . ASP C 1 139 ? -48.946 -29.258 55.184 1.00 144.77 286 ASP C CA 1
ATOM 5479 C C . ASP C 1 139 ? -50.052 -30.091 55.836 1.00 146.31 286 ASP C C 1
ATOM 5480 O O . ASP C 1 139 ? -50.014 -30.347 57.039 1.00 150.17 286 ASP C O 1
ATOM 5485 N N . LYS C 1 140 ? -51.023 -30.533 55.026 1.00 143.44 287 LYS C N 1
ATOM 5486 C CA . LYS C 1 140 ? -52.210 -31.211 55.525 1.00 145.23 287 LYS C CA 1
ATOM 5487 C C . LYS C 1 140 ? -52.067 -32.728 55.389 1.00 140.52 287 LYS C C 1
ATOM 5488 O O . LYS C 1 140 ? -53.038 -33.455 55.575 1.00 140.89 287 LYS C O 1
ATOM 5494 N N . GLY C 1 141 ? -50.855 -33.200 55.076 1.00 136.44 288 GLY C N 1
ATOM 5495 C CA . GLY C 1 141 ? -50.601 -34.617 54.873 1.00 131.97 288 GLY C CA 1
ATOM 5496 C C . GLY C 1 141 ? -51.031 -35.075 53.482 1.00 126.69 288 GLY C C 1
ATOM 5497 O O . GLY C 1 141 ? -51.465 -36.210 53.311 1.00 124.19 288 GLY C O 1
ATOM 5498 N N . ASN C 1 142 ? -50.873 -34.185 52.496 1.00 125.25 289 ASN C N 1
ATOM 5499 C CA . ASN C 1 142 ? -51.355 -34.408 51.142 1.00 121.07 289 ASN C CA 1
ATOM 5500 C C . ASN C 1 142 ? -50.396 -35.345 50.404 1.00 115.58 289 ASN C C 1
ATOM 5501 O O . ASN C 1 142 ? -49.199 -35.347 50.689 1.00 115.08 289 ASN C O 1
ATOM 5506 N N . ARG C 1 143 ? -50.937 -36.127 49.453 1.00 111.84 290 ARG C N 1
ATOM 5507 C CA . ARG C 1 143 ? -50.176 -37.124 48.707 1.00 106.94 290 ARG C CA 1
ATOM 5508 C C . ARG C 1 143 ? -50.529 -37.062 47.218 1.00 103.57 290 ARG C C 1
ATOM 5509 O O . ARG C 1 143 ? -51.648 -36.701 46.863 1.00 104.66 290 ARG C O 1
ATOM 5517 N N . VAL C 1 144 ? -49.570 -37.438 46.354 1.00 99.78 291 VAL C N 1
ATOM 5518 C CA . VAL C 1 144 ? -49.775 -37.482 44.910 1.00 96.60 291 VAL C CA 1
ATOM 5519 C C . VAL C 1 144 ? -49.226 -38.804 44.374 1.00 92.71 291 VAL C C 1
ATOM 5520 O O . VAL C 1 144 ? -48.032 -39.071 44.502 1.00 91.60 291 VAL C O 1
ATOM 5524 N N . LEU C 1 145 ? -50.103 -39.608 43.753 1.00 90.95 292 LEU C N 1
ATOM 5525 C CA . LEU C 1 145 ? -49.728 -40.884 43.159 1.00 87.59 292 LEU C CA 1
ATOM 5526 C C . LEU C 1 145 ? -49.414 -40.678 41.676 1.00 84.96 292 LEU C C 1
ATOM 5527 O O . LEU C 1 145 ? -50.214 -40.097 40.939 1.00 85.21 292 LEU C O 1
ATOM 5532 N N . LEU C 1 146 ? -48.248 -41.186 41.250 1.00 82.75 293 LEU C N 1
ATOM 5533 C CA . LEU C 1 146 ? -47.722 -40.944 39.917 1.00 80.72 293 LEU C CA 1
ATOM 5534 C C . LEU C 1 146 ? -47.364 -42.274 39.253 1.00 78.04 293 LEU C C 1
ATOM 5535 O O . LEU C 1 146 ? -46.687 -43.102 39.856 1.00 77.64 293 LEU C O 1
ATOM 5540 N N . THR C 1 147 ? -47.844 -42.475 38.015 1.00 76.53 294 THR C N 1
ATOM 5541 C CA . THR C 1 147 ? -47.466 -43.618 37.196 1.00 74.32 294 THR C CA 1
ATOM 5542 C C . THR C 1 147 ? -46.639 -43.128 36.008 1.00 73.36 294 THR C C 1
ATOM 5543 O O . THR C 1 147 ? -47.011 -42.150 35.364 1.00 73.90 294 THR C O 1
ATOM 5547 N N . THR C 1 148 ? -45.519 -43.809 35.729 1.00 72.24 295 THR C N 1
ATOM 5548 C CA . THR C 1 148 ? -44.623 -43.405 34.656 1.00 71.70 295 THR C CA 1
ATOM 5549 C C . THR C 1 148 ? -43.841 -44.600 34.117 1.00 70.47 295 THR C C 1
ATOM 5550 O O . THR C 1 148 ? -43.722 -45.624 34.785 1.00 70.17 295 THR C O 1
ATOM 5554 N N . ARG C 1 149 ? -43.294 -44.422 32.909 1.00 70.10 296 ARG C N 1
ATOM 5555 C CA . ARG C 1 149 ? -42.546 -45.454 32.211 1.00 69.41 296 ARG C CA 1
ATOM 5556 C C . ARG C 1 149 ? -41.056 -45.117 32.211 1.00 70.06 296 ARG C C 1
ATOM 5557 O O . ARG C 1 149 ? -40.251 -45.891 31.695 1.00 69.96 296 ARG C O 1
ATOM 5565 N N . ASP C 1 150 ? -40.699 -43.965 32.794 1.00 71.04 297 ASP C N 1
ATOM 5566 C CA . ASP C 1 150 ? -39.317 -43.521 32.834 1.00 71.99 297 ASP C CA 1
ATOM 5567 C C . ASP C 1 150 ? -38.833 -43.568 34.279 1.00 72.76 297 ASP C C 1
ATOM 5568 O O . ASP C 1 150 ? -39.382 -42.889 35.143 1.00 73.44 297 ASP C O 1
ATOM 5573 N N . HIS C 1 151 ? -37.784 -44.365 34.511 1.00 72.98 298 HIS C N 1
ATOM 5574 C CA . HIS C 1 151 ? -37.239 -44.587 35.841 1.00 73.90 298 HIS C CA 1
ATOM 5575 C C . HIS C 1 151 ? -36.613 -43.297 36.362 1.00 75.56 298 HIS C C 1
ATOM 5576 O O . HIS C 1 151 ? -36.579 -43.062 37.566 1.00 76.67 298 HIS C O 1
ATOM 5583 N N . ARG C 1 152 ? -36.124 -42.465 35.439 1.00 75.99 299 ARG C N 1
ATOM 5584 C CA . ARG C 1 152 ? -35.541 -41.179 35.782 1.00 77.76 299 ARG C CA 1
ATOM 5585 C C . ARG C 1 152 ? -36.616 -40.240 36.322 1.00 78.25 299 ARG C C 1
ATOM 5586 O O . ARG C 1 152 ? -36.357 -39.487 37.255 1.00 80.00 299 ARG C O 1
ATOM 5594 N N . VAL C 1 153 ? -37.815 -40.279 35.729 1.00 77.03 300 VAL C N 1
ATOM 5595 C CA . VAL C 1 153 ? -38.909 -39.424 36.165 1.00 77.75 300 VAL C CA 1
ATOM 5596 C C . VAL C 1 153 ? -39.245 -39.765 37.615 1.00 78.53 300 VAL C C 1
ATOM 5597 O O . VAL C 1 153 ? -39.352 -38.877 38.458 1.00 80.46 300 VAL C O 1
ATOM 5601 N N . ALA C 1 154 ? -39.386 -41.065 37.885 1.00 77.30 301 ALA C N 1
ATOM 5602 C CA . ALA C 1 154 ? -39.689 -41.566 39.216 1.00 78.10 301 ALA C CA 1
ATOM 5603 C C . ALA C 1 154 ? -38.637 -41.097 40.223 1.00 80.19 301 ALA C C 1
ATOM 5604 O O . ALA C 1 154 ? -38.973 -40.463 41.221 1.00 82.13 301 ALA C O 1
ATOM 5606 N N . ARG C 1 155 ? -37.362 -41.389 39.934 1.00 80.12 302 ARG C N 1
ATOM 5607 C CA . ARG C 1 155 ? -36.264 -41.130 40.858 1.00 82.18 302 ARG C CA 1
ATOM 5608 C C . ARG C 1 155 ? -36.104 -39.630 41.127 1.00 84.34 302 ARG C C 1
ATOM 5609 O O . ARG C 1 155 ? -35.560 -39.252 42.163 1.00 86.63 302 ARG C O 1
ATOM 5617 N N . TYR C 1 156 ? -36.585 -38.780 40.208 1.00 83.90 303 TYR C N 1
ATOM 5618 C CA . TYR C 1 156 ? -36.593 -37.339 40.419 1.00 86.12 303 TYR C CA 1
ATOM 5619 C C . TYR C 1 156 ? -37.627 -36.960 41.479 1.00 87.71 303 TYR C C 1
ATOM 5620 O O . TYR C 1 156 ? -37.384 -36.053 42.272 1.00 90.46 303 TYR C O 1
ATOM 5629 N N . CYS C 1 157 ? -38.783 -37.638 41.467 1.00 86.29 304 CYS C N 1
ATOM 5630 C CA . CYS C 1 157 ? -39.837 -37.401 42.446 1.00 87.97 304 CYS C CA 1
ATOM 5631 C C . CYS C 1 157 ? -39.472 -38.021 43.794 1.00 89.44 304 CYS C C 1
ATOM 5632 O O . CYS C 1 157 ? -39.644 -37.388 44.834 1.00 92.36 304 CYS C O 1
ATOM 5635 N N . ASN C 1 158 ? -38.981 -39.266 43.765 1.00 87.70 305 ASN C N 1
ATOM 5636 C CA . ASN C 1 158 ? -38.626 -39.980 44.979 1.00 89.04 305 ASN C CA 1
ATOM 5637 C C . ASN C 1 158 ? -37.444 -40.901 44.692 1.00 87.75 305 ASN C C 1
ATOM 5638 O O . ASN C 1 158 ? -37.474 -41.654 43.725 1.00 85.18 305 ASN C O 1
ATOM 5643 N N . ARG C 1 159 ? -36.430 -40.856 45.567 1.00 89.88 306 ARG C N 1
ATOM 5644 C CA . ARG C 1 159 ? -35.198 -41.608 45.373 1.00 89.35 306 ARG C CA 1
ATOM 5645 C C . ARG C 1 159 ? -35.469 -43.109 45.447 1.00 87.72 306 ARG C C 1
ATOM 5646 O O . ARG C 1 159 ? -34.723 -43.894 44.865 1.00 86.50 306 ARG C O 1
ATOM 5654 N N . SER C 1 160 ? -36.533 -43.498 46.164 1.00 88.03 307 SER C N 1
ATOM 5655 C CA . SER C 1 160 ? -36.894 -44.897 46.320 1.00 86.84 307 SER C CA 1
ATOM 5656 C C . SER C 1 160 ? -38.252 -45.161 45.675 1.00 84.81 307 SER C C 1
ATOM 5657 O O . SER C 1 160 ? -39.236 -45.379 46.377 1.00 85.61 307 SER C O 1
ATOM 5660 N N . PRO C 1 161 ? -38.348 -45.170 44.324 1.00 82.41 308 PRO C N 1
ATOM 5661 C CA . PRO C 1 161 ? -39.622 -45.395 43.640 1.00 80.67 308 PRO C CA 1
ATOM 5662 C C . PRO C 1 161 ? -40.050 -46.857 43.721 1.00 79.60 308 PRO C C 1
ATOM 5663 O O . PRO C 1 161 ? -39.232 -47.731 44.006 1.00 79.77 308 PRO C O 1
ATOM 5667 N N . HIS C 1 162 ? -41.339 -47.109 43.470 1.00 78.77 309 HIS C N 1
ATOM 5668 C CA . HIS C 1 162 ? -41.883 -48.454 43.539 1.00 78.00 309 HIS C CA 1
ATOM 5669 C C . HIS C 1 162 ? -41.794 -49.107 42.164 1.00 75.68 309 HIS C C 1
ATOM 5670 O O . HIS C 1 162 ? -42.434 -48.661 41.210 1.00 74.55 309 HIS C O 1
ATOM 5677 N N . ASP C 1 163 ? -40.991 -50.175 42.085 1.00 75.34 310 ASP C N 1
ATOM 5678 C CA . ASP C 1 163 ? -40.900 -50.985 40.883 1.00 73.69 310 ASP C CA 1
ATOM 5679 C C . ASP C 1 163 ? -42.034 -52.003 40.889 1.00 73.21 310 ASP C C 1
ATOM 5680 O O . ASP C 1 163 ? -42.061 -52.892 41.740 1.00 74.10 310 ASP C O 1
ATOM 5685 N N . LEU C 1 164 ? -42.962 -51.854 39.931 1.00 72.03 311 LEU C N 1
ATOM 5686 C CA . LEU C 1 164 ? -44.090 -52.759 39.776 1.00 71.67 311 LEU C CA 1
ATOM 5687 C C . LEU C 1 164 ? -43.573 -54.116 39.305 1.00 71.27 311 LEU C C 1
ATOM 5688 O O . LEU C 1 164 ? -42.798 -54.195 38.351 1.00 70.62 311 LEU C O 1
ATOM 5693 N N . LYS C 1 165 ? -44.019 -55.174 39.991 1.00 71.99 312 LYS C N 1
ATOM 5694 C CA . LYS C 1 165 ? -43.501 -56.511 39.768 1.00 72.14 312 LYS C CA 1
ATOM 5695 C C . LYS C 1 165 ? -44.110 -57.112 38.506 1.00 71.22 312 LYS C C 1
ATOM 5696 O O . LYS C 1 165 ? -45.102 -56.617 37.970 1.00 70.56 312 LYS C O 1
ATOM 5702 N N . PHE C 1 166 ? -43.502 -58.214 38.065 1.00 71.52 313 PHE C N 1
ATOM 5703 C CA . PHE C 1 166 ? -44.089 -59.063 37.047 1.00 71.27 313 PHE C CA 1
ATOM 5704 C C . PHE C 1 166 ? -45.007 -60.063 37.739 1.00 72.12 313 PHE C C 1
ATOM 5705 O O . PHE C 1 166 ? -45.134 -60.050 38.962 1.00 72.90 313 PHE C O 1
ATOM 5713 N N . LEU C 1 167 ? -45.663 -60.911 36.943 1.00 72.23 314 LEU C N 1
ATOM 5714 C CA . LEU C 1 167 ? -46.450 -62.005 37.483 1.00 73.32 314 LEU C CA 1
ATOM 5715 C C . LEU C 1 167 ? -45.614 -63.281 37.504 1.00 74.53 314 LEU C C 1
ATOM 5716 O O . LEU C 1 167 ? -44.747 -63.490 36.656 1.00 74.54 314 LEU C O 1
ATOM 5721 N N . THR C 1 168 ? -45.897 -64.133 38.493 1.00 75.86 315 THR C N 1
ATOM 5722 C CA . THR C 1 168 ? -45.315 -65.460 38.556 1.00 77.40 315 THR C CA 1
ATOM 5723 C C . THR C 1 168 ? -45.952 -66.316 37.467 1.00 77.81 315 THR C C 1
ATOM 5724 O O . THR C 1 168 ? -47.046 -66.003 36.999 1.00 77.16 315 THR C O 1
ATOM 5728 N N . ASP C 1 169 ? -45.270 -67.405 37.097 1.00 79.24 316 ASP C N 1
ATOM 5729 C CA . ASP C 1 169 ? -45.808 -68.373 36.152 1.00 80.27 316 ASP C CA 1
ATOM 5730 C C . ASP C 1 169 ? -47.276 -68.647 36.482 1.00 80.53 316 ASP C C 1
ATOM 5731 O O . ASP C 1 169 ? -48.146 -68.600 35.611 1.00 80.26 316 ASP C O 1
ATOM 5736 N N . GLU C 1 170 ? -47.528 -68.926 37.767 1.00 81.33 317 GLU C N 1
ATOM 5737 C CA . GLU C 1 170 ? -48.838 -69.338 38.244 1.00 82.21 317 GLU C CA 1
ATOM 5738 C C . GLU C 1 170 ? -49.838 -68.197 38.058 1.00 80.71 317 GLU C C 1
ATOM 5739 O O . GLU C 1 170 ? -50.927 -68.411 37.528 1.00 81.06 317 GLU C O 1
ATOM 5745 N N . GLU C 1 171 ? -49.453 -66.990 38.492 1.00 79.31 318 GLU C N 1
ATOM 5746 C CA . GLU C 1 171 ? -50.297 -65.812 38.358 1.00 78.11 318 GLU C CA 1
ATOM 5747 C C . GLU C 1 171 ? -50.592 -65.540 36.887 1.00 77.13 318 GLU C C 1
ATOM 5748 O O . GLU C 1 171 ? -51.707 -65.143 36.541 1.00 77.00 318 GLU C O 1
ATOM 5754 N N . SER C 1 172 ? -49.575 -65.758 36.041 1.00 76.77 319 SER C N 1
ATOM 5755 C CA . SER C 1 172 ? -49.707 -65.598 34.603 1.00 76.28 319 SER C CA 1
ATOM 5756 C C . SER C 1 172 ? -50.824 -66.500 34.077 1.00 77.61 319 SER C C 1
ATOM 5757 O O . SER C 1 172 ? -51.682 -66.051 33.318 1.00 77.30 319 SER C O 1
ATOM 5760 N N . TRP C 1 173 ? -50.815 -67.768 34.508 1.00 79.32 320 TRP C N 1
ATOM 5761 C CA . TRP C 1 173 ? -51.786 -68.749 34.046 1.00 80.98 320 TRP C CA 1
ATOM 5762 C C . TRP C 1 173 ? -53.205 -68.360 34.465 1.00 81.08 320 TRP C C 1
ATOM 5763 O O . TRP C 1 173 ? -54.136 -68.459 33.669 1.00 81.67 320 TRP C O 1
ATOM 5774 N N . ILE C 1 174 ? -53.358 -67.921 35.719 1.00 80.84 321 ILE C N 1
ATOM 5775 C CA . ILE C 1 174 ? -54.667 -67.661 36.296 1.00 81.56 321 ILE C CA 1
ATOM 5776 C C . ILE C 1 174 ? -55.329 -66.484 35.588 1.00 80.39 321 ILE C C 1
ATOM 5777 O O . ILE C 1 174 ? -56.532 -66.509 35.343 1.00 81.36 321 ILE C O 1
ATOM 5782 N N . LEU C 1 175 ? -54.540 -65.452 35.279 1.00 78.54 322 LEU C N 1
ATOM 5783 C CA . LEU C 1 175 ? -55.052 -64.311 34.541 1.00 77.53 322 LEU C CA 1
ATOM 5784 C C . LEU C 1 175 ? -55.465 -64.744 33.136 1.00 78.02 322 LEU C C 1
ATOM 5785 O O . LEU C 1 175 ? -56.512 -64.319 32.655 1.00 78.42 322 LEU C O 1
ATOM 5790 N N . LEU C 1 176 ? -54.632 -65.572 32.487 1.00 78.28 323 LEU C N 1
ATOM 5791 C CA . LEU C 1 176 ? -54.890 -66.026 31.127 1.00 79.13 323 LEU C CA 1
ATOM 5792 C C . LEU C 1 176 ? -56.178 -66.845 31.089 1.00 81.10 323 LEU C C 1
ATOM 5793 O O . LEU C 1 176 ? -57.015 -66.646 30.212 1.00 81.73 323 LEU C O 1
ATOM 5798 N N . GLU C 1 177 ? -56.316 -67.773 32.042 1.00 82.29 324 GLU C N 1
ATOM 5799 C CA . GLU C 1 177 ? -57.486 -68.630 32.126 1.00 84.46 324 GLU C CA 1
ATOM 5800 C C . GLU C 1 177 ? -58.738 -67.782 32.338 1.00 84.55 324 GLU C C 1
ATOM 5801 O O . GLU C 1 177 ? -59.745 -67.995 31.671 1.00 85.97 324 GLU C O 1
ATOM 5807 N N . LYS C 1 178 ? -58.661 -66.814 33.258 1.00 83.34 325 LYS C N 1
ATOM 5808 C CA . LYS C 1 178 ? -59.817 -66.016 33.637 1.00 83.87 325 LYS C CA 1
ATOM 5809 C C . LYS C 1 178 ? -60.272 -65.130 32.475 1.00 83.32 325 LYS C C 1
ATOM 5810 O O . LYS C 1 178 ? -61.470 -64.906 32.316 1.00 84.69 325 LYS C O 1
ATOM 5816 N N . ARG C 1 179 ? -59.321 -64.636 31.666 1.00 81.60 326 ARG C N 1
ATOM 5817 C CA . ARG C 1 179 ? -59.629 -63.763 30.540 1.00 81.16 326 ARG C CA 1
ATOM 5818 C C . ARG C 1 179 ? -60.044 -64.574 29.313 1.00 82.68 326 ARG C C 1
ATOM 5819 O O . ARG C 1 179 ? -60.938 -64.161 28.578 1.00 83.58 326 ARG C O 1
ATOM 5827 N N . ALA C 1 180 ? -59.376 -65.713 29.090 1.00 83.24 327 ALA C N 1
ATOM 5828 C CA . ALA C 1 180 ? -59.587 -66.516 27.896 1.00 84.96 327 ALA C CA 1
ATOM 5829 C C . ALA C 1 180 ? -60.900 -67.295 27.978 1.00 87.43 327 ALA C C 1
ATOM 5830 O O . ALA C 1 180 ? -61.468 -67.630 26.941 1.00 89.14 327 ALA C O 1
ATOM 5832 N N . PHE C 1 181 ? -61.369 -67.592 29.201 1.00 87.91 328 PHE C N 1
ATOM 5833 C CA . PHE C 1 181 ? -62.548 -68.428 29.395 1.00 90.53 328 PHE C CA 1
ATOM 5834 C C . PHE C 1 181 ? -63.660 -67.689 30.148 1.00 91.02 328 PHE C C 1
ATOM 5835 O O . PHE C 1 181 ? -64.663 -68.305 30.507 1.00 93.35 328 PHE C O 1
ATOM 5843 N N . HIS C 1 182 ? -63.493 -66.374 30.367 1.00 89.18 329 HIS C N 1
ATOM 5844 C CA . HIS C 1 182 ? -64.528 -65.516 30.936 1.00 89.91 329 HIS C CA 1
ATOM 5845 C C . HIS C 1 182 ? -65.186 -66.181 32.146 1.00 91.84 329 HIS C C 1
ATOM 5846 O O . HIS C 1 182 ? -66.368 -66.525 32.107 1.00 94.35 329 HIS C O 1
ATOM 5853 N N . LYS C 1 183 ? -64.390 -66.367 33.208 1.00 90.87 330 LYS C N 1
ATOM 5854 C CA . LYS C 1 183 ? -64.844 -66.848 34.509 1.00 92.62 330 LYS C CA 1
ATOM 5855 C C . LYS C 1 183 ? -65.022 -68.364 34.510 1.00 94.61 330 LYS C C 1
ATOM 5856 O O . LYS C 1 183 ? -65.120 -68.956 35.580 1.00 95.97 330 LYS C O 1
ATOM 5862 N N . ALA C 1 184 ? -65.074 -68.984 33.324 1.00 95.08 331 ALA C N 1
ATOM 5863 C CA . ALA C 1 184 ? -65.090 -70.433 33.214 1.00 97.01 331 ALA C CA 1
ATOM 5864 C C . ALA C 1 184 ? -63.664 -70.960 33.360 1.00 95.47 331 ALA C C 1
ATOM 5865 O O . ALA C 1 184 ? -62.706 -70.200 33.235 1.00 92.91 331 ALA C O 1
ATOM 5867 N N . LYS C 1 185 ? -63.540 -72.267 33.622 1.00 97.32 332 LYS C N 1
ATOM 5868 C CA . LYS C 1 185 ? -62.246 -72.901 33.831 1.00 96.52 332 LYS C CA 1
ATOM 5869 C C . LYS C 1 185 ? -61.737 -73.465 32.505 1.00 96.77 332 LYS C C 1
ATOM 5870 O O . LYS C 1 185 ? -62.531 -73.796 31.624 1.00 98.51 332 LYS C O 1
ATOM 5876 N N . CYS C 1 186 ? -60.406 -73.583 32.389 1.00 95.38 333 CYS C N 1
ATOM 5877 C CA . CYS C 1 186 ? -59.767 -74.090 31.185 1.00 95.87 333 CYS C CA 1
ATOM 5878 C C . CYS C 1 186 ? -59.962 -75.599 31.092 1.00 99.08 333 CYS C C 1
ATOM 5879 O O . CYS C 1 186 ? -59.923 -76.297 32.106 1.00 100.19 333 CYS C O 1
ATOM 5882 N N . LEU C 1 187 ? -60.162 -76.083 29.859 1.00 100.81 334 LEU C N 1
ATOM 5883 C CA . LEU C 1 187 ? -60.296 -77.509 29.618 1.00 104.20 334 LEU C CA 1
ATOM 5884 C C . LEU C 1 187 ? -58.918 -78.155 29.746 1.00 104.35 334 LEU C C 1
ATOM 5885 O O . LEU C 1 187 ? -57.936 -77.631 29.220 1.00 102.70 334 LEU C O 1
ATOM 5890 N N . PRO C 1 188 ? -58.808 -79.295 30.471 1.00 106.57 335 PRO C N 1
ATOM 5891 C CA . PRO C 1 188 ? -57.514 -79.908 30.783 1.00 106.94 335 PRO C CA 1
ATOM 5892 C C . PRO C 1 188 ? -56.541 -80.147 29.629 1.00 107.69 335 PRO C C 1
ATOM 5893 O O . PRO C 1 188 ? -55.329 -80.106 29.844 1.00 106.84 335 PRO C O 1
ATOM 5897 N N . GLU C 1 189 ? -57.067 -80.395 28.419 1.00 109.59 336 GLU C N 1
ATOM 5898 C CA . GLU C 1 189 ? -56.235 -80.775 27.283 1.00 111.27 336 GLU C CA 1
ATOM 5899 C C . GLU C 1 189 ? -55.443 -79.571 26.773 1.00 108.27 336 GLU C C 1
ATOM 5900 O O . GLU C 1 189 ? -54.426 -79.742 26.102 1.00 109.17 336 GLU C O 1
ATOM 5906 N N . LEU C 1 190 ? -55.927 -78.363 27.088 1.00 105.06 337 LEU C N 1
ATOM 5907 C CA . LEU C 1 190 ? -55.285 -77.127 26.670 1.00 102.19 337 LEU C CA 1
ATOM 5908 C C . LEU C 1 190 ? -54.414 -76.569 27.795 1.00 99.45 337 LEU C C 1
ATOM 5909 O O . LEU C 1 190 ? -53.701 -75.591 27.595 1.00 97.16 337 LEU C O 1
ATOM 5914 N N . GLU C 1 191 ? -54.457 -77.217 28.963 1.00 100.00 338 GLU C N 1
ATOM 5915 C CA . GLU C 1 191 ? -53.823 -76.704 30.166 1.00 97.75 338 GLU C CA 1
ATOM 5916 C C . GLU C 1 191 ? -52.306 -76.660 29.989 1.00 97.38 338 GLU C C 1
ATOM 5917 O O . GLU C 1 191 ? -51.674 -75.690 30.393 1.00 94.82 338 GLU C O 1
ATOM 5923 N N . THR C 1 192 ? -51.731 -77.701 29.377 1.00 100.23 339 THR C N 1
ATOM 5924 C CA . THR C 1 192 ? -50.287 -77.805 29.219 1.00 100.62 339 THR C CA 1
ATOM 5925 C C . THR C 1 192 ? -49.774 -76.752 28.235 1.00 98.98 339 THR C C 1
ATOM 5926 O O . THR C 1 192 ? -48.794 -76.061 28.520 1.00 97.24 339 THR C O 1
ATOM 5930 N N . ASN C 1 193 ? -50.435 -76.645 27.075 1.00 99.83 340 ASN C N 1
ATOM 5931 C CA . ASN C 1 193 ? -50.081 -75.653 26.070 1.00 98.64 340 ASN C CA 1
ATOM 5932 C C . ASN C 1 193 ? -50.317 -74.250 26.625 1.00 94.77 340 ASN C C 1
ATOM 5933 O O . ASN C 1 193 ? -49.501 -73.353 26.418 1.00 93.12 340 ASN C O 1
ATOM 5938 N N . GLY C 1 194 ? -51.448 -74.081 27.322 1.00 93.69 341 GLY C N 1
ATOM 5939 C CA . GLY C 1 194 ? -51.833 -72.805 27.901 1.00 90.54 341 GLY C CA 1
ATOM 5940 C C . GLY C 1 194 ? -50.826 -72.308 28.938 1.00 88.63 341 GLY C C 1
ATOM 5941 O O . GLY C 1 194 ? -50.497 -71.127 28.955 1.00 86.35 341 GLY C O 1
ATOM 5942 N N . LYS C 1 195 ? -50.353 -73.215 29.803 1.00 89.82 342 LYS C N 1
ATOM 5943 C CA . LYS C 1 195 ? -49.359 -72.888 30.815 1.00 88.58 342 LYS C CA 1
ATOM 5944 C C . LYS C 1 195 ? -48.023 -72.556 30.153 1.00 88.48 342 LYS C C 1
ATOM 5945 O O . LYS C 1 195 ? -47.317 -71.666 30.621 1.00 86.61 342 LYS C O 1
ATOM 5951 N N . SER C 1 196 ? -47.673 -73.287 29.086 1.00 90.83 343 SER C N 1
ATOM 5952 C CA . SER C 1 196 ? -46.475 -72.991 28.315 1.00 91.28 343 SER C CA 1
ATOM 5953 C C . SER C 1 196 ? -46.580 -71.580 27.738 1.00 88.87 343 SER C C 1
ATOM 5954 O O . SER C 1 196 ? -45.638 -70.791 27.829 1.00 87.64 343 SER C O 1
ATOM 5957 N N . ILE C 1 197 ? -47.753 -71.286 27.160 1.00 88.46 344 ILE C N 1
ATOM 5958 C CA . ILE C 1 197 ? -48.057 -69.987 26.582 1.00 86.48 344 ILE C CA 1
ATOM 5959 C C . ILE C 1 197 ? -47.921 -68.898 27.649 1.00 83.57 344 ILE C C 1
ATOM 5960 O O . ILE C 1 197 ? -47.243 -67.896 27.425 1.00 82.23 344 ILE C O 1
ATOM 5965 N N . ALA C 1 198 ? -48.562 -69.106 28.808 1.00 82.92 345 ALA C N 1
ATOM 5966 C CA . ALA C 1 198 ? -48.561 -68.132 29.892 1.00 80.65 345 ALA C CA 1
ATOM 5967 C C . ALA C 1 198 ? -47.130 -67.810 30.327 1.00 80.11 345 ALA C C 1
ATOM 5968 O O . ALA C 1 198 ? -46.799 -66.654 30.589 1.00 78.31 345 ALA C O 1
ATOM 5970 N N . ARG C 1 199 ? -46.296 -68.852 30.395 1.00 81.98 346 ARG C N 1
ATOM 5971 C CA . ARG C 1 199 ? -44.916 -68.746 30.840 1.00 82.08 346 ARG C CA 1
ATOM 5972 C C . ARG C 1 199 ? -44.114 -67.826 29.921 1.00 81.48 346 ARG C C 1
ATOM 5973 O O . ARG C 1 199 ? -43.364 -66.972 30.392 1.00 80.27 346 ARG C O 1
ATOM 5981 N N . LYS C 1 200 ? -44.297 -68.000 28.608 1.00 82.61 347 LYS C N 1
ATOM 5982 C CA . LYS C 1 200 ? -43.536 -67.261 27.611 1.00 82.68 347 LYS C CA 1
ATOM 5983 C C . LYS C 1 200 ? -43.921 -65.777 27.618 1.00 80.11 347 LYS C C 1
ATOM 5984 O O . LYS C 1 200 ? -43.246 -64.968 26.983 1.00 79.89 347 LYS C O 1
ATOM 5990 N N . CYS C 1 201 ? -44.996 -65.418 28.341 1.00 78.46 348 CYS C N 1
ATOM 5991 C CA . CYS C 1 201 ? -45.351 -64.024 28.573 1.00 76.27 348 CYS C CA 1
ATOM 5992 C C . CYS C 1 201 ? -44.409 -63.383 29.590 1.00 75.23 348 CYS C C 1
ATOM 5993 O O . CYS C 1 201 ? -44.307 -62.159 29.645 1.00 73.84 348 CYS C O 1
ATOM 5996 N N . LYS C 1 202 ? -43.793 -64.217 30.443 1.00 76.12 349 LYS C N 1
ATOM 5997 C CA . LYS C 1 202 ? -42.757 -63.792 31.376 1.00 75.74 349 LYS C CA 1
ATOM 5998 C C . LYS C 1 202 ? -43.358 -62.967 32.516 1.00 74.15 349 LYS C C 1
ATOM 5999 O O . LYS C 1 202 ? -42.618 -62.376 33.300 1.00 73.77 349 LYS C O 1
ATOM 6005 N N . GLY C 1 203 ? -44.694 -62.944 32.613 1.00 73.58 350 GLY C N 1
ATOM 6006 C CA . GLY C 1 203 ? -45.393 -62.231 33.670 1.00 72.60 350 GLY C CA 1
ATOM 6007 C C . GLY C 1 203 ? -45.703 -60.775 33.318 1.00 71.22 350 GLY C C 1
ATOM 6008 O O . GLY C 1 203 ? -45.685 -59.916 34.200 1.00 70.63 350 GLY C O 1
ATOM 6009 N N . LEU C 1 204 ? -45.998 -60.515 32.036 1.00 71.02 351 LEU C N 1
ATOM 6010 C CA . LEU C 1 204 ? -46.415 -59.196 31.579 1.00 70.00 351 LEU C CA 1
ATOM 6011 C C . LEU C 1 204 ? -47.933 -59.179 31.399 1.00 69.98 351 LEU C C 1
ATOM 6012 O O . LEU C 1 204 ? -48.444 -59.778 30.451 1.00 70.63 351 LEU C O 1
ATOM 6017 N N . PRO C 1 205 ? -48.691 -58.484 32.283 1.00 69.58 352 PRO C N 1
ATOM 6018 C CA . PRO C 1 205 ? -50.156 -58.489 32.225 1.00 69.95 352 PRO C CA 1
ATOM 6019 C C . PRO C 1 205 ? -50.746 -58.275 30.832 1.00 70.07 352 PRO C C 1
ATOM 6020 O O . PRO C 1 205 ? -51.643 -59.005 30.410 1.00 70.93 352 PRO C O 1
ATOM 6024 N N . LEU C 1 206 ? -50.222 -57.273 30.122 1.00 69.46 353 LEU C N 1
ATOM 6025 C CA . LEU C 1 206 ? -50.800 -56.849 28.860 1.00 69.75 353 LEU C CA 1
ATOM 6026 C C . LEU C 1 206 ? -50.616 -57.944 27.809 1.00 70.72 353 LEU C C 1
ATOM 6027 O O . LEU C 1 206 ? -51.557 -58.263 27.088 1.00 71.60 353 LEU C O 1
ATOM 6032 N N . ALA C 1 207 ? -49.414 -58.530 27.743 1.00 70.88 354 ALA C N 1
ATOM 6033 C CA . ALA C 1 207 ? -49.138 -59.609 26.806 1.00 72.25 354 ALA C CA 1
ATOM 6034 C C . ALA C 1 207 ? -50.119 -60.757 27.033 1.00 73.23 354 ALA C C 1
ATOM 6035 O O . ALA C 1 207 ? -50.658 -61.318 26.080 1.00 74.55 354 ALA C O 1
ATOM 6037 N N . ILE C 1 208 ? -50.349 -61.079 28.310 1.00 72.82 355 ILE C N 1
ATOM 6038 C CA . ILE C 1 208 ? -51.204 -62.189 28.693 1.00 73.91 355 ILE C CA 1
ATOM 6039 C C . ILE C 1 208 ? -52.645 -61.897 28.279 1.00 74.35 355 ILE C C 1
ATOM 6040 O O . ILE C 1 208 ? -53.341 -62.782 27.785 1.00 75.81 355 ILE C O 1
ATOM 6045 N N . VAL C 1 209 ? -53.090 -60.656 28.494 1.00 73.37 356 VAL C N 1
ATOM 6046 C CA . VAL C 1 209 ? -54.475 -60.297 28.241 1.00 74.00 356 VAL C CA 1
ATOM 6047 C C . VAL C 1 209 ? -54.730 -60.251 26.733 1.00 74.87 356 VAL C C 1
ATOM 6048 O O . VAL C 1 209 ? -55.819 -60.613 26.291 1.00 76.20 356 VAL C O 1
ATOM 6052 N N . VAL C 1 210 ? -53.726 -59.821 25.951 1.00 74.43 357 VAL C N 1
ATOM 6053 C CA . VAL C 1 210 ? -53.857 -59.720 24.501 1.00 75.55 357 VAL C CA 1
ATOM 6054 C C . VAL C 1 210 ? -54.050 -61.110 23.905 1.00 77.45 357 VAL C C 1
ATOM 6055 O O . VAL C 1 210 ? -54.896 -61.304 23.032 1.00 78.99 357 VAL C O 1
ATOM 6059 N N . ILE C 1 211 ? -53.228 -62.056 24.368 1.00 77.59 358 ILE C N 1
ATOM 6060 C CA . ILE C 1 211 ? -53.190 -63.389 23.792 1.00 79.67 358 ILE C CA 1
ATOM 6061 C C . ILE C 1 211 ? -54.455 -64.152 24.192 1.00 80.73 358 ILE C C 1
ATOM 6062 O O . ILE C 1 211 ? -54.886 -65.049 23.469 1.00 82.88 358 ILE C O 1
ATOM 6067 N N . ALA C 1 212 ? -55.053 -63.783 25.335 1.00 79.55 359 ALA C N 1
ATOM 6068 C CA . ALA C 1 212 ? -56.351 -64.310 25.732 1.00 80.71 359 ALA C CA 1
ATOM 6069 C C . ALA C 1 212 ? -57.388 -63.992 24.655 1.00 82.04 359 ALA C C 1
ATOM 6070 O O . ALA C 1 212 ? -58.198 -64.848 24.296 1.00 84.08 359 ALA C O 1
ATOM 6072 N N . GLY C 1 213 ? -57.333 -62.758 24.140 1.00 81.09 360 GLY C N 1
ATOM 6073 C CA . GLY C 1 213 ? -58.213 -62.309 23.073 1.00 82.41 360 GLY C CA 1
ATOM 6074 C C . GLY C 1 213 ? -58.049 -63.111 21.784 1.00 84.58 360 GLY C C 1
ATOM 6075 O O . GLY C 1 213 ? -59.025 -63.368 21.085 1.00 86.61 360 GLY C O 1
ATOM 6076 N N . ALA C 1 214 ? -56.807 -63.495 21.475 1.00 84.46 361 ALA C N 1
ATOM 6077 C CA . ALA C 1 214 ? -56.517 -64.313 20.307 1.00 86.91 361 ALA C CA 1
ATOM 6078 C C . ALA C 1 214 ? -57.093 -65.720 20.479 1.00 88.98 361 ALA C C 1
ATOM 6079 O O . ALA C 1 214 ? -57.638 -66.285 19.533 1.00 91.63 361 ALA C O 1
ATOM 6081 N N . LEU C 1 215 ? -56.958 -66.276 21.691 1.00 88.01 362 LEU C N 1
ATOM 6082 C CA . LEU C 1 215 ? -57.334 -67.655 21.966 1.00 90.01 362 LEU C CA 1
ATOM 6083 C C . LEU C 1 215 ? -58.854 -67.801 2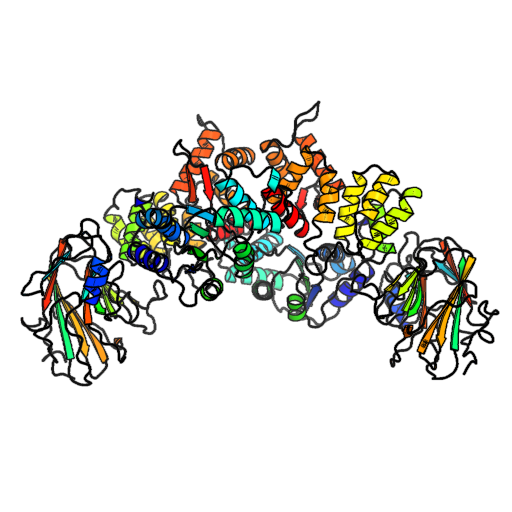2.032 1.00 91.32 362 LEU C C 1
ATOM 6084 O O . LEU C 1 215 ? -59.390 -68.823 21.606 1.00 94.00 362 LEU C O 1
ATOM 6089 N N . ILE C 1 216 ? -59.532 -66.784 22.579 1.00 89.72 363 ILE C N 1
ATOM 6090 C CA . ILE C 1 216 ? -60.986 -66.711 22.541 1.00 91.16 363 ILE C CA 1
ATOM 6091 C C . ILE C 1 216 ? -61.453 -66.949 21.105 1.00 93.79 363 ILE C C 1
ATOM 6092 O O . ILE C 1 216 ? -62.344 -67.764 20.865 1.00 96.36 363 ILE C O 1
ATOM 6097 N N . GLY C 1 217 ? -60.828 -66.227 20.164 1.00 93.36 364 GLY C N 1
ATOM 6098 C CA . GLY C 1 217 ? -61.200 -66.273 18.759 1.00 95.95 364 GLY C CA 1
ATOM 6099 C C . GLY C 1 217 ? -60.779 -67.573 18.074 1.00 98.68 364 GLY C C 1
ATOM 6100 O O . GLY C 1 217 ? -61.368 -67.947 17.060 1.00 101.69 364 GLY C O 1
ATOM 6101 N N . LYS C 1 218 ? -59.742 -68.234 18.613 1.00 97.90 365 LYS C N 1
ATOM 6102 C CA . LYS C 1 218 ? -59.287 -69.514 18.090 1.00 100.70 365 LYS C CA 1
ATOM 6103 C C . LYS C 1 218 ? -60.125 -70.635 18.700 1.00 102.39 365 LYS C C 1
ATOM 6104 O O . LYS C 1 218 ? -60.584 -70.533 19.838 1.00 100.70 365 LYS C O 1
ATOM 6110 N N . SER C 1 219 ? -60.325 -71.698 17.911 1.00 106.08 366 SER C N 1
ATOM 6111 C CA . SER C 1 219 ? -61.069 -72.861 18.362 1.00 108.30 366 SER C CA 1
ATOM 6112 C C . SER C 1 219 ? -60.346 -73.473 19.554 1.00 106.85 366 SER C C 1
ATOM 6113 O O . SER C 1 219 ? -59.116 -73.487 19.596 1.00 105.85 366 SER C O 1
ATOM 6116 N N . LYS C 1 220 ? -61.126 -73.994 20.501 1.00 107.10 367 LYS C N 1
ATOM 6117 C CA . LYS C 1 220 ? -60.571 -74.602 21.695 1.00 106.09 367 LYS C CA 1
ATOM 6118 C C . LYS C 1 220 ? -60.134 -76.024 21.350 1.00 109.46 367 LYS C C 1
ATOM 6119 O O . LYS C 1 220 ? -60.667 -76.991 21.887 1.00 111.39 367 LYS C O 1
ATOM 6125 N N . THR C 1 221 ? -59.158 -76.127 20.438 1.00 110.46 368 THR C N 1
ATOM 6126 C CA . THR C 1 221 ? -58.604 -77.402 20.012 1.00 114.00 368 THR C CA 1
ATOM 6127 C C . THR C 1 221 ? -57.111 -77.416 20.321 1.00 112.70 368 THR C C 1
ATOM 6128 O O . THR C 1 221 ? -56.447 -76.380 20.262 1.00 109.91 368 THR C O 1
ATOM 6132 N N . ILE C 1 222 ? -56.598 -78.614 20.624 1.00 115.08 369 ILE C N 1
ATOM 6133 C CA . ILE C 1 222 ? -55.224 -78.793 21.063 1.00 114.34 369 ILE C CA 1
ATOM 6134 C C . ILE C 1 222 ? -54.276 -78.289 19.975 1.00 114.83 369 ILE C C 1
ATOM 6135 O O . ILE C 1 222 ? -53.277 -77.636 20.279 1.00 112.41 369 ILE C O 1
ATOM 6140 N N . LYS C 1 223 ? -54.616 -78.576 18.711 1.00 118.19 370 LYS C N 1
ATOM 6141 C CA . LYS C 1 223 ? -53.745 -78.279 17.585 1.00 119.74 370 LYS C CA 1
ATOM 6142 C C . LYS C 1 223 ? -53.581 -76.768 17.409 1.00 116.03 370 LYS C C 1
ATOM 6143 O O . LYS C 1 223 ? -52.483 -76.305 17.114 1.00 115.51 370 LYS C O 1
ATOM 6149 N N . GLU C 1 224 ? -54.666 -76.004 17.583 1.00 113.76 371 GLU C N 1
ATOM 6150 C CA . GLU C 1 224 ? -54.621 -74.565 17.365 1.00 110.65 371 GLU C CA 1
ATOM 6151 C C . GLU C 1 224 ? -53.841 -73.873 18.477 1.00 106.58 371 GLU C C 1
ATOM 6152 O O . GLU C 1 224 ? -53.155 -72.884 18.231 1.00 104.74 371 GLU C O 1
ATOM 6158 N N . TRP C 1 225 ? -53.951 -74.402 19.697 1.00 105.47 372 TRP C N 1
ATOM 6159 C CA . TRP C 1 225 ? -53.293 -73.809 20.847 1.00 101.95 372 TRP C CA 1
ATOM 6160 C C . TRP C 1 225 ? -51.786 -74.066 20.812 1.00 102.53 372 TRP C C 1
ATOM 6161 O O . TRP C 1 225 ? -51.004 -73.201 21.206 1.00 99.92 372 TRP C O 1
ATOM 6172 N N . GLU C 1 226 ? -51.381 -75.246 20.324 1.00 106.28 373 GLU C N 1
ATOM 6173 C CA . GLU C 1 226 ? -49.966 -75.581 20.248 1.00 107.53 373 GLU C CA 1
ATOM 6174 C C . GLU C 1 226 ? -49.318 -74.825 19.089 1.00 108.14 373 GLU C C 1
ATOM 6175 O O . GLU C 1 226 ? -48.172 -74.400 19.210 1.00 107.31 373 GLU C O 1
ATOM 6181 N N . GLN C 1 227 ? -50.045 -74.662 17.974 1.00 109.86 374 GLN C N 1
ATOM 6182 C CA . GLN C 1 227 ? -49.615 -73.786 16.891 1.00 110.26 374 GLN C CA 1
ATOM 6183 C C . GLN C 1 227 ? -49.184 -72.444 17.474 1.00 105.91 374 GLN C C 1
ATOM 6184 O O . GLN C 1 227 ? -48.115 -71.931 17.149 1.00 105.89 374 GLN C O 1
ATOM 6190 N N . VAL C 1 228 ? -50.051 -71.896 18.334 1.00 102.58 375 VAL C N 1
ATOM 6191 C CA . VAL C 1 228 ? -49.814 -70.629 19.004 1.00 98.56 375 VAL C CA 1
ATOM 6192 C C . VAL C 1 228 ? -48.569 -70.747 19.882 1.00 97.49 375 VAL C C 1
ATOM 6193 O O . VAL C 1 228 ? -47.637 -69.953 19.750 1.00 96.45 375 VAL C O 1
ATOM 6197 N N . ASP C 1 229 ? -48.570 -71.753 20.768 1.00 98.02 376 ASP C N 1
ATOM 6198 C CA . ASP C 1 229 ? -47.500 -71.953 21.734 1.00 97.19 376 ASP C CA 1
ATOM 6199 C C . ASP C 1 229 ? -46.158 -72.057 21.008 1.00 99.38 376 ASP C C 1
ATOM 6200 O O . ASP C 1 229 ? -45.153 -71.520 21.472 1.00 98.00 376 ASP C O 1
ATOM 6205 N N . GLN C 1 230 ? -46.163 -72.747 19.862 1.00 103.13 377 GLN C N 1
ATOM 6206 C CA . GLN C 1 230 ? -44.963 -72.966 19.070 1.00 106.10 377 GLN C CA 1
ATOM 6207 C C . GLN C 1 230 ? -44.523 -71.667 18.398 1.00 104.84 377 GLN C C 1
ATOM 6208 O O . GLN C 1 230 ? -43.329 -71.381 18.344 1.00 105.35 377 GLN C O 1
ATOM 6214 N N . SER C 1 231 ? -45.492 -70.896 17.885 1.00 103.47 378 SER C N 1
ATOM 6215 C CA . SER C 1 231 ? -45.203 -69.678 17.141 1.00 102.68 378 SER C CA 1
ATOM 6216 C C . SER C 1 231 ? -44.722 -68.573 18.080 1.00 98.70 378 SER C C 1
ATOM 6217 O O . SER C 1 231 ? -43.906 -67.738 17.689 1.00 98.52 378 SER C O 1
ATOM 6220 N N . VAL C 1 232 ? -45.239 -68.567 19.315 1.00 95.81 379 VAL C N 1
ATOM 6221 C CA . VAL C 1 232 ? -44.714 -67.696 20.353 1.00 92.55 379 VAL C CA 1
ATOM 6222 C C . VAL C 1 232 ? -43.349 -68.230 20.782 1.00 93.82 379 VAL C C 1
ATOM 6223 O O . VAL C 1 232 ? -43.256 -69.072 21.675 1.00 93.97 379 VAL C O 1
ATOM 6227 N N . GLY C 1 233 ? -42.300 -67.746 20.108 1.00 95.06 380 GLY C N 1
ATOM 6228 C CA . GLY C 1 233 ? -40.929 -67.978 20.530 1.00 96.10 380 GLY C CA 1
ATOM 6229 C C . GLY C 1 233 ? -40.676 -67.425 21.931 1.00 92.81 380 GLY C C 1
ATOM 6230 O O . GLY C 1 233 ? -41.366 -66.508 22.372 1.00 89.72 380 GLY C O 1
ATOM 6231 N N . GLU C 1 234 ? -39.662 -67.982 22.607 1.00 93.87 381 GLU C N 1
ATOM 6232 C CA . GLU C 1 234 ? -39.413 -67.724 24.019 1.00 91.47 381 GLU C CA 1
ATOM 6233 C C . GLU C 1 234 ? -39.136 -66.244 24.284 1.00 88.76 381 GLU C C 1
ATOM 6234 O O . GLU C 1 234 ? -39.469 -65.744 25.356 1.00 86.13 381 GLU C O 1
ATOM 6240 N N . HIS C 1 235 ? -38.525 -65.545 23.320 1.00 89.70 382 HIS C N 1
ATOM 6241 C CA . HIS C 1 235 ? -38.057 -64.187 23.558 1.00 87.72 382 HIS C CA 1
ATOM 6242 C C . HIS C 1 235 ? -38.757 -63.199 22.620 1.00 86.77 382 HIS C C 1
ATOM 6243 O O . HIS C 1 235 ? -38.111 -62.304 22.076 1.00 87.10 382 HIS C O 1
ATOM 6250 N N . PHE C 1 236 ? -40.085 -63.344 22.462 1.00 85.75 383 PHE C N 1
ATOM 6251 C CA . PHE C 1 236 ? -40.871 -62.493 21.571 1.00 85.13 383 PHE C CA 1
ATOM 6252 C C . PHE C 1 236 ? -41.016 -61.083 22.151 1.00 82.22 383 PHE C C 1
ATOM 6253 O O . PHE C 1 236 ? -41.108 -60.109 21.399 1.00 82.09 383 PHE C O 1
ATOM 6261 N N . ILE C 1 237 ? -41.053 -60.980 23.486 1.00 80.19 384 ILE C N 1
ATOM 6262 C CA . ILE C 1 237 ? -41.077 -59.690 24.159 1.00 77.86 384 ILE C CA 1
ATOM 6263 C C . ILE C 1 237 ? -39.632 -59.238 24.368 1.00 78.44 384 ILE C C 1
ATOM 6264 O O . ILE C 1 237 ? -39.039 -59.499 25.413 1.00 78.12 384 ILE C O 1
ATOM 6269 N N . ASN C 1 238 ? -39.079 -58.553 23.358 1.00 79.55 385 ASN C N 1
ATOM 6270 C CA . ASN C 1 238 ? -37.669 -58.199 23.329 1.00 80.80 385 ASN C CA 1
ATOM 6271 C C . ASN C 1 238 ? -37.481 -56.911 24.129 1.00 78.80 385 ASN C C 1
ATOM 6272 O O . ASN C 1 238 ? -38.295 -55.998 24.025 1.00 77.27 385 ASN C O 1
ATOM 6277 N N . ARG C 1 239 ? -36.397 -56.851 24.917 1.00 79.14 386 ARG C N 1
ATOM 6278 C CA . ARG C 1 239 ? -36.117 -55.732 25.807 1.00 77.66 386 ARG C CA 1
ATOM 6279 C C . ARG C 1 239 ? -35.933 -54.428 25.024 1.00 77.80 386 ARG C C 1
ATOM 6280 O O . ARG C 1 239 ? -36.163 -53.349 25.576 1.00 76.34 386 ARG C O 1
ATOM 6288 N N . ASP C 1 240 ? -35.491 -54.537 23.756 1.00 79.90 387 ASP C N 1
ATOM 6289 C CA . ASP C 1 240 ? -35.223 -53.392 22.888 1.00 80.62 387 ASP C CA 1
ATOM 6290 C C . ASP C 1 240 ? -36.532 -52.721 22.469 1.00 79.09 387 ASP C C 1
ATOM 6291 O O . ASP C 1 240 ? -36.691 -51.505 22.613 1.00 78.15 387 ASP C O 1
ATOM 6296 N N . GLN C 1 241 ? -37.440 -53.523 21.893 1.00 79.25 388 GLN C N 1
ATOM 6297 C CA . GLN C 1 241 ? -38.817 -53.110 21.684 1.00 77.81 388 GLN C CA 1
ATOM 6298 C C . GLN C 1 241 ? -39.740 -54.159 22.305 1.00 76.70 388 GLN C C 1
ATOM 6299 O O . GLN C 1 241 ? -40.070 -55.161 21.670 1.00 77.93 388 GLN C O 1
ATOM 6305 N N . PRO C 1 242 ? -40.150 -53.981 23.586 1.00 74.68 389 PRO C N 1
ATOM 6306 C CA . PRO C 1 242 ? -41.407 -54.550 24.074 1.00 73.49 389 PRO C CA 1
ATOM 6307 C C . PRO C 1 242 ? -42.577 -53.880 23.345 1.00 73.16 389 PRO C C 1
ATOM 6308 O O . PRO C 1 242 ? -43.648 -54.474 23.217 1.00 73.04 389 PRO C O 1
ATOM 6312 N N . ASN C 1 243 ? -42.338 -52.647 22.856 1.00 73.29 390 ASN C N 1
ATOM 6313 C CA . ASN C 1 243 ? -43.205 -51.938 21.921 1.00 73.64 390 ASN C CA 1
ATOM 6314 C C . ASN C 1 243 ? -43.369 -52.729 20.619 1.00 75.57 390 ASN C C 1
ATOM 6315 O O . ASN C 1 243 ? -44.263 -52.431 19.825 1.00 76.13 390 ASN C O 1
ATOM 6320 N N . SER C 1 244 ? -42.480 -53.712 20.400 1.00 76.93 391 SER C N 1
ATOM 6321 C CA . SER C 1 244 ? -42.616 -54.694 19.334 1.00 79.11 391 SER C CA 1
ATOM 6322 C C . SER C 1 244 ? -43.162 -56.008 19.904 1.00 78.81 391 SER C C 1
ATOM 6323 O O . SER C 1 244 ? -42.583 -57.075 19.697 1.00 80.45 391 SER C O 1
ATOM 6326 N N . CYS C 1 245 ? -44.284 -55.904 20.638 1.00 76.97 392 CYS C N 1
ATOM 6327 C CA . CYS C 1 245 ? -45.184 -57.022 20.880 1.00 77.08 392 CYS C CA 1
ATOM 6328 C C . CYS C 1 245 ? -46.183 -57.109 19.724 1.00 78.50 392 CYS C C 1
ATOM 6329 O O . CYS C 1 245 ? -47.224 -57.749 19.844 1.00 78.56 392 CYS C O 1
ATOM 6332 N N . ASP C 1 246 ? -45.834 -56.478 18.594 1.00 79.95 393 ASP C N 1
ATOM 6333 C CA . ASP C 1 246 ? -46.709 -56.365 17.438 1.00 81.57 393 ASP C CA 1
ATOM 6334 C C . ASP C 1 246 ? -47.071 -57.758 16.929 1.00 83.66 393 ASP C C 1
ATOM 6335 O O . ASP C 1 246 ? -48.167 -57.954 16.413 1.00 84.54 393 ASP C O 1
ATOM 6340 N N . LYS C 1 247 ? -46.140 -58.710 17.082 1.00 84.69 394 LYS C N 1
ATOM 6341 C CA . LYS C 1 247 ? -46.338 -60.078 16.632 1.00 87.05 394 LYS C CA 1
ATOM 6342 C C . LYS C 1 247 ? -47.370 -60.773 17.517 1.00 85.75 394 LYS C C 1
ATOM 6343 O O . LYS C 1 247 ? -48.127 -61.610 17.035 1.00 87.52 394 LYS C O 1
ATOM 6349 N N . LEU C 1 248 ? -47.401 -60.415 18.804 1.00 82.96 395 LEU C N 1
ATOM 6350 C CA . LEU C 1 248 ? -48.394 -60.942 19.727 1.00 81.78 395 LEU C CA 1
ATOM 6351 C C . LEU C 1 248 ? -49.764 -60.363 19.380 1.00 81.54 395 LEU C C 1
ATOM 6352 O O . LEU C 1 248 ? -50.768 -61.069 19.420 1.00 82.28 395 LEU C O 1
ATOM 6357 N N . VAL C 1 249 ? -49.781 -59.069 19.041 1.00 80.74 396 VAL C N 1
ATOM 6358 C CA . VAL C 1 249 ? -50.988 -58.375 18.619 1.00 80.83 396 VAL C CA 1
ATOM 6359 C C . VAL C 1 249 ? -51.467 -58.963 17.290 1.00 83.72 396 VAL C C 1
ATOM 6360 O O . VAL C 1 249 ? -52.652 -59.251 17.137 1.00 84.50 396 VAL C O 1
ATOM 6364 N N . ARG C 1 250 ? -50.529 -59.138 16.345 1.00 85.62 397 ARG C N 1
ATOM 6365 C CA . ARG C 1 250 ? -50.824 -59.602 14.995 1.00 88.87 397 ARG C CA 1
ATOM 6366 C C . ARG C 1 250 ? -51.542 -60.949 15.047 1.00 90.37 397 ARG C C 1
ATOM 6367 O O . ARG C 1 250 ? -52.442 -61.211 14.251 1.00 92.51 397 ARG C O 1
ATOM 6375 N N . MET C 1 251 ? -51.122 -61.793 15.998 1.00 89.44 398 MET C N 1
ATOM 6376 C CA . MET C 1 251 ? -51.679 -63.123 16.179 1.00 90.89 398 MET C CA 1
ATOM 6377 C C . MET C 1 251 ? -53.156 -63.022 16.567 1.00 90.16 398 MET C C 1
ATOM 6378 O O . MET C 1 251 ? -53.977 -63.790 16.068 1.00 92.44 398 MET C O 1
ATOM 6383 N N . SER C 1 252 ? -53.483 -62.067 17.448 1.00 87.33 399 SER C N 1
ATOM 6384 C CA . SER C 1 252 ? -54.859 -61.806 17.842 1.00 86.81 399 SER C CA 1
ATOM 6385 C C . SER C 1 252 ? -55.622 -61.153 16.691 1.00 88.47 399 SER C C 1
ATOM 6386 O O . SER C 1 252 ? -56.796 -61.455 16.468 1.00 89.90 399 SER C O 1
ATOM 6389 N N . TYR C 1 253 ? -54.924 -60.260 15.976 1.00 88.50 400 TYR C N 1
ATOM 6390 C CA . TYR C 1 253 ? -55.487 -59.455 14.902 1.00 90.02 400 TYR C CA 1
ATOM 6391 C C . TYR C 1 253 ? -55.930 -60.334 13.731 1.00 93.66 400 TYR C C 1
ATOM 6392 O O . TYR C 1 253 ? -57.034 -60.171 13.212 1.00 95.22 400 TYR C O 1
ATOM 6401 N N . ASP C 1 254 ? -55.060 -61.268 13.330 1.00 95.30 401 ASP C N 1
ATOM 6402 C CA . ASP C 1 254 ? -55.295 -62.091 12.153 1.00 99.24 401 ASP C CA 1
ATOM 6403 C C . ASP C 1 254 ? -56.520 -62.987 12.354 1.00 100.50 401 ASP C C 1
ATOM 6404 O O . ASP C 1 254 ? -57.091 -63.466 11.377 1.00 103.90 401 ASP C O 1
ATOM 6409 N N . VAL C 1 255 ? -56.932 -63.192 13.614 1.00 98.06 402 VAL C N 1
ATOM 6410 C CA . VAL C 1 255 ? -58.071 -64.038 13.941 1.00 99.21 402 VAL C CA 1
ATOM 6411 C C . VAL C 1 255 ? -59.381 -63.265 13.774 1.00 99.45 402 VAL C C 1
ATOM 6412 O O . VAL C 1 255 ? -60.442 -63.876 13.642 1.00 101.48 402 VAL C O 1
ATOM 6416 N N . LEU C 1 256 ? -59.308 -61.928 13.791 1.00 97.63 403 LEU C N 1
ATOM 6417 C CA . LEU C 1 256 ? -60.493 -61.089 13.702 1.00 97.88 403 LEU C CA 1
ATOM 6418 C C . LEU C 1 256 ? -61.079 -61.156 12.292 1.00 101.62 403 LEU C C 1
ATOM 6419 O O . LEU C 1 256 ? -60.337 -61.080 11.312 1.00 103.13 403 LEU C O 1
ATOM 6424 N N . PRO C 1 257 ? -62.418 -61.310 12.144 1.00 103.55 404 PRO C N 1
ATOM 6425 C CA . PRO C 1 257 ? -63.105 -61.013 10.884 1.00 106.94 404 PRO C CA 1
ATOM 6426 C C . PRO C 1 257 ? -62.708 -59.666 10.281 1.00 106.46 404 PRO C C 1
ATOM 6427 O O . PRO C 1 257 ? -62.306 -58.751 11.002 1.00 103.37 404 PRO C O 1
ATOM 6431 N N . TYR C 1 258 ? -62.857 -59.555 8.954 1.00 109.87 405 TYR C N 1
ATOM 6432 C CA . TYR C 1 258 ? -62.431 -58.387 8.198 1.00 110.20 405 TYR C CA 1
ATOM 6433 C C . TYR C 1 258 ? -63.142 -57.137 8.724 1.00 108.49 405 TYR C C 1
ATOM 6434 O O . TYR C 1 258 ? -62.533 -56.068 8.795 1.00 106.75 405 TYR C O 1
ATOM 6443 N N . ASP C 1 259 ? -64.429 -57.290 9.080 1.00 109.36 406 ASP C N 1
ATOM 6444 C CA . ASP C 1 259 ? -65.252 -56.191 9.562 1.00 108.50 406 ASP C CA 1
ATOM 6445 C C . ASP C 1 259 ? -64.646 -55.565 10.820 1.00 104.32 406 ASP C C 1
ATOM 6446 O O . ASP C 1 259 ? -64.662 -54.344 10.959 1.00 103.37 406 ASP C O 1
ATOM 6451 N N . TRP C 1 260 ? -64.123 -56.401 11.730 1.00 102.13 407 TRP C N 1
ATOM 6452 C CA . TRP C 1 260 ? -63.617 -55.932 13.014 1.00 98.48 407 TRP C CA 1
ATOM 6453 C C . TRP C 1 260 ? -62.196 -55.389 12.876 1.00 96.60 407 TRP C C 1
ATOM 6454 O O . TRP C 1 260 ? -61.797 -54.521 13.653 1.00 94.12 407 TRP C O 1
ATOM 6465 N N . LYS C 1 261 ? -61.434 -55.930 11.912 1.00 98.06 408 LYS C N 1
ATOM 6466 C CA . LYS C 1 261 ? -60.091 -55.445 11.629 1.00 96.96 408 LYS C CA 1
ATOM 6467 C C . LYS C 1 261 ? -60.142 -53.943 11.359 1.00 96.73 408 LYS C C 1
ATOM 6468 O O . LYS C 1 261 ? -59.417 -53.171 11.986 1.00 94.29 408 LYS C O 1
ATOM 6474 N N . ALA C 1 262 ? -61.017 -53.549 10.426 1.00 99.55 409 ALA C N 1
ATOM 6475 C CA . ALA C 1 262 ? -61.166 -52.160 10.023 1.00 100.05 409 ALA C CA 1
ATOM 6476 C C . ALA C 1 262 ? -61.526 -51.289 11.226 1.00 97.53 409 ALA C C 1
ATOM 6477 O O . ALA C 1 262 ? -60.891 -50.262 11.454 1.00 96.10 409 ALA C O 1
ATOM 6479 N N . CYS C 1 263 ? -62.544 -51.715 11.986 1.00 97.33 410 CYS C N 1
ATOM 6480 C CA . CYS C 1 263 ? -63.005 -50.994 13.164 1.00 95.53 410 CYS C CA 1
ATOM 6481 C C . CYS C 1 263 ? -61.866 -50.801 14.163 1.00 92.18 410 CYS C C 1
ATOM 6482 O O . CYS C 1 263 ? -61.736 -49.734 14.762 1.00 90.94 410 CYS C O 1
ATOM 6485 N N . PHE C 1 264 ? -61.057 -51.852 14.340 1.00 91.03 411 PHE C N 1
ATOM 6486 C CA . PHE C 1 264 ? -59.961 -51.834 15.293 1.00 88.12 411 PHE C CA 1
ATOM 6487 C C . PHE C 1 264 ? -58.861 -50.880 14.820 1.00 87.59 411 PHE C C 1
ATOM 6488 O O . PHE C 1 264 ? -58.346 -50.089 15.607 1.00 85.68 411 PHE C O 1
ATOM 6496 N N . LEU C 1 265 ? -58.496 -50.961 13.534 1.00 89.59 412 LEU C N 1
ATOM 6497 C CA . LEU C 1 265 ? -57.456 -50.100 12.988 1.00 89.58 412 LEU C CA 1
ATOM 6498 C C . LEU C 1 265 ? -57.926 -48.646 12.977 1.00 89.88 412 LEU C C 1
ATOM 6499 O O . LEU C 1 265 ? -57.100 -47.736 13.010 1.00 89.13 412 LEU C O 1
ATOM 6504 N N . TYR C 1 266 ? -59.251 -48.438 12.952 1.00 91.22 413 TYR C N 1
ATOM 6505 C CA . TYR C 1 266 ? -59.828 -47.104 12.957 1.00 91.97 413 TYR C CA 1
ATOM 6506 C C . TYR C 1 266 ? -59.348 -46.309 14.170 1.00 89.48 413 TYR C C 1
ATOM 6507 O O . TYR C 1 266 ? -59.324 -45.081 14.130 1.00 89.92 413 TYR C O 1
ATOM 6516 N N . PHE C 1 267 ? -58.972 -47.014 15.244 1.00 87.15 414 PHE C N 1
ATOM 6517 C CA . PHE C 1 267 ? -58.442 -46.374 16.437 1.00 84.97 414 PHE C CA 1
ATOM 6518 C C . PHE C 1 267 ? -57.144 -45.624 16.121 1.00 84.36 414 PHE C C 1
ATOM 6519 O O . PHE C 1 267 ? -56.802 -44.667 16.813 1.00 83.45 414 PHE C O 1
ATOM 6527 N N . GLY C 1 268 ? -56.434 -46.047 15.065 1.00 85.23 415 GLY C N 1
ATOM 6528 C CA . GLY C 1 268 ? -55.254 -45.346 14.580 1.00 85.31 415 GLY C CA 1
ATOM 6529 C C . GLY C 1 268 ? -55.544 -43.924 14.090 1.00 86.87 415 GLY C C 1
ATOM 6530 O O . GLY C 1 268 ? -54.636 -43.102 14.027 1.00 86.70 415 GLY C O 1
ATOM 6531 N N . THR C 1 269 ? -56.807 -43.634 13.745 1.00 88.63 416 THR C N 1
ATOM 6532 C CA . THR C 1 269 ? -57.185 -42.355 13.155 1.00 90.67 416 THR C CA 1
ATOM 6533 C C . THR C 1 269 ? -57.371 -41.272 14.218 1.00 89.79 416 THR C C 1
ATOM 6534 O O . THR C 1 269 ? -57.550 -40.106 13.873 1.00 91.41 416 THR C O 1
ATOM 6538 N N . PHE C 1 270 ? -57.387 -41.669 15.497 1.00 87.60 417 PHE C N 1
ATOM 6539 C CA . PHE C 1 270 ? -57.481 -40.731 16.607 1.00 86.93 417 PHE C CA 1
ATOM 6540 C C . PHE C 1 270 ? -56.088 -40.472 17.176 1.00 85.04 417 PHE C C 1
ATOM 6541 O O . PHE C 1 270 ? -55.137 -41.160 16.808 1.00 84.10 417 PHE C O 1
ATOM 6549 N N . PRO C 1 271 ? -55.920 -39.495 18.100 1.00 84.70 418 PRO C N 1
ATOM 6550 C CA . PRO C 1 271 ? -54.637 -39.281 18.765 1.00 83.05 418 PRO C CA 1
ATOM 6551 C C . PRO C 1 271 ? -54.348 -40.404 19.757 1.00 80.80 418 PRO C C 1
ATOM 6552 O O . PRO C 1 271 ? -55.269 -41.058 20.247 1.00 80.59 418 PRO C O 1
ATOM 6556 N N . ARG C 1 272 ? -53.058 -40.599 20.047 1.00 79.38 419 ARG C N 1
ATOM 6557 C CA . ARG C 1 272 ? -52.592 -41.642 20.947 1.00 77.42 419 ARG C CA 1
ATOM 6558 C C . ARG C 1 272 ? -53.194 -41.460 22.340 1.00 76.93 419 ARG C C 1
ATOM 6559 O O . ARG C 1 272 ? -53.146 -40.365 22.896 1.00 77.54 419 ARG C O 1
ATOM 6567 N N . GLY C 1 273 ? -53.755 -42.549 22.885 1.00 76.14 420 GLY C N 1
ATOM 6568 C CA . GLY C 1 273 ? -54.236 -42.594 24.258 1.00 75.80 420 GLY C CA 1
ATOM 6569 C C . GLY C 1 273 ? -55.498 -41.764 24.489 1.00 77.62 420 GLY C C 1
ATOM 6570 O O . GLY C 1 273 ? -55.804 -41.402 25.624 1.00 77.99 420 GLY C O 1
ATOM 6571 N N . TYR C 1 274 ? -56.244 -41.485 23.413 1.00 79.10 421 TYR C N 1
ATOM 6572 C CA . TYR C 1 274 ? -57.357 -40.554 23.485 1.00 81.26 421 TYR C CA 1
ATOM 6573 C C . TYR C 1 274 ? -58.588 -41.247 24.063 1.00 81.93 421 TYR C C 1
ATOM 6574 O O . TYR C 1 274 ? -58.903 -42.373 23.686 1.00 81.42 421 TYR C O 1
ATOM 6583 N N . LEU C 1 275 ? -59.288 -40.539 24.957 1.00 83.45 422 LEU C N 1
ATOM 6584 C CA . LEU C 1 275 ? -60.481 -41.058 25.603 1.00 84.61 422 LEU C CA 1
ATOM 6585 C C . LEU C 1 275 ? -61.670 -40.891 24.666 1.00 86.86 422 LEU C C 1
ATOM 6586 O O . LEU C 1 275 ? -62.120 -39.775 24.435 1.00 88.98 422 LEU C O 1
ATOM 6591 N N . ILE C 1 276 ? -62.177 -42.013 24.148 1.00 86.65 423 ILE C N 1
ATOM 6592 C CA . ILE C 1 276 ? -63.190 -41.996 23.106 1.00 88.76 423 ILE C CA 1
ATOM 6593 C C . ILE C 1 276 ? -64.552 -42.320 23.720 1.00 90.81 423 ILE C C 1
ATOM 6594 O O . ILE C 1 276 ? -64.715 -43.385 24.309 1.00 89.96 423 ILE C O 1
ATOM 6599 N N . PRO C 1 277 ? -65.560 -41.413 23.629 1.00 93.82 424 PRO C N 1
ATOM 6600 C CA . PRO C 1 277 ? -66.954 -41.758 23.925 1.00 96.38 424 PRO C CA 1
ATOM 6601 C C . PRO C 1 277 ? -67.542 -42.763 22.934 1.00 96.86 424 PRO C C 1
ATOM 6602 O O . PRO C 1 277 ? -67.568 -42.512 21.729 1.00 97.61 424 PRO C O 1
ATOM 6606 N N . ALA C 1 278 ? -68.051 -43.881 23.469 1.00 96.80 425 ALA C N 1
ATOM 6607 C CA . ALA C 1 278 ? -68.383 -45.058 22.680 1.00 96.81 425 ALA C CA 1
ATOM 6608 C C . ALA C 1 278 ? -69.494 -44.762 21.674 1.00 100.06 425 ALA C C 1
ATOM 6609 O O . ALA C 1 278 ? -69.436 -45.219 20.535 1.00 100.20 425 ALA C O 1
ATOM 6611 N N . ARG C 1 279 ? -70.512 -44.009 22.101 1.00 103.03 426 ARG C N 1
ATOM 6612 C CA . ARG C 1 279 ? -71.666 -43.752 21.253 1.00 106.57 426 ARG C CA 1
ATOM 6613 C C . ARG C 1 279 ? -71.265 -42.833 20.102 1.00 107.00 426 ARG C C 1
ATOM 6614 O O . ARG C 1 279 ? -71.881 -42.884 19.040 1.00 109.22 426 ARG C O 1
ATOM 6622 N N . LYS C 1 280 ? -70.224 -42.019 20.311 1.00 105.07 427 LYS C N 1
ATOM 6623 C CA . LYS C 1 280 ? -69.673 -41.188 19.252 1.00 105.25 427 LYS C CA 1
ATOM 6624 C C . LYS C 1 280 ? -68.985 -42.086 18.221 1.00 103.49 427 LYS C C 1
ATOM 6625 O O . LYS C 1 280 ? -69.145 -41.898 17.015 1.00 105.13 427 LYS C O 1
ATOM 6631 N N . LEU C 1 281 ? -68.234 -43.076 18.719 1.00 100.47 428 LEU C N 1
ATOM 6632 C CA . LEU C 1 281 ? -67.481 -43.999 17.882 1.00 98.85 428 LEU C CA 1
ATOM 6633 C C . LEU C 1 281 ? -68.433 -44.842 17.035 1.00 101.16 428 LEU C C 1
ATOM 6634 O O . LEU C 1 281 ? -68.173 -45.059 15.855 1.00 101.83 428 LEU C O 1
ATOM 6639 N N . ILE C 1 282 ? -69.526 -45.312 17.653 1.00 102.66 429 ILE C N 1
ATOM 6640 C CA . ILE C 1 282 ? -70.559 -46.071 16.963 1.00 105.31 429 ILE C CA 1
ATOM 6641 C C . ILE C 1 282 ? -70.962 -45.334 15.686 1.00 108.16 429 ILE C C 1
ATOM 6642 O O . ILE C 1 282 ? -70.935 -45.914 14.606 1.00 109.14 429 ILE C O 1
ATOM 6647 N N . ARG C 1 283 ? -71.317 -44.051 15.823 1.00 109.74 430 ARG C N 1
ATOM 6648 C CA . ARG C 1 283 ? -71.859 -43.261 14.726 1.00 113.00 430 ARG C CA 1
ATOM 6649 C C . ARG C 1 283 ? -70.810 -43.079 13.627 1.00 112.04 430 ARG C C 1
ATOM 6650 O O . ARG C 1 283 ? -71.154 -43.025 12.448 1.00 114.63 430 ARG C O 1
ATOM 6658 N N . LEU C 1 284 ? -69.533 -42.993 14.020 1.00 108.60 431 LEU C N 1
ATOM 6659 C CA . LEU C 1 284 ? -68.449 -42.775 13.074 1.00 107.76 431 LEU C CA 1
ATOM 6660 C C . LEU C 1 284 ? -68.134 -44.062 12.310 1.00 107.45 431 LEU C C 1
ATOM 6661 O O . LEU C 1 284 ? -67.904 -44.023 11.102 1.00 109.10 431 LEU C O 1
ATOM 6666 N N . TRP C 1 285 ? -68.123 -45.198 13.019 1.00 105.66 432 TRP C N 1
ATOM 6667 C CA . TRP C 1 285 ? -67.932 -46.500 12.395 1.00 105.74 432 TRP C CA 1
ATOM 6668 C C . TRP C 1 285 ? -68.995 -46.742 11.325 1.00 109.70 432 TRP C C 1
ATOM 6669 O O . TRP C 1 285 ? -68.708 -47.340 10.288 1.00 110.92 432 TRP C O 1
ATOM 6680 N N . ILE C 1 286 ? -70.228 -46.304 11.615 1.00 111.98 433 ILE C N 1
ATOM 6681 C CA . ILE C 1 286 ? -71.340 -46.396 10.682 1.00 116.13 433 ILE C CA 1
ATOM 6682 C C . ILE C 1 286 ? -71.023 -45.551 9.451 1.00 118.11 433 ILE C C 1
ATOM 6683 O O . ILE C 1 286 ? -71.274 -45.977 8.324 1.00 120.82 433 ILE C O 1
ATOM 6688 N N . ALA C 1 287 ? -70.466 -44.357 9.686 1.00 116.97 434 ALA C N 1
ATOM 6689 C CA . ALA C 1 287 ? -70.155 -43.418 8.621 1.00 118.94 434 ALA C CA 1
ATOM 6690 C C . ALA C 1 287 ? -69.104 -43.997 7.673 1.00 118.41 434 ALA C C 1
ATOM 6691 O O . ALA C 1 287 ? -69.212 -43.844 6.459 1.00 121.47 434 ALA C O 1
ATOM 6693 N N . GLU C 1 288 ? -68.091 -44.664 8.235 1.00 114.85 435 GLU C N 1
ATOM 6694 C CA . GLU C 1 288 ? -66.973 -45.164 7.452 1.00 114.33 435 GLU C CA 1
ATOM 6695 C C . GLU C 1 288 ? -67.372 -46.426 6.690 1.00 116.52 435 GLU C C 1
ATOM 6696 O O . GLU C 1 288 ? -66.673 -46.833 5.764 1.00 117.55 435 GLU C O 1
ATOM 6702 N N . GLY C 1 289 ? -68.487 -47.042 7.097 1.00 117.49 436 GLY C N 1
ATOM 6703 C CA . GLY C 1 289 ? -69.075 -48.148 6.361 1.00 120.28 436 GLY C CA 1
ATOM 6704 C C . GLY C 1 289 ? -68.461 -49.493 6.737 1.00 118.18 436 GLY C C 1
ATOM 6705 O O . GLY C 1 289 ? -68.489 -50.430 5.942 1.00 120.38 436 GLY C O 1
ATOM 6706 N N . PHE C 1 290 ? -67.915 -49.584 7.955 1.00 114.24 437 PHE C N 1
ATOM 6707 C CA . PHE C 1 290 ? -67.373 -50.837 8.453 1.00 112.24 437 PHE C CA 1
ATOM 6708 C C . PHE C 1 290 ? -68.508 -51.754 8.902 1.00 113.44 437 PHE C C 1
ATOM 6709 O O . PHE C 1 290 ? -68.395 -52.974 8.797 1.00 113.82 437 PHE C O 1
ATOM 6717 N N . ILE C 1 291 ? -69.586 -51.147 9.420 1.00 114.27 438 ILE C N 1
ATOM 6718 C CA . ILE C 1 291 ? -70.729 -51.884 9.937 1.00 115.64 438 ILE C CA 1
ATOM 6719 C C . ILE C 1 291 ? -71.642 -52.240 8.769 1.00 120.21 438 ILE C C 1
ATOM 6720 O O . ILE C 1 291 ? -72.442 -51.419 8.319 1.00 122.87 438 ILE C O 1
ATOM 6725 N N . GLN C 1 292 ? -71.500 -53.478 8.294 1.00 121.34 439 GLN C N 1
ATOM 6726 C CA . GLN C 1 292 ? -72.300 -53.986 7.195 1.00 125.90 439 GLN C CA 1
ATOM 6727 C C . GLN C 1 292 ? -73.687 -54.346 7.723 1.00 127.92 439 GLN C C 1
ATOM 6728 O O . GLN C 1 292 ? -73.813 -55.242 8.552 1.00 126.67 439 GLN C O 1
ATOM 6734 N N . TYR C 1 293 ? -74.715 -53.621 7.259 1.00 131.22 440 TYR C N 1
ATOM 6735 C CA . TYR C 1 293 ? -76.092 -53.917 7.623 1.00 133.94 440 TYR C CA 1
ATOM 6736 C C . TYR C 1 293 ? -76.469 -55.244 6.973 1.00 136.99 440 TYR C C 1
ATOM 6737 O O . TYR C 1 293 ? -76.979 -55.265 5.856 1.00 141.13 440 TYR C O 1
ATOM 6746 N N . ARG C 1 294 ? -76.174 -56.351 7.664 1.00 135.13 441 ARG C N 1
ATOM 6747 C CA . ARG C 1 294 ? -76.498 -57.674 7.153 1.00 138.02 441 ARG C CA 1
ATOM 6748 C C . ARG C 1 294 ? -77.471 -58.333 8.121 1.00 138.70 441 ARG C C 1
ATOM 6749 O O . ARG C 1 294 ? -77.159 -58.522 9.294 1.00 135.31 441 ARG C O 1
ATOM 6757 N N . GLY C 1 295 ? -78.662 -58.644 7.601 1.00 143.41 442 GLY C N 1
ATOM 6758 C CA . GLY C 1 295 ? -79.727 -59.241 8.384 1.00 145.05 442 GLY C CA 1
ATOM 6759 C C . GLY C 1 295 ? -80.579 -58.183 9.081 1.00 145.31 442 GLY C C 1
ATOM 6760 O O . GLY C 1 295 ? -80.722 -57.057 8.598 1.00 146.16 442 GLY C O 1
ATOM 6761 N N . ASP C 1 296 ? -81.145 -58.583 10.226 1.00 144.90 443 ASP C N 1
ATOM 6762 C CA . ASP C 1 296 ? -82.080 -57.764 10.976 1.00 145.96 443 ASP C CA 1
ATOM 6763 C C . ASP C 1 296 ? -81.339 -56.644 11.696 1.00 141.77 443 ASP C C 1
ATOM 6764 O O . ASP C 1 296 ? -81.921 -55.595 11.958 1.00 142.87 443 ASP C O 1
ATOM 6769 N N . LEU C 1 297 ? -80.058 -56.880 12.003 1.00 137.31 444 LEU C N 1
ATOM 6770 C CA . LEU C 1 297 ? -79.273 -55.984 12.836 1.00 133.16 444 LEU C CA 1
ATOM 6771 C C . LEU C 1 297 ? -79.262 -54.575 12.247 1.00 133.75 444 LEU C C 1
ATOM 6772 O O . LEU C 1 297 ? -78.850 -54.365 11.106 1.00 134.48 444 LEU C O 1
ATOM 6777 N N . SER C 1 298 ? -79.757 -53.625 13.049 1.00 133.83 445 SER C N 1
ATOM 6778 C CA . SER C 1 298 ? -79.575 -52.210 12.786 1.00 133.64 445 SER C CA 1
ATOM 6779 C C . SER C 1 298 ? -78.096 -51.879 12.962 1.00 128.88 445 SER C C 1
ATOM 6780 O O . SER C 1 298 ? -77.392 -52.564 13.706 1.00 125.66 445 SER C O 1
ATOM 6783 N N . PRO C 1 299 ? -77.576 -50.824 12.296 1.00 128.50 446 PRO C N 1
ATOM 6784 C CA . PRO C 1 299 ? -76.139 -50.553 12.312 1.00 124.41 446 PRO C CA 1
ATOM 6785 C C . PRO C 1 299 ? -75.598 -50.182 13.694 1.00 120.82 446 PRO C C 1
ATOM 6786 O O . PRO C 1 299 ? -74.436 -50.449 13.984 1.00 117.22 446 PRO C O 1
ATOM 6790 N N . GLU C 1 300 ? -76.452 -49.597 14.546 1.00 122.16 447 GLU C N 1
ATOM 6791 C CA . GLU C 1 300 ? -76.052 -49.162 15.877 1.00 119.48 447 GLU C CA 1
ATOM 6792 C C . GLU C 1 300 ? -75.845 -50.376 16.779 1.00 117.51 447 GLU C C 1
ATOM 6793 O O . GLU C 1 300 ? -74.881 -50.431 17.541 1.00 113.99 447 GLU C O 1
ATOM 6799 N N . CYS C 1 301 ? -76.777 -51.332 16.701 1.00 120.07 448 CYS C N 1
ATOM 6800 C CA . CYS C 1 301 ? -76.687 -52.565 17.464 1.00 118.83 448 CYS C CA 1
ATOM 6801 C C . CYS C 1 301 ? -75.489 -53.384 16.991 1.00 115.93 448 CYS C C 1
ATOM 6802 O O . CYS C 1 301 ? -74.757 -53.935 17.809 1.00 113.05 448 CYS C O 1
ATOM 6805 N N . LYS C 1 302 ? -75.288 -53.430 15.667 1.00 117.02 449 LYS C N 1
ATOM 6806 C CA . LYS C 1 302 ? -74.196 -54.186 15.075 1.00 115.06 449 LYS C CA 1
ATOM 6807 C C . LYS C 1 302 ? -72.857 -53.549 15.452 1.00 111.07 449 LYS C C 1
ATOM 6808 O O . LYS C 1 302 ? -71.876 -54.259 15.675 1.00 108.54 449 LYS C O 1
ATOM 6814 N N . ALA C 1 303 ? -72.831 -52.214 15.548 1.00 110.78 450 ALA C N 1
ATOM 6815 C CA . ALA C 1 303 ? -71.630 -51.485 15.931 1.00 107.38 450 ALA C CA 1
ATOM 6816 C C . ALA C 1 303 ? -71.278 -51.754 17.392 1.00 104.73 450 ALA C C 1
ATOM 6817 O O . ALA C 1 303 ? -70.106 -51.898 17.720 1.00 101.66 450 ALA C O 1
ATOM 6819 N N . GLU C 1 304 ? -72.292 -51.810 18.264 1.00 106.23 451 GLU C N 1
ATOM 6820 C CA . GLU C 1 304 ? -72.062 -52.032 19.683 1.00 104.30 451 GLU C CA 1
ATOM 6821 C C . GLU C 1 304 ? -71.652 -53.486 19.925 1.00 103.03 451 GLU C C 1
ATOM 6822 O O . GLU C 1 304 ? -70.865 -53.758 20.827 1.00 100.42 451 GLU C O 1
ATOM 6828 N N . GLU C 1 305 ? -72.179 -54.412 19.114 1.00 105.14 452 GLU C N 1
ATOM 6829 C CA . GLU C 1 305 ? -71.789 -55.815 19.169 1.00 104.43 452 GLU C CA 1
ATOM 6830 C C . GLU C 1 305 ? -70.307 -55.964 18.826 1.00 101.45 452 GLU C C 1
ATOM 6831 O O . GLU C 1 305 ? -69.573 -56.658 19.526 1.00 99.34 452 GLU C O 1
ATOM 6837 N N . TYR C 1 306 ? -69.886 -55.316 17.733 1.00 101.62 453 TYR C N 1
ATOM 6838 C CA . TYR C 1 306 ? -68.490 -55.295 17.326 1.00 99.24 453 TYR C CA 1
ATOM 6839 C C . TYR C 1 306 ? -67.629 -54.724 18.450 1.00 95.98 453 TYR C C 1
ATOM 6840 O O . TYR C 1 306 ? -66.550 -55.240 18.717 1.00 93.79 453 TYR C O 1
ATOM 6849 N N . LEU C 1 307 ? -68.116 -53.654 19.091 1.00 96.01 454 LEU C N 1
ATOM 6850 C CA . LEU C 1 307 ? -67.415 -53.000 20.187 1.00 93.45 454 LEU C CA 1
ATOM 6851 C C . LEU C 1 307 ? -67.295 -53.955 21.371 1.00 92.27 454 LEU C C 1
ATOM 6852 O O . LEU C 1 307 ? -66.207 -54.130 21.910 1.00 89.78 454 LEU C O 1
ATOM 6857 N N . ASN C 1 308 ? -68.421 -54.560 21.769 1.00 94.34 455 ASN C N 1
ATOM 6858 C CA . ASN C 1 308 ? -68.444 -55.512 22.869 1.00 93.79 455 ASN C CA 1
ATOM 6859 C C . ASN C 1 308 ? -67.506 -56.677 22.557 1.00 92.40 455 ASN C C 1
ATOM 6860 O O . ASN C 1 308 ? -66.836 -57.185 23.451 1.00 90.67 455 ASN C O 1
ATOM 6865 N N . GLU C 1 309 ? -67.453 -57.083 21.282 1.00 93.49 456 GLU C N 1
ATOM 6866 C CA . GLU C 1 309 ? -66.619 -58.198 20.859 1.00 92.86 456 GLU C CA 1
ATOM 6867 C C . GLU C 1 309 ? -65.141 -57.804 20.890 1.00 90.03 456 GLU C C 1
ATOM 6868 O O . GLU C 1 309 ? -64.302 -58.605 21.290 1.00 88.73 456 GLU C O 1
ATOM 6874 N N . LEU C 1 310 ? -64.811 -56.579 20.466 1.00 89.33 457 LEU C N 1
ATOM 6875 C CA . LEU C 1 310 ? -63.433 -56.110 20.518 1.00 86.90 457 LEU C CA 1
ATOM 6876 C C . LEU C 1 310 ? -62.986 -55.962 21.974 1.00 84.76 457 LEU C C 1
ATOM 6877 O O . LEU C 1 310 ? -61.799 -56.080 22.269 1.00 82.83 457 LEU C O 1
ATOM 6882 N N . VAL C 1 311 ? -63.945 -55.730 22.881 1.00 85.44 458 VAL C N 1
ATOM 6883 C CA . VAL C 1 311 ? -63.678 -55.721 24.312 1.00 84.07 458 VAL C CA 1
ATOM 6884 C C . VAL C 1 311 ? -63.512 -57.157 24.817 1.00 84.00 458 VAL C C 1
ATOM 6885 O O . VAL C 1 311 ? -62.688 -57.399 25.696 1.00 82.37 458 VAL C O 1
ATOM 6889 N N . ASN C 1 312 ? -64.290 -58.105 24.266 1.00 86.01 459 ASN C N 1
ATOM 6890 C CA . ASN C 1 312 ? -64.141 -59.526 24.570 1.00 86.36 459 ASN C CA 1
ATOM 6891 C C . ASN C 1 312 ? -62.753 -60.018 24.157 1.00 84.83 459 ASN C C 1
ATOM 6892 O O . ASN C 1 312 ? -62.162 -60.850 24.839 1.00 84.13 459 ASN C O 1
ATOM 6897 N N . ARG C 1 313 ? -62.254 -59.515 23.019 1.00 84.68 460 ARG C N 1
ATOM 6898 C CA . ARG C 1 313 ? -60.922 -59.843 22.535 1.00 83.62 460 ARG C CA 1
ATOM 6899 C C . ARG C 1 313 ? -59.871 -59.041 23.303 1.00 81.10 460 ARG C C 1
ATOM 6900 O O . ARG C 1 313 ? -58.680 -59.188 23.045 1.00 80.15 460 ARG C O 1
ATOM 6908 N N . ASN C 1 314 ? -60.325 -58.154 24.202 1.00 80.37 461 ASN C N 1
ATOM 6909 C CA . ASN C 1 314 ? -59.474 -57.479 25.172 1.00 78.35 461 ASN C CA 1
ATOM 6910 C C . ASN C 1 314 ? -58.561 -56.455 24.486 1.00 77.29 461 ASN C C 1
ATOM 6911 O O . ASN C 1 314 ? -57.678 -55.897 25.132 1.00 75.73 461 ASN C O 1
ATOM 6916 N N . LEU C 1 315 ? -58.755 -56.247 23.178 1.00 78.39 462 LEU C N 1
ATOM 6917 C CA . LEU C 1 315 ? -57.904 -55.364 22.392 1.00 77.84 462 LEU C CA 1
ATOM 6918 C C . LEU C 1 315 ? -58.276 -53.910 22.674 1.00 77.51 462 LEU C C 1
ATOM 6919 O O . LEU C 1 315 ? -57.455 -53.008 22.511 1.00 76.62 462 LEU C O 1
ATOM 6924 N N . VAL C 1 316 ? -59.536 -53.696 23.067 1.00 78.57 463 VAL C N 1
ATOM 6925 C CA . VAL C 1 316 ? -60.004 -52.392 23.500 1.00 78.69 463 VAL C CA 1
ATOM 6926 C C . VAL C 1 316 ? -60.258 -52.457 25.003 1.00 78.19 463 VAL C C 1
ATOM 6927 O O . VAL C 1 316 ? -60.825 -53.429 25.498 1.00 78.78 463 VAL C O 1
ATOM 6931 N N . MET C 1 317 ? -59.841 -51.401 25.708 1.00 77.39 464 MET C N 1
ATOM 6932 C CA . MET C 1 317 ? -59.951 -51.327 27.154 1.00 77.17 464 MET C CA 1
ATOM 6933 C C . MET C 1 317 ? -61.167 -50.474 27.513 1.00 79.07 464 MET C C 1
ATOM 6934 O O . MET C 1 317 ? -61.354 -49.401 26.943 1.00 79.76 464 MET C O 1
ATOM 6939 N N . VAL C 1 318 ? -61.990 -50.959 28.453 1.00 80.23 465 VAL C N 1
ATOM 6940 C CA . VAL C 1 318 ? -63.161 -50.227 28.914 1.00 82.50 465 VAL C CA 1
ATOM 6941 C C . VAL C 1 318 ? -62.716 -49.222 29.974 1.00 82.38 465 VAL C C 1
ATOM 6942 O O . VAL C 1 318 ? -62.143 -49.619 30.987 1.00 81.54 465 VAL C O 1
ATOM 6946 N N . MET C 1 319 ? -62.994 -47.930 29.735 1.00 83.51 466 MET C N 1
ATOM 6947 C CA . MET C 1 319 ? -62.560 -46.855 30.618 1.00 83.77 466 MET C CA 1
ATOM 6948 C C . MET C 1 319 ? -63.679 -46.493 31.596 1.00 86.66 466 MET C C 1
ATOM 6949 O O . MET C 1 319 ? -63.415 -46.267 32.777 1.00 87.12 466 MET C O 1
ATOM 6954 N N . GLN C 1 320 ? -64.920 -46.420 31.090 1.00 88.94 467 GLN C N 1
ATOM 6955 C CA . GLN C 1 320 ? -66.094 -46.172 31.914 1.00 92.20 467 GLN C CA 1
ATOM 6956 C C . GLN C 1 320 ? -67.283 -46.965 31.377 1.00 93.87 467 GLN C C 1
ATOM 6957 O O . GLN C 1 320 ? -67.372 -47.222 30.177 1.00 93.20 467 GLN C O 1
ATOM 6963 N N . ARG C 1 321 ? -68.195 -47.332 32.285 1.00 96.38 468 ARG C N 1
ATOM 6964 C CA . ARG C 1 321 ? -69.470 -47.924 31.914 1.00 98.81 468 ARG C CA 1
ATOM 6965 C C . ARG C 1 321 ? -70.601 -46.976 32.301 1.00 102.88 468 ARG C C 1
ATOM 6966 O O . ARG C 1 321 ? -70.486 -46.233 33.274 1.00 104.15 468 ARG C O 1
ATOM 6974 N N . THR C 1 322 ? -71.687 -47.012 31.519 1.00 105.22 469 THR C N 1
ATOM 6975 C CA . THR C 1 322 ? -72.892 -46.260 31.824 1.00 109.63 469 THR C CA 1
ATOM 6976 C C . THR C 1 322 ? -73.663 -46.976 32.928 1.00 112.23 469 THR C C 1
ATOM 6977 O O . THR C 1 322 ? -73.296 -48.072 33.352 1.00 110.52 469 THR C O 1
ATOM 6981 N N . VAL C 1 323 ? -74.749 -46.338 33.369 1.00 116.70 470 VAL C N 1
ATOM 6982 C CA . VAL C 1 323 ? -75.709 -46.962 34.263 1.00 120.15 470 VAL C CA 1
ATOM 6983 C C . VAL C 1 323 ? -76.401 -48.126 33.547 1.00 120.46 470 VAL C C 1
ATOM 6984 O O . VAL C 1 323 ? -76.937 -49.014 34.207 1.00 122.18 470 VAL C O 1
ATOM 6988 N N . ASP C 1 324 ? -76.372 -48.126 32.203 1.00 119.03 471 ASP C N 1
ATOM 6989 C CA . ASP C 1 324 ? -76.908 -49.216 31.399 1.00 119.20 471 ASP C CA 1
ATOM 6990 C C . ASP C 1 324 ? -76.023 -50.459 31.492 1.00 115.50 471 ASP C C 1
ATOM 6991 O O . ASP C 1 324 ? -76.442 -51.542 31.090 1.00 115.90 471 ASP C O 1
ATOM 6996 N N . GLY C 1 325 ? -74.788 -50.293 31.982 1.00 112.12 472 GLY C N 1
ATOM 6997 C CA . GLY C 1 325 ? -73.804 -51.364 31.964 1.00 108.50 472 GLY C CA 1
ATOM 6998 C C . GLY C 1 325 ? -73.118 -51.473 30.604 1.00 105.58 472 GLY C C 1
ATOM 6999 O O . GLY C 1 325 ? -72.299 -52.365 30.390 1.00 102.81 472 GLY C O 1
ATOM 7000 N N . GLN C 1 326 ? -73.469 -50.554 29.692 1.00 106.60 473 GLN C N 1
ATOM 7001 C CA . GLN C 1 326 ? -72.840 -50.449 28.387 1.00 104.38 473 GLN C CA 1
ATOM 7002 C C . GLN C 1 326 ? -71.563 -49.624 28.523 1.00 101.38 473 GLN C C 1
ATOM 7003 O O . GLN C 1 326 ? -71.329 -48.997 29.555 1.00 101.52 473 GLN C O 1
ATOM 7009 N N . ILE C 1 327 ? -70.756 -49.619 27.458 1.00 99.03 474 ILE C N 1
ATOM 7010 C CA . ILE C 1 327 ? -69.470 -48.939 27.444 1.00 96.19 474 ILE C CA 1
ATOM 7011 C C . ILE C 1 327 ? -69.705 -47.441 27.253 1.00 97.69 474 ILE C C 1
ATOM 7012 O O . ILE C 1 327 ? -70.300 -47.037 26.255 1.00 99.36 474 ILE C O 1
ATOM 7017 N N . LYS C 1 328 ? -69.233 -46.628 28.211 1.00 97.35 475 LYS C N 1
ATOM 7018 C CA . LYS C 1 328 ? -69.399 -45.181 28.162 1.00 99.02 475 LYS C CA 1
ATOM 7019 C C . LYS C 1 328 ? -68.245 -44.555 27.384 1.00 96.57 475 LYS C C 1
ATOM 7020 O O . LYS C 1 328 ? -68.466 -43.774 26.460 1.00 97.70 475 LYS C O 1
ATOM 7026 N N . THR C 1 329 ? -67.017 -44.876 27.804 1.00 93.51 476 THR C N 1
ATOM 7027 C CA . THR C 1 329 ? -65.814 -44.384 27.153 1.00 91.20 476 THR C CA 1
ATOM 7028 C C . THR C 1 329 ? -64.803 -45.524 27.072 1.00 88.13 476 THR C C 1
ATOM 7029 O O . THR C 1 329 ? -64.809 -46.418 27.915 1.00 87.56 476 THR C O 1
ATOM 7033 N N . CYS C 1 330 ? -63.950 -45.485 26.043 1.00 86.49 477 CYS C N 1
ATOM 7034 C CA . CYS C 1 330 ? -63.026 -46.575 25.772 1.00 84.08 477 CYS C CA 1
ATOM 7035 C C . CYS C 1 330 ? -61.660 -46.028 25.368 1.00 82.20 477 CYS C C 1
ATOM 7036 O O . CYS C 1 330 ? -61.527 -44.853 25.039 1.00 82.87 477 CYS C O 1
ATOM 7039 N N . ARG C 1 331 ? -60.660 -46.919 25.405 1.00 80.10 478 ARG C N 1
ATOM 7040 C CA . ARG C 1 331 ? -59.276 -46.588 25.103 1.00 78.40 478 ARG C CA 1
ATOM 7041 C C . ARG C 1 331 ? -58.549 -47.849 24.634 1.00 77.04 478 ARG C C 1
ATOM 7042 O O . ARG C 1 331 ? -58.844 -48.950 25.092 1.00 76.84 478 ARG C O 1
ATOM 7050 N N . VAL C 1 332 ? -57.618 -47.668 23.692 1.00 76.47 479 VAL C N 1
ATOM 7051 C CA . VAL C 1 332 ? -56.700 -48.710 23.266 1.00 75.44 479 VAL C CA 1
ATOM 7052 C C . VAL C 1 332 ? -55.328 -48.351 23.828 1.00 73.89 479 VAL C C 1
ATOM 7053 O O . VAL C 1 332 ? -54.935 -47.188 23.788 1.00 73.95 479 VAL C O 1
ATOM 7057 N N . HIS C 1 333 ? -54.607 -49.342 24.363 1.00 72.76 480 HIS C N 1
ATOM 7058 C CA . HIS C 1 333 ? -53.352 -49.061 25.041 1.00 71.51 480 HIS C CA 1
ATOM 7059 C C . HIS C 1 333 ? -52.333 -48.522 24.040 1.00 71.58 480 HIS C C 1
ATOM 7060 O O . HIS C 1 333 ? -52.388 -48.827 22.852 1.00 72.43 480 HIS C O 1
ATOM 7067 N N . ASP C 1 334 ? -51.390 -47.735 24.563 1.00 70.95 481 ASP C N 1
ATOM 7068 C CA . ASP C 1 334 ? -50.411 -47.006 23.775 1.00 71.24 481 ASP C CA 1
ATOM 7069 C C . ASP C 1 334 ? -49.582 -47.954 22.910 1.00 71.42 481 ASP C C 1
ATOM 7070 O O . ASP C 1 334 ? -49.115 -47.569 21.837 1.00 72.36 481 ASP C O 1
ATOM 7075 N N . MET C 1 335 ? -49.372 -49.180 23.399 1.00 70.82 482 MET C N 1
ATOM 7076 C CA . MET C 1 335 ? -48.603 -50.169 22.662 1.00 71.35 482 MET C CA 1
ATOM 7077 C C . MET C 1 335 ? -49.447 -50.742 21.526 1.00 72.68 482 MET C C 1
ATOM 7078 O O . MET C 1 335 ? -48.911 -51.094 20.475 1.00 73.91 482 MET C O 1
ATOM 7083 N N . LEU C 1 336 ? -50.763 -50.845 21.766 1.00 72.73 483 LEU C N 1
ATOM 7084 C CA . LEU C 1 336 ? -51.712 -51.283 20.755 1.00 74.22 483 LEU C CA 1
ATOM 7085 C C . LEU C 1 336 ? -51.855 -50.211 19.675 1.00 75.44 483 LEU C C 1
ATOM 7086 O O . LEU C 1 336 ? -52.084 -50.536 18.511 1.00 77.12 483 LEU C O 1
ATOM 7091 N N . TYR C 1 337 ? -51.714 -48.937 20.067 1.00 74.88 484 TYR C N 1
ATOM 7092 C CA . TYR C 1 337 ? -51.790 -47.825 19.132 1.00 76.14 484 TYR C CA 1
ATOM 7093 C C . TYR C 1 337 ? -50.647 -47.892 18.118 1.00 77.11 484 TYR C C 1
ATOM 7094 O O . TYR C 1 337 ? -50.849 -47.578 16.945 1.00 78.93 484 TYR C O 1
ATOM 7103 N N . GLU C 1 338 ? -49.449 -48.278 18.583 1.00 76.21 485 GLU C N 1
ATOM 7104 C CA . GLU C 1 338 ? -48.298 -48.463 17.712 1.00 77.41 485 GLU C CA 1
ATOM 7105 C C . GLU C 1 338 ? -48.666 -49.379 16.551 1.00 79.37 485 GLU C C 1
ATOM 7106 O O . GLU C 1 338 ? -48.423 -49.038 15.394 1.00 81.38 485 GLU C O 1
ATOM 7112 N N . PHE C 1 339 ? -49.257 -50.533 16.892 1.00 79.03 486 PHE C N 1
ATOM 7113 C CA . PHE C 1 339 ? -49.671 -51.532 15.919 1.00 81.04 486 PHE C CA 1
ATOM 7114 C C . PHE C 1 339 ? -50.736 -50.948 14.990 1.00 82.67 486 PHE C C 1
ATOM 7115 O O . PHE C 1 339 ? -50.608 -51.041 13.770 1.00 85.08 486 PHE C O 1
ATOM 7123 N N . CYS C 1 340 ? -51.782 -50.351 15.580 1.00 81.65 487 CYS C N 1
ATOM 7124 C CA . CYS C 1 340 ? -52.877 -49.787 14.807 1.00 83.30 487 CYS C CA 1
ATOM 7125 C C . CYS C 1 340 ? -52.364 -48.714 13.854 1.00 84.78 487 CYS C C 1
ATOM 7126 O O . CYS C 1 340 ? -52.827 -48.639 12.722 1.00 87.19 487 CYS C O 1
ATOM 7129 N N . TRP C 1 341 ? -51.406 -47.901 14.314 1.00 83.57 488 TRP C N 1
ATOM 7130 C CA . TRP C 1 341 ? -50.859 -46.833 13.496 1.00 85.03 488 TRP C CA 1
ATOM 7131 C C . TRP C 1 341 ? -50.003 -47.410 12.366 1.00 87.23 488 TRP C C 1
ATOM 7132 O O . TRP C 1 341 ? -50.170 -47.013 11.212 1.00 89.77 488 TRP C O 1
ATOM 7143 N N . GLN C 1 342 ? -49.101 -48.345 12.697 1.00 86.60 489 GLN C N 1
ATOM 7144 C CA . GLN C 1 342 ? -48.139 -48.866 11.734 1.00 88.94 489 GLN C CA 1
ATOM 7145 C C . GLN C 1 342 ? -48.840 -49.659 10.631 1.00 91.68 489 GLN C C 1
ATOM 7146 O O . GLN C 1 342 ? -48.571 -49.448 9.442 1.00 94.64 489 GLN C O 1
ATOM 7152 N N . GLU C 1 343 ? -49.722 -50.582 11.042 1.00 90.95 490 GLU C N 1
ATOM 7153 C CA . GLU C 1 343 ? -50.326 -51.516 10.105 1.00 93.65 490 GLU C CA 1
ATOM 7154 C C . GLU C 1 343 ? -51.451 -50.834 9.327 1.00 95.36 490 GLU C C 1
ATOM 7155 O O . GLU C 1 343 ? -51.680 -51.200 8.178 1.00 98.60 490 GLU C O 1
ATOM 7161 N N . ALA C 1 344 ? -52.107 -49.823 9.918 1.00 93.59 491 ALA C N 1
ATOM 7162 C CA . ALA C 1 344 ? -53.190 -49.117 9.241 1.00 95.34 491 ALA C CA 1
ATOM 7163 C C . ALA C 1 344 ? -52.667 -48.149 8.179 1.00 97.71 491 ALA C C 1
ATOM 7164 O O . ALA C 1 344 ? -53.458 -47.666 7.365 1.00 100.02 491 ALA C O 1
ATOM 7166 N N . THR C 1 345 ? -51.355 -47.855 8.195 1.00 97.38 492 THR C N 1
ATOM 7167 C CA . THR C 1 345 ? -50.725 -47.063 7.144 1.00 100.04 492 THR C CA 1
ATOM 7168 C C . THR C 1 345 ? -50.276 -47.968 5.993 1.00 103.52 492 THR C C 1
ATOM 7169 O O . THR C 1 345 ? -50.036 -47.478 4.887 1.00 106.73 492 THR C O 1
ATOM 7173 N N . THR C 1 346 ? -50.178 -49.281 6.268 1.00 103.15 493 THR C N 1
ATOM 7174 C CA . THR C 1 346 ? -49.798 -50.284 5.280 1.00 106.65 493 THR C CA 1
ATOM 7175 C C . THR C 1 346 ? -51.035 -50.834 4.561 1.00 109.08 493 THR C C 1
ATOM 7176 O O . THR C 1 346 ? -50.971 -51.129 3.366 1.00 113.16 493 THR C O 1
ATOM 7180 N N . GLU C 1 347 ? -52.151 -50.986 5.296 1.00 106.88 494 GLU C N 1
ATOM 7181 C CA . GLU C 1 347 ? -53.371 -51.601 4.781 1.00 108.98 494 GLU C CA 1
ATOM 7182 C C . GLU C 1 347 ? -54.328 -50.523 4.253 1.00 110.27 494 GLU C C 1
ATOM 7183 O O . GLU C 1 347 ? -55.044 -50.831 3.277 1.00 113.78 494 GLU C O 1
ATOM 7190 N N . GLU D 2 19 ? -17.924 -82.607 58.826 1.00 183.50 18 GLU D N 1
ATOM 7191 C CA . GLU D 2 19 ? -18.040 -81.715 57.637 1.00 177.97 18 GLU D CA 1
ATOM 7192 C C . GLU D 2 19 ? -18.926 -82.353 56.564 1.00 173.32 18 GLU D C 1
ATOM 7193 O O . GLU D 2 19 ? -19.531 -81.652 55.762 1.00 167.86 18 GLU D O 1
ATOM 7199 N N . SER D 2 20 ? -18.972 -83.693 56.538 1.00 175.90 19 SER D N 1
ATOM 7200 C CA . SER D 2 20 ? -20.049 -84.443 55.903 1.00 172.36 19 SER D CA 1
ATOM 7201 C C . SER D 2 20 ? -21.203 -84.637 56.894 1.00 171.58 19 SER D C 1
ATOM 7202 O O . SER D 2 20 ? -22.210 -85.266 56.571 1.00 169.07 19 SER D O 1
ATOM 7205 N N . THR D 2 21 ? -21.052 -84.067 58.096 1.00 173.93 20 THR D N 1
ATOM 7206 C CA . THR D 2 21 ? -21.946 -84.291 59.220 1.00 174.57 20 THR D CA 1
ATOM 7207 C C . THR D 2 21 ? -23.104 -83.294 59.165 1.00 168.87 20 THR D C 1
ATOM 7208 O O . THR D 2 21 ? -22.884 -82.084 59.120 1.00 167.12 20 THR D O 1
ATOM 7212 N N . PRO D 2 22 ? -24.373 -83.770 59.163 1.00 166.13 21 PRO D N 1
ATOM 7213 C CA . PRO D 2 22 ? -25.530 -82.878 59.065 1.00 161.03 21 PRO D CA 1
ATOM 7214 C C . PRO D 2 22 ? -25.769 -82.023 60.312 1.00 162.17 21 PRO D C 1
ATOM 7215 O O . PRO D 2 22 ? -25.658 -82.512 61.438 1.00 166.38 21 PRO D O 1
ATOM 7219 N N . VAL D 2 23 ? -26.110 -80.744 60.079 1.00 158.58 22 VAL D N 1
ATOM 7220 C CA . VAL D 2 23 ? -26.401 -79.774 61.129 1.00 159.28 22 VAL D CA 1
ATOM 7221 C C . VAL D 2 23 ? -27.918 -79.592 61.236 1.00 155.65 22 VAL D C 1
ATOM 7222 O O . VAL D 2 23 ? -28.484 -78.687 60.624 1.00 151.55 22 VAL D O 1
ATOM 7226 N N . LEU D 2 24 ? -28.564 -80.444 62.045 1.00 157.54 23 LEU D N 1
ATOM 7227 C CA . LEU D 2 24 ? -30.016 -80.562 62.078 1.00 154.58 23 LEU D CA 1
ATOM 7228 C C . LEU D 2 24 ? -30.631 -79.467 62.949 1.00 154.27 23 LEU D C 1
ATOM 7229 O O . LEU D 2 24 ? -30.154 -79.204 64.052 1.00 158.08 23 LEU D O 1
ATOM 7234 N N . THR D 2 25 ? -31.710 -78.851 62.443 1.00 150.05 24 THR D N 1
ATOM 7235 C CA . THR D 2 25 ? -32.615 -78.044 63.248 1.00 149.75 24 THR D CA 1
ATOM 7236 C C . THR D 2 25 ? -33.908 -78.837 63.450 1.00 148.89 24 THR D C 1
ATOM 7237 O O . THR D 2 25 ? -34.938 -78.492 62.880 1.00 145.43 24 THR D O 1
ATOM 7241 N N . LEU D 2 26 ? -33.847 -79.893 64.276 1.00 152.39 25 LEU D N 1
ATOM 7242 C CA . LEU D 2 26 ? -34.889 -80.916 64.324 1.00 151.99 25 LEU D CA 1
ATOM 7243 C C . LEU D 2 26 ? -36.206 -80.352 64.859 1.00 150.76 25 LEU D C 1
ATOM 7244 O O . LEU D 2 26 ? -37.277 -80.761 64.411 1.00 148.54 25 LEU D O 1
ATOM 7249 N N . GLN D 2 27 ? -36.115 -79.428 65.825 1.00 152.59 26 GLN D N 1
ATOM 7250 C CA . GLN D 2 27 ? -37.290 -78.853 66.466 1.00 152.22 26 GLN D CA 1
ATOM 7251 C C . GLN D 2 27 ? -37.665 -77.537 65.779 1.00 148.78 26 GLN D C 1
ATOM 7252 O O . GLN D 2 27 ? -38.350 -76.697 66.361 1.00 149.05 26 GLN D O 1
ATOM 7258 N N . ASN D 2 28 ? -37.232 -77.366 64.522 1.00 145.74 27 ASN D N 1
ATOM 7259 C CA . ASN D 2 28 ? -37.676 -76.263 63.684 1.00 142.26 27 ASN D CA 1
ATOM 7260 C C . ASN D 2 28 ? -39.092 -76.572 63.195 1.00 139.77 27 ASN D C 1
ATOM 7261 O O . ASN D 2 28 ? -39.412 -77.722 62.908 1.00 139.55 27 ASN D O 1
ATOM 7266 N N . ARG D 2 29 ? -39.939 -75.538 63.125 1.00 138.33 28 ARG D N 1
ATOM 7267 C CA . ARG D 2 29 ? -41.352 -75.702 62.810 1.00 136.67 28 ARG D CA 1
ATOM 7268 C C . ARG D 2 29 ? -41.823 -74.519 61.968 1.00 133.97 28 ARG D C 1
ATOM 7269 O O . ARG D 2 29 ? -41.233 -73.443 62.036 1.00 134.13 28 ARG D O 1
ATOM 7277 N N . TRP D 2 30 ? -42.876 -74.735 61.167 1.00 131.81 29 TRP D N 1
ATOM 7278 C CA . TRP D 2 30 ? -43.513 -73.657 60.426 1.00 129.76 29 TRP D CA 1
ATOM 7279 C C . TRP D 2 30 ? -44.120 -72.671 61.423 1.00 131.76 29 TRP D C 1
ATOM 7280 O O . TRP D 2 30 ? -44.727 -73.090 62.409 1.00 133.97 29 TRP D O 1
ATOM 7291 N N . ALA D 2 31 ? -43.941 -71.370 61.163 1.00 131.23 30 ALA D N 1
ATOM 7292 C CA . ALA D 2 31 ? -44.297 -70.345 62.132 1.00 133.61 30 ALA D CA 1
ATOM 7293 C C . ALA D 2 31 ? -44.284 -68.963 61.483 1.00 132.54 30 ALA D C 1
ATOM 7294 O O . ALA D 2 31 ? -43.326 -68.609 60.802 1.00 131.11 30 ALA D O 1
ATOM 7296 N N . TYR D 2 32 ? -45.357 -68.193 61.703 1.00 133.52 31 TYR D N 1
ATOM 7297 C CA . TYR D 2 32 ? -45.375 -66.772 61.392 1.00 133.65 31 TYR D CA 1
ATOM 7298 C C . TYR D 2 32 ? -44.763 -66.020 62.571 1.00 136.88 31 TYR D C 1
ATOM 7299 O O . TYR D 2 32 ? -45.116 -66.298 63.711 1.00 139.55 31 TYR D O 1
ATOM 7308 N N . SER D 2 33 ? -43.837 -65.089 62.300 1.00 136.86 32 SER D N 1
ATOM 7309 C CA . SER D 2 33 ? -43.193 -64.323 63.358 1.00 140.22 32 SER D CA 1
ATOM 7310 C C . SER D 2 33 ? -44.130 -63.221 63.849 1.00 142.66 32 SER D C 1
ATOM 7311 O O . SER D 2 33 ? -45.123 -62.905 63.197 1.00 141.50 32 SER D O 1
ATOM 7314 N N . ALA D 2 34 ? -43.787 -62.640 65.004 1.00 146.41 33 ALA D N 1
ATOM 7315 C CA . ALA D 2 34 ? -44.553 -61.556 65.600 1.00 149.50 33 ALA D CA 1
ATOM 7316 C C . ALA D 2 34 ? -44.721 -60.412 64.602 1.00 148.36 33 ALA D C 1
ATOM 7317 O O . ALA D 2 34 ? -45.797 -59.818 64.512 1.00 149.33 33 ALA D O 1
ATOM 7319 N N . ARG D 2 35 ? -43.647 -60.114 63.856 1.00 146.56 34 ARG D N 1
ATOM 7320 C CA . ARG D 2 35 ? -43.663 -59.053 62.860 1.00 145.46 34 ARG D CA 1
ATOM 7321 C C . ARG D 2 35 ? -44.488 -59.479 61.647 1.00 141.92 34 ARG D C 1
ATOM 7322 O O . ARG D 2 35 ? -45.171 -58.648 61.054 1.00 142.02 34 ARG D O 1
ATOM 7330 N N . ASP D 2 36 ? -44.402 -60.762 61.268 1.00 139.13 35 ASP D N 1
ATOM 7331 C CA . ASP D 2 36 ? -45.180 -61.287 60.154 1.00 136.08 35 ASP D CA 1
ATOM 7332 C C . ASP D 2 36 ? -46.668 -61.206 60.478 1.00 137.72 35 ASP D C 1
ATOM 7333 O O . ASP D 2 36 ? -47.471 -60.857 59.619 1.00 136.82 35 ASP D O 1
ATOM 7338 N N . GLU D 2 37 ? -47.022 -61.539 61.723 1.00 140.38 36 GLU D N 1
ATOM 7339 C CA . GLU D 2 37 ? -48.402 -61.479 62.174 1.00 142.47 36 GLU D CA 1
ATOM 7340 C C . GLU D 2 37 ? -48.866 -60.024 62.271 1.00 145.23 36 GLU D C 1
ATOM 7341 O O . GLU D 2 37 ? -50.018 -59.733 61.964 1.00 146.06 36 GLU D O 1
ATOM 7347 N N . LYS D 2 38 ? -47.961 -59.120 62.674 1.00 146.95 37 LYS D N 1
ATOM 7348 C CA . LYS D 2 38 ? -48.260 -57.694 62.760 1.00 149.89 37 LYS D CA 1
ATOM 7349 C C . LYS D 2 38 ? -48.750 -57.164 61.408 1.00 148.03 37 LYS D C 1
ATOM 7350 O O . LYS D 2 38 ? -49.796 -56.518 61.335 1.00 150.20 37 LYS D O 1
ATOM 7356 N N . LEU D 2 39 ? -47.989 -57.449 60.340 1.00 144.31 38 LEU D N 1
ATOM 7357 C CA . LEU D 2 39 ? -48.301 -56.961 59.001 1.00 142.51 38 LEU D CA 1
ATOM 7358 C C . LEU D 2 39 ? -49.397 -57.810 58.345 1.00 140.76 38 LEU D C 1
ATOM 7359 O O . LEU D 2 39 ? -50.096 -57.328 57.452 1.00 140.68 38 LEU D O 1
ATOM 7364 N N . ALA D 2 40 ? -49.551 -59.064 58.796 1.00 139.73 39 ALA D N 1
ATOM 7365 C CA . ALA D 2 40 ? -50.595 -59.958 58.305 1.00 138.53 39 ALA D CA 1
ATOM 7366 C C . ALA D 2 40 ? -51.970 -59.528 58.821 1.00 142.04 39 ALA D C 1
ATOM 7367 O O . ALA D 2 40 ? -52.975 -59.735 58.143 1.00 141.87 39 ALA D O 1
ATOM 7369 N N . TRP D 2 41 ? -51.996 -58.947 60.031 1.00 145.51 40 TRP D N 1
ATOM 7370 C CA . TRP D 2 41 ? -53.206 -58.406 60.636 1.00 149.50 40 TRP D CA 1
ATOM 7371 C C . TRP D 2 41 ? -53.373 -56.922 60.280 1.00 151.90 40 TRP D C 1
ATOM 7372 O O . TRP D 2 41 ? -54.454 -56.362 60.468 1.00 155.26 40 TRP D O 1
ATOM 7383 N N . ASP D 2 42 ? -52.296 -56.278 59.792 1.00 150.53 41 ASP D N 1
ATOM 7384 C CA . ASP D 2 42 ? -52.366 -54.928 59.243 1.00 152.38 41 ASP D CA 1
ATOM 7385 C C . ASP D 2 42 ? -53.210 -54.932 57.965 1.00 151.20 41 ASP D C 1
ATOM 7386 O O . ASP D 2 42 ? -53.852 -53.933 57.648 1.00 154.02 41 ASP D O 1
ATOM 7391 N N . SER D 2 43 ? -53.189 -56.052 57.228 1.00 147.38 42 SER D N 1
ATOM 7392 C CA . SER D 2 43 ? -54.122 -56.287 56.133 1.00 146.62 42 SER D CA 1
ATOM 7393 C C . SER D 2 43 ? -55.379 -56.977 56.670 1.00 148.56 42 SER D C 1
ATOM 7394 O O . SER D 2 43 ? -55.298 -58.079 57.209 1.00 147.16 42 SER D O 1
ATOM 7397 N N . ALA D 2 44 ? -56.542 -56.331 56.500 1.00 152.02 43 ALA D N 1
ATOM 7398 C CA . ALA D 2 44 ? -57.750 -56.674 57.242 1.00 155.19 43 ALA D CA 1
ATOM 7399 C C . ALA D 2 44 ? -58.374 -57.986 56.759 1.00 153.14 43 ALA D C 1
ATOM 7400 O O . ALA D 2 44 ? -59.316 -58.477 57.379 1.00 155.36 43 ALA D O 1
ATOM 7402 N N . ALA D 2 45 ? -57.868 -58.540 55.650 1.00 149.21 44 ALA D N 1
ATOM 7403 C CA . ALA D 2 45 ? -58.412 -59.778 55.107 1.00 147.44 44 ALA D CA 1
ATOM 7404 C C . ALA D 2 45 ? -57.750 -60.978 55.781 1.00 144.87 44 ALA D C 1
ATOM 7405 O O . ALA D 2 45 ? -56.542 -61.165 55.655 1.00 141.83 44 ALA D O 1
ATOM 7407 N N . ARG D 2 46 ? -58.554 -61.788 56.483 1.00 146.40 45 ARG D N 1
ATOM 7408 C CA . ARG D 2 46 ? -58.053 -62.919 57.255 1.00 144.77 45 ARG D CA 1
ATOM 7409 C C . ARG D 2 46 ? -58.016 -64.191 56.399 1.00 141.73 45 ARG D C 1
ATOM 7410 O O . ARG D 2 46 ? -57.091 -65.000 56.522 1.00 139.05 45 ARG D O 1
ATOM 7418 N N . ASP D 2 47 ? -59.025 -64.365 55.529 1.00 142.53 46 ASP D N 1
ATOM 7419 C CA . ASP D 2 47 ? -59.317 -65.660 54.916 1.00 140.90 46 ASP D CA 1
ATOM 7420 C C . ASP D 2 47 ? -58.355 -65.967 53.764 1.00 137.06 46 ASP D C 1
ATOM 7421 O O . ASP D 2 47 ? -58.672 -66.768 52.878 1.00 136.03 46 ASP D O 1
ATOM 7426 N N . GLU D 2 48 ? -57.154 -65.373 53.796 1.00 135.14 47 GLU D N 1
ATOM 7427 C CA . GLU D 2 48 ? -56.140 -65.627 52.786 1.00 131.65 47 GLU D CA 1
ATOM 7428 C C . GLU D 2 48 ? -55.039 -66.533 53.340 1.00 129.42 47 GLU D C 1
ATOM 7429 O O . GLU D 2 48 ? -54.023 -66.733 52.678 1.00 126.70 47 GLU D O 1
ATOM 7435 N N . LYS D 2 49 ? -55.238 -67.081 54.547 1.00 130.86 48 LYS D N 1
ATOM 7436 C CA . LYS D 2 49 ? -54.134 -67.631 55.314 1.00 129.66 48 LYS D CA 1
ATOM 7437 C C . LYS D 2 49 ? -54.216 -69.154 55.376 1.00 128.91 48 LYS D C 1
ATOM 7438 O O . LYS D 2 49 ? -55.238 -69.755 55.043 1.00 129.76 48 LYS D O 1
ATOM 7444 N N . LEU D 2 50 ? -53.088 -69.749 55.785 1.00 127.57 49 LEU D N 1
ATOM 7445 C CA . LEU D 2 50 ? -52.877 -71.187 55.776 1.00 126.75 49 LEU D CA 1
ATOM 7446 C C . LEU D 2 50 ? -53.162 -71.727 57.175 1.00 129.04 49 LEU D C 1
ATOM 7447 O O . LEU D 2 50 ? -52.961 -71.020 58.159 1.00 130.57 49 LEU D O 1
ATOM 7452 N N . GLU D 2 51 ? -53.631 -72.979 57.254 1.00 129.51 50 GLU D N 1
ATOM 7453 C CA . GLU D 2 51 ? -53.894 -73.609 58.538 1.00 131.75 50 GLU D CA 1
ATOM 7454 C C . GLU D 2 51 ? -52.698 -74.481 58.918 1.00 130.99 50 GLU D C 1
ATOM 7455 O O . GLU D 2 51 ? -52.158 -75.197 58.076 1.00 129.16 50 GLU D O 1
ATOM 7461 N N . LEU D 2 52 ? -52.298 -74.392 60.196 1.00 132.79 51 LEU D N 1
ATOM 7462 C CA . LEU D 2 52 ? -51.159 -75.120 60.737 1.00 132.87 51 LEU D CA 1
ATOM 7463 C C . LEU D 2 52 ? -51.658 -76.227 61.664 1.00 135.17 51 LEU D C 1
ATOM 7464 O O . LEU D 2 52 ? -52.494 -75.976 62.530 1.00 137.44 51 LEU D O 1
ATOM 7469 N N . THR D 2 53 ? -51.142 -77.450 61.467 1.00 134.81 52 THR D N 1
ATOM 7470 C CA . THR D 2 53 ? -51.502 -78.594 62.293 1.00 137.10 52 THR D CA 1
ATOM 7471 C C . THR D 2 53 ? -50.619 -78.612 63.537 1.00 139.10 52 THR D C 1
ATOM 7472 O O . THR D 2 53 ? -49.585 -79.277 63.548 1.00 139.08 52 THR D O 1
ATOM 7476 N N . GLU D 2 54 ? -51.038 -77.875 64.574 1.00 141.15 53 GLU D N 1
ATOM 7477 C CA . GLU D 2 54 ? -50.284 -77.746 65.814 1.00 143.53 53 GLU D CA 1
ATOM 7478 C C . GLU D 2 54 ? -50.707 -78.860 66.774 1.00 146.34 53 GLU D C 1
ATOM 7479 O O . GLU D 2 54 ? -51.820 -79.370 66.662 1.00 146.77 53 GLU D O 1
ATOM 7485 N N . PRO D 2 55 ? -49.867 -79.277 67.755 1.00 148.66 54 PRO D N 1
ATOM 7486 C CA . PRO D 2 55 ? -48.600 -78.616 68.074 1.00 148.99 54 PRO D CA 1
ATOM 7487 C C . PRO D 2 55 ? -47.391 -79.057 67.251 1.00 147.20 54 PRO D C 1
ATOM 7488 O O . PRO D 2 55 ? -46.286 -78.575 67.487 1.00 147.72 54 PRO D O 1
ATOM 7492 N N . ALA D 2 56 ? -47.602 -79.973 66.296 1.00 145.42 55 ALA D N 1
ATOM 7493 C CA . ALA D 2 56 ? -46.543 -80.409 65.398 1.00 143.75 55 ALA D CA 1
ATOM 7494 C C . ALA D 2 56 ? -46.050 -79.228 64.563 1.00 141.03 55 ALA D C 1
ATOM 7495 O O . ALA D 2 56 ? -44.855 -78.943 64.528 1.00 141.04 55 ALA D O 1
ATOM 7497 N N . GLY D 2 57 ? -46.988 -78.553 63.888 1.00 138.99 56 GLY D N 1
ATOM 7498 C CA . GLY D 2 57 ? -46.689 -77.401 63.050 1.00 136.52 56 GLY D CA 1
ATOM 7499 C C . GLY D 2 57 ? -45.751 -77.748 61.898 1.00 134.23 56 GLY D C 1
ATOM 7500 O O . GLY D 2 57 ? -44.999 -76.891 61.425 1.00 132.83 56 GLY D O 1
ATOM 7501 N N . LEU D 2 58 ? -45.800 -79.019 61.480 1.00 134.18 57 LEU D N 1
ATOM 7502 C CA . LEU D 2 58 ? -45.024 -79.516 60.357 1.00 132.38 57 LEU D CA 1
ATOM 7503 C C . LEU D 2 58 ? -45.939 -79.705 59.148 1.00 130.18 57 LEU D C 1
ATOM 7504 O O . LEU D 2 58 ? -45.460 -79.717 58.014 1.00 128.15 57 LEU D O 1
ATOM 7509 N N . ILE D 2 59 ? -47.251 -79.853 59.396 1.00 130.87 58 ILE D N 1
ATOM 7510 C CA . ILE D 2 59 ? -48.244 -79.938 58.335 1.00 129.34 58 ILE D CA 1
ATOM 7511 C C . ILE D 2 59 ? -48.851 -78.551 58.115 1.00 128.20 58 ILE D C 1
ATOM 7512 O O . ILE D 2 59 ? -49.222 -77.874 59.073 1.00 129.60 58 ILE D O 1
ATOM 7517 N N . VAL D 2 60 ? -48.928 -78.134 56.842 1.00 125.94 59 VAL D N 1
ATOM 7518 C CA . VAL D 2 60 ? -49.562 -76.883 56.455 1.00 125.05 59 VAL D CA 1
ATOM 7519 C C . VAL D 2 60 ? -50.571 -77.175 55.347 1.00 124.34 59 VAL D C 1
ATOM 7520 O O . VAL D 2 60 ? -50.312 -77.988 54.462 1.00 123.40 59 VAL D O 1
ATOM 7524 N N . GLN D 2 61 ? -51.712 -76.478 55.410 1.00 125.16 60 GLN D N 1
ATOM 7525 C CA . GLN D 2 61 ? -52.810 -76.660 54.476 1.00 125.20 60 GLN D CA 1
ATOM 7526 C C . GLN D 2 61 ? -53.255 -75.288 53.973 1.00 124.73 60 GLN D C 1
ATOM 7527 O O . GLN D 2 61 ? -53.425 -74.368 54.770 1.00 125.79 60 GLN D O 1
ATOM 7533 N N . PHE D 2 62 ? -53.438 -75.166 52.650 1.00 123.46 61 PHE D N 1
ATOM 7534 C CA . PHE D 2 62 ? -54.005 -73.967 52.052 1.00 123.47 61 PHE D CA 1
ATOM 7535 C C . PHE D 2 62 ? -55.530 -74.050 52.117 1.00 125.94 61 PHE D C 1
ATOM 7536 O O . PHE D 2 62 ? -56.133 -74.862 51.413 1.00 126.40 61 PHE D O 1
ATOM 7544 N N . ILE D 2 63 ? -56.141 -73.183 52.943 1.00 127.82 62 ILE D N 1
ATOM 7545 C CA . ILE D 2 63 ? -57.568 -73.251 53.235 1.00 130.70 62 ILE D CA 1
ATOM 7546 C C . ILE D 2 63 ? -58.308 -72.051 52.635 1.00 131.84 62 ILE D C 1
ATOM 7547 O O . ILE D 2 63 ? -59.511 -71.903 52.851 1.00 134.65 62 ILE D O 1
ATOM 7552 N N . GLY D 2 64 ? -57.604 -71.211 51.860 1.00 129.96 63 GLY D N 1
ATOM 7553 C CA . GLY D 2 64 ? -58.238 -70.112 51.143 1.00 131.11 63 GLY D CA 1
ATOM 7554 C C . GLY D 2 64 ? -59.153 -70.606 50.020 1.00 132.08 63 GLY D C 1
ATOM 7555 O O . GLY D 2 64 ? -58.924 -71.670 49.447 1.00 130.79 63 GLY D O 1
ATOM 7556 N N . GLU D 2 65 ? -60.192 -69.813 49.716 1.00 134.74 64 GLU D N 1
ATOM 7557 C CA . GLU D 2 65 ? -61.172 -70.144 48.692 1.00 136.48 64 GLU D CA 1
ATOM 7558 C C . GLU D 2 65 ? -60.582 -69.904 47.305 1.00 134.40 64 GLU D C 1
ATOM 7559 O O . GLU D 2 65 ? -60.697 -70.760 46.429 1.00 134.01 64 GLU D O 1
ATOM 7565 N N . ASN D 2 66 ? -59.981 -68.720 47.121 1.00 133.42 65 ASN D N 1
ATOM 7566 C CA . ASN D 2 66 ? -59.364 -68.329 45.862 1.00 131.55 65 ASN D CA 1
ATOM 7567 C C . ASN D 2 66 ? -57.856 -68.552 45.942 1.00 127.73 65 ASN D C 1
ATOM 7568 O O . ASN D 2 66 ? -57.227 -68.266 46.959 1.00 126.94 65 ASN D O 1
ATOM 7573 N N . SER D 2 67 ? -57.290 -69.043 44.836 1.00 125.72 66 SER D N 1
ATOM 7574 C CA . SER D 2 67 ? -55.917 -69.512 44.801 1.00 122.45 66 SER D CA 1
ATOM 7575 C C . SER D 2 67 ? -54.971 -68.342 44.540 1.00 120.83 66 SER D C 1
ATOM 7576 O O . SER D 2 67 ? -55.106 -67.653 43.533 1.00 121.05 66 SER D O 1
ATOM 7579 N N . LYS D 2 68 ? -54.021 -68.128 45.459 1.00 119.48 67 LYS D N 1
ATOM 7580 C CA . LYS D 2 68 ? -52.963 -67.147 45.272 1.00 117.89 67 LYS D CA 1
ATOM 7581 C C . LYS D 2 68 ? -51.711 -67.582 46.027 1.00 116.00 67 LYS D C 1
ATOM 7582 O O . LYS D 2 68 ? -51.801 -68.362 46.970 1.00 116.50 67 LYS D O 1
ATOM 7588 N N . HIS D 2 69 ? -50.555 -67.045 45.610 1.00 114.15 68 HIS D N 1
ATOM 7589 C CA . HIS D 2 69 ? -49.274 -67.357 46.228 1.00 112.67 68 HIS D CA 1
ATOM 7590 C C . HIS D 2 69 ? -49.286 -66.947 47.698 1.00 114.18 68 HIS D C 1
ATOM 7591 O O . HIS D 2 69 ? -49.471 -65.771 48.011 1.00 115.41 68 HIS D O 1
ATOM 7598 N N . ARG D 2 70 ? -49.080 -67.936 48.581 1.00 114.36 69 ARG D N 1
ATOM 7599 C CA . ARG D 2 70 ? -49.006 -67.713 50.016 1.00 115.93 69 ARG D CA 1
ATOM 7600 C C . ARG D 2 70 ? -47.834 -68.504 50.588 1.00 115.09 69 ARG D C 1
ATOM 7601 O O . ARG D 2 70 ? -47.727 -69.709 50.361 1.00 114.40 69 ARG D O 1
ATOM 7609 N N . SER D 2 71 ? -46.978 -67.812 51.351 1.00 115.59 70 SER D N 1
ATOM 7610 C CA . SER D 2 71 ? -45.747 -68.397 51.850 1.00 115.19 70 SER D CA 1
ATOM 7611 C C . SER D 2 71 ? -45.798 -68.518 53.370 1.00 117.45 70 SER D C 1
ATOM 7612 O O . SER D 2 71 ? -46.499 -67.760 54.038 1.00 119.23 70 SER D O 1
ATOM 7615 N N . VAL D 2 72 ? -45.057 -69.502 53.895 1.00 117.66 71 VAL D N 1
ATOM 7616 C CA . VAL D 2 72 ? -44.853 -69.667 55.325 1.00 119.95 71 VAL D CA 1
ATOM 7617 C C . VAL D 2 72 ? -43.391 -70.045 55.546 1.00 119.94 71 VAL D C 1
ATOM 7618 O O . VAL D 2 72 ? -42.805 -70.750 54.725 1.00 118.37 71 VAL D O 1
ATOM 7622 N N . ARG D 2 73 ? -42.817 -69.554 56.654 1.00 122.05 72 ARG D N 1
ATOM 7623 C CA . ARG D 2 73 ? -41.413 -69.763 56.978 1.00 122.75 72 ARG D CA 1
ATOM 7624 C C . ARG D 2 73 ? -41.287 -70.564 58.271 1.00 125.39 72 ARG D C 1
ATOM 7625 O O . ARG D 2 73 ? -42.233 -70.666 59.051 1.00 126.84 72 ARG D O 1
ATOM 7633 N N . ALA D 2 74 ? -40.085 -71.112 58.483 1.00 126.26 73 ALA D N 1
ATOM 7634 C CA . ALA D 2 74 ? -39.772 -71.863 59.687 1.00 129.15 73 ALA D CA 1
ATOM 7635 C C . ALA D 2 74 ? -39.333 -70.906 60.792 1.00 131.94 73 ALA D C 1
ATOM 7636 O O . ALA D 2 74 ? -38.926 -69.776 60.525 1.00 131.61 73 ALA D O 1
ATOM 7638 N N . LYS D 2 75 ? -39.407 -71.396 62.034 1.00 134.96 74 LYS D N 1
ATOM 7639 C CA . LYS D 2 75 ? -39.128 -70.607 63.223 1.00 138.23 74 LYS D CA 1
ATOM 7640 C C . LYS D 2 75 ? -37.639 -70.258 63.289 1.00 139.64 74 LYS D C 1
ATOM 7641 O O . LYS D 2 75 ? -37.293 -69.113 63.567 1.00 140.88 74 LYS D O 1
ATOM 7647 N N . LEU D 2 76 ? -36.769 -71.252 63.044 1.00 139.82 75 LEU D N 1
ATOM 7648 C CA . LEU D 2 76 ? -35.325 -71.086 63.172 1.00 141.78 75 LEU D CA 1
ATOM 7649 C C . LEU D 2 76 ? -34.693 -70.913 61.790 1.00 138.77 75 LEU D C 1
ATOM 7650 O O . LEU D 2 76 ? -35.121 -71.548 60.828 1.00 135.83 75 LEU D O 1
ATOM 7655 N N . PRO D 2 77 ? -33.643 -70.066 61.653 1.00 139.68 76 PRO D N 1
ATOM 7656 C CA . PRO D 2 77 ? -32.900 -69.947 60.399 1.00 137.30 76 PRO D CA 1
ATOM 7657 C C . PRO D 2 77 ? -31.876 -71.064 60.215 1.00 138.50 76 PRO D C 1
ATOM 7658 O O . PRO D 2 77 ? -31.735 -71.930 61.075 1.00 141.28 76 PRO D O 1
ATOM 7662 N N . ILE D 2 78 ? -31.166 -71.021 59.081 1.00 136.62 77 ILE D N 1
ATOM 7663 C CA . ILE D 2 78 ? -30.104 -71.971 58.793 1.00 137.97 77 ILE D CA 1
ATOM 7664 C C . ILE D 2 78 ? -28.921 -71.673 59.710 1.00 142.42 77 ILE D C 1
ATOM 7665 O O . ILE D 2 78 ? -28.718 -70.525 60.098 1.00 143.46 77 ILE D O 1
ATOM 7670 N N . PRO D 2 79 ? -28.125 -72.694 60.105 1.00 145.57 78 PRO D N 1
ATOM 7671 C CA . PRO D 2 79 ? -26.826 -72.465 60.741 1.00 150.01 78 PRO D CA 1
ATOM 7672 C C . PRO D 2 79 ? -25.869 -71.683 59.840 1.00 149.18 78 PRO D C 1
ATOM 7673 O O . PRO D 2 79 ? -25.840 -71.899 58.629 1.00 145.98 78 PRO D O 1
ATOM 7677 N N . LYS D 2 80 ? -25.079 -70.789 60.450 1.00 152.37 79 LYS D N 1
ATOM 7678 C CA . LYS D 2 80 ? -24.206 -69.887 59.711 1.00 151.95 79 LYS D CA 1
ATOM 7679 C C . LYS D 2 80 ? -22.754 -70.363 59.784 1.00 156.05 79 LYS D C 1
ATOM 7680 O O . LYS D 2 80 ? -21.845 -69.583 59.517 1.00 157.35 79 LYS D O 1
ATOM 7686 N N . GLY D 2 81 ? -22.531 -71.640 60.122 1.00 158.33 80 GLY D N 1
ATOM 7687 C CA . GLY D 2 81 ? -21.184 -72.187 60.210 1.00 162.75 80 GLY D CA 1
ATOM 7688 C C . GLY D 2 81 ? -20.607 -72.518 58.833 1.00 160.55 80 GLY D C 1
ATOM 7689 O O . GLY D 2 81 ? -21.314 -72.425 57.833 1.00 155.56 80 GLY D O 1
ATOM 7690 N N . ASN D 2 82 ? -19.318 -72.890 58.805 1.00 164.67 81 ASN D N 1
ATOM 7691 C CA . ASN D 2 82 ? -18.639 -73.346 57.599 1.00 163.66 81 ASN D CA 1
ATOM 7692 C C . ASN D 2 82 ? -18.459 -74.862 57.655 1.00 166.00 81 ASN D C 1
ATOM 7693 O O . ASN D 2 82 ? -17.516 -75.397 57.073 1.00 168.07 81 ASN D O 1
ATOM 7698 N N . SER D 2 83 ? -19.376 -75.551 58.345 1.00 165.87 82 SER D N 1
ATOM 7699 C CA . SER D 2 83 ? -19.209 -76.966 58.635 1.00 169.03 82 SER D CA 1
ATOM 7700 C C . SER D 2 83 ? -20.562 -77.669 58.624 1.00 165.68 82 SER D C 1
ATOM 7701 O O . SER D 2 83 ? -21.528 -77.176 59.207 1.00 163.75 82 SER D O 1
ATOM 7704 N N . GLY D 2 84 ? -20.608 -78.823 57.946 1.00 165.34 83 GLY D N 1
ATOM 7705 C CA . GLY D 2 84 ? -21.800 -79.651 57.895 1.00 162.88 83 GLY D CA 1
ATOM 7706 C C . GLY D 2 84 ? -22.816 -79.147 56.872 1.00 156.50 83 GLY D C 1
ATOM 7707 O O . GLY D 2 84 ? -22.519 -78.271 56.058 1.00 153.95 83 GLY D O 1
ATOM 7708 N N . ILE D 2 85 ? -24.022 -79.726 56.945 1.00 154.30 84 ILE D N 1
ATOM 7709 C CA . ILE D 2 85 ? -25.069 -79.549 55.949 1.00 148.91 84 ILE D CA 1
ATOM 7710 C C . ILE D 2 85 ? -26.353 -79.136 56.668 1.00 146.94 84 ILE D C 1
ATOM 7711 O O . ILE D 2 85 ? -26.740 -79.785 57.638 1.00 149.33 84 ILE D O 1
ATOM 7716 N N . PHE D 2 86 ? -27.007 -78.063 56.197 1.00 142.88 85 PHE D N 1
ATOM 7717 C CA . PHE D 2 86 ? -28.398 -77.808 56.548 1.00 140.46 85 PHE D CA 1
ATOM 7718 C C . PHE D 2 86 ? -29.293 -78.458 55.495 1.00 137.12 85 PHE D C 1
ATOM 7719 O O . PHE D 2 86 ? -29.015 -78.352 54.302 1.00 134.94 85 PHE D O 1
ATOM 7727 N N . TYR D 2 87 ? -30.368 -79.119 55.948 1.00 136.98 86 TYR D N 1
ATOM 7728 C CA . TYR D 2 87 ? -31.213 -79.916 55.070 1.00 134.73 86 TYR D CA 1
ATOM 7729 C C . TYR D 2 87 ? -32.574 -80.156 55.723 1.00 134.21 86 TYR D C 1
ATOM 7730 O O . TYR D 2 87 ? -32.657 -80.421 56.921 1.00 136.97 86 TYR D O 1
ATOM 7739 N N . TYR D 2 88 ? -33.638 -80.050 54.915 1.00 130.90 87 TYR D N 1
ATOM 7740 C CA . TYR D 2 88 ? -34.982 -80.433 55.324 1.00 130.46 87 TYR D CA 1
ATOM 7741 C C . TYR D 2 88 ? -35.697 -81.059 54.128 1.00 128.27 87 TYR D C 1
ATOM 7742 O O . TYR D 2 88 ? -35.293 -80.843 52.988 1.00 126.43 87 TYR D O 1
ATOM 7751 N N . GLU D 2 89 ? -36.746 -81.847 54.400 1.00 128.76 88 GLU D N 1
ATOM 7752 C CA . GLU D 2 89 ? -37.522 -82.490 53.350 1.00 127.22 88 GLU D CA 1
ATOM 7753 C C . GLU D 2 89 ? -39.002 -82.152 53.524 1.00 125.81 88 GLU D C 1
ATOM 7754 O O . GLU D 2 89 ? -39.451 -81.877 54.633 1.00 126.90 88 GLU D O 1
ATOM 7760 N N . VAL D 2 90 ? -39.745 -82.163 52.408 1.00 123.67 89 VAL D N 1
ATOM 7761 C CA . VAL D 2 90 ? -41.163 -81.836 52.402 1.00 122.52 89 VAL D CA 1
ATOM 7762 C C . VAL D 2 90 ? -41.907 -82.907 51.606 1.00 122.73 89 VAL D C 1
ATOM 7763 O O . VAL D 2 90 ? -41.585 -83.152 50.445 1.00 121.77 89 VAL D O 1
ATOM 7767 N N . THR D 2 91 ? -42.897 -83.541 52.245 1.00 124.25 90 THR D N 1
ATOM 7768 C CA . THR D 2 91 ? -43.775 -84.484 51.572 1.00 124.76 90 THR D CA 1
ATOM 7769 C C . THR D 2 91 ? -45.032 -83.749 51.122 1.00 123.11 90 THR D C 1
ATOM 7770 O O . THR D 2 91 ? -45.605 -82.970 51.879 1.00 122.92 90 THR D O 1
ATOM 7774 N N . ILE D 2 92 ? -45.453 -84.023 49.885 1.00 122.31 91 ILE D N 1
ATOM 7775 C CA . ILE D 2 92 ? -46.529 -83.276 49.263 1.00 120.93 91 ILE D CA 1
ATOM 7776 C C . ILE D 2 92 ? -47.775 -84.153 49.211 1.00 122.72 91 ILE D C 1
ATOM 7777 O O . ILE D 2 92 ? -47.715 -85.295 48.763 1.00 124.13 91 ILE D O 1
ATOM 7782 N N . SER D 2 93 ? -48.903 -83.619 49.695 1.00 122.99 92 SER D N 1
ATOM 7783 C CA . SER D 2 93 ? -50.193 -84.247 49.453 1.00 124.61 92 SER D CA 1
ATOM 7784 C C . SER D 2 93 ? -51.172 -83.198 48.935 1.00 123.68 92 SER D C 1
ATOM 7785 O O . SER D 2 93 ? -50.812 -82.037 48.763 1.00 121.79 92 SER D O 1
ATOM 7788 N N . GLY D 2 94 ? -52.391 -83.637 48.607 1.00 125.32 93 GLY D N 1
ATOM 7789 C CA . GLY D 2 94 ? -53.364 -82.778 47.956 1.00 125.07 93 GLY D CA 1
ATOM 7790 C C . GLY D 2 94 ? -53.149 -82.754 46.444 1.00 124.08 93 GLY D C 1
ATOM 7791 O O . GLY D 2 94 ? -52.826 -83.780 45.845 1.00 124.78 93 GLY D O 1
ATOM 7792 N N . ASP D 2 95 ? -53.322 -81.568 45.846 1.00 122.72 94 ASP D N 1
ATOM 7793 C CA . ASP D 2 95 ? -53.185 -81.398 44.409 1.00 121.92 94 ASP D CA 1
ATOM 7794 C C . ASP D 2 95 ? -51.703 -81.450 44.048 1.00 119.86 94 ASP D C 1
ATOM 7795 O O . ASP D 2 95 ? -51.324 -82.067 43.053 1.00 119.91 94 ASP D O 1
ATOM 7800 N N . GLY D 2 96 ? -50.886 -80.779 44.868 1.00 118.36 95 GLY D N 1
ATOM 7801 C CA . GLY D 2 96 ? -49.439 -80.875 44.787 1.00 116.88 95 GLY D CA 1
ATOM 7802 C C . GLY D 2 96 ? -48.841 -79.973 43.710 1.00 114.85 95 GLY D C 1
ATOM 7803 O O . GLY D 2 96 ? -47.663 -80.105 43.381 1.00 113.80 95 GLY D O 1
ATOM 7804 N N . ASP D 2 97 ? -49.645 -79.043 43.184 1.00 114.56 96 ASP D N 1
ATOM 7805 C CA . ASP D 2 97 ? -49.240 -78.267 42.023 1.00 113.04 96 ASP D CA 1
ATOM 7806 C C . ASP D 2 97 ? -49.216 -76.788 42.406 1.00 111.90 96 ASP D C 1
ATOM 7807 O O . ASP D 2 97 ? -49.920 -76.370 43.323 1.00 112.77 96 ASP D O 1
ATOM 7812 N N . ALA D 2 98 ? -48.376 -76.012 41.707 1.00 110.17 97 ALA D N 1
ATOM 7813 C CA . ALA D 2 98 ? -48.143 -74.604 42.000 1.00 109.15 97 ALA D CA 1
ATOM 7814 C C . ALA D 2 98 ? -47.573 -74.446 43.409 1.00 109.07 97 ALA D C 1
ATOM 7815 O O . ALA D 2 98 ? -48.111 -73.698 44.227 1.00 109.74 97 ALA D O 1
ATOM 7817 N N . ILE D 2 99 ? -46.466 -75.152 43.665 1.00 108.59 98 ILE D N 1
ATOM 7818 C CA . ILE D 2 99 ? -45.792 -75.130 44.952 1.00 108.86 98 ILE D CA 1
ATOM 7819 C C . ILE D 2 99 ? -44.335 -74.739 44.722 1.00 107.57 98 ILE D C 1
ATOM 7820 O O . ILE D 2 99 ? -43.748 -75.118 43.711 1.00 106.80 98 ILE D O 1
ATOM 7825 N N . TYR D 2 100 ? -43.763 -73.984 45.668 1.00 107.62 99 TYR D N 1
ATOM 7826 C CA . TYR D 2 100 ? -42.375 -73.559 45.586 1.00 106.82 99 TYR D CA 1
ATOM 7827 C C . TYR D 2 100 ? -41.699 -73.728 46.945 1.00 108.10 99 TYR D C 1
ATOM 7828 O O . TYR D 2 100 ? -42.181 -73.198 47.942 1.00 109.02 99 TYR D O 1
ATOM 7837 N N . ILE D 2 101 ? -40.574 -74.459 46.961 1.00 108.47 100 ILE D N 1
ATOM 7838 C CA . ILE D 2 101 ? -39.864 -74.812 48.183 1.00 110.18 100 ILE D CA 1
ATOM 7839 C C . ILE D 2 101 ? -38.455 -74.226 48.113 1.00 110.05 100 ILE D C 1
ATOM 7840 O O . ILE D 2 101 ? -37.819 -74.294 47.065 1.00 109.01 100 ILE D O 1
ATOM 7845 N N . GLY D 2 102 ? -37.963 -73.672 49.231 1.00 111.39 101 GLY D N 1
ATOM 7846 C CA . GLY D 2 102 ? -36.615 -73.121 49.259 1.00 111.77 101 GLY D CA 1
ATOM 7847 C C . GLY D 2 102 ? -36.278 -72.363 50.544 1.00 113.57 101 GLY D C 1
ATOM 7848 O O . GLY D 2 102 ? -36.737 -72.724 51.628 1.00 115.23 101 GLY D O 1
ATOM 7849 N N . LEU D 2 103 ? -35.448 -71.318 50.391 1.00 113.44 102 LEU D N 1
ATOM 7850 C CA . LEU D 2 103 ? -34.881 -70.557 51.496 1.00 115.52 102 LEU D CA 1
ATOM 7851 C C . LEU D 2 103 ? -35.176 -69.072 51.289 1.00 114.66 102 LEU D C 1
ATOM 7852 O O . LEU D 2 103 ? -34.784 -68.500 50.272 1.00 113.10 102 LEU D O 1
ATOM 7857 N N . ALA D 2 104 ? -35.834 -68.448 52.277 1.00 115.99 103 ALA D N 1
ATOM 7858 C CA . ALA D 2 104 ? -36.286 -67.070 52.161 1.00 115.64 103 ALA D CA 1
ATOM 7859 C C . ALA D 2 104 ? -35.701 -66.214 53.283 1.00 118.35 103 ALA D C 1
ATOM 7860 O O . ALA D 2 104 ? -35.447 -66.707 54.382 1.00 120.63 103 ALA D O 1
ATOM 7862 N N . THR D 2 105 ? -35.518 -64.919 52.993 1.00 118.34 104 THR D N 1
ATOM 7863 C CA . THR D 2 105 ? -35.179 -63.935 54.010 1.00 121.13 104 THR D CA 1
ATOM 7864 C C . THR D 2 105 ? -36.417 -63.677 54.867 1.00 122.38 104 THR D C 1
ATOM 7865 O O . THR D 2 105 ? -37.531 -64.001 54.459 1.00 120.81 104 THR D O 1
ATOM 7869 N N . GLU D 2 106 ? -36.214 -63.080 56.048 1.00 125.51 105 GLU D N 1
ATOM 7870 C CA . GLU D 2 106 ? -37.311 -62.795 56.961 1.00 127.25 105 GLU D CA 1
ATOM 7871 C C . GLU D 2 106 ? -38.170 -61.657 56.409 1.00 126.65 105 GLU D C 1
ATOM 7872 O O . GLU D 2 106 ? -39.334 -61.536 56.778 1.00 127.32 105 GLU D O 1
ATOM 7878 N N . GLN D 2 107 ? -37.596 -60.841 55.514 1.00 125.63 106 GLN D N 1
ATOM 7879 C CA . GLN D 2 107 ? -38.295 -59.700 54.943 1.00 125.44 106 GLN D CA 1
ATOM 7880 C C . GLN D 2 107 ? -39.244 -60.139 53.827 1.00 122.51 106 GLN D C 1
ATOM 7881 O O . GLN D 2 107 ? -40.070 -59.340 53.391 1.00 122.61 106 GLN D O 1
ATOM 7887 N N . MET D 2 108 ? -39.125 -61.392 53.359 1.00 120.30 107 MET D N 1
ATOM 7888 C CA . MET D 2 108 ? -39.891 -61.856 52.209 1.00 117.70 107 MET D CA 1
ATOM 7889 C C . MET D 2 108 ? -41.389 -61.733 52.495 1.00 118.57 107 MET D C 1
ATOM 7890 O O . MET D 2 108 ? -41.866 -62.217 53.520 1.00 120.10 107 MET D O 1
ATOM 7895 N N . PRO D 2 109 ? -42.172 -61.083 51.599 1.00 117.92 108 PRO D N 1
ATOM 7896 C CA . PRO D 2 109 ? -43.632 -61.077 51.703 1.00 118.82 108 PRO D CA 1
ATOM 7897 C C . PRO D 2 109 ? -44.227 -62.480 51.619 1.00 117.62 108 PRO D C 1
ATOM 7898 O O . PRO D 2 109 ? -43.753 -63.314 50.852 1.00 115.41 108 PRO D O 1
ATOM 7902 N N . LEU D 2 110 ? -45.283 -62.714 52.402 1.00 119.35 109 LEU D N 1
ATOM 7903 C CA . LEU D 2 110 ? -45.902 -64.025 52.497 1.00 118.77 109 LEU D CA 1
ATOM 7904 C C . LEU D 2 110 ? -47.103 -64.113 51.555 1.00 118.29 109 LEU D C 1
ATOM 7905 O O . LEU D 2 110 ? -47.820 -65.112 51.574 1.00 118.22 109 LEU D O 1
ATOM 7910 N N . ARG D 2 111 ? -47.300 -63.075 50.726 1.00 118.25 110 ARG D N 1
ATOM 7911 C CA . ARG D 2 111 ? -48.423 -63.002 49.802 1.00 118.36 110 ARG D CA 1
ATOM 7912 C C . ARG D 2 111 ? -47.938 -62.576 48.419 1.00 116.52 110 ARG D C 1
ATOM 7913 O O . ARG D 2 111 ? -46.995 -61.794 48.303 1.00 116.08 110 ARG D O 1
ATOM 7921 N N . ASP D 2 112 ? -48.606 -63.097 47.378 1.00 115.73 111 ASP D N 1
ATOM 7922 C CA . ASP D 2 112 ? -48.432 -62.657 46.000 1.00 114.56 111 ASP D CA 1
ATOM 7923 C C . ASP D 2 112 ? -46.975 -62.795 45.555 1.00 112.16 111 ASP D C 1
ATOM 7924 O O . ASP D 2 112 ? -46.529 -62.055 44.682 1.00 111.48 111 ASP D O 1
ATOM 7929 N N . THR D 2 113 ? -46.244 -63.750 46.142 1.00 111.13 112 THR D N 1
ATOM 7930 C CA . THR D 2 113 ? -44.884 -64.060 45.726 1.00 109.18 112 THR D CA 1
ATOM 7931 C C . THR D 2 113 ? -44.532 -65.459 46.222 1.00 108.58 112 THR D C 1
ATOM 7932 O O . THR D 2 113 ? -45.130 -65.947 47.179 1.00 109.83 112 THR D O 1
ATOM 7936 N N . HIS D 2 114 ? -43.568 -66.097 45.551 1.00 106.90 113 HIS D N 1
ATOM 7937 C CA . HIS D 2 114 ? -43.096 -67.410 45.957 1.00 106.63 113 HIS D CA 1
ATOM 7938 C C . HIS D 2 114 ? -41.593 -67.341 46.208 1.00 106.23 113 HIS D C 1
ATOM 7939 O O . HIS D 2 114 ? -40.918 -66.433 45.726 1.00 105.68 113 HIS D O 1
ATOM 7946 N N . VAL D 2 115 ? -41.097 -68.295 47.005 1.00 106.88 114 VAL D N 1
ATOM 7947 C CA . VAL D 2 115 ? -39.684 -68.377 47.338 1.00 107.09 114 VAL D CA 1
ATOM 7948 C C . VAL D 2 115 ? -38.901 -68.645 46.055 1.00 105.50 114 VAL D C 1
ATOM 7949 O O . VAL D 2 115 ? -39.353 -69.406 45.200 1.00 104.60 114 VAL D O 1
ATOM 7953 N N . GLY D 2 116 ? -37.735 -67.999 45.931 1.00 105.43 115 GLY D N 1
ATOM 7954 C CA . GLY D 2 116 ? -36.947 -68.047 44.709 1.00 104.09 115 GLY D CA 1
ATOM 7955 C C . GLY D 2 116 ? -37.281 -66.886 43.773 1.00 103.00 115 GLY D C 1
ATOM 7956 O O . GLY D 2 116 ? -36.374 -66.255 43.229 1.00 102.57 115 GLY D O 1
ATOM 7957 N N . TYR D 2 117 ? -38.586 -66.640 43.573 1.00 102.83 116 TYR D N 1
ATOM 7958 C CA . TYR D 2 117 ? -39.079 -65.481 42.840 1.00 102.42 116 TYR D CA 1
ATOM 7959 C C . TYR D 2 117 ? -38.682 -64.207 43.581 1.00 103.53 116 TYR D C 1
ATOM 7960 O O . TYR D 2 117 ? -38.206 -63.250 42.975 1.00 103.24 116 TYR D O 1
ATOM 7969 N N . ASN D 2 118 ? -38.882 -64.217 44.902 1.00 105.04 117 ASN D N 1
ATOM 7970 C CA . ASN D 2 118 ? -38.550 -63.081 45.745 1.00 106.63 117 ASN D CA 1
ATOM 7971 C C . ASN D 2 118 ? -37.031 -62.905 45.783 1.00 106.74 117 ASN D C 1
ATOM 7972 O O . ASN D 2 118 ? -36.284 -63.881 45.780 1.00 106.35 117 ASN D O 1
ATOM 7977 N N . GLU D 2 119 ? -36.577 -61.648 45.819 1.00 107.61 118 GLU D N 1
ATOM 7978 C CA . GLU D 2 119 ? -35.168 -61.340 45.635 1.00 107.80 118 GLU D CA 1
ATOM 7979 C C . GLU D 2 119 ? -34.381 -61.715 46.888 1.00 109.70 118 GLU D C 1
ATOM 7980 O O . GLU D 2 119 ? -34.867 -61.548 48.001 1.00 111.42 118 GLU D O 1
ATOM 7986 N N . GLY D 2 120 ? -33.169 -62.246 46.686 1.00 109.66 119 GLY D N 1
ATOM 7987 C CA . GLY D 2 120 ? -32.325 -62.701 47.780 1.00 111.79 119 GLY D CA 1
ATOM 7988 C C . GLY D 2 120 ? -32.738 -64.074 48.308 1.00 111.82 119 GLY D C 1
ATOM 7989 O O . GLY D 2 120 ? -32.152 -64.572 49.267 1.00 113.83 119 GLY D O 1
ATOM 7990 N N . THR D 2 121 ? -33.744 -64.682 47.665 1.00 109.88 120 THR D N 1
ATOM 7991 C CA . THR D 2 121 ? -34.248 -65.990 48.049 1.00 109.89 120 THR D CA 1
ATOM 7992 C C . THR D 2 121 ? -33.961 -66.977 46.919 1.00 108.22 120 THR D C 1
ATOM 7993 O O . THR D 2 121 ? -33.744 -66.569 45.780 1.00 106.71 120 THR D O 1
ATOM 7997 N N . TYR D 2 122 ? -33.957 -68.274 47.254 1.00 108.79 121 TYR D N 1
ATOM 7998 C CA . TYR D 2 122 ? -33.710 -69.341 46.295 1.00 107.78 121 TYR D CA 1
ATOM 7999 C C . TYR D 2 122 ? -34.798 -70.397 46.457 1.00 107.62 121 TYR D C 1
ATOM 8000 O O . TYR D 2 122 ? -35.190 -70.692 47.581 1.00 109.06 121 TYR D O 1
ATOM 8009 N N . GLY D 2 123 ? -35.271 -70.972 45.344 1.00 106.15 122 GLY D N 1
ATOM 8010 C CA . GLY D 2 123 ? -36.435 -71.841 45.400 1.00 106.09 122 GLY D CA 1
ATOM 8011 C C . GLY D 2 123 ? -36.479 -72.884 44.287 1.00 105.43 122 GLY D C 1
ATOM 8012 O O . GLY D 2 123 ? -35.890 -72.699 43.226 1.00 104.46 122 GLY D O 1
ATOM 8013 N N . TYR D 2 124 ? -37.209 -73.970 44.578 1.00 106.21 123 TYR D N 1
ATOM 8014 C CA . TYR D 2 124 ? -37.503 -75.049 43.649 1.00 106.08 123 TYR D CA 1
ATOM 8015 C C . TYR D 2 124 ? -39.018 -75.107 43.454 1.00 105.67 123 TYR D C 1
ATOM 8016 O O . TYR D 2 124 ? -39.751 -75.364 44.408 1.00 106.65 123 TYR D O 1
ATOM 8025 N N . GLY D 2 125 ? -39.477 -74.862 42.219 1.00 104.50 124 GLY D N 1
ATOM 8026 C CA . GLY D 2 125 ? -40.897 -74.800 41.909 1.00 104.40 124 GLY D CA 1
ATOM 8027 C C . GLY D 2 125 ? -41.436 -76.115 41.351 1.00 105.31 124 GLY D C 1
ATOM 8028 O O . GLY D 2 125 ? -40.727 -76.825 40.639 1.00 105.49 124 GLY D O 1
ATOM 8029 N N . SER D 2 126 ? -42.709 -76.407 41.654 1.00 106.16 125 SER D N 1
ATOM 8030 C CA . SER D 2 126 ? -43.385 -77.591 41.146 1.00 107.36 125 SER D CA 1
ATOM 8031 C C . SER D 2 126 ? -43.410 -77.577 39.620 1.00 106.84 125 SER D C 1
ATOM 8032 O O . SER D 2 126 ? -43.541 -78.634 39.004 1.00 107.95 125 SER D O 1
ATOM 8035 N N . SER D 2 127 ? -43.295 -76.373 39.038 1.00 105.42 126 SER D N 1
ATOM 8036 C CA . SER D 2 127 ? -43.236 -76.186 37.596 1.00 104.93 126 SER D CA 1
ATOM 8037 C C . SER D 2 127 ? -41.930 -76.731 37.013 1.00 104.67 126 SER D C 1
ATOM 8038 O O . SER D 2 127 ? -41.849 -76.956 35.806 1.00 104.79 126 SER D O 1
ATOM 8041 N N . GLY D 2 128 ? -40.908 -76.913 37.863 1.00 104.62 127 GLY D N 1
ATOM 8042 C CA . GLY D 2 128 ? -39.658 -77.545 37.460 1.00 104.97 127 GLY D CA 1
ATOM 8043 C C . GLY D 2 128 ? -38.561 -76.519 37.185 1.00 103.58 127 GLY D C 1
ATOM 8044 O O . GLY D 2 128 ? -37.864 -76.595 36.171 1.00 103.40 127 GLY D O 1
ATOM 8045 N N . LYS D 2 129 ? -38.401 -75.574 38.119 1.00 102.88 128 LYS D N 1
ATOM 8046 C CA . LYS D 2 129 ? -37.481 -74.462 37.950 1.00 101.75 128 LYS D CA 1
ATOM 8047 C C . LYS D 2 129 ? -36.738 -74.194 39.254 1.00 102.25 128 LYS D C 1
ATOM 8048 O O . LYS D 2 129 ? -37.340 -74.219 40.326 1.00 102.83 128 LYS D O 1
ATOM 8054 N N . PHE D 2 130 ? -35.430 -73.929 39.138 1.00 102.30 129 PHE D N 1
ATOM 8055 C CA . PHE D 2 130 ? -34.641 -73.407 40.242 1.00 102.93 129 PHE D CA 1
ATOM 8056 C C . PHE D 2 130 ? -34.503 -71.897 40.066 1.00 101.73 129 PHE D C 1
ATOM 8057 O O . PHE D 2 130 ? -34.147 -71.424 38.988 1.00 100.77 129 PHE D O 1
ATOM 8065 N N . TRP D 2 131 ? -34.786 -71.157 41.143 1.00 102.05 130 TRP D N 1
ATOM 8066 C CA . TRP D 2 131 ? -34.902 -69.710 41.092 1.00 101.29 130 TRP D CA 1
ATOM 8067 C C . TRP D 2 131 ? -33.835 -69.074 41.978 1.00 102.38 130 TRP D C 1
ATOM 8068 O O . TRP D 2 131 ? -33.440 -69.653 42.988 1.00 103.88 130 TRP D O 1
ATOM 8079 N N . GLY D 2 132 ? -33.384 -67.879 41.580 1.00 101.88 131 GLY D N 1
ATOM 8080 C CA . GLY D 2 132 ? -32.480 -67.072 42.383 1.00 103.14 131 GLY D CA 1
ATOM 8081 C C . GLY D 2 132 ? -31.008 -67.398 42.146 1.00 103.99 131 GLY D C 1
ATOM 8082 O O . GLY D 2 132 ? -30.144 -66.885 42.857 1.00 105.53 131 GLY D O 1
ATOM 8083 N N . HIS D 2 133 ? -30.733 -68.229 41.131 1.00 103.28 132 HIS D N 1
ATOM 8084 C CA . HIS D 2 133 ? -29.385 -68.694 40.843 1.00 104.38 132 HIS D CA 1
ATOM 8085 C C . HIS D 2 133 ? -28.905 -68.084 39.528 1.00 103.20 132 HIS D C 1
ATOM 8086 O O . HIS D 2 133 ? -29.162 -68.632 38.457 1.00 102.16 132 HIS D O 1
ATOM 8093 N N . GLU D 2 134 ? -28.203 -66.947 39.634 1.00 103.64 133 GLU D N 1
ATOM 8094 C CA . GLU D 2 134 ? -27.644 -66.252 38.483 1.00 102.83 133 GLU D CA 1
ATOM 8095 C C . GLU D 2 134 ? -26.373 -66.979 38.049 1.00 104.06 133 GLU D C 1
ATOM 8096 O O . GLU D 2 134 ? -25.292 -66.714 38.573 1.00 105.92 133 GLU D O 1
ATOM 8102 N N . VAL D 2 135 ? -26.524 -67.907 37.095 1.00 103.37 134 VAL D N 1
ATOM 8103 C CA . VAL D 2 135 ? -25.409 -68.677 36.568 1.00 104.74 134 VAL D CA 1
ATOM 8104 C C . VAL D 2 135 ? -25.389 -68.519 35.050 1.00 103.40 134 VAL D C 1
ATOM 8105 O O . VAL D 2 135 ? -26.429 -68.286 34.441 1.00 101.57 134 VAL D O 1
ATOM 8109 N N . GLY D 2 136 ? -24.196 -68.649 34.455 1.00 104.63 135 GLY D N 1
ATOM 8110 C CA . GLY D 2 136 ? -24.010 -68.467 33.024 1.00 103.75 135 GLY D CA 1
ATOM 8111 C C . GLY D 2 136 ? -24.909 -69.390 32.204 1.00 102.81 135 GLY D C 1
ATOM 8112 O O . GLY D 2 136 ? -24.811 -70.610 32.309 1.00 104.07 135 GLY D O 1
ATOM 8113 N N . GLY D 2 137 ? -25.791 -68.788 31.398 1.00 100.92 136 GLY D N 1
ATOM 8114 C CA . GLY D 2 137 ? -26.693 -69.534 30.536 1.00 100.26 136 GLY D CA 1
ATOM 8115 C C . GLY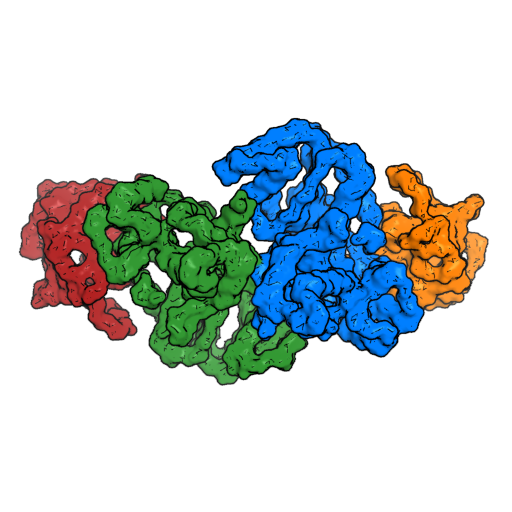 D 2 137 ? -28.116 -69.612 31.090 1.00 99.23 136 GLY D C 1
ATOM 8116 O O . GLY D 2 137 ? -28.988 -70.179 30.436 1.00 98.86 136 GLY D O 1
ATOM 8117 N N . CYS D 2 138 ? -28.351 -69.043 32.281 1.00 99.04 137 CYS D N 1
ATOM 8118 C CA . CYS D 2 138 ? -29.668 -69.081 32.902 1.00 98.34 137 CYS D CA 1
ATOM 8119 C C . CYS D 2 138 ? -30.634 -68.174 32.143 1.00 96.99 137 CYS D C 1
ATOM 8120 O O . CYS D 2 138 ? -30.208 -67.290 31.402 1.00 96.56 137 CYS D O 1
ATOM 8123 N N . SER D 2 139 ? -31.935 -68.407 32.343 1.00 96.63 138 SER D N 1
ATOM 8124 C CA . SER D 2 139 ? -32.972 -67.590 31.735 1.00 95.86 138 SER D CA 1
ATOM 8125 C C . SER D 2 139 ? -33.363 -66.475 32.700 1.00 95.71 138 SER D C 1
ATOM 8126 O O . SER D 2 139 ? -33.391 -66.685 33.910 1.00 96.17 138 SER D O 1
ATOM 8129 N N . HIS D 2 140 ? -33.654 -65.292 32.145 1.00 95.37 139 HIS D N 1
ATOM 8130 C CA . HIS D 2 140 ? -34.060 -64.129 32.920 1.00 95.59 139 HIS D CA 1
ATOM 8131 C C . HIS D 2 140 ? -35.564 -63.924 32.720 1.00 95.75 139 HIS D C 1
ATOM 8132 O O . HIS D 2 140 ? -36.042 -63.972 31.587 1.00 95.66 139 HIS D O 1
ATOM 8139 N N . TRP D 2 141 ? -36.302 -63.700 33.819 1.00 96.31 140 TRP D N 1
ATOM 8140 C CA . TRP D 2 141 ? -37.751 -63.881 33.813 1.00 96.81 140 TRP D CA 1
ATOM 8141 C C . TRP D 2 141 ? -38.528 -62.588 33.605 1.00 97.59 140 TRP D C 1
ATOM 8142 O O . TRP D 2 141 ? -39.094 -62.377 32.539 1.00 97.86 140 TRP D O 1
ATOM 8153 N N . GLY D 2 142 ? -38.689 -61.830 34.691 1.00 98.36 141 GLY D N 1
ATOM 8154 C CA . GLY D 2 142 ? -39.544 -60.660 34.696 1.00 99.65 141 GLY D CA 1
ATOM 8155 C C . GLY D 2 142 ? -38.709 -59.443 35.045 1.00 100.08 141 GLY D C 1
ATOM 8156 O O . GLY D 2 142 ? -38.462 -58.589 34.201 1.00 100.30 141 GLY D O 1
ATOM 8157 N N . ASN D 2 143 ? -38.224 -59.431 36.288 1.00 100.40 142 ASN D N 1
ATOM 8158 C CA . ASN D 2 143 ? -37.201 -58.493 36.715 1.00 100.94 142 ASN D CA 1
ATOM 8159 C C . ASN D 2 143 ? -35.844 -59.037 36.267 1.00 99.70 142 ASN D C 1
ATOM 8160 O O . ASN D 2 143 ? -34.845 -58.868 36.961 1.00 100.12 142 ASN D O 1
ATOM 8165 N N . GLU D 2 144 ? -35.829 -59.681 35.091 1.00 98.53 143 GLU D N 1
ATOM 8166 C CA . GLU D 2 144 ? -34.706 -60.482 34.634 1.00 97.53 143 GLU D CA 1
ATOM 8167 C C . GLU D 2 144 ? -34.279 -61.443 35.736 1.00 97.64 143 GLU D C 1
ATOM 8168 O O . GLU D 2 144 ? -33.095 -61.750 35.857 1.00 97.65 143 GLU D O 1
ATOM 8174 N N . ARG D 2 145 ? -35.250 -61.912 36.528 1.00 97.99 144 ARG D N 1
ATOM 8175 C CA . ARG D 2 145 ? -34.936 -62.750 37.670 1.00 98.42 144 ARG D CA 1
ATOM 8176 C C . ARG D 2 145 ? -34.370 -64.058 37.132 1.00 97.72 144 ARG D C 1
ATOM 8177 O O . ARG D 2 145 ? -34.984 -64.692 36.278 1.00 97.06 144 ARG D O 1
ATOM 8185 N N . PRO D 2 146 ? -33.167 -64.480 37.580 1.00 98.20 145 PRO D N 1
ATOM 8186 C CA . PRO D 2 146 ? -32.521 -65.670 37.029 1.00 97.98 145 PRO D CA 1
ATOM 8187 C C . PRO D 2 146 ? -33.220 -66.961 37.445 1.00 98.19 145 PRO D C 1
ATOM 8188 O O . PRO D 2 146 ? -33.421 -67.207 38.631 1.00 99.05 145 PRO D O 1
ATOM 8192 N N . TYR D 2 147 ? -33.597 -67.773 36.451 1.00 97.63 146 TYR D N 1
ATOM 8193 C CA . TYR D 2 147 ? -34.100 -69.109 36.715 1.00 98.11 146 TYR D CA 1
ATOM 8194 C C . TYR D 2 147 ? -33.419 -70.109 35.792 1.00 98.34 146 TYR D C 1
ATOM 8195 O O . TYR D 2 147 ? -32.905 -69.753 34.733 1.00 97.83 146 TYR D O 1
ATOM 8204 N N . ILE D 2 148 ? -33.425 -71.364 36.237 1.00 99.36 147 ILE D N 1
ATOM 8205 C CA . ILE D 2 148 ? -32.897 -72.470 35.466 1.00 100.10 147 ILE D CA 1
ATOM 8206 C C . ILE D 2 148 ? -34.044 -73.456 35.264 1.00 100.46 147 ILE D C 1
ATOM 8207 O O . ILE D 2 148 ? -34.562 -74.019 36.228 1.00 101.19 147 ILE D O 1
ATOM 8212 N N . ASP D 2 149 ? -34.457 -73.619 34.001 1.00 100.13 148 ASP D N 1
ATOM 8213 C CA . ASP D 2 149 ? -35.661 -74.359 33.662 1.00 100.61 148 ASP D CA 1
ATOM 8214 C C . ASP D 2 149 ? -35.282 -75.793 33.304 1.00 102.24 148 ASP D C 1
ATOM 8215 O O . ASP D 2 149 ? -34.110 -76.092 33.093 1.00 102.90 148 ASP D O 1
ATOM 8220 N N . GLY D 2 150 ? -36.293 -76.666 33.242 1.00 103.21 149 GLY D N 1
ATOM 8221 C CA . GLY D 2 150 ? -36.121 -78.035 32.787 1.00 105.12 149 GLY D CA 1
ATOM 8222 C C . GLY D 2 150 ? -35.850 -78.999 33.939 1.00 106.63 149 GLY D C 1
ATOM 8223 O O . GLY D 2 150 ? -35.537 -80.164 33.703 1.00 108.62 149 GLY D O 1
ATOM 8224 N N . GLN D 2 151 ? -35.983 -78.509 35.178 1.00 105.99 150 GLN D N 1
ATOM 8225 C CA . GLN D 2 151 ? -35.745 -79.325 36.358 1.00 107.56 150 GLN D CA 1
ATOM 8226 C C . GLN D 2 151 ? -36.943 -80.245 36.571 1.00 108.71 150 GLN D C 1
ATOM 8227 O O . GLN D 2 151 ? -38.018 -79.992 36.032 1.00 108.05 150 GLN D O 1
ATOM 8233 N N . PRO D 2 152 ? -36.802 -81.344 37.350 1.00 110.79 151 PRO D N 1
ATOM 8234 C CA . PRO D 2 152 ? -37.920 -82.256 37.585 1.00 112.16 151 PRO D CA 1
ATOM 8235 C C . PRO D 2 152 ? -39.102 -81.532 38.223 1.00 110.88 151 PRO D C 1
ATOM 8236 O O . PRO D 2 152 ? -38.928 -80.805 39.200 1.00 110.01 151 PRO D O 1
ATOM 8240 N N . LYS D 2 153 ? -40.294 -81.708 37.637 1.00 111.07 152 LYS D N 1
ATOM 8241 C CA . LYS D 2 153 ? -41.521 -81.260 38.272 1.00 110.65 152 LYS D CA 1
ATOM 8242 C C . LYS D 2 153 ? -41.794 -82.161 39.467 1.00 112.39 152 LYS D C 1
ATOM 8243 O O . LYS D 2 153 ? -41.266 -83.269 39.552 1.00 114.23 152 LYS D O 1
ATOM 8249 N N . PHE D 2 154 ? -42.630 -81.676 40.383 1.00 112.06 153 PHE D N 1
ATOM 8250 C CA . PHE D 2 154 ? -43.086 -82.511 41.475 1.00 113.86 153 PHE D CA 1
ATOM 8251 C C . PHE D 2 154 ? -44.583 -82.295 41.663 1.00 114.12 153 PHE D C 1
ATOM 8252 O O . PHE D 2 154 ? -45.107 -81.216 41.380 1.00 112.73 153 PHE D O 1
ATOM 8260 N N . ASP D 2 155 ? -45.248 -83.367 42.102 1.00 116.26 154 ASP D N 1
ATOM 8261 C CA . ASP D 2 155 ? -46.679 -83.369 42.347 1.00 117.16 154 ASP D CA 1
ATOM 8262 C C . ASP D 2 155 ? -46.934 -84.162 43.630 1.00 119.00 154 ASP D C 1
ATOM 8263 O O . ASP D 2 155 ? -46.031 -84.322 44.452 1.00 119.11 154 ASP D O 1
ATOM 8268 N N . ARG D 2 156 ? -48.170 -84.650 43.788 1.00 120.70 155 ARG D N 1
ATOM 8269 C CA . ARG D 2 156 ? -48.597 -85.318 45.007 1.00 122.56 155 ARG D CA 1
ATOM 8270 C C . ARG D 2 156 ? -47.718 -86.543 45.265 1.00 124.26 155 ARG D C 1
ATOM 8271 O O . ARG D 2 156 ? -47.313 -87.228 44.329 1.00 124.98 155 ARG D O 1
ATOM 8279 N N . ASN D 2 157 ? -47.416 -86.778 46.551 1.00 125.15 156 ASN D N 1
ATOM 8280 C CA . ASN D 2 157 ? -46.791 -88.001 47.038 1.00 127.54 156 ASN D CA 1
ATOM 8281 C C . ASN D 2 157 ? -45.267 -87.925 46.938 1.00 126.93 156 ASN D C 1
ATOM 8282 O O . ASN D 2 157 ? -44.582 -88.833 47.398 1.00 129.09 156 ASN D O 1
ATOM 8287 N N . ASN D 2 158 ? -44.731 -86.844 46.362 1.00 124.31 157 ASN D N 1
ATOM 8288 C CA . ASN D 2 158 ? -43.295 -86.727 46.183 1.00 123.87 157 ASN D CA 1
ATOM 8289 C C . ASN D 2 158 ? -42.666 -86.187 47.466 1.00 123.82 157 ASN D C 1
ATOM 8290 O O . ASN D 2 158 ? -43.317 -85.477 48.227 1.00 123.08 157 ASN D O 1
ATOM 8295 N N . ILE D 2 159 ? -41.395 -86.550 47.681 1.00 124.99 158 ILE D N 1
ATOM 8296 C CA . ILE D 2 159 ? -40.626 -86.159 48.853 1.00 125.63 158 ILE D CA 1
ATOM 8297 C C . ILE D 2 159 ? -39.441 -85.316 48.389 1.00 124.11 158 ILE D C 1
ATOM 8298 O O . ILE D 2 159 ? -38.478 -85.848 47.841 1.00 125.16 158 ILE D O 1
ATOM 8303 N N . ILE D 2 160 ? -39.515 -84.002 48.630 1.00 121.94 159 ILE D N 1
ATOM 8304 C CA . ILE D 2 160 ? -38.562 -83.053 48.075 1.00 120.23 159 ILE D CA 1
ATOM 8305 C C . ILE D 2 160 ? -37.662 -82.532 49.191 1.00 121.25 159 ILE D C 1
ATOM 8306 O O . ILE D 2 160 ? -38.157 -82.085 50.222 1.00 121.52 159 ILE D O 1
ATOM 8311 N N . GLY D 2 161 ? -36.345 -82.570 48.957 1.00 122.07 160 GLY D N 1
ATOM 8312 C CA . GLY D 2 161 ? -35.375 -82.002 49.877 1.00 123.28 160 GLY D CA 1
ATOM 8313 C C . GLY D 2 161 ? -34.846 -80.654 49.393 1.00 121.06 160 GLY D C 1
ATOM 8314 O O . GLY D 2 161 ? -34.704 -80.436 48.192 1.00 119.25 160 GLY D O 1
ATOM 8315 N N . CYS D 2 162 ? -34.575 -79.756 50.349 1.00 121.46 161 CYS D N 1
ATOM 8316 C CA . CYS D 2 162 ? -33.851 -78.519 50.098 1.00 120.24 161 CYS D CA 1
ATOM 8317 C C . CYS D 2 162 ? -32.844 -78.287 51.221 1.00 122.97 161 CYS D C 1
ATOM 8318 O O . CYS D 2 162 ? -33.161 -78.503 52.388 1.00 124.85 161 CYS D O 1
ATOM 8321 N N . GLY D 2 163 ? -31.639 -77.831 50.860 1.00 123.41 162 GLY D N 1
ATOM 8322 C CA . GLY D 2 163 ? -30.577 -77.648 51.835 1.00 126.49 162 GLY D CA 1
ATOM 8323 C C . GLY D 2 163 ? -29.390 -76.870 51.275 1.00 126.44 162 GLY D C 1
ATOM 8324 O O . GLY D 2 163 ? -29.411 -76.442 50.123 1.00 123.82 162 GLY D O 1
ATOM 8325 N N . VAL D 2 164 ? -28.361 -76.701 52.118 1.00 129.65 163 VAL D N 1
ATOM 8326 C CA . VAL D 2 164 ? -27.154 -75.964 51.777 1.00 130.40 163 VAL D CA 1
ATOM 8327 C C . VAL D 2 164 ? -25.954 -76.657 52.420 1.00 134.98 163 VAL D C 1
ATOM 8328 O O . VAL D 2 164 ? -25.939 -76.868 53.631 1.00 137.88 163 VAL D O 1
ATOM 8332 N N . ASN D 2 165 ? -24.949 -77.002 51.603 1.00 135.92 164 ASN D N 1
ATOM 8333 C CA . ASN D 2 165 ? -23.644 -77.399 52.111 1.00 140.58 164 ASN D CA 1
ATOM 8334 C C . ASN D 2 165 ? -22.966 -76.147 52.662 1.00 141.81 164 ASN D C 1
ATOM 8335 O O . ASN D 2 165 ? -22.563 -75.276 51.897 1.00 140.05 164 ASN D O 1
ATOM 8340 N N . LEU D 2 166 ? -22.842 -76.063 53.991 1.00 145.09 165 LEU D N 1
ATOM 8341 C CA . LEU D 2 166 ? -22.477 -74.821 54.654 1.00 146.20 165 LEU D CA 1
ATOM 8342 C C . LEU D 2 166 ? -21.026 -74.431 54.367 1.00 148.96 165 LEU D C 1
ATOM 8343 O O . LEU D 2 166 ? -20.681 -73.262 54.521 1.00 149.12 165 LEU D O 1
ATOM 8348 N N . LYS D 2 167 ? -20.189 -75.388 53.940 1.00 151.37 166 LYS D N 1
ATOM 8349 C CA . LYS D 2 167 ? -18.773 -75.131 53.703 1.00 154.65 166 LYS D CA 1
ATOM 8350 C C . LYS D 2 167 ? -18.544 -74.575 52.295 1.00 151.18 166 LYS D C 1
ATOM 8351 O O . LYS D 2 167 ? -17.818 -73.593 52.133 1.00 151.83 166 LYS D O 1
ATOM 8357 N N . THR D 2 168 ? -19.140 -75.224 51.283 1.00 147.84 167 THR D N 1
ATOM 8358 C CA . THR D 2 168 ? -18.980 -74.813 49.894 1.00 144.66 167 THR D CA 1
ATOM 8359 C C . THR D 2 168 ? -20.040 -73.777 49.514 1.00 139.66 167 THR D C 1
ATOM 8360 O O . THR D 2 168 ? -19.897 -73.103 48.498 1.00 137.16 167 THR D O 1
ATOM 8364 N N . ARG D 2 169 ? -21.101 -73.680 50.331 1.00 138.52 168 ARG D N 1
ATOM 8365 C CA . ARG D 2 169 ? -22.208 -72.745 50.158 1.00 134.46 168 ARG D CA 1
ATOM 8366 C C . ARG D 2 169 ? -23.092 -73.152 48.977 1.00 130.37 168 ARG D C 1
ATOM 8367 O O . ARG D 2 169 ? -23.950 -72.378 48.555 1.00 126.96 168 ARG D O 1
ATOM 8375 N N . GLN D 2 170 ? -22.921 -74.389 48.487 1.00 131.11 169 GLN D N 1
ATOM 8376 C CA . GLN D 2 170 ? -23.669 -74.877 47.339 1.00 127.89 169 GLN D CA 1
ATOM 8377 C C . GLN D 2 170 ? -25.020 -75.414 47.807 1.00 126.52 169 GLN D C 1
ATOM 8378 O O . GLN D 2 170 ? -25.091 -76.159 48.785 1.00 129.05 169 GLN D O 1
ATOM 8384 N N . ILE D 2 171 ? -26.085 -75.019 47.096 1.00 122.77 170 ILE D N 1
ATOM 8385 C CA . ILE D 2 171 ? -27.443 -75.398 47.452 1.00 121.36 170 ILE D CA 1
ATOM 8386 C C . ILE D 2 171 ? -27.658 -76.855 47.047 1.00 122.12 170 ILE D C 1
ATOM 8387 O O . ILE D 2 171 ? -27.016 -77.342 46.117 1.00 122.48 170 ILE D O 1
ATOM 8392 N N . ILE D 2 172 ? -28.555 -77.537 47.773 1.00 122.65 171 ILE D N 1
ATOM 8393 C CA . ILE D 2 172 ? -28.814 -78.956 47.586 1.00 123.96 171 ILE D CA 1
ATOM 8394 C C . ILE D 2 172 ? -30.321 -79.157 47.434 1.00 121.68 171 ILE D C 1
ATOM 8395 O O . ILE D 2 172 ? -31.090 -78.720 48.288 1.00 121.20 171 ILE D O 1
ATOM 8400 N N . TYR D 2 173 ? -30.725 -79.813 46.338 1.00 120.59 172 TYR D N 1
ATOM 8401 C CA . TYR D 2 173 ? -32.104 -80.233 46.139 1.00 119.19 172 TYR D CA 1
ATOM 8402 C C . TYR D 2 173 ? -32.137 -81.737 45.874 1.00 121.34 172 TYR D C 1
ATOM 8403 O O . TYR D 2 173 ? -31.269 -82.257 45.174 1.00 122.59 172 TYR D O 1
ATOM 8412 N N . THR D 2 174 ? -33.138 -82.424 46.446 1.00 122.02 173 THR D N 1
ATOM 8413 C CA . THR D 2 174 ? -33.334 -83.850 46.225 1.00 124.21 173 THR D CA 1
ATOM 8414 C C . THR D 2 174 ? -34.802 -84.119 45.894 1.00 122.78 173 THR D C 1
ATOM 8415 O O . THR D 2 174 ? -35.689 -83.478 46.450 1.00 121.31 173 THR D O 1
ATOM 8419 N N . HIS D 2 175 ? -35.038 -85.085 44.994 1.00 123.61 174 HIS D N 1
ATOM 8420 C CA . HIS D 2 175 ? -36.381 -85.470 44.585 1.00 122.88 174 HIS D CA 1
ATOM 8421 C C . HIS D 2 175 ? -36.590 -86.941 44.940 1.00 126.19 174 HIS D C 1
ATOM 8422 O O . HIS D 2 175 ? -35.923 -87.808 44.382 1.00 128.31 174 HIS D O 1
ATOM 8429 N N . ASN D 2 176 ? -37.497 -87.199 45.894 1.00 126.86 175 ASN D N 1
ATOM 8430 C CA . ASN D 2 176 ? -37.793 -88.542 46.376 1.00 130.14 175 ASN D CA 1
ATOM 8431 C C . ASN D 2 176 ? -36.498 -89.269 46.747 1.00 133.36 175 ASN D C 1
ATOM 8432 O O . ASN D 2 176 ? -36.381 -90.473 46.529 1.00 136.35 175 ASN D O 1
ATOM 8437 N N . GLY D 2 177 ? -35.528 -88.528 47.302 1.00 133.10 176 GLY D N 1
ATOM 8438 C CA . GLY D 2 177 ? -34.287 -89.110 47.792 1.00 136.54 176 GLY D CA 1
ATOM 8439 C C . GLY D 2 177 ? -33.142 -89.112 46.776 1.00 136.95 176 GLY D C 1
ATOM 8440 O O . GLY D 2 177 ? -32.049 -89.582 47.094 1.00 140.13 176 GLY D O 1
ATOM 8441 N N . ARG D 2 178 ? -33.383 -88.592 45.563 1.00 134.06 177 ARG D N 1
ATOM 8442 C CA . ARG D 2 178 ? -32.353 -88.528 44.535 1.00 134.30 177 ARG D CA 1
ATOM 8443 C C . ARG D 2 178 ? -31.807 -87.103 44.437 1.00 131.42 177 ARG D C 1
ATOM 8444 O O . ARG D 2 178 ? -32.569 -86.176 44.160 1.00 127.96 177 ARG D O 1
ATOM 8452 N N . PRO D 2 179 ? -30.482 -86.884 44.639 1.00 133.07 178 PRO D N 1
ATOM 8453 C CA . PRO D 2 179 ? -29.899 -85.543 44.548 1.00 130.73 178 PRO D CA 1
ATOM 8454 C C . PRO D 2 179 ? -29.874 -85.009 43.115 1.00 128.08 178 PRO D C 1
ATOM 8455 O O . PRO D 2 179 ? -29.651 -85.765 42.172 1.00 129.30 178 PRO D O 1
ATOM 8459 N N . LEU D 2 180 ? -30.110 -83.698 42.971 1.00 124.73 179 LEU D N 1
ATOM 8460 C CA . LEU D 2 180 ? -30.263 -83.065 41.670 1.00 122.01 179 LEU D CA 1
ATOM 8461 C C . LEU D 2 180 ? -29.042 -82.198 41.363 1.00 121.72 179 LEU D C 1
ATOM 8462 O O . LEU D 2 180 ? -28.272 -81.864 42.261 1.00 123.11 179 LEU D O 1
ATOM 8467 N N . GLU D 2 181 ? -28.894 -81.845 40.077 1.00 120.13 180 GLU D N 1
ATOM 8468 C CA . GLU D 2 181 ? -27.789 -81.043 39.568 1.00 119.79 180 GLU D CA 1
ATOM 8469 C C . GLU D 2 181 ? -27.841 -79.646 40.186 1.00 117.66 180 GLU D C 1
ATOM 8470 O O . GLU D 2 181 ? -28.752 -78.881 39.883 1.00 114.79 180 GLU D O 1
ATOM 8476 N N . THR D 2 182 ? -26.858 -79.325 41.044 1.00 119.48 181 THR D N 1
ATOM 8477 C CA . THR D 2 182 ? -26.782 -78.018 41.684 1.00 118.13 181 THR D CA 1
ATOM 8478 C C . THR D 2 182 ? -25.347 -77.480 41.699 1.00 119.79 181 THR D C 1
ATOM 8479 O O . THR D 2 182 ? -25.036 -76.616 42.519 1.00 120.07 181 THR D O 1
ATOM 8483 N N . THR D 2 183 ? -24.509 -77.937 40.752 1.00 120.99 182 THR D N 1
ATOM 8484 C CA . THR D 2 183 ? -23.124 -77.490 40.652 1.00 122.87 182 THR D CA 1
ATOM 8485 C C . THR D 2 183 ? -23.090 -75.992 40.349 1.00 120.25 182 THR D C 1
ATOM 8486 O O . THR D 2 183 ? -23.620 -75.559 39.327 1.00 117.45 182 THR D O 1
ATOM 8490 N N . GLY D 2 184 ? -22.482 -75.210 41.254 1.00 121.49 183 GLY D N 1
ATOM 8491 C CA . GLY D 2 184 ? -22.305 -73.778 41.059 1.00 119.73 183 GLY D CA 1
ATOM 8492 C C . GLY D 2 184 ? -23.491 -72.941 41.544 1.00 117.05 183 GLY D C 1
ATOM 8493 O O . GLY D 2 184 ? -23.487 -71.721 41.385 1.00 115.60 183 GLY D O 1
ATOM 8494 N N . LEU D 2 185 ? -24.498 -73.597 42.134 1.00 116.68 184 LEU D N 1
ATOM 8495 C CA . LEU D 2 185 ? -25.663 -72.914 42.672 1.00 114.63 184 LEU D CA 1
ATOM 8496 C C . LEU D 2 185 ? -25.401 -72.546 44.131 1.00 116.78 184 LEU D C 1
ATOM 8497 O O . LEU D 2 185 ? -25.688 -73.339 45.024 1.00 118.38 184 LEU D O 1
ATOM 8502 N N . LEU D 2 186 ? -24.855 -71.345 44.362 1.00 117.05 185 LEU D N 1
ATOM 8503 C CA . LEU D 2 186 ? -24.507 -70.897 45.705 1.00 119.51 185 LEU D CA 1
ATOM 8504 C C . LEU D 2 186 ? -25.581 -69.945 46.233 1.00 117.84 185 LEU D C 1
ATOM 8505 O O . LEU D 2 186 ? -26.057 -69.085 45.493 1.00 115.34 185 LEU D O 1
ATOM 8510 N N . VAL D 2 187 ? -25.924 -70.070 47.524 1.00 119.57 186 VAL D N 1
ATOM 8511 C CA . VAL D 2 187 ? -26.641 -69.014 48.225 1.00 119.12 186 VAL D CA 1
ATOM 8512 C C . VAL D 2 187 ? -25.606 -68.095 48.874 1.00 121.81 186 VAL D C 1
ATOM 8513 O O . VAL D 2 187 ? -24.582 -68.555 49.369 1.00 124.87 186 VAL D O 1
ATOM 8517 N N . ALA D 2 188 ? -25.885 -66.788 48.843 1.00 120.94 187 ALA D N 1
ATOM 8518 C CA . ALA D 2 188 ? -24.928 -65.764 49.222 1.00 123.27 187 ALA D CA 1
ATOM 8519 C C . ALA D 2 188 ? -24.678 -65.800 50.726 1.00 126.97 187 ALA D C 1
ATOM 8520 O O . ALA D 2 188 ? -25.592 -66.045 51.511 1.00 127.02 187 ALA D O 1
ATOM 8522 N N . GLU D 2 189 ? -23.422 -65.532 51.106 1.00 130.30 188 GLU D N 1
ATOM 8523 C CA . GLU D 2 189 ? -23.015 -65.494 52.504 1.00 134.48 188 GLU D CA 1
ATOM 8524 C C . GLU D 2 189 ? -23.191 -64.072 53.039 1.00 135.51 188 GLU D C 1
ATOM 8525 O O . GLU D 2 189 ? -22.211 -63.371 53.282 1.00 138.39 188 GLU D O 1
ATOM 8531 N N . SER D 2 190 ? -24.452 -63.662 53.226 1.00 133.48 189 SER D N 1
ATOM 8532 C CA . SER D 2 190 ? -24.782 -62.343 53.746 1.00 134.58 189 SER D CA 1
ATOM 8533 C C . SER D 2 190 ? -24.990 -62.416 55.256 1.00 138.08 189 SER D C 1
ATOM 8534 O O . SER D 2 190 ? -25.178 -63.497 55.809 1.00 138.77 189 SER D O 1
ATOM 8537 N N . ALA D 2 191 ? -25.002 -61.243 55.903 1.00 140.40 190 ALA D N 1
ATOM 8538 C CA . ALA D 2 191 ? -25.242 -61.144 57.335 1.00 144.01 190 ALA D CA 1
ATOM 8539 C C . ALA D 2 191 ? -26.672 -61.571 57.669 1.00 142.01 190 ALA D C 1
ATOM 8540 O O . ALA D 2 191 ? -26.943 -61.998 58.789 1.00 144.46 190 ALA D O 1
ATOM 8542 N N . ALA D 2 192 ? -27.580 -61.447 56.691 1.00 137.83 191 ALA D N 1
ATOM 8543 C CA . ALA D 2 192 ? -28.981 -61.784 56.886 1.00 135.94 191 ALA D CA 1
ATOM 8544 C C . ALA D 2 192 ? -29.152 -63.294 57.051 1.00 135.24 191 ALA D C 1
ATOM 8545 O O . ALA D 2 192 ? -28.458 -64.080 56.412 1.00 134.30 191 ALA D O 1
ATOM 8547 N N . GLU D 2 193 ? -30.101 -63.684 57.910 1.00 135.92 192 GLU D N 1
ATOM 8548 C CA . GLU D 2 193 ? -30.414 -65.084 58.148 1.00 135.50 192 GLU D CA 1
ATOM 8549 C C . GLU D 2 193 ? -31.443 -65.544 57.121 1.00 131.29 192 GLU D C 1
ATOM 8550 O O . GLU D 2 193 ? -32.424 -64.845 56.875 1.00 129.74 192 GLU D O 1
ATOM 8556 N N . LEU D 2 194 ? -31.200 -66.721 56.529 1.00 129.87 193 LEU D N 1
ATOM 8557 C CA . LEU D 2 194 ? -32.163 -67.377 55.657 1.00 126.48 193 LEU D CA 1
ATOM 8558 C C . LEU D 2 194 ? -32.952 -68.409 56.464 1.00 127.37 193 LEU D C 1
ATOM 8559 O O . LEU D 2 194 ? -32.378 -69.103 57.303 1.00 130.09 193 LEU D O 1
ATOM 8564 N N . TYR D 2 195 ? -34.264 -68.506 56.185 1.00 125.31 194 TYR D N 1
ATOM 8565 C CA . TYR D 2 195 ? -35.162 -69.425 56.872 1.00 125.99 194 TYR D CA 1
ATOM 8566 C C . TYR D 2 195 ? -35.810 -70.374 55.863 1.00 123.28 194 TYR D C 1
ATOM 8567 O O . TYR D 2 195 ? -36.155 -69.956 54.757 1.00 120.65 194 TYR D O 1
ATOM 8576 N N . PRO D 2 196 ? -35.996 -71.677 56.197 1.00 124.10 195 PRO D N 1
ATOM 8577 C CA . PRO D 2 196 ? -36.774 -72.585 55.351 1.00 122.01 195 PRO D CA 1
ATOM 8578 C C . PRO D 2 196 ? -38.153 -72.004 55.055 1.00 120.31 195 PRO D C 1
ATOM 8579 O O . PRO D 2 196 ? -38.798 -71.455 55.945 1.00 121.60 195 PRO D O 1
ATOM 8583 N N . CYS D 2 197 ? -38.585 -72.124 53.796 1.00 117.77 196 CYS D N 1
ATOM 8584 C CA . CYS D 2 197 ? -39.792 -71.461 53.333 1.00 116.33 196 CYS D CA 1
ATOM 8585 C C . CYS D 2 197 ? -40.451 -72.288 52.233 1.00 114.55 196 CYS D C 1
ATOM 8586 O O . CYS D 2 197 ? -39.763 -72.879 51.402 1.00 113.60 196 CYS D O 1
ATOM 8589 N N . VAL D 2 198 ? -41.789 -72.332 52.251 1.00 114.47 197 VAL D N 1
ATOM 8590 C CA . VAL D 2 198 ? -42.564 -72.976 51.202 1.00 113.14 197 VAL D CA 1
ATOM 8591 C C . VAL D 2 198 ? -43.706 -72.043 50.801 1.00 112.58 197 VAL D C 1
ATOM 8592 O O . VAL D 2 198 ? -44.278 -71.362 51.653 1.00 113.85 197 VAL D O 1
ATOM 8596 N N . SER D 2 199 ? -44.017 -72.027 49.496 1.00 111.01 198 SER D N 1
ATOM 8597 C CA . SER D 2 199 ? -45.067 -71.189 48.939 1.00 110.73 198 SER D CA 1
ATOM 8598 C C . SER D 2 199 ? -46.107 -72.062 48.237 1.00 110.73 198 SER D C 1
ATOM 8599 O O . SER D 2 199 ? -45.784 -72.751 47.269 1.00 109.71 198 SER D O 1
ATOM 8602 N N . LEU D 2 200 ? -47.348 -72.017 48.745 1.00 112.20 199 LEU D N 1
ATOM 8603 C CA . LEU D 2 200 ? -48.473 -72.743 48.172 1.00 112.77 199 LEU D CA 1
ATOM 8604 C C . LEU D 2 200 ? -49.353 -71.772 47.391 1.00 112.91 199 LEU D C 1
ATOM 8605 O O . LEU D 2 200 ? -49.287 -70.562 47.606 1.00 113.03 199 LEU D O 1
ATOM 8610 N N . PHE D 2 201 ? -50.194 -72.321 46.504 1.00 113.29 200 PHE D N 1
ATOM 8611 C CA . PHE D 2 201 ? -51.017 -71.496 45.635 1.00 113.77 200 PHE D CA 1
ATOM 8612 C C . PHE D 2 201 ? -52.457 -72.004 45.603 1.00 115.95 200 PHE D C 1
ATOM 8613 O O . PHE D 2 201 ? -53.383 -71.244 45.883 1.00 117.67 200 PHE D O 1
ATOM 8621 N N . THR D 2 202 ? -52.637 -73.274 45.218 1.00 116.16 201 THR D N 1
ATOM 8622 C CA . THR D 2 202 ? -53.961 -73.824 44.970 1.00 118.38 201 THR D CA 1
ATOM 8623 C C . THR D 2 202 ? -54.590 -74.273 46.284 1.00 120.16 201 THR D C 1
ATOM 8624 O O . THR D 2 202 ? -53.897 -74.764 47.173 1.00 119.57 201 THR D O 1
ATOM 8628 N N . SER D 2 203 ? -55.913 -74.095 46.383 1.00 122.63 202 SER D N 1
ATOM 8629 C CA . SER D 2 203 ? -56.681 -74.579 47.516 1.00 124.74 202 SER D CA 1
ATOM 8630 C C . SER D 2 203 ? -56.625 -76.104 47.546 1.00 125.02 202 SER D C 1
ATOM 8631 O O . SER D 2 203 ? -56.698 -76.748 46.502 1.00 124.97 202 SER D O 1
ATOM 8634 N N . GLY D 2 204 ? -56.466 -76.667 48.749 1.00 125.55 203 GLY D N 1
ATOM 8635 C CA . GLY D 2 204 ? -56.409 -78.109 48.927 1.00 126.21 203 GLY D CA 1
ATOM 8636 C C . GLY D 2 204 ? -54.980 -78.653 48.958 1.00 124.15 203 GLY D C 1
ATOM 8637 O O . GLY D 2 204 ? -54.784 -79.831 49.250 1.00 124.87 203 GLY D O 1
ATOM 8638 N N . ASN D 2 205 ? -53.991 -77.800 48.656 1.00 121.91 204 ASN D N 1
ATOM 8639 C CA . ASN D 2 205 ? -52.590 -78.186 48.732 1.00 120.24 204 ASN D CA 1
ATOM 8640 C C . ASN D 2 205 ? -52.200 -78.416 50.188 1.00 121.02 204 ASN D C 1
ATOM 8641 O O . ASN D 2 205 ? -52.468 -77.569 51.040 1.00 121.57 204 ASN D O 1
ATOM 8646 N N . GLU D 2 206 ? -51.559 -79.567 50.438 1.00 121.38 205 GLU D N 1
ATOM 8647 C CA . GLU D 2 206 ? -51.118 -79.962 51.767 1.00 122.49 205 GLU D CA 1
ATOM 8648 C C . GLU D 2 206 ? -49.648 -80.369 51.689 1.00 121.53 205 GLU D C 1
ATOM 8649 O O . GLU D 2 206 ? -49.221 -80.971 50.704 1.00 120.85 205 GLU D O 1
ATOM 8655 N N . ILE D 2 207 ? -48.882 -80.021 52.729 1.00 121.81 206 ILE D N 1
ATOM 8656 C CA . ILE D 2 207 ? -47.478 -80.394 52.815 1.00 121.52 206 ILE D CA 1
ATOM 8657 C C . ILE D 2 207 ? -47.157 -80.809 54.247 1.00 123.64 206 ILE D C 1
ATOM 8658 O O . ILE D 2 207 ? -47.807 -80.360 55.187 1.00 124.72 206 ILE D O 1
ATOM 8663 N N . GLU D 2 208 ? -46.144 -81.670 54.389 1.00 124.53 207 GLU D N 1
ATOM 8664 C CA . GLU D 2 208 ? -45.653 -82.095 55.689 1.00 126.84 207 GLU D CA 1
ATOM 8665 C C . GLU D 2 208 ? -44.131 -81.989 55.679 1.00 126.78 207 GLU D C 1
ATOM 8666 O O . GLU D 2 208 ? -43.479 -82.541 54.795 1.00 126.25 207 GLU D O 1
ATOM 8672 N N . ALA D 2 209 ? -43.576 -81.260 56.655 1.00 127.60 208 ALA D N 1
ATOM 8673 C CA . ALA D 2 209 ? -42.158 -80.924 56.661 1.00 127.67 208 ALA D CA 1
ATOM 8674 C C . ALA D 2 209 ? -41.396 -81.892 57.562 1.00 130.81 208 ALA D C 1
ATOM 8675 O O . ALA D 2 209 ? -41.884 -82.269 58.625 1.00 133.00 208 ALA D O 1
ATOM 8677 N N . ASN D 2 210 ? -40.193 -82.276 57.117 1.00 131.26 209 ASN D N 1
ATOM 8678 C CA . ASN D 2 210 ? -39.291 -83.121 57.883 1.00 134.60 209 ASN D CA 1
ATOM 8679 C C . ASN D 2 210 ? -38.004 -82.344 58.144 1.00 135.22 209 ASN D C 1
ATOM 8680 O O . ASN D 2 210 ? -37.252 -82.055 57.215 1.00 133.75 209 ASN D O 1
ATOM 8685 N N . PHE D 2 211 ? -37.770 -82.013 59.419 1.00 137.65 210 PHE D N 1
ATOM 8686 C CA . PHE D 2 211 ? -36.571 -81.305 59.833 1.00 139.01 210 PHE D CA 1
ATOM 8687 C C . PHE D 2 211 ? -35.611 -82.267 60.532 1.00 143.18 210 PHE D C 1
ATOM 8688 O O . PHE D 2 211 ? -34.645 -81.828 61.145 1.00 145.44 210 PHE D O 1
ATOM 8696 N N . GLY D 2 212 ? -35.853 -83.576 60.385 1.00 144.46 211 GLY D N 1
ATOM 8697 C CA . GLY D 2 212 ? -35.030 -84.595 61.015 1.00 148.81 211 GLY D CA 1
ATOM 8698 C C . GLY D 2 212 ? -35.803 -85.428 62.037 1.00 151.45 211 GLY D C 1
ATOM 8699 O O . GLY D 2 212 ? -35.255 -86.386 62.578 1.00 155.37 211 GLY D O 1
ATOM 8700 N N . THR D 2 213 ? -37.067 -85.060 62.298 1.00 149.58 212 THR D N 1
ATOM 8701 C CA . THR D 2 213 ? -37.904 -85.780 63.247 1.00 151.91 212 THR D CA 1
ATOM 8702 C C . THR D 2 213 ? -38.227 -87.176 62.712 1.00 152.73 212 THR D C 1
ATOM 8703 O O . THR D 2 213 ? -38.412 -88.104 63.499 1.00 156.08 212 THR D O 1
ATOM 8707 N N . LYS D 2 214 ? -38.308 -87.308 61.379 1.00 149.88 213 LYS D N 1
ATOM 8708 C CA . LYS D 2 214 ? -38.361 -88.600 60.713 1.00 150.96 213 LYS D CA 1
ATOM 8709 C C . LYS D 2 214 ? -37.119 -88.767 59.837 1.00 151.14 213 LYS D C 1
ATOM 8710 O O . LYS D 2 214 ? -36.457 -87.785 59.511 1.00 149.34 213 LYS D O 1
ATOM 8716 N N . PRO D 2 215 ? -36.758 -90.008 59.424 1.00 153.58 214 PRO D N 1
ATOM 8717 C CA . PRO D 2 215 ? -35.587 -90.223 58.573 1.00 154.16 214 PRO D CA 1
ATOM 8718 C C . PRO D 2 215 ? -35.756 -89.584 57.196 1.00 149.73 214 PRO D C 1
ATOM 8719 O O . PRO D 2 215 ? -36.830 -89.661 56.604 1.00 147.32 214 PRO D O 1
ATOM 8723 N N . PHE D 2 216 ? -34.685 -88.951 56.703 1.00 148.98 215 PHE D N 1
ATOM 8724 C CA . PHE D 2 216 ? -34.674 -88.365 55.373 1.00 145.22 215 PHE D CA 1
ATOM 8725 C C . PHE D 2 216 ? -34.610 -89.480 54.333 1.00 146.13 215 PHE D C 1
ATOM 8726 O O . PHE D 2 216 ? -33.989 -90.517 54.572 1.00 150.08 215 PHE D O 1
ATOM 8734 N N . LYS D 2 217 ? -35.252 -89.250 53.180 1.00 142.79 216 LYS D N 1
ATOM 8735 C CA . LYS D 2 217 ? -35.230 -90.201 52.078 1.00 143.51 216 LYS D CA 1
ATOM 8736 C C . LYS D 2 217 ? -33.898 -90.089 51.333 1.00 144.07 216 LYS D C 1
ATOM 8737 O O . LYS D 2 217 ? -33.367 -91.097 50.869 1.00 146.89 216 LYS D O 1
ATOM 8743 N N . PHE D 2 218 ? -33.366 -88.861 51.222 1.00 141.65 217 PHE D N 1
ATOM 8744 C CA . PHE D 2 218 ? -31.997 -88.646 50.773 1.00 142.65 217 PHE D CA 1
ATOM 8745 C C . PHE D 2 218 ? -31.044 -89.021 51.903 1.00 147.01 217 PHE D C 1
ATOM 8746 O O . PHE D 2 218 ? -31.135 -88.465 52.994 1.00 147.28 217 PHE D O 1
ATOM 8754 N N . ASN D 2 219 ? -30.131 -89.962 51.636 1.00 150.76 218 ASN D N 1
ATOM 8755 C CA . ASN D 2 219 ? -29.192 -90.400 52.652 1.00 155.57 218 ASN D CA 1
ATOM 8756 C C . ASN D 2 219 ? -28.015 -89.427 52.655 1.00 155.58 218 ASN D C 1
ATOM 8757 O O . ASN D 2 219 ? -27.160 -89.486 51.777 1.00 156.16 218 ASN D O 1
ATOM 8762 N N . ILE D 2 220 ? -28.000 -88.527 53.647 1.00 155.12 219 ILE D N 1
ATOM 8763 C CA . ILE D 2 220 ? -26.992 -87.483 53.756 1.00 155.11 219 ILE D CA 1
ATOM 8764 C C . ILE D 2 220 ? -25.625 -88.117 54.003 1.00 160.57 219 ILE D C 1
ATOM 8765 O O . ILE D 2 220 ? -24.614 -87.613 53.516 1.00 160.97 219 ILE D O 1
ATOM 8770 N N . ALA D 2 221 ? -25.611 -89.213 54.776 1.00 165.03 220 ALA D N 1
ATOM 8771 C CA . ALA D 2 221 ? -24.387 -89.918 55.127 1.00 171.03 220 ALA D CA 1
ATOM 8772 C C . ALA D 2 221 ? -23.788 -90.598 53.897 1.00 172.09 220 ALA D C 1
ATOM 8773 O O . ALA D 2 221 ? -22.572 -90.762 53.813 1.00 176.00 220 ALA D O 1
ATOM 8775 N N . GLU D 2 222 ? -24.658 -90.990 52.955 1.00 168.91 221 GLU D N 1
ATOM 8776 C CA . GLU D 2 222 ? -24.258 -91.702 51.751 1.00 169.89 221 GLU D CA 1
ATOM 8777 C C . GLU D 2 222 ? -24.505 -90.817 50.526 1.00 164.41 221 GLU D C 1
ATOM 8778 O O . GLU D 2 222 ? -24.720 -91.315 49.421 1.00 163.50 221 GLU D O 1
ATOM 8784 N N . GLY D 2 223 ? -24.457 -89.495 50.741 1.00 161.12 222 GLY D N 1
ATOM 8785 C CA . GLY D 2 223 ? -24.571 -88.504 49.682 1.00 156.28 222 GLY D CA 1
ATOM 8786 C C . GLY D 2 223 ? -23.481 -87.435 49.780 1.00 156.48 222 GLY D C 1
ATOM 8787 O O . GLY D 2 223 ? -22.910 -87.037 48.765 1.00 155.22 222 GLY D O 1
ATOM 8788 N N . ILE D 2 224 ? -23.219 -86.963 51.010 1.00 158.21 223 ILE D N 1
ATOM 8789 C CA . ILE D 2 224 ? -22.252 -85.905 51.269 1.00 158.78 223 ILE D CA 1
ATOM 8790 C C . ILE D 2 224 ? -21.299 -86.366 52.382 1.00 164.95 223 ILE D C 1
ATOM 8791 O O . ILE D 2 224 ? -21.818 -86.728 53.451 1.00 166.56 223 ILE D O 1
#

Sequence (1096 aa):
EEDDVVGFDDEAQTVIDRLLEGSGDLEVIPVVGMPGLGKTTLATKIFKHPKIEYEFFTRLWLYVSQSYKTRELYLNIISKFTGNTKHCRDMSEKDLALKVQEILEEGGKYLIVLDDVWSTDAWDRIKIAFPKNDKGNRVLLTTRDHRVARYCNRSPHDLKFLTDEESWILLEKRAFHKAKCLPELETNGKSIARKCKGLPLAIVVIAGALIGKSKTIKEWEQVDQSVGEHFINRDQPNSCDKLVRMSYDVLPYDWKACFLYFGTFPRGYLIPARKLIRLWIAEGFIQYRGDLSPECKAEEYLNELVNRNLVMVMQRTVDGQIKTCRVHDMLYEFCWQEATTEESTPVLTLQNRWAYSARDEKLAWDSAARDEKLELTEPAGLIVQFIGENSKHRSVRAKLPIPKGNSGIFYYEVTISGDGDAIYIGLATEQMPLRDTHVGYNEGTYGYGSSGKFWGHEVGGCSHWGNERPYIDGQPKFDRNNIIGCGVNLKTRQIIYTHNGRPLETTGLLVAESAAELYPCVSLFTSGNEIEANFGTKPFKFNIAEGIEEDDVVGFDDEAQTVIDRLLEGSGDLEVIPVVGMPGLGKTTLATKIFKHPKIEYEFFTRLWLYVSQSYKTRELYLNIISKFTGNTKHCRDMSEKDLALKVQEILEEGGKYLIVLDDVWSTDAWDRIKIAFPKNDKGNRVLLTTRDHRVARYCNRSPHDLKFLTDEESWILLEKRAFHKAKCLPELETNGKSIARKCKGLPLAIVVIAGALIGKSKTIKEWEQVDQSVGEHFINRDQPNSCDKLVRMSYDVLPYDWKACFLYFGTFPRGYLIPARKLIRLWIAEGFIQYRGDLSPECKAEEYLNELVNRNLVMVMQRTVDGQIKTCRVHDMLYEFCWQEATTEESTPVLTLQNRWAYSARDEKLAWDSAARDEKLELTEPAGLIVQFIGENSKHRSVRAKLPIPKGNSGIFYYEVTISGDGDAIYIGLATEQMPLRDTHVGYNEGTYGYGSSGKFWGHEVGGCSHWGNERPYIDGQPKFDRNNIIGCGVNLKTRQIIYTHNGRPLETTGLLVAESAAELYPCVSLFTSGNEIEANFGTKPFKFNIAEGI

Radius of gyration: 37.91 Å; Cα contacts (8 Å, |Δi|>4): 2164; chains: 4; bounding box: 73×116×82 Å

Secondary structure (DSSP, 8-state):
-GGG--S-HHHHHHHHHHHHSS-SS-EEEEEE-STTSSHHHHHHHHHT-HHHHHH--EEEEEE--TT--HHHHHHHHHHHHTS--GGGSSS-HHHHHHHHHHHHHHS-SEEEEEEEE--HHHHHHHGGGS----S--EEEEEES-HHHHHHH-SS-EE-----HHHHHHHHHHHHTTTSPPPGGGHHHHHHHHHHTTT-HHHHHHHHHHHHHS-S-HHHHHHHHHHS-TT-S-SS-STT-HHHHHHHHTTS-HHHHHHHHGGGGSPTT--EEHHHHHHHHHHHT-S---TT--HHHHHHHHHHHHHHTSSSEEEEE-TTSSEEEEE--HHHHHHHHHHHTT-/--SB---TT--B---HHHHHHHHHS---TT-EEE-TTTT-EEEE--SS---EEEEBSS-----SSSEEEEEEEEETT--S-EEEEEETT--SBS--TTTSTT-EEEETTTEEES---TT-EE-SSS-EEEE-PPP--TT-EEEEEEETTT-BEEEEETTEE---TT-BPP--SSPEEEEEEE-STT-EEEEESSSS--SS-STTT-/-GGG--S-HHHHHHHHHHHHSS-SS-EEEEEE-STTSSHHHHHHHHHT-HHHHHH--EEEEEE--TT--HHHHHHHHHHHHTS--GGGSS--HHHHHHHHHHHHHHS-SEEEEEEEE--HHHHHHHGGGS----S--EEEEEES-HHHHHHH-SS-EE-----HHHHHHHHHHHHTTTSPPPHHHHHHHHHHHHHTTT-HHHHHHHHHHHHHS-S-HHHHHHHHHHS-TT-S-SS-STT-HHHHHHHHTTS-HHHHHHHHGGGGSPTT--EEHHHHHHHHHHHT-S---TT--HHHHHHHHHHHHHHTTSSEEEEE-TTSSEEEEE--HHHHHHHHHHHTT-/--SB---TT--B---HHHHHHHHHSS--TT-EEE-TTTT-EEEE--SS---EEEEBSS-----SSSEEEEEEEEETT--S-EEEEEETT--SBS--TTTSTT-EEEETTTEEES---TT-EE-SSS-EEEE-PPP--TT-EEEEEEETTT-BEEEEETTEE---TT-BPP--SSPEEEEEEE-STT-EEEEESSSS--SS-STTT-

B-factor: mean 106.2, std 26.89, range [58.48, 193.86]

Nearest PDB structures (foldseek):
  8bv0-assembly2_D  TM=1.005E+00  e=5.972E-44  Globodera rostochiensis
  5ji9-assembly1_A  TM=8.558E-01  e=1.606E-12  Homo sapiens
  5jia-assembly2_B  TM=8.157E-01  e=4.270E-12  Mus musculus
  4xw3-assembly1_A  TM=8.757E-01  e=2.461E-09  Homo sapiens
  4qt6-assembly1_A  TM=7.365E-01  e=8.880E-08  Homo sapiens

Foldseek 3Di:
DLVLDFDCVVVLVVQVVVLQDDFLFEAEAEEEDAFQQCLVVSVVVNQPDPVCCVVAVAEEEEEQPPPDDQLVVLLVQCCVQPVDCPVVVPPDSLRSLVVLCVVQLVPAAHEYEYHADEDVVSVVSNCSSHDRNSRSHYYYYYYHDVVSRCVRPVDHHYRDFDDLVRLLSSLQCLLVVNDGQDPLCSVLSSLQSVLCVRRNRLSNLLSLLNNLPDSDNVRSNVVSVQSDSCQCPPVPVLSVLVSNVSSLVSDDPLLNCLLLVLLVDDAFDKAFLQVSLVVSVVVPSQPPDPPDDSSNSSQVSVVSCVSSVQKAQDDADPVRGRGIIGGGNSSSSNSNVVVVVD/DLAADFPQVKAWDQDPVSVVVVVVPVDPLQDWDADPPRRQKIANAHPAWFKFKIWIPDFDDQDLDHKQKKKKAKAFFFAFKKWWKAFSPDDRGRDWALRDALGWIATLQAKTHNFDDPPFQQDDVGTGIHHDHHHDTHGKMKMWIANNNVQFIWIAIQQHTDDGVRRGRDSDPTTITTMMIGTDHGIMMGMGSPNDDHSHDSNVVD/DLVLDFDCPVVLVVQVVVLQDDFLFEAEAEEEDAFQQCLVVSVVVNQPDPVCCVVAVAEEEEEQPPPDDQLVVLLVQCCVQPVDCPVVPPPDSLRSLVVLCVVQLVPAAHEYEYHADEDLVSVVSNCSNHDRNSRSHYYYYYYHDVVSRCVRPVDHHYRDFDDLVRLLSSLQCLLVVNDGQDVLLSVLSSLQSVLCVRRNRLSNLLSLLNNLPDSDNVRSNVVSVVSDSCQCPPVPVLSCLVSNVSSLVSDPPLLNCLLLVLLVDDAFDKAFQQVSLVVSVVVPSQPPDPPDDSSNSSQVSVVSCVSSVQKAQPDADPVRGGGIIGGGRSSSSNSNPVVVVD/DLAADFPQLKAWDQDPVSVVVQVVPVDDLQDWDADPPRRQKIAGAHPAWFKFKIWIPDFDDQDLDHKQKKKKAKAFFFAFKKWWKAFSPDRRGRAWALRDALGWIAHLQAKTHNFDDPPFQQDDVGTTIHHDHHHDTHGKMKMWIANNNVQFIWIAIQQHTDDGVRRHRDSDPTTITTMMIGTDHGIMMGMGRPNDDHSHDSSVPD

Solvent-accessible surface area: 46528 Å² total; per-residue (Å²): 145,108,94,14,41,23,4,7,50,18,20,6,53,69,3,6,51,98,0,77,101,53,76,29,61,28,51,14,11,2,3,0,6,46,24,8,4,10,13,53,65,0,3,52,52,0,39,98,54,96,91,0,66,154,54,1,166,32,69,20,30,6,63,0,16,89,39,26,42,7,42,0,0,1,12,55,4,3,48,114,78,78,65,65,24,135,136,8,111,141,64,58,66,110,59,0,2,65,62,0,48,70,20,5,74,139,20,34,66,1,1,7,0,1,3,7,2,64,27,44,88,3,11,59,95,2,93,86,0,14,4,148,37,88,84,8,1,6,0,1,0,2,0,62,42,86,187,2,0,152,122,29,34,214,66,30,38,96,5,25,21,2,0,4,24,2,0,28,58,10,1,23,58,62,3,26,92,92,57,151,18,97,92,89,2,65,106,18,0,65,28,1,0,40,28,10,8,0,1,17,21,6,0,21,8,6,0,0,3,0,41,30,51,50,81,66,90,155,49,0,70,77,5,14,123,58,9,26,75,87,72,11,66,103,118,66,20,52,35,6,11,60,10,7,22,38,0,4,86,37,4,61,177,36,42,29,34,0,0,13,12,7,4,27,21,8,79,7,74,72,10,44,2,153,93,2,26,146,9,0,54,29,19,44,42,12,55,140,160,62,145,66,40,30,93,65,20,0,43,71,15,3,59,40,0,26,62,13,20,0,2,70,51,44,91,109,34,162,112,43,89,14,73,23,0,20,12,25,4,15,3,18,27,1,0,28,6,21,39,52,31,130,83,52,97,53,48,77,21,84,166,2,78,0,11,49,29,86,101,13,67,127,106,26,149,78,7,86,42,138,86,23,26,13,99,40,66,91,133,53,0,20,45,0,42,7,73,4,136,127,43,39,0,12,2,0,7,4,106,82,21,9,28,131,32,114,74,4,0,0,6,0,4,0,53,1,31,13,79,0,78,11,0,0,0,0,0,0,24,51,133,4,60,28,40,1,9,0,0,0,19,31,125,39,1,20,0,0,0,4,12,0,3,1,0,13,5,114,45,90,88,15,28,63,2,2,88,76,14,14,7,39,68,72,34,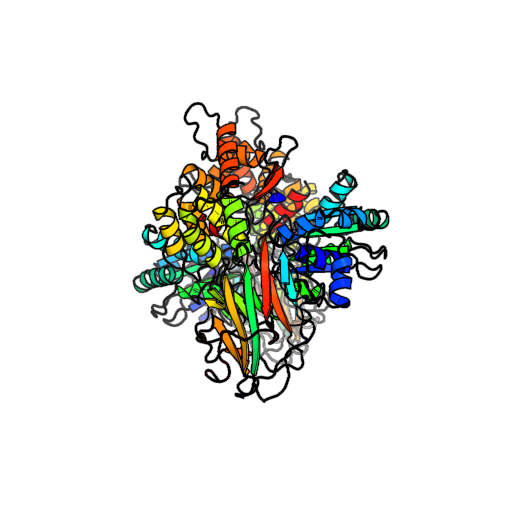56,147,6,84,126,108,25,40,0,0,0,0,0,11,0,111,57,25,52,0,17,1,0,16,28,16,148,87,35,129,9,107,42,8,92,3,64,134,74,112,59,66,15,15,0,0,0,0,0,6,43,45,35,0,57,0,58,0,15,2,20,74,86,126,39,109,8,70,12,86,146,47,66,141,112,93,16,45,23,1,6,39,25,25,6,44,66,0,6,48,62,0,80,105,53,75,30,62,22,50,14,2,0,3,0,6,43,22,9,4,10,14,52,61,1,2,56,53,0,39,104,61,95,94,0,74,167,54,1,135,17,70,23,31,6,64,0,17,87,64,25,27,7,18,1,1,1,5,32,4,4,50,115,79,78,64,68,12,128,138,6,79,101,63,36,50,140,59,0,2,92,63,0,48,74,21,5,70,137,19,17,61,1,1,8,0,0,2,9,2,65,27,45,88,2,9,60,56,2,84,101,0,11,4,123,37,89,82,8,1,5,0,1,0,1,0,64,43,81,187,4,0,134,125,29,36,186,76,26,24,91,4,25,25,1,0,4,20,2,0,20,52,11,1,31,58,61,2,26,93,91,54,149,16,97,97,72,0,61,105,22,0,62,29,2,1,50,29,10,30,0,2,19,21,6,0,20,6,6,0,0,4,0,40,30,51,51,76,65,89,146,48,0,58,74,5,16,129,59,10,27,92,129,73,19,72,171,116,97,22,69,42,7,16,99,10,8,60,40,0,6,88,37,5,63,187,42,44,37,32,0,0,16,13,8,3,36,18,11,80,12,64,61,9,50,0,82,82,1,11,94,5,0,53,39,42,39,46,13,71,112,145,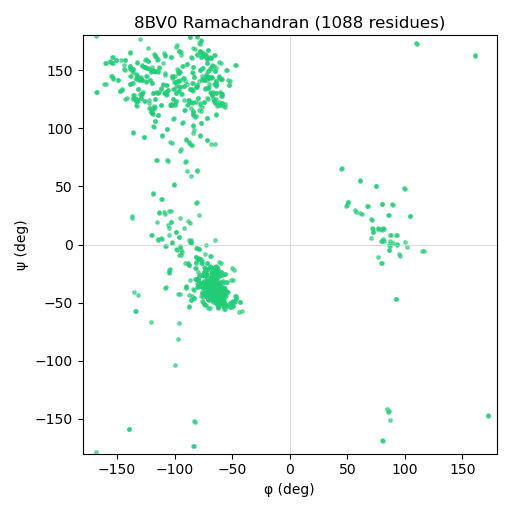62,146,68,39,32,88,67,22,0,31,72,17,1,59,38,0,27,60,12,14,0,3,68,52,44,71,101,23,163,106,44,68,3,86,19,0,20,12,24,5,14,3,19,28,0,0,22,33,24,36,55,20,138,123,59,89,53,50,82,22,69,154,2,66,0,10,54,40,82,148,20,51,116,110,26,148,72,13,70,49,112,112,38,60,16,99,41,66,87,132,52,0,29,41,0,43,5,83,4,134,130,34,44,0,9,2,0,6,4,130,87,23,8,29,128,33,114,59,2,1,1,6,0,4,0,58,1,33,14,79,0,66,14,0,0,0,0,0,0,23,32,134,4,55,25,35,3,10,0,0,0,15,32,129,40,0,20,0,0,0,1,17,1,4,1,0,12,4,113,45,91,86,16,39,79,7,4,70,77,20,13,18,38,73,72,35,56,151,5,80,123,106,26,40,0,0,1,0,0,22,0,98,80,32,50,0,17,1,0,15,25,17,129,87,34,125,12,108,42,7,84,0,62,115,74,114,55,74,14,28,0,0,0,0,0,4,45,45,34,0,57,0,78,4,20,2,17,67,140,125,38,108,9,70,11,85,145,47,66